Protein AF-0000000079330286 (afdb_homodimer)

Nearest PDB structures (foldseek):
  6grj-assembly1_D  TM=3.614E-01  e=3.218E-01  Aeromonas hydrophila
  5nnv-assembly2_B  TM=3.142E-01  e=6.995E-01  Bacillus subtilis subsp. subtilis str. 168
  8to0-assembly1_GU  TM=5.029E-01  e=5.117E+00  Mus musculus
  5sxb-assembly1_B  TM=3.122E-01  e=6.213E+00  Homo sapiens
  6grj-assembly1_D  TM=3.639E-01  e=5.760E-01  Aeromonas hydrophila

Sequence (1298 aa):
MKSHIESIILLNEENDKKYVDFKEGVNIITGESKTGKSALVEIIDYCLCSSRCTIPKGKITDFATIFSIIIVINSHRYIIARKSNFTERKRMYFSHIDDGVTHESITKDFLVEEKFCDYKNVQKQIEKVLGLNVTNFNEDGDDTKEKASLRHMTSYMFQHQNLMASKFALFYRFDDYQKKKDVIQQFPIFAGMVGQEYYSTLMLLNGYKKDLKKLVANQVSNEKIKEDTRNNLLNKFKDYYALIGKVLDKNMTLKQLIQLATDLPTINDDTYSSNQMVIRHGQLNEEVEELNDQKVILESRISKLELAGQNSKGYSSSLEILQQKSELSINNVNNYICPLCNGECTDINKISKKVQEATSWISNEMSLIGLSTNNFFEEKRKLIEQKEKIIKEIRKLWIQIKTIEREYLSNNVRFGLENKLTYSKIQIQIFIETINKGLFSSIDTEITDIQEKITNCSKTLGEFNLEILKESAKRNIDKNMNNLKGKLDFEEEFKKYKLAFNLDEFELALFGKYQGEKVTLSEMGSGANWVSCHIALFLSLLRYFASQGNKSPMPLIMFFDQPSQVYFPQDALVDNKKTKFESEKDKQAVTQMYKVMFDEIEEIYKDTGIKPQLIVVDHVNSTTMQGELEKANFIKYTRRIWRDDKALIMKSHIESIILLNEENDKKYVDFKEGVNIITGESKTGKSALVEIIDYCLCSSRCTIPKGKITDFATIFSIIIVINSHRYIIARKSNFTERKRMYFSHIDDGVTHESITKDFLVEEKFCDYKNVQKQIEKVLGLNVTNFNEDGDDTKEKASLRHMTSYMFQHQNLMASKFALFYRFDDYQKKKDVIQQFPIFAGMVGQEYYSTLMLLNGYKKDLKKLVANQVSNEKIKEDTRNNLLNKFKDYYALIGKVLDKNMTLKQLIQLATDLPTINDDTYSSNQMVIRHGQLNEEVEELNDQKVILESRISKLELAGQNSKGYSSSLEILQQKSELSINNVNNYICPLCNGECTDINKISKKVQEATSWISNEMSLIGLSTNNFFEEKRKLIEQKEKIIKEIRKLWIQIKTIEREYLSNNVRFGLENKLTYSKIQIQIFIETINKGLFSSIDTEITDIQEKITNCSKTLGEFNLEILKESAKRNIDKNMNNLKGKLDFEEEFKKYKLAFNLDEFELALFGKYQGEKVTLSEMGSGANWVSCHIALFLSLLRYFASQGNKSPMPLIMFFDQPSQVYFPQDALVDNKKTKFESEKDKQAVTQMYKVMFDEIEEIYKDTGIKPQLIVVDHVNSTTMQGELEKANFIKYTRRIWRDDKALI

Solvent-accessible surface area (backbone atoms only — not comparable to full-atom values): 67722 Å² total; per-residue (Å²): 58,54,29,38,57,42,31,41,39,33,31,23,92,86,60,51,72,43,71,50,69,50,55,72,25,62,30,30,38,26,31,53,86,81,28,52,64,72,37,50,63,29,48,53,45,39,56,60,56,43,92,60,80,42,47,26,67,51,73,57,55,70,54,27,43,32,43,31,37,34,37,34,50,72,91,39,39,32,39,32,34,27,37,58,46,83,91,40,52,53,34,25,34,73,46,81,49,60,90,85,63,43,84,85,69,61,47,63,80,72,59,54,74,86,63,44,36,53,35,69,59,46,45,51,51,51,25,52,74,45,59,54,57,41,67,72,44,46,77,55,82,90,52,81,41,71,37,74,44,66,70,50,53,47,30,75,25,42,33,46,57,46,43,31,45,24,47,86,46,87,49,51,68,47,57,39,61,66,54,38,54,46,40,48,69,39,41,46,45,44,53,34,71,47,58,34,63,55,44,42,42,48,35,51,34,50,49,39,49,51,51,45,48,50,53,44,44,52,50,46,50,32,48,57,43,35,49,54,46,29,51,52,49,47,52,51,47,40,52,44,27,12,63,56,44,37,79,61,80,77,96,66,50,54,68,52,49,58,56,42,66,77,64,63,86,71,82,62,91,85,50,70,39,76,59,40,46,54,51,51,54,50,51,55,50,49,54,45,50,53,50,48,51,52,46,50,51,47,51,49,52,46,51,50,48,51,48,51,44,51,50,47,49,52,48,45,51,52,47,48,52,49,41,54,56,36,55,68,63,58,55,88,65,80,71,47,52,35,86,84,74,69,38,73,36,60,65,56,37,48,48,49,49,48,43,49,51,44,38,51,46,46,53,49,48,44,50,51,48,50,50,53,45,33,51,43,45,51,51,43,51,53,49,52,54,52,45,51,52,49,52,50,52,44,51,54,52,47,52,51,50,49,49,45,42,63,71,68,62,45,69,68,78,79,55,51,70,65,48,49,50,48,49,45,50,52,52,52,50,51,51,47,46,50,47,44,66,70,62,56,65,67,56,56,57,49,49,52,52,44,49,50,53,38,51,51,39,51,50,60,53,55,71,64,42,57,69,57,52,49,51,51,50,42,51,53,34,26,52,47,22,43,59,43,47,75,60,37,62,54,55,76,82,54,67,77,32,44,50,43,61,39,73,86,74,72,44,55,32,32,34,46,91,52,92,86,43,67,42,42,50,45,20,50,63,34,54,51,42,28,29,41,50,47,52,25,50,50,52,21,49,49,44,50,42,50,66,41,29,76,53,7,40,49,71,35,43,37,38,42,28,37,73,57,57,74,48,73,46,47,42,50,72,60,85,46,75,64,55,37,50,55,17,48,53,33,27,48,45,49,33,35,47,50,44,50,54,55,49,49,46,52,48,39,22,72,75,58,72,49,53,41,18,36,40,36,30,33,66,67,56,54,81,51,33,77,46,70,66,55,23,51,47,45,54,70,30,42,66,45,72,23,51,94,90,35,42,71,116,57,54,28,36,57,43,31,42,39,35,31,23,92,88,58,50,71,43,71,52,69,51,55,72,26,62,30,30,38,25,29,52,87,83,28,52,63,73,37,51,62,29,48,53,44,38,55,59,54,43,94,60,79,44,47,25,68,50,75,56,54,68,52,27,43,31,43,32,37,34,36,35,49,72,90,39,40,31,38,32,33,27,37,58,46,83,91,41,52,53,33,23,33,71,45,80,48,61,88,85,63,45,85,84,68,61,46,62,79,69,58,54,73,85,62,43,36,51,36,70,60,47,46,52,52,52,26,52,73,44,60,54,58,42,68,71,41,49,76,55,81,90,52,80,40,70,37,74,45,68,69,52,52,47,30,76,24,41,33,46,58,46,42,31,44,23,47,86,45,87,50,50,66,46,56,39,61,69,54,36,54,46,40,48,70,39,41,46,45,44,54,32,71,48,58,37,63,57,44,42,43,48,34,50,35,50,49,40,49,51,50,46,48,50,52,44,44,52,49,47,50,33,48,57,42,34,50,54,48,30,50,53,50,47,52,50,46,42,52,46,25,12,63,57,45,38,80,64,78,80,96,68,50,56,68,53,50,57,56,43,68,78,65,62,86,72,82,62,91,87,48,73,37,78,60,38,45,53,50,51,54,50,52,54,51,51,52,44,50,52,48,48,50,52,45,51,51,47,50,49,53,44,52,50,48,52,49,49,44,51,48,48,49,52,48,44,50,52,45,49,52,48,41,52,56,36,55,67,62,58,54,86,65,81,70,49,51,35,86,85,74,69,39,73,36,60,64,56,38,49,49,49,48,49,42,50,50,45,37,52,46,47,52,49,48,45,50,51,47,50,48,53,46,32,50,44,42,53,51,44,50,54,50,51,54,52,42,50,51,48,51,53,52,44,49,55,52,49,52,53,51,49,48,46,43,63,72,70,63,45,70,68,78,81,54,50,72,65,47,49,50,50,49,45,50,51,51,51,50,52,51,48,46,48,46,43,67,69,61,55,64,66,55,55,57,50,48,52,52,44,49,49,51,38,51,51,38,50,52,59,54,56,71,64,43,58,68,58,53,48,52,51,51,41,51,53,35,26,52,47,23,43,59,44,47,74,59,38,62,55,55,75,82,55,67,75,32,42,52,43,62,40,71,84,73,73,44,54,35,32,36,45,91,53,91,84,44,67,42,42,49,45,20,50,62,35,52,51,42,29,28,41,50,46,53,25,48,51,53,21,50,50,43,50,42,51,64,40,28,77,53,8,38,47,71,33,43,36,37,41,30,38,75,57,57,73,50,73,45,47,40,49,71,60,84,46,74,67,54,39,50,55,16,46,52,32,28,48,45,50,34,35,47,51,45,51,55,54,50,49,44,52,48,39,22,72,75,56,71,50,55,41,19,37,40,36,30,33,66,65,56,53,82,50,33,78,47,70,67,52,24,51,48,44,54,68,29,42,68,44,71,23,51,94,91,36,43,69,115

Foldseek 3Di:
DFKDWAKKWFADPVFDIFMFGADFFEFEEAEDPPQCLLLVLQLVLLLLLDPDRPRDPDPRLVGGQKIKIWMDDPNWIKMKMAGSDPVGRQWIAIDTDDPPDDSVNDTPVNGDPVRTDGSVVVQVVVCVSLPQDADAQEPPVVQSQHRDGSNLLVQLFEQHPCQLLDLPDQTPPVVPVSSLQNSLVCVCQQLLLDHNVLRVLVNVLVVLVVVLVVLVCLQVVLVVVQVVLQVVLVLLVQLLQLQLVHGDDDDDHSVVSLVCLVPPDDRDPPRRDNVSLVVVLVVLVVVLVVLVVVLVVLVVVLVVLVVVLVVLVVVLVVLVVLLVVLVVVLPVPQFDQPPVPSHGPVVVNVVNVVSVVVSVVSVVVSVVSVVVSVVSVVVSVVSVVVSVVSVVVSVVSVVSSVCSCVLPVDPPVPQDSVNSSVVSSVVSVVSSVVSCVSHDDVSVVVSVVSVVSSVVSVVVSVVSVSVVVVVVLQVQLQVQLLVLLCLADADPVQNQWGWGADSNNRFIWTHHPDPPDIGGSNNRPASRNSSSNSLSRSLSVLLSSLQSPSSRSRASHHEAEASLVRQDLDDCPPVPPVSNVSSLVSLANVQSSLVSSNVSQVVSCVVRVHRGYYYYYHNDALVSHPDPVSSVVRVVSYRYYQYDPRRSD/DFKDWAKKWFAAPVFDIFMFGADFFEFEAAEDPPQCLLLVLQLVLLLLLDPDRPRDPDPRLVGGQKIKIWMADPNWIKMKMAGSDPVGRQWIAIDTDDPPDDSVNDTPVNGDPVRTDGSVVVQVVVCVSLPADADAQEPPVVQSQHRDGSNLLVQLFEQHPCQLLDLPDQTPPVVDVSSLQNSLVCVCQQLLLDHNVLRVLVNVLVVLVVVLVVLVCLQVVLVVVQVVLVVVLVLLVQLLQLQLVHGDDDDDHSVVSLVCLVPPDDRDPPDRDNVSLVVVLVVLVVVLVVLVVVLVVLVVVLVVLVVVLVVLVVVLVVLVVLLVVLVVVLPVPQFDQPPVPSHGPVVVNVVNVVSVVVSVVSVVVSVVSVVVSVVSVVVSVVSVVVSVVSVVVSVVSVVSSVCSCVLPVDPPVPQDSNNSSVVSSVVSVVSSVVSCVSHDDVSVVVSVVSVVSSVVSVVVSVVSVSVVVVVVLQVQLQVQLLVQLCLADADPVQNQWGWGADSNNRFIWTHHPDPPPIGGSNNRPASRNSSSNSLSRSLSVLLSSLQSPSSRSRASHHEAEASLVRQDLDDCPPVPPVSNVSSLVSLANVQSSQVSSNVSQVVSCVVRVHRGYYYYYHNDALVSHPDPVSSVVRVVSYRYYQYDPRRSD

Organism: NCBI:txid704125

Secondary structure (DSSP, 8-state):
--EEEEEEEEE-TT--EEEEE--SEEEEEEE-TTSSTTHHHHHHHHHTT-SS--SPTTHHHHH-SEEEEEEEETTEEEEEEEE-SGGGTTEEEEEEE-TT--TTT--GGGS-GGG-EEHHHHHHHHHHHHT---------TTS----S-HHHHHHHHEE-HHHHT-SS--STTTTSHHHHHHHHHHHHHHTTS--HHHHHHHHHHHHHHHHHHHHHHHHHHHHHHHHHHHHHHHHHHHHHHHHTT----S---HHHHHHHHHTPPP--TT---THHHHHHHHHHHHHHHHHHHHHHHHHHHHHHHHHHHHHHHHHHHHHHHHHHHHHHH--S-SS-B-TTT--B-HHHHHHHHHHHHHHHHHHHHHHHHHHHHHHHHHHHHHHHHHHHHHHHHHHHHHHHHHHHIIIIIS--TTS-HHHHHHHHHHHHHHHHHHHIIIIIHHHHHHHHHHHHHHHHHHHHHHTT-HHHHHHHHHHHHHHHHHHHHTTS---HHHHTSEEEEETTTTEEEEE-SSTT-EEEGGG---HHHHHHHHHHHHHHHHHHHHHTGGG-----EEEEE-GGGG-----S-S--HHHHHHHHHHHHHHHHHHHHHHHHHHHHHHHHS---EEEEEES--GGG--SHHHHHHHHHHEEEEE-TT----/--EEEEEEEEE-TT--EEEEE--SEEEEEEE-TTSSTTHHHHHHHHHTT-SS--SPTTHHHHH-SEEEEEEEETTEEEEEEEE-SGGGTTEEEEEEE-TT--TTT--GGGS-GGG-EEHHHHHHHHHHHHT---------TTS----S-HHHHHHHHEE-HHHHT-SS--STTTTSHHHHHHHHHHHHHHTTS--HHHHHHHHHHHHHHHHHHHHHHHHHHHHHHHHHHHHHHHHHHHHHHHHTT----S---HHHHHHHHHTPPP--TT---THHHHHHHHHHHHHHHHHHHHHHHHHHHHHHHHHHHHHHHHHHHHHHHHHHHHHHH--S-SS-B-TTT--B-HHHHHHHHHHHHHHHHHHHHHHHHHHHHHHHHHHHHHHHHHHHHHHHHHHHHHHHHHHHIIIIIS--TTS-HHHHHHHHHHHHHHHHHHHIIIIIHHHHHHHHHHHHHHHHHHHHHHTT-HHHHHHHHHHHHHHHHHHHHTTS---HHHHTSEEEEETTTTEEEEE-SSTT-EEEGGG---HHHHHHHHHHHHHHHHHHHHHTGGG-----EEEEE-GGGG-----S-S--HHHHHHHHHHHHHHHHHHHHHHHHHHHHHHHHS---EEEEEES--GGG--SHHHHHHHHHHEEEEE-TT----

InterPro domains:
  IPR022205 Protein of unknown function DUF3732 [PF12532] (456-649)
  IPR027417 P-loop containing nucleoside triphosphate hydrolase [G3DSA:3.40.50.300] (12-344)

pLDDT: mean 79.56, std 15.42, range [38.06, 98.69]

Structure (mmCIF, N/CA/C/O backbone):
data_AF-0000000079330286-model_v1
#
loop_
_entity.id
_entity.type
_entity.pdbx_description
1 polymer ATPase
#
loop_
_atom_site.group_PDB
_atom_site.id
_atom_site.type_symbol
_atom_site.label_atom_id
_atom_site.label_alt_id
_atom_site.label_comp_id
_atom_site.label_asym_id
_atom_site.label_entity_id
_atom_site.label_seq_id
_atom_site.pdbx_PDB_ins_code
_atom_site.Cartn_x
_atom_site.Cartn_y
_atom_site.Cartn_z
_atom_site.occupancy
_atom_site.B_iso_or_equiv
_atom_site.auth_seq_id
_atom_site.auth_comp_id
_atom_site.auth_asym_id
_atom_site.auth_atom_id
_atom_site.pdbx_PDB_model_num
ATOM 1 N N . MET A 1 1 ? 29.844 8.648 4.711 1 79.56 1 MET A N 1
ATOM 2 C CA . MET A 1 1 ? 30.031 9.391 3.467 1 79.56 1 MET A CA 1
ATOM 3 C C . MET A 1 1 ? 29.578 10.836 3.617 1 79.56 1 MET A C 1
ATOM 5 O O . MET A 1 1 ? 28.469 11.094 4.082 1 79.56 1 MET A O 1
ATOM 9 N N . LYS A 1 2 ? 30.406 11.758 3.281 1 87.75 2 LYS A N 1
ATOM 10 C CA . LYS A 1 2 ? 30.078 13.18 3.379 1 87.75 2 LYS A CA 1
ATOM 11 C C . LYS A 1 2 ? 29.359 13.664 2.129 1 87.75 2 LYS A C 1
ATOM 13 O O . LYS A 1 2 ? 29.859 13.523 1.015 1 87.75 2 LYS A O 1
ATOM 18 N N . SER A 1 3 ? 28.156 14.109 2.346 1 94.56 3 SER A N 1
ATOM 19 C CA . SER A 1 3 ? 27.375 14.594 1.206 1 94.56 3 SER A CA 1
ATOM 20 C C . SER A 1 3 ? 26.469 15.742 1.609 1 94.56 3 SER A C 1
ATOM 22 O O . SER A 1 3 ? 25.969 15.781 2.736 1 94.56 3 SER A O 1
ATOM 24 N N . HIS A 1 4 ? 26.312 16.719 0.782 1 96.88 4 HIS A N 1
ATOM 25 C CA . HIS A 1 4 ? 25.359 17.797 0.986 1 96.88 4 HIS A CA 1
ATOM 26 C C . HIS A 1 4 ? 24.984 18.469 -0.333 1 96.88 4 HIS A C 1
ATOM 28 O O . HIS A 1 4 ? 25.766 18.422 -1.292 1 96.88 4 HIS A O 1
ATOM 34 N N . ILE A 1 5 ? 23.891 18.984 -0.419 1 98 5 ILE A N 1
ATOM 35 C CA . ILE A 1 5 ? 23.438 19.781 -1.563 1 98 5 ILE A CA 1
ATOM 36 C C . ILE A 1 5 ? 23.906 21.219 -1.414 1 98 5 ILE A C 1
ATOM 38 O O . ILE A 1 5 ? 23.656 21.859 -0.391 1 98 5 ILE A O 1
ATOM 42 N N . GLU A 1 6 ? 24.531 21.672 -2.424 1 97.31 6 GLU A N 1
ATOM 43 C CA . GLU A 1 6 ? 25.078 23.016 -2.391 1 97.31 6 GLU A CA 1
ATOM 44 C C . GLU A 1 6 ? 24.047 24.047 -2.879 1 97.31 6 GLU A C 1
ATOM 46 O O . GLU A 1 6 ? 23.984 25.156 -2.355 1 97.31 6 GLU A O 1
ATOM 51 N N . SER A 1 7 ? 23.391 23.625 -3.936 1 97.62 7 SER A N 1
ATOM 52 C CA . SER A 1 7 ? 22.438 24.594 -4.469 1 97.62 7 SER A CA 1
ATOM 53 C C . SER A 1 7 ? 21.406 23.906 -5.363 1 97.62 7 SER A C 1
ATOM 55 O O . SER A 1 7 ? 21.672 22.828 -5.91 1 97.62 7 SER A O 1
ATOM 57 N N . ILE A 1 8 ? 20.25 24.5 -5.395 1 97.81 8 ILE A N 1
ATOM 58 C CA . ILE A 1 8 ? 19.203 24.188 -6.367 1 97.81 8 ILE A CA 1
ATOM 59 C C . ILE A 1 8 ? 19.141 25.297 -7.414 1 97.81 8 ILE A C 1
ATOM 61 O O . ILE A 1 8 ? 19.109 26.484 -7.074 1 97.81 8 ILE A O 1
ATOM 65 N N . ILE A 1 9 ? 19.172 24.938 -8.688 1 97.06 9 ILE A N 1
ATOM 66 C CA . ILE A 1 9 ? 19.203 25.922 -9.758 1 97.06 9 ILE A CA 1
ATOM 67 C C . ILE A 1 9 ? 18.078 25.656 -10.75 1 97.06 9 ILE A C 1
ATOM 69 O O . ILE A 1 9 ? 17.953 24.547 -11.266 1 97.06 9 ILE A O 1
ATOM 73 N N . LEU A 1 10 ? 17.281 26.641 -11 1 96.5 10 LEU A N 1
ATOM 74 C CA . LEU A 1 10 ? 16.234 26.609 -12.016 1 96.5 10 LEU A CA 1
ATOM 75 C C . LEU A 1 10 ? 16.625 27.469 -13.219 1 96.5 10 LEU A C 1
ATOM 77 O O . LEU A 1 10 ? 16.953 28.656 -13.062 1 96.5 10 LEU A O 1
ATOM 81 N N . LEU A 1 11 ? 16.594 26.859 -14.367 1 94.75 11 LEU A N 1
ATOM 82 C CA . LEU A 1 11 ? 16.984 27.562 -15.586 1 94.75 11 LEU A CA 1
ATOM 83 C C . LEU A 1 11 ? 15.836 27.594 -16.594 1 94.75 11 LEU A C 1
ATOM 85 O O . LEU A 1 11 ? 15.062 26.641 -16.688 1 94.75 11 LEU A O 1
ATOM 89 N N . ASN A 1 12 ? 15.719 28.656 -17.266 1 92.12 12 ASN A N 1
ATOM 90 C CA . ASN A 1 12 ? 14.742 28.719 -18.344 1 92.12 12 ASN A CA 1
ATOM 91 C C . ASN A 1 12 ? 15.422 28.812 -19.719 1 92.12 12 ASN A C 1
ATOM 93 O O . ASN A 1 12 ? 16.641 28.75 -19.812 1 92.12 12 ASN A O 1
ATOM 97 N N . GLU A 1 13 ? 14.633 29 -20.766 1 86.94 13 GLU A N 1
ATOM 98 C CA . GLU A 1 13 ? 15.156 29.016 -22.125 1 86.94 13 GLU A CA 1
ATOM 99 C C . GLU A 1 13 ? 15.898 30.312 -22.422 1 86.94 13 GLU A C 1
ATOM 101 O O . GLU A 1 13 ? 16.828 30.328 -23.219 1 86.94 13 GLU A O 1
ATOM 106 N N . GLU A 1 14 ? 15.547 31.453 -21.719 1 88.56 14 GLU A N 1
ATOM 107 C CA . GLU A 1 14 ? 16.156 32.781 -21.938 1 88.56 14 GLU A CA 1
ATOM 108 C C . GLU A 1 14 ? 17.375 32.969 -21.047 1 88.56 14 GLU A C 1
ATOM 110 O O . GLU A 1 14 ? 17.906 34.062 -20.953 1 88.56 14 GLU A O 1
ATOM 115 N N . ASN A 1 15 ? 17.781 31.969 -20.312 1 84.5 15 ASN A N 1
ATOM 116 C CA . ASN A 1 15 ? 18.953 31.953 -19.438 1 84.5 15 ASN A CA 1
ATOM 117 C C . ASN A 1 15 ? 18.703 32.75 -18.156 1 84.5 15 ASN A C 1
ATOM 119 O O . ASN A 1 15 ? 19.656 33.188 -17.5 1 84.5 15 ASN A O 1
ATOM 123 N N . ASP A 1 16 ? 17.391 33 -17.938 1 91.12 16 ASP A N 1
ATOM 124 C CA . ASP A 1 16 ? 17.094 33.5 -16.609 1 91.12 16 ASP A CA 1
ATOM 125 C C . ASP A 1 16 ? 17.234 32.406 -15.562 1 91.12 16 ASP A C 1
ATOM 127 O O . ASP A 1 16 ? 16.938 31.234 -15.852 1 91.12 16 ASP A O 1
ATOM 131 N N . LYS A 1 17 ? 17.766 32.781 -14.438 1 93.56 17 LYS A N 1
ATOM 132 C CA . LYS A 1 17 ? 18.031 31.734 -13.453 1 93.56 17 LYS A CA 1
ATOM 133 C C . LYS A 1 17 ? 17.5 32.125 -12.07 1 93.56 17 LYS A C 1
ATOM 135 O O . LYS A 1 17 ? 17.531 33.312 -11.703 1 93.56 17 LYS A O 1
ATOM 140 N N . LYS A 1 18 ? 16.875 31.25 -11.375 1 94.81 18 LYS A N 1
ATOM 141 C CA . LYS A 1 18 ? 16.578 31.312 -9.945 1 94.81 18 LYS A CA 1
ATOM 142 C C . LYS A 1 18 ? 17.312 30.219 -9.172 1 94.81 18 LYS A C 1
ATOM 144 O O . LYS A 1 18 ? 17.531 29.125 -9.688 1 94.81 18 LYS A O 1
ATOM 149 N N . TYR A 1 19 ? 17.797 30.516 -8.031 1 95.44 19 TYR A N 1
ATOM 150 C CA . TYR A 1 19 ? 18.547 29.5 -7.312 1 95.44 19 TYR A CA 1
ATOM 151 C C . TYR A 1 19 ? 18.391 29.672 -5.805 1 95.44 19 TYR A C 1
ATOM 153 O O . TYR A 1 19 ? 17.969 30.719 -5.332 1 95.44 19 TYR A O 1
ATOM 161 N N . VAL A 1 20 ? 18.547 28.641 -5.047 1 97.06 20 VAL A N 1
ATOM 162 C CA . VAL A 1 20 ? 18.641 28.594 -3.59 1 97.06 20 VAL A CA 1
ATOM 163 C C . VAL A 1 20 ? 19.938 27.891 -3.176 1 97.06 20 VAL A C 1
ATOM 165 O O . VAL A 1 20 ? 20.188 26.75 -3.582 1 97.06 20 VAL A O 1
ATOM 168 N N . ASP A 1 21 ? 20.797 28.578 -2.465 1 96.75 21 ASP A N 1
ATOM 169 C CA . ASP A 1 21 ? 22.062 27.984 -2.023 1 96.75 21 ASP A CA 1
ATOM 170 C C . ASP A 1 21 ? 21.953 27.484 -0.583 1 96.75 21 ASP A C 1
ATOM 172 O O . ASP A 1 21 ? 21.234 28.062 0.23 1 96.75 21 ASP A O 1
ATOM 176 N N . PHE A 1 22 ? 22.609 26.406 -0.278 1 97.69 22 PHE A N 1
ATOM 177 C CA . PHE A 1 22 ? 22.641 25.766 1.033 1 97.69 22 PHE A CA 1
ATOM 178 C C . PHE A 1 22 ? 24.062 25.609 1.534 1 97.69 22 PHE A C 1
ATOM 180 O O . PHE A 1 22 ? 25.016 25.875 0.805 1 97.69 22 PHE A O 1
ATOM 187 N N . LYS A 1 23 ? 24.188 25.25 2.768 1 95.81 23 LYS A N 1
ATOM 188 C CA . LYS A 1 23 ? 25.469 24.938 3.414 1 95.81 23 LYS A CA 1
ATOM 189 C C . LYS A 1 23 ? 25.391 23.609 4.172 1 95.81 23 LYS A C 1
ATOM 191 O O . LYS A 1 23 ? 24.328 23 4.242 1 95.81 23 LYS A O 1
ATOM 196 N N . GLU A 1 24 ? 26.516 23.156 4.598 1 96 24 GLU A N 1
ATOM 197 C CA . GLU A 1 24 ? 26.516 22.031 5.516 1 96 24 GLU A CA 1
ATOM 198 C C . GLU A 1 24 ? 25.797 22.359 6.812 1 96 24 GLU A C 1
ATOM 200 O O . GLU A 1 24 ? 25.734 23.531 7.211 1 96 24 GLU A O 1
ATOM 205 N N . GLY A 1 25 ? 25.234 21.406 7.363 1 97.62 25 GLY A N 1
ATOM 206 C CA . GLY A 1 25 ? 24.516 21.641 8.602 1 97.62 25 GLY A CA 1
ATOM 207 C C . GLY A 1 25 ? 23.062 22.031 8.383 1 97.62 25 GLY A C 1
ATOM 208 O O . GLY A 1 25 ? 22.422 21.562 7.445 1 97.62 25 GLY A O 1
ATOM 209 N N . VAL A 1 26 ? 22.578 22.859 9.273 1 98.31 26 VAL A N 1
ATOM 210 C CA . VAL A 1 26 ? 21.156 23.188 9.25 1 98.31 26 VAL A CA 1
ATOM 211 C C . VAL A 1 26 ? 20.891 24.344 8.289 1 98.31 26 VAL A C 1
ATOM 213 O O . VAL A 1 26 ? 21.656 25.312 8.266 1 98.31 26 VAL A O 1
ATOM 216 N N . ASN A 1 27 ? 19.953 24.281 7.406 1 98.62 27 ASN A N 1
ATOM 217 C CA . ASN A 1 27 ? 19.469 25.297 6.484 1 98.62 27 ASN A CA 1
ATOM 218 C C . ASN A 1 27 ? 17.969 25.516 6.609 1 98.62 27 ASN A C 1
ATOM 220 O O . ASN A 1 27 ? 17.188 24.547 6.504 1 98.62 27 ASN A O 1
ATOM 224 N N . ILE A 1 28 ? 17.547 26.734 6.828 1 98 28 ILE A N 1
ATOM 225 C CA . ILE A 1 28 ? 16.141 27.016 7.039 1 98 28 ILE A CA 1
ATOM 226 C C . ILE A 1 28 ? 15.625 27.938 5.941 1 98 28 ILE A C 1
ATOM 228 O O . ILE A 1 28 ? 16.281 28.938 5.613 1 98 28 ILE A O 1
ATOM 232 N N . ILE A 1 29 ? 14.602 27.578 5.293 1 96.75 29 ILE A N 1
ATOM 233 C CA . ILE A 1 29 ? 13.836 28.453 4.402 1 96.75 29 ILE A CA 1
ATOM 234 C C . ILE A 1 29 ? 12.469 28.75 5.016 1 96.75 29 ILE A C 1
ATOM 236 O O . ILE A 1 29 ? 11.672 27.828 5.23 1 96.75 29 ILE A O 1
ATOM 240 N N . THR A 1 30 ? 12.227 29.953 5.355 1 92.62 30 THR A N 1
ATOM 241 C CA . THR A 1 30 ? 10.961 30.328 5.984 1 92.62 30 THR A CA 1
ATOM 242 C C . THR A 1 30 ? 10.148 31.234 5.059 1 92.62 30 THR A C 1
ATOM 244 O O . THR A 1 30 ? 10.719 31.984 4.262 1 92.62 30 THR A O 1
ATOM 247 N N . GLY A 1 31 ? 8.844 31.062 5.051 1 86.38 31 GLY A N 1
ATOM 248 C CA . GLY A 1 31 ? 8.016 31.875 4.176 1 86.38 31 GLY A CA 1
ATOM 249 C C . GLY A 1 31 ? 6.535 31.594 4.316 1 86.38 31 GLY A C 1
ATOM 250 O O . GLY A 1 31 ? 6.141 30.688 5.07 1 86.38 31 GLY A O 1
ATOM 251 N N . GLU A 1 32 ? 5.809 32.375 3.551 1 79.81 32 GLU A N 1
ATOM 252 C CA . GLU A 1 32 ? 4.355 32.25 3.549 1 79.81 32 GLU A CA 1
ATOM 253 C C . GLU A 1 32 ? 3.896 31.078 2.701 1 79.81 32 GLU A C 1
ATOM 255 O O . GLU A 1 32 ? 4.711 30.438 2.039 1 79.81 32 GLU A O 1
ATOM 260 N N . SER A 1 33 ? 2.604 30.781 2.814 1 75.25 33 SER A N 1
ATOM 261 C CA . SER A 1 33 ? 2.037 29.703 2.016 1 75.25 33 SER A CA 1
ATOM 262 C C . SER A 1 33 ? 2.082 30.031 0.527 1 75.25 33 SER A C 1
ATOM 264 O O . SER A 1 33 ? 1.939 31.203 0.14 1 75.25 33 SER A O 1
ATOM 266 N N . LYS A 1 34 ? 2.266 29.125 -0.333 1 77.25 34 LYS A N 1
ATOM 267 C CA . LYS A 1 34 ? 2.229 29.234 -1.788 1 77.25 34 LYS A CA 1
ATOM 268 C C . LYS A 1 34 ? 3.43 30.031 -2.307 1 77.25 34 LYS A C 1
ATOM 270 O O . LYS A 1 34 ? 3.305 30.812 -3.248 1 77.25 34 LYS A O 1
ATOM 275 N N . THR A 1 35 ? 4.562 29.938 -1.606 1 81 35 THR A N 1
ATOM 276 C CA . THR A 1 35 ? 5.746 30.672 -2.027 1 81 35 THR A CA 1
ATOM 277 C C . THR A 1 35 ? 6.77 29.75 -2.674 1 81 35 THR A C 1
ATOM 279 O O . THR A 1 35 ? 7.844 30.188 -3.088 1 81 35 THR A O 1
ATOM 282 N N . GLY A 1 36 ? 6.527 28.453 -2.664 1 86.69 36 GLY A N 1
ATOM 283 C CA . GLY A 1 36 ? 7.383 27.5 -3.344 1 86.69 36 GLY A CA 1
ATOM 284 C C . GLY A 1 36 ? 8.281 26.719 -2.398 1 86.69 36 GLY A C 1
ATOM 285 O O . GLY A 1 36 ? 9.203 26.031 -2.838 1 86.69 36 GLY A O 1
ATOM 286 N N . LYS A 1 37 ? 8.078 26.859 -1.1 1 89.69 37 LYS A N 1
ATOM 287 C CA . LYS A 1 37 ? 8.898 26.188 -0.101 1 89.69 37 LYS A CA 1
ATOM 288 C C . LYS A 1 37 ? 8.852 24.672 -0.281 1 89.69 37 LYS A C 1
ATOM 290 O O . LYS A 1 37 ? 9.898 24.016 -0.375 1 89.69 37 LYS A O 1
ATOM 295 N N . SER A 1 38 ? 7.684 24.125 -0.414 1 88.12 38 SER A N 1
ATOM 296 C CA . SER A 1 38 ? 7.512 22.672 -0.495 1 88.12 38 SER A CA 1
ATOM 297 C C . SER A 1 38 ? 7.949 22.141 -1.856 1 88.12 38 SER A C 1
ATOM 299 O O . SER A 1 38 ? 8.148 20.938 -2.021 1 88.12 38 SER A O 1
ATOM 301 N N . ALA A 1 39 ? 8.102 23.031 -2.848 1 92.25 39 ALA A N 1
ATOM 302 C CA . ALA A 1 39 ? 8.539 22.609 -4.176 1 92.25 39 ALA A CA 1
ATOM 303 C C . ALA A 1 39 ? 10.016 22.203 -4.168 1 92.25 39 ALA A C 1
ATOM 305 O O . ALA A 1 39 ? 10.469 21.469 -5.051 1 92.25 39 ALA A O 1
ATOM 306 N N . LEU A 1 40 ? 10.75 22.688 -3.213 1 95.62 40 LEU A N 1
ATOM 307 C CA . LEU A 1 40 ? 12.188 22.438 -3.166 1 95.62 40 LEU A CA 1
ATOM 308 C C . LEU A 1 40 ? 12.469 20.938 -3.02 1 95.62 40 LEU A C 1
ATOM 310 O O . LEU A 1 40 ? 13.328 20.406 -3.715 1 95.62 40 LEU A O 1
ATOM 314 N N . VAL A 1 41 ? 11.727 20.312 -2.076 1 95.25 41 VAL A N 1
ATOM 315 C CA . VAL A 1 41 ? 11.953 18.891 -1.876 1 95.25 41 VAL A CA 1
ATOM 316 C C . VAL A 1 41 ? 11.547 18.109 -3.133 1 95.25 41 VAL A C 1
ATOM 318 O O . VAL A 1 41 ? 12.172 17.109 -3.48 1 95.25 41 VAL A O 1
ATOM 321 N N . GLU A 1 42 ? 10.555 18.625 -3.867 1 94.19 42 GLU A N 1
ATOM 322 C CA . GLU A 1 42 ? 10.117 17.984 -5.102 1 94.19 42 GLU A CA 1
ATOM 323 C C . GLU A 1 42 ? 11.18 18.094 -6.195 1 94.19 42 GLU A C 1
ATOM 325 O O . GLU A 1 42 ? 11.375 17.172 -6.98 1 94.19 42 GLU A O 1
ATOM 330 N N . ILE A 1 43 ? 11.773 19.188 -6.238 1 96.38 43 ILE A N 1
ATOM 331 C CA . ILE A 1 43 ? 12.828 19.422 -7.227 1 96.38 43 ILE A CA 1
ATOM 332 C C . ILE A 1 43 ? 14.008 18.5 -6.945 1 96.38 43 ILE A C 1
ATOM 334 O O . ILE A 1 43 ? 14.547 17.875 -7.859 1 96.38 43 ILE A O 1
ATOM 338 N N . ILE A 1 44 ? 14.391 18.406 -5.691 1 97.75 44 ILE A N 1
ATOM 339 C CA . ILE A 1 44 ? 15.492 17.516 -5.316 1 97.75 44 ILE A CA 1
ATOM 340 C C . ILE A 1 44 ? 15.141 16.078 -5.691 1 97.75 44 ILE A C 1
ATOM 342 O O . ILE A 1 44 ? 15.953 15.375 -6.293 1 97.75 44 ILE A O 1
ATOM 346 N N . ASP A 1 45 ? 13.938 15.672 -5.309 1 96.06 45 ASP A N 1
ATOM 347 C CA . ASP A 1 45 ? 13.484 14.32 -5.609 1 96.06 45 ASP A CA 1
ATOM 348 C C . ASP A 1 45 ? 13.508 14.047 -7.113 1 96.06 45 ASP A C 1
ATOM 350 O O . ASP A 1 45 ? 13.914 12.969 -7.547 1 96.06 45 ASP A O 1
ATOM 354 N N . TYR A 1 46 ? 13.07 15.023 -7.863 1 95.75 46 TYR A N 1
ATOM 355 C CA . TYR A 1 46 ? 13.047 14.922 -9.32 1 95.75 46 TYR A CA 1
ATOM 356 C C . TYR A 1 46 ? 14.453 14.758 -9.875 1 95.75 46 TYR A C 1
ATOM 358 O O . TYR A 1 46 ? 14.688 13.93 -10.758 1 95.75 46 TYR A O 1
ATOM 366 N N . CYS A 1 47 ? 15.344 15.484 -9.375 1 97 47 CYS A N 1
ATOM 367 C CA . CYS A 1 47 ? 16.734 15.438 -9.828 1 97 47 CYS A CA 1
ATOM 368 C C . CYS A 1 47 ? 17.406 14.156 -9.367 1 97 47 CYS A C 1
ATOM 370 O O . CYS A 1 47 ? 18.422 13.75 -9.938 1 97 47 CYS A O 1
ATOM 372 N N . LEU A 1 48 ? 16.891 13.57 -8.352 1 96.81 48 LEU A N 1
ATOM 373 C CA . LEU A 1 48 ? 17.438 12.297 -7.891 1 96.81 48 LEU A CA 1
ATOM 374 C C . LEU A 1 48 ? 16.719 11.133 -8.562 1 96.81 48 LEU A C 1
ATOM 376 O O . LEU A 1 48 ? 16.438 10.117 -7.922 1 96.81 48 LEU A O 1
ATOM 380 N N . CYS A 1 49 ? 16.25 11.367 -9.711 1 95.62 49 CYS A N 1
ATOM 381 C CA . CYS A 1 49 ? 15.844 10.352 -10.68 1 95.62 49 CYS A CA 1
ATOM 382 C C . CYS A 1 49 ? 14.484 9.773 -10.312 1 95.62 49 CYS A C 1
ATOM 384 O O . CYS A 1 49 ? 14.25 8.57 -10.477 1 95.62 49 CYS A O 1
ATOM 386 N N . SER A 1 50 ? 13.672 10.539 -9.758 1 93.25 50 SER A N 1
ATOM 387 C CA . SER A 1 50 ? 12.305 10.086 -9.555 1 93.25 50 SER A CA 1
ATOM 388 C C . SER A 1 50 ? 11.625 9.766 -10.883 1 93.25 50 SER A C 1
ATOM 390 O O . SER A 1 50 ? 11.812 10.484 -11.867 1 93.25 50 SER A O 1
ATOM 392 N N . SER A 1 51 ? 10.914 8.688 -10.953 1 87.88 51 SER A N 1
ATOM 393 C CA . SER A 1 51 ? 10.25 8.297 -12.188 1 87.88 51 SER A CA 1
ATOM 394 C C . SER A 1 51 ? 9.086 9.234 -12.508 1 87.88 51 SER A C 1
ATOM 396 O O . SER A 1 51 ? 8.695 9.367 -13.672 1 87.88 51 SER A O 1
ATOM 398 N N . ARG A 1 52 ? 8.562 9.859 -11.477 1 82.81 52 ARG A N 1
ATOM 399 C CA . ARG A 1 52 ? 7.445 10.781 -11.656 1 82.81 52 ARG A CA 1
ATOM 400 C C . ARG A 1 52 ? 7.844 12.203 -11.281 1 82.81 52 ARG A C 1
ATOM 402 O O . ARG A 1 52 ? 8.617 12.406 -10.344 1 82.81 52 ARG A O 1
ATOM 409 N N . CYS A 1 53 ? 7.391 13.102 -12.055 1 86.81 53 CYS A N 1
ATOM 410 C CA . CYS A 1 53 ? 7.602 14.508 -11.719 1 86.81 53 CYS A CA 1
ATOM 411 C C . CYS A 1 53 ? 6.484 15.023 -10.82 1 86.81 53 CYS A C 1
ATOM 413 O O . CYS A 1 53 ? 5.328 15.094 -11.242 1 86.81 53 CYS A O 1
ATOM 415 N N . THR A 1 54 ? 6.82 15.391 -9.625 1 86.75 54 THR A N 1
ATOM 416 C CA . THR A 1 54 ? 5.82 15.883 -8.68 1 86.75 54 THR A CA 1
ATOM 417 C C . THR A 1 54 ? 6.004 17.375 -8.422 1 86.75 54 THR A C 1
ATOM 419 O O . THR A 1 54 ? 5.473 17.906 -7.449 1 86.75 54 THR A O 1
ATOM 422 N N . ILE A 1 55 ? 6.824 18 -9.227 1 91.12 55 ILE A N 1
ATOM 423 C CA . ILE A 1 55 ? 6.992 19.453 -9.117 1 91.12 55 ILE A CA 1
ATOM 424 C C . ILE A 1 55 ? 5.676 20.156 -9.453 1 91.12 55 ILE A C 1
ATOM 426 O O . ILE A 1 55 ? 5.055 19.859 -10.477 1 91.12 55 ILE A O 1
ATOM 430 N N . PRO A 1 56 ? 5.293 20.984 -8.547 1 86.56 56 PRO A N 1
ATOM 431 C CA . PRO A 1 56 ? 3.998 21.641 -8.758 1 86.56 56 PRO A CA 1
ATOM 432 C C . PRO A 1 56 ? 3.912 22.359 -10.094 1 86.56 56 PRO A C 1
ATOM 434 O O . PRO A 1 56 ? 4.793 23.156 -10.422 1 86.56 56 PRO A O 1
ATOM 437 N N . LYS A 1 57 ? 2.875 22.062 -10.828 1 84 57 LYS A N 1
ATOM 438 C CA . LYS A 1 57 ? 2.641 22.75 -12.094 1 84 57 LYS A CA 1
ATOM 439 C C . LYS A 1 57 ? 2.174 24.188 -11.875 1 84 57 LYS A C 1
ATOM 441 O O . LYS A 1 57 ? 1.404 24.453 -10.953 1 84 57 LYS A O 1
ATOM 446 N N . GLY A 1 58 ? 2.654 25.078 -12.766 1 82.5 58 GLY A N 1
ATOM 447 C CA . GLY A 1 58 ? 2.299 26.484 -12.641 1 82.5 58 GLY A CA 1
ATOM 448 C C . GLY A 1 58 ? 3.479 27.422 -12.836 1 82.5 58 GLY A C 1
ATOM 449 O O . GLY A 1 58 ? 4.215 27.297 -13.812 1 82.5 58 GLY A O 1
ATOM 450 N N . LYS A 1 59 ? 3.666 28.25 -11.773 1 84.38 59 LYS A N 1
ATOM 451 C CA . LYS A 1 59 ? 4.68 29.297 -11.875 1 84.38 59 LYS A CA 1
ATOM 452 C C . LYS A 1 59 ? 6.074 28.688 -12.031 1 84.38 59 LYS A C 1
ATOM 454 O O . LYS A 1 59 ? 6.883 29.188 -12.828 1 84.38 59 LYS A O 1
ATOM 459 N N . ILE A 1 60 ? 6.297 27.625 -11.344 1 89.06 60 ILE A N 1
ATOM 460 C CA . ILE A 1 60 ? 7.629 27.031 -11.328 1 89.06 60 ILE A CA 1
ATOM 461 C C . ILE A 1 60 ? 7.914 26.344 -12.664 1 89.06 60 ILE A C 1
ATOM 463 O O . ILE A 1 60 ? 8.969 26.562 -13.266 1 89.06 60 ILE A O 1
ATOM 467 N N . THR A 1 61 ? 6.977 25.562 -13.133 1 87.38 61 THR A N 1
ATOM 468 C CA . THR A 1 61 ? 7.188 24.828 -14.375 1 87.38 61 THR A CA 1
ATOM 469 C C . THR A 1 61 ? 7.102 25.766 -15.578 1 87.38 61 THR A C 1
ATOM 471 O O . THR A 1 61 ? 7.656 25.469 -16.641 1 87.38 61 THR A O 1
ATOM 474 N N . ASP A 1 62 ? 6.387 26.859 -15.391 1 87.19 62 ASP A N 1
ATOM 475 C CA . ASP A 1 62 ? 6.324 27.844 -16.453 1 87.19 62 ASP A CA 1
ATOM 476 C C . ASP A 1 62 ? 7.656 28.578 -16.609 1 87.19 62 ASP A C 1
ATOM 478 O O . ASP A 1 62 ? 8.023 28.984 -17.719 1 87.19 62 ASP A O 1
ATOM 482 N N . PHE A 1 63 ? 8.258 28.703 -15.562 1 91.44 63 PHE A N 1
ATOM 483 C CA . PHE A 1 63 ? 9.523 29.422 -15.562 1 91.44 63 PHE A CA 1
ATOM 484 C C . PHE A 1 63 ? 10.664 28.5 -15.984 1 91.44 63 PHE A C 1
ATOM 486 O O . PHE A 1 63 ? 11.43 28.828 -16.906 1 91.44 63 PHE A O 1
ATOM 493 N N . ALA A 1 64 ? 10.789 27.391 -15.344 1 93.25 64 ALA A N 1
ATOM 494 C CA . ALA A 1 64 ? 11.992 26.562 -15.453 1 93.25 64 ALA A CA 1
ATOM 495 C C . ALA A 1 64 ? 11.82 25.484 -16.516 1 93.25 64 ALA A C 1
ATOM 497 O O . ALA A 1 64 ? 10.82 24.75 -16.516 1 93.25 64 ALA A O 1
ATOM 498 N N . THR A 1 65 ? 12.766 25.375 -17.359 1 92.19 65 THR A N 1
ATOM 499 C CA . THR A 1 65 ? 12.805 24.297 -18.344 1 92.19 65 THR A CA 1
ATOM 500 C C . THR A 1 65 ? 13.781 23.203 -17.922 1 92.19 65 THR A C 1
ATOM 502 O O . THR A 1 65 ? 13.688 22.062 -18.391 1 92.19 65 THR A O 1
ATOM 505 N N . ILE A 1 66 ? 14.703 23.641 -17.094 1 94.81 66 ILE A N 1
ATOM 506 C CA . ILE A 1 66 ? 15.688 22.703 -16.562 1 94.81 66 ILE A CA 1
ATOM 507 C C . ILE A 1 66 ? 15.805 22.875 -15.047 1 94.81 66 ILE A C 1
ATOM 509 O O . ILE A 1 66 ? 15.938 23.984 -14.555 1 94.81 66 ILE A O 1
ATOM 513 N N . PHE A 1 67 ? 15.703 21.797 -14.367 1 96.44 67 PHE A N 1
ATOM 514 C CA . PHE A 1 67 ? 15.961 21.766 -12.938 1 96.44 67 PHE A CA 1
ATOM 515 C C . PHE A 1 67 ? 17.312 21.141 -12.641 1 96.44 67 PHE A C 1
ATOM 517 O O . PHE A 1 67 ? 17.688 20.125 -13.234 1 96.44 67 PHE A O 1
ATOM 524 N N . SER A 1 68 ? 18.094 21.734 -11.797 1 96.44 68 SER A N 1
ATOM 525 C CA . SER A 1 68 ? 19.422 21.188 -11.523 1 96.44 68 SER A CA 1
ATOM 526 C C . SER A 1 68 ? 19.797 21.359 -10.055 1 96.44 68 SER A C 1
ATOM 528 O O . SER A 1 68 ? 19.25 22.219 -9.359 1 96.44 68 SER A O 1
ATOM 530 N N . ILE A 1 69 ? 20.641 20.5 -9.578 1 97.81 69 ILE A N 1
ATOM 531 C CA . ILE A 1 69 ? 21.203 20.609 -8.234 1 97.81 69 ILE A CA 1
ATOM 532 C C . ILE A 1 69 ? 22.703 20.375 -8.281 1 97.81 69 ILE A C 1
ATOM 534 O O . ILE A 1 69 ? 23.203 19.594 -9.094 1 97.81 69 ILE A O 1
ATOM 538 N N . ILE A 1 70 ? 23.406 21.094 -7.523 1 97.62 70 ILE A N 1
ATOM 539 C CA . ILE A 1 70 ? 24.828 20.812 -7.277 1 97.62 70 ILE A CA 1
ATOM 540 C C . ILE A 1 70 ? 24.984 20.062 -5.961 1 97.62 70 ILE A C 1
ATOM 542 O O . ILE A 1 70 ? 24.547 20.531 -4.906 1 97.62 70 ILE A O 1
ATOM 546 N N . ILE A 1 71 ? 25.547 18.922 -6.047 1 96.88 71 ILE A N 1
ATOM 547 C CA . ILE A 1 71 ? 25.703 18.062 -4.875 1 96.88 71 ILE A CA 1
ATOM 548 C C . ILE A 1 71 ? 27.172 17.766 -4.648 1 96.88 71 ILE A C 1
ATOM 550 O O . ILE A 1 71 ? 27.938 17.594 -5.602 1 96.88 71 ILE A O 1
ATOM 554 N N . VAL A 1 72 ? 27.516 17.781 -3.455 1 95.31 72 VAL A N 1
ATOM 555 C CA . VAL A 1 72 ? 28.875 17.406 -3.062 1 95.31 72 VAL A CA 1
ATOM 556 C C . VAL A 1 72 ? 28.875 16.016 -2.432 1 95.31 72 VAL A C 1
ATOM 558 O O . VAL A 1 72 ? 28.109 15.75 -1.505 1 95.31 72 VAL A O 1
ATOM 561 N N . ILE A 1 73 ? 29.703 15.117 -2.979 1 91.12 73 ILE A N 1
ATOM 562 C CA . ILE A 1 73 ? 29.859 13.766 -2.465 1 91.12 73 ILE A CA 1
ATOM 563 C C . ILE A 1 73 ? 31.328 13.469 -2.197 1 91.12 73 ILE A C 1
ATOM 565 O O . ILE A 1 73 ? 32.125 13.438 -3.127 1 91.12 73 ILE A O 1
ATOM 569 N N . ASN A 1 74 ? 31.688 13.203 -1.016 1 84.31 74 ASN A N 1
ATOM 570 C CA . ASN A 1 74 ? 33.062 12.914 -0.602 1 84.31 74 ASN A CA 1
ATOM 571 C C . ASN A 1 74 ? 34.031 13.922 -1.181 1 84.31 74 ASN A C 1
ATOM 573 O O . ASN A 1 74 ? 35.031 13.539 -1.813 1 84.31 74 ASN A O 1
ATOM 577 N N . SER A 1 75 ? 33.781 15.156 -1.192 1 82.56 75 SER A N 1
ATOM 578 C CA . SER A 1 75 ? 34.625 16.281 -1.54 1 82.56 75 SER A CA 1
ATOM 579 C C . SER A 1 75 ? 34.625 16.547 -3.043 1 82.56 75 SER A C 1
ATOM 581 O O . SER A 1 75 ? 35.375 17.391 -3.537 1 82.56 75 SER A O 1
ATOM 583 N N . HIS A 1 76 ? 33.875 15.719 -3.729 1 86.88 76 HIS A N 1
ATOM 584 C CA . HIS A 1 76 ? 33.688 15.961 -5.156 1 86.88 76 HIS A CA 1
ATOM 585 C C . HIS A 1 76 ? 32.375 16.641 -5.434 1 86.88 76 HIS A C 1
ATOM 587 O O . HIS A 1 76 ? 31.359 16.344 -4.781 1 86.88 76 HIS A O 1
ATOM 593 N N . ARG A 1 77 ? 32.438 17.516 -6.398 1 92.88 77 ARG A N 1
ATOM 594 C CA . ARG A 1 77 ? 31.234 18.281 -6.73 1 92.88 77 ARG A CA 1
ATOM 595 C C . ARG A 1 77 ? 30.609 17.781 -8.031 1 92.88 77 ARG A C 1
ATOM 597 O O . ARG A 1 77 ? 31.328 17.531 -9.008 1 92.88 77 ARG A O 1
ATOM 604 N N . TYR A 1 78 ? 29.375 17.578 -7.996 1 94.62 78 TYR A N 1
ATOM 605 C CA . TYR A 1 78 ? 28.656 17.094 -9.172 1 94.62 78 TYR A CA 1
ATOM 606 C C . TYR A 1 78 ? 27.438 17.969 -9.461 1 94.62 78 TYR A C 1
ATOM 608 O O . TYR A 1 78 ? 26.844 18.531 -8.547 1 94.62 78 TYR A O 1
ATOM 616 N N . ILE A 1 79 ? 27.125 18.078 -10.711 1 95.75 79 ILE A N 1
ATOM 617 C CA . ILE A 1 79 ? 25.875 18.734 -11.117 1 95.75 79 ILE A CA 1
ATOM 618 C C . ILE A 1 79 ? 24.922 17.719 -11.711 1 95.75 79 ILE A C 1
ATOM 620 O O . ILE A 1 79 ? 25.328 16.828 -12.453 1 95.75 79 ILE A O 1
ATOM 624 N N . ILE A 1 80 ? 23.766 17.719 -11.258 1 97.31 80 ILE A N 1
ATOM 625 C CA . ILE A 1 80 ? 22.688 16.891 -11.797 1 97.31 80 ILE A CA 1
ATOM 626 C C . ILE A 1 80 ? 21.609 17.797 -12.398 1 97.31 80 ILE A C 1
ATOM 628 O O . ILE A 1 80 ? 21.109 18.703 -11.734 1 97.31 80 ILE A O 1
ATOM 632 N N . ALA A 1 81 ? 21.25 17.609 -13.609 1 96.25 81 ALA A N 1
ATOM 633 C CA . ALA A 1 81 ? 20.234 18.422 -14.273 1 96.25 81 ALA A CA 1
ATOM 634 C C . ALA A 1 81 ? 19.219 17.547 -15 1 96.25 81 ALA A C 1
ATOM 636 O O . ALA A 1 81 ? 19.562 16.453 -15.477 1 96.25 81 ALA A O 1
ATOM 637 N N . ARG A 1 82 ? 18.047 17.953 -14.969 1 95.75 82 ARG A N 1
ATOM 638 C CA . ARG A 1 82 ? 16.969 17.219 -15.617 1 95.75 82 ARG A CA 1
ATOM 639 C C . ARG A 1 82 ? 15.992 18.156 -16.312 1 95.75 82 ARG A C 1
ATOM 641 O O . ARG A 1 82 ? 15.648 19.219 -15.781 1 95.75 82 ARG A O 1
ATOM 648 N N . LYS A 1 83 ? 15.555 17.797 -17.438 1 92.31 83 LYS A N 1
ATOM 649 C CA . LYS A 1 83 ? 14.648 18.625 -18.219 1 92.31 83 LYS A CA 1
ATOM 650 C C . LYS A 1 83 ? 13.219 18.516 -17.703 1 92.31 83 LYS A C 1
ATOM 652 O O . LYS A 1 83 ? 12.844 17.5 -17.109 1 92.31 83 LYS A O 1
ATOM 657 N N . SER A 1 84 ? 12.438 19.594 -17.844 1 86.06 84 SER A N 1
ATOM 658 C CA . SER A 1 84 ? 11.086 19.656 -17.297 1 86.06 84 SER A CA 1
ATOM 659 C C . SER A 1 84 ? 10.047 19.281 -18.344 1 86.06 84 SER A C 1
ATOM 661 O O . SER A 1 84 ? 8.922 18.906 -18 1 86.06 84 SER A O 1
ATOM 663 N N . ASN A 1 85 ? 10.414 19.422 -19.625 1 77.12 85 ASN A N 1
ATOM 664 C CA . ASN A 1 85 ? 9.445 19.219 -20.703 1 77.12 85 ASN A CA 1
ATOM 665 C C . ASN A 1 85 ? 8.945 17.766 -20.734 1 77.12 85 ASN A C 1
ATOM 667 O O . ASN A 1 85 ? 9.727 16.844 -20.531 1 77.12 85 ASN A O 1
ATOM 671 N N . PHE A 1 86 ? 7.77 17.688 -20.984 1 73.19 86 PHE A N 1
ATOM 672 C CA . PHE A 1 86 ? 7.074 16.406 -20.922 1 73.19 86 PHE A CA 1
ATOM 673 C C . PHE A 1 86 ? 7.742 15.398 -21.844 1 73.19 86 PHE A C 1
ATOM 675 O O . PHE A 1 86 ? 7.836 14.219 -21.516 1 73.19 86 PHE A O 1
ATOM 682 N N . THR A 1 87 ? 8.266 15.82 -22.953 1 73.44 87 THR A N 1
ATOM 683 C CA . THR A 1 87 ? 8.836 14.914 -23.938 1 73.44 87 THR A CA 1
ATOM 684 C C . THR A 1 87 ? 10.273 14.547 -23.562 1 73.44 87 THR A C 1
ATOM 686 O O . THR A 1 87 ? 10.797 13.531 -24.016 1 73.44 87 THR A O 1
ATOM 689 N N . GLU A 1 88 ? 10.797 15.367 -22.734 1 80.31 88 GLU A N 1
ATOM 690 C CA . GLU A 1 88 ? 12.211 15.156 -22.453 1 80.31 88 GLU A CA 1
ATOM 691 C C . GLU A 1 88 ? 12.453 14.914 -20.969 1 80.31 88 GLU A C 1
ATOM 693 O O . GLU A 1 88 ? 13.57 15.094 -20.469 1 80.31 88 GLU A O 1
ATOM 698 N N . ARG A 1 89 ? 11.477 14.516 -20.281 1 85 89 ARG A N 1
ATOM 699 C CA . ARG A 1 89 ? 11.57 14.336 -18.844 1 85 89 ARG A CA 1
ATOM 700 C C . ARG A 1 89 ? 12.508 13.18 -18.5 1 85 89 ARG A C 1
ATOM 702 O O . ARG A 1 89 ? 13 13.094 -17.359 1 85 89 ARG A O 1
ATOM 709 N N . LYS A 1 90 ? 12.812 12.375 -19.5 1 89.06 90 LYS A N 1
ATOM 710 C CA . LYS A 1 90 ? 13.648 11.211 -19.219 1 89.06 90 LYS A CA 1
ATOM 711 C C . LYS A 1 90 ? 15.125 11.531 -19.422 1 89.06 90 LYS A C 1
ATOM 713 O O . LYS A 1 90 ? 15.992 10.719 -19.109 1 89.06 90 LYS A O 1
ATOM 718 N N . ARG A 1 91 ? 15.398 12.719 -19.891 1 90.56 91 ARG A N 1
ATOM 719 C CA . ARG A 1 91 ? 16.781 13.102 -20.172 1 90.56 91 ARG A CA 1
ATOM 720 C C . ARG A 1 91 ? 17.391 13.852 -19 1 90.56 91 ARG A C 1
ATOM 722 O O . ARG A 1 91 ? 16.859 14.859 -18.547 1 90.56 91 ARG A O 1
ATOM 729 N N . MET A 1 92 ? 18.5 13.352 -18.516 1 94.94 92 MET A N 1
ATOM 730 C CA . MET A 1 92 ? 19.188 13.914 -17.359 1 94.94 92 MET A CA 1
ATOM 731 C C . MET A 1 92 ? 20.672 14.109 -17.656 1 94.94 92 MET A C 1
ATOM 733 O O . MET A 1 92 ? 21.219 13.477 -18.547 1 94.94 92 MET A O 1
ATOM 737 N N . TYR A 1 93 ? 21.203 15.047 -16.984 1 92.69 93 TYR A N 1
ATOM 738 C CA . TYR A 1 93 ? 22.594 15.422 -17.094 1 92.69 93 TYR A CA 1
ATOM 739 C C . TYR A 1 93 ? 23.328 15.242 -15.758 1 92.69 93 TYR A C 1
ATOM 741 O O . TYR A 1 93 ? 22.812 15.633 -14.711 1 92.69 93 TYR A O 1
ATOM 749 N N . PHE A 1 94 ? 24.438 14.445 -15.789 1 93.62 94 PHE A N 1
ATOM 750 C CA . PHE A 1 94 ? 25.266 14.234 -14.609 1 93.62 94 PHE A CA 1
ATOM 751 C C . PHE A 1 94 ? 26.75 14.406 -14.945 1 93.62 94 PHE A C 1
ATOM 753 O O . PHE A 1 94 ? 27.25 13.742 -15.852 1 93.62 94 PHE A O 1
ATOM 760 N N . SER A 1 95 ? 27.391 15.367 -14.188 1 89.69 95 SER A N 1
ATOM 761 C CA . SER A 1 95 ? 28.797 15.602 -14.484 1 89.69 95 SER A CA 1
ATOM 762 C C . SER A 1 95 ? 29.547 16.141 -13.266 1 89.69 95 SER A C 1
ATOM 764 O O . SER A 1 95 ? 28.953 16.812 -12.422 1 89.69 95 SER A O 1
ATOM 766 N N . HIS A 1 96 ? 30.781 15.734 -13.219 1 90.56 96 HIS A N 1
ATOM 767 C CA . HIS A 1 96 ? 31.688 16.328 -12.242 1 90.56 96 HIS A CA 1
ATOM 768 C C . HIS A 1 96 ? 32 17.781 -12.594 1 90.56 96 HIS A C 1
ATOM 770 O O . HIS A 1 96 ? 32.156 18.125 -13.766 1 90.56 96 HIS A O 1
ATOM 776 N N . ILE A 1 97 ? 31.953 18.594 -11.562 1 90.56 97 ILE A N 1
ATOM 777 C CA . ILE A 1 97 ? 32.219 20 -11.836 1 90.56 97 ILE A CA 1
ATOM 778 C C . ILE A 1 97 ? 33.406 20.469 -10.992 1 90.56 97 ILE A C 1
ATOM 780 O O . ILE A 1 97 ? 33.625 19.969 -9.891 1 90.56 97 ILE A O 1
ATOM 784 N N . ASP A 1 98 ? 34.031 21.547 -11.523 1 84.06 98 ASP A N 1
ATOM 785 C CA . ASP A 1 98 ? 35.219 22.094 -10.852 1 84.06 98 ASP A CA 1
ATOM 786 C C . ASP A 1 98 ? 34.812 23.031 -9.719 1 84.06 98 ASP A C 1
ATOM 788 O O . ASP A 1 98 ? 33.656 23.469 -9.641 1 84.06 98 ASP A O 1
ATOM 792 N N . ASP A 1 99 ? 35.75 23.312 -8.891 1 86 99 ASP A N 1
ATOM 793 C CA . ASP A 1 99 ? 35.5 24.125 -7.703 1 86 99 ASP A CA 1
ATOM 794 C C . ASP A 1 99 ? 35.125 25.562 -8.078 1 86 99 ASP A C 1
ATOM 796 O O . ASP A 1 99 ? 34.406 26.234 -7.32 1 86 99 ASP A O 1
ATOM 800 N N . GLY A 1 100 ? 35.438 26 -9.195 1 84.69 100 GLY A N 1
ATOM 801 C CA . GLY A 1 100 ? 35.156 27.359 -9.602 1 84.69 100 GLY A CA 1
ATOM 802 C C . GLY A 1 100 ? 33.719 27.531 -10.102 1 84.69 100 GLY A C 1
ATOM 803 O O . GLY A 1 100 ? 33.219 28.656 -10.188 1 84.69 100 GLY A O 1
ATOM 804 N N . VAL A 1 101 ?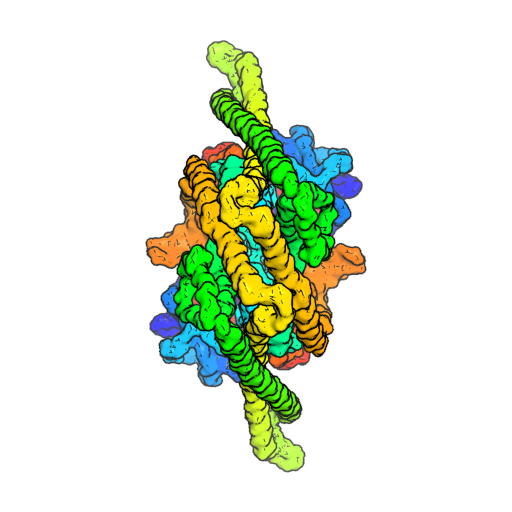 33.062 26.469 -10.281 1 89.44 101 VAL A N 1
ATOM 805 C CA . VAL A 1 101 ? 31.703 26.531 -10.812 1 89.44 101 VAL A CA 1
ATOM 806 C C . VAL A 1 101 ? 30.703 26.672 -9.664 1 89.44 101 VAL A C 1
ATOM 808 O O . VAL A 1 101 ? 30.688 25.875 -8.734 1 89.44 101 VAL A O 1
ATOM 811 N N . THR A 1 102 ? 29.953 27.719 -9.672 1 90.88 102 THR A N 1
ATOM 812 C CA . THR A 1 102 ? 28.938 27.953 -8.656 1 90.88 102 THR A CA 1
ATOM 813 C C . THR A 1 102 ? 27.562 28.141 -9.297 1 90.88 102 THR A C 1
ATOM 815 O O . THR A 1 102 ? 27.438 28.109 -10.523 1 90.88 102 THR A O 1
ATOM 818 N N . HIS A 1 103 ? 26.562 28.234 -8.461 1 91.38 103 HIS A N 1
ATOM 819 C CA . HIS A 1 103 ? 25.203 28.422 -8.938 1 91.38 103 HIS A CA 1
ATOM 820 C C . HIS A 1 103 ? 25.078 29.688 -9.797 1 91.38 103 HIS A C 1
ATOM 822 O O . HIS A 1 103 ? 24.219 29.766 -10.68 1 91.38 103 HIS A O 1
ATOM 828 N N . GLU A 1 104 ? 26 30.594 -9.609 1 89.81 104 GLU A N 1
ATOM 829 C CA . GLU A 1 104 ? 25.969 31.844 -10.359 1 89.81 104 GLU A CA 1
ATOM 830 C C . GLU A 1 104 ? 26.531 31.656 -11.766 1 89.81 104 GLU A C 1
ATOM 832 O O . GLU A 1 104 ? 26.078 32.312 -12.719 1 89.81 104 GLU A O 1
ATOM 837 N N . SER A 1 105 ? 27.438 30.766 -11.906 1 89.5 105 SER A N 1
ATOM 838 C CA . SER A 1 105 ? 28.141 30.609 -13.172 1 89.5 105 SER A CA 1
ATOM 839 C C . SER A 1 105 ? 27.406 29.641 -14.102 1 89.5 105 SER A C 1
ATOM 841 O O . SER A 1 105 ? 27.625 29.656 -15.312 1 89.5 105 SER A O 1
ATOM 843 N N . ILE A 1 106 ? 26.562 28.875 -13.562 1 91.25 106 ILE A N 1
ATOM 844 C CA . ILE A 1 106 ? 25.906 27.844 -14.359 1 91.25 106 ILE A CA 1
ATOM 845 C C . ILE A 1 106 ? 24.828 28.484 -15.234 1 91.25 106 ILE A C 1
ATOM 847 O O . ILE A 1 106 ? 23.984 29.25 -14.75 1 91.25 106 ILE A O 1
ATOM 851 N N . THR A 1 107 ? 24.953 28.281 -16.5 1 89.5 107 THR A N 1
ATOM 852 C CA . THR A 1 107 ? 23.969 28.719 -17.484 1 89.5 107 THR A CA 1
ATOM 853 C C . THR A 1 107 ? 23.484 27.547 -18.328 1 89.5 107 THR A C 1
ATOM 855 O O . THR A 1 107 ? 23.984 26.422 -18.188 1 89.5 107 THR A O 1
ATOM 858 N N . LYS A 1 108 ? 22.484 27.844 -19.141 1 88.62 108 LYS A N 1
ATOM 859 C CA . LYS A 1 108 ? 21.969 26.797 -20.016 1 88.62 108 LYS A CA 1
ATOM 860 C C . LYS A 1 108 ? 23.062 26.25 -20.922 1 88.62 108 LYS A C 1
ATOM 862 O O . LYS A 1 108 ? 23.094 25.047 -21.219 1 88.62 108 LYS A O 1
ATOM 867 N N . ASP A 1 109 ? 24.031 27.109 -21.234 1 85.38 109 ASP A N 1
ATOM 868 C CA . ASP A 1 109 ? 25.094 26.734 -22.156 1 85.38 109 ASP A CA 1
ATOM 869 C C . ASP A 1 109 ? 26.109 25.812 -21.484 1 85.38 109 ASP A C 1
ATOM 871 O O . ASP A 1 109 ? 26.844 25.094 -22.172 1 85.38 109 ASP A O 1
ATOM 875 N N . PHE A 1 110 ? 26.109 25.891 -20.188 1 88.38 110 PHE A N 1
ATOM 876 C CA . PHE A 1 110 ? 26.984 25.016 -19.438 1 88.38 110 PHE A CA 1
ATOM 877 C C . PHE A 1 110 ? 26.562 23.562 -19.609 1 88.38 110 PHE A C 1
ATOM 879 O O . PHE A 1 110 ? 27.391 22.656 -19.594 1 88.38 110 PHE A O 1
ATOM 886 N N . LEU A 1 111 ? 25.25 23.359 -19.781 1 89.94 111 LEU A N 1
ATOM 887 C CA . LEU A 1 111 ? 24.688 22.031 -19.906 1 89.94 111 LEU A CA 1
ATOM 888 C C . LEU A 1 111 ? 24.609 21.625 -21.375 1 89.94 111 LEU A C 1
ATOM 890 O O . LEU A 1 111 ? 23.609 21.875 -22.047 1 89.94 111 LEU A O 1
ATOM 894 N N . VAL A 1 112 ? 25.562 20.938 -21.812 1 79.81 112 VAL A N 1
ATOM 895 C CA . VAL A 1 112 ? 25.672 20.516 -23.219 1 79.81 112 VAL A CA 1
ATOM 896 C C . VAL A 1 112 ? 24.578 19.5 -23.547 1 79.81 112 VAL A C 1
ATOM 898 O O . VAL A 1 112 ? 24.469 18.469 -22.875 1 79.81 112 VAL A O 1
ATOM 901 N N . GLU A 1 113 ? 23.859 19.719 -24.562 1 81.06 113 GLU A N 1
ATOM 902 C CA . GLU A 1 113 ? 22.703 18.906 -24.938 1 81.06 113 GLU A CA 1
ATOM 903 C C . GLU A 1 113 ? 23.094 17.469 -25.219 1 81.06 113 GLU A C 1
ATOM 905 O O . GLU A 1 113 ? 22.359 16.531 -24.891 1 81.06 113 GLU A O 1
ATOM 910 N N . GLU A 1 114 ? 24.25 17.25 -25.703 1 75.56 114 GLU A N 1
ATOM 911 C CA . GLU A 1 114 ? 24.688 15.93 -26.141 1 75.56 114 GLU A CA 1
ATOM 912 C C . GLU A 1 114 ? 24.984 15.031 -24.938 1 75.56 114 GLU A C 1
ATOM 914 O O . GLU A 1 114 ? 24.969 13.805 -25.062 1 75.56 114 GLU A O 1
ATOM 919 N N . LYS A 1 115 ? 25.141 15.664 -23.859 1 83.94 115 LYS A N 1
ATOM 920 C CA . LYS A 1 115 ? 25.516 14.891 -22.688 1 83.94 115 LYS A CA 1
ATOM 921 C C . LYS A 1 115 ? 24.297 14.438 -21.906 1 83.94 115 LYS A C 1
ATOM 923 O O . LYS A 1 115 ? 24.406 13.664 -20.953 1 83.94 115 LYS A O 1
ATOM 928 N N . PHE A 1 116 ? 23.141 14.898 -22.312 1 90 116 PHE A N 1
ATOM 929 C CA . PHE A 1 116 ? 21.938 14.414 -21.672 1 90 116 PHE A CA 1
ATOM 930 C C . PHE A 1 116 ? 21.656 12.961 -22.047 1 90 116 PHE A C 1
ATOM 932 O O . PHE A 1 116 ? 21.75 12.594 -23.219 1 90 116 PHE A O 1
ATOM 939 N N . CYS A 1 117 ? 21.5 12.188 -21.047 1 89.88 117 CYS A N 1
ATOM 940 C CA . CYS A 1 117 ? 21.234 10.766 -21.281 1 89.88 117 CYS A CA 1
ATOM 941 C C . CYS A 1 117 ? 20 10.312 -20.516 1 89.88 117 CYS A C 1
ATOM 943 O O . CYS A 1 117 ? 19.359 11.109 -19.828 1 89.88 117 CYS A O 1
ATOM 945 N N . ASP A 1 118 ? 19.703 9.094 -20.703 1 90.19 118 ASP A N 1
ATOM 946 C CA . ASP A 1 118 ? 18.531 8.531 -20.031 1 90.19 118 ASP A CA 1
ATOM 947 C C . ASP A 1 118 ? 18.688 8.539 -18.516 1 90.19 118 ASP A C 1
ATOM 949 O O . ASP A 1 118 ? 19.781 8.258 -18 1 90.19 118 ASP A O 1
ATOM 953 N N . TYR A 1 119 ? 17.656 8.836 -17.797 1 92.06 119 TYR A N 1
ATOM 954 C CA . TYR A 1 119 ? 17.734 9.047 -16.359 1 92.06 119 TYR A CA 1
ATOM 955 C C . TYR A 1 119 ? 18.156 7.762 -15.648 1 92.06 119 TYR A C 1
ATOM 957 O O . TYR A 1 119 ? 18.797 7.812 -14.586 1 92.06 119 TYR A O 1
ATOM 965 N N . LYS A 1 120 ? 17.875 6.531 -16.234 1 87.81 120 LYS A N 1
ATOM 966 C CA . LYS A 1 120 ? 18.312 5.281 -15.609 1 87.81 120 LYS A CA 1
ATOM 967 C C . LYS A 1 120 ? 19.828 5.156 -15.625 1 87.81 120 LYS A C 1
ATOM 969 O O . LYS A 1 120 ? 20.422 4.629 -14.688 1 87.81 120 LYS A O 1
ATOM 974 N N . ASN A 1 121 ? 20.391 5.609 -16.656 1 86 121 ASN A N 1
ATOM 975 C CA . ASN A 1 121 ? 21.844 5.625 -16.734 1 86 121 ASN A CA 1
ATOM 976 C C . ASN A 1 121 ? 22.453 6.598 -15.719 1 86 121 ASN A C 1
ATOM 978 O O . ASN A 1 121 ? 23.453 6.281 -15.07 1 86 121 ASN A O 1
ATOM 982 N N . VAL A 1 122 ? 21.828 7.695 -15.648 1 90.69 122 VAL A N 1
ATOM 983 C CA . VAL A 1 122 ? 22.297 8.695 -14.695 1 90.69 122 VAL A CA 1
ATOM 984 C C . VAL A 1 122 ? 22.141 8.156 -13.273 1 90.69 122 VAL A C 1
ATOM 986 O O . VAL A 1 122 ? 23.016 8.367 -12.43 1 90.69 122 VAL A O 1
ATOM 989 N N . GLN A 1 123 ? 21.047 7.527 -13.023 1 92.5 123 GLN A N 1
ATOM 990 C CA . GLN A 1 123 ? 20.812 6.922 -11.719 1 92.5 123 GLN A CA 1
ATOM 991 C C . GLN A 1 123 ? 21.953 5.969 -11.352 1 92.5 123 GLN A C 1
ATOM 993 O O . GLN A 1 123 ? 22.438 5.988 -10.219 1 92.5 123 GLN A O 1
ATOM 998 N N . LYS A 1 124 ? 22.375 5.148 -12.312 1 83.81 124 LYS A N 1
ATOM 999 C CA . LYS A 1 124 ? 23.469 4.211 -12.078 1 83.81 124 LYS A CA 1
ATOM 1000 C C . LYS A 1 124 ? 24.766 4.945 -11.773 1 83.81 124 LYS A C 1
ATOM 1002 O O . LYS A 1 124 ? 25.547 4.52 -10.922 1 83.81 124 LYS A O 1
ATOM 1007 N N . GLN A 1 125 ? 24.938 6.027 -12.453 1 85.44 125 GLN A N 1
ATOM 1008 C CA . GLN A 1 125 ? 26.156 6.816 -12.242 1 85.44 125 GLN A CA 1
ATOM 1009 C C . GLN A 1 125 ? 26.172 7.422 -10.844 1 85.44 125 GLN A C 1
ATOM 1011 O O . GLN A 1 125 ? 27.203 7.387 -10.164 1 85.44 125 GLN A O 1
ATOM 1016 N N . ILE A 1 126 ? 25.062 7.914 -10.445 1 92.19 126 ILE A N 1
ATOM 1017 C CA . ILE A 1 126 ? 24.969 8.508 -9.117 1 92.19 126 ILE A CA 1
ATOM 1018 C C . ILE A 1 126 ? 25.188 7.43 -8.055 1 92.19 126 ILE A C 1
ATOM 1020 O O . ILE A 1 126 ? 25.906 7.648 -7.074 1 92.19 126 ILE A O 1
ATOM 1024 N N . GLU A 1 127 ? 24.562 6.309 -8.266 1 89.06 127 GLU A N 1
ATOM 1025 C CA . GLU A 1 127 ? 24.703 5.199 -7.332 1 89.06 127 GLU A CA 1
ATOM 1026 C C . GLU A 1 127 ? 26.156 4.746 -7.215 1 89.06 127 GLU A C 1
ATOM 1028 O O . GLU A 1 127 ? 26.609 4.422 -6.121 1 89.06 127 GLU A O 1
ATOM 1033 N N . LYS A 1 128 ? 26.797 4.781 -8.312 1 81.19 128 LYS A N 1
ATOM 1034 C CA . LYS A 1 128 ? 28.203 4.418 -8.312 1 81.19 128 LYS A CA 1
ATOM 1035 C C . LYS A 1 128 ? 29.016 5.406 -7.484 1 81.19 128 LYS A C 1
ATOM 1037 O O . LYS A 1 128 ? 29.875 4.996 -6.688 1 81.19 128 LYS A O 1
ATOM 1042 N N . VAL A 1 129 ? 28.703 6.613 -7.66 1 83.88 129 VAL A N 1
ATOM 1043 C CA . VAL A 1 129 ? 29.453 7.652 -6.953 1 83.88 129 VAL A CA 1
ATOM 1044 C C . VAL A 1 129 ? 29.141 7.582 -5.461 1 83.88 129 VAL A C 1
ATOM 1046 O O . VAL A 1 129 ? 30 7.875 -4.629 1 83.88 129 VAL A O 1
ATOM 1049 N N . LEU A 1 130 ? 27.938 7.121 -5.117 1 89.12 130 LEU A N 1
ATOM 1050 C CA . LEU A 1 130 ? 27.531 7.008 -3.719 1 89.12 130 LEU A CA 1
ATOM 1051 C C . LEU A 1 130 ? 28.125 5.75 -3.084 1 89.12 130 LEU A C 1
ATOM 1053 O O . LEU A 1 130 ? 28.141 5.621 -1.857 1 89.12 130 LEU A O 1
ATOM 1057 N N . GLY A 1 131 ? 28.5 4.867 -3.953 1 80 131 GLY A N 1
ATOM 1058 C CA . GLY A 1 131 ? 29.062 3.627 -3.447 1 80 131 GLY A CA 1
ATOM 1059 C C . GLY A 1 131 ? 28.031 2.51 -3.328 1 80 131 GLY A C 1
ATOM 1060 O O . GLY A 1 131 ? 28.25 1.547 -2.586 1 80 131 GLY A O 1
ATOM 1061 N N . LEU A 1 132 ? 26.859 2.662 -3.982 1 81.06 132 LEU A N 1
ATOM 1062 C CA . LEU A 1 132 ? 25.844 1.613 -3.986 1 81.06 132 LEU A CA 1
ATOM 1063 C C . LEU A 1 132 ? 26.109 0.616 -5.113 1 81.06 132 LEU A C 1
ATOM 1065 O O . LEU A 1 132 ? 25.891 0.928 -6.285 1 81.06 132 LEU A O 1
ATOM 1069 N N . ASN A 1 133 ? 26.766 -0.436 -4.875 1 66 133 ASN A N 1
ATOM 1070 C CA . ASN A 1 133 ? 27.172 -1.344 -5.945 1 66 133 ASN A CA 1
ATOM 1071 C C . ASN A 1 133 ? 26.5 -2.709 -5.801 1 66 133 ASN A C 1
ATOM 1073 O O . ASN A 1 133 ? 27.172 -3.742 -5.875 1 66 133 ASN A O 1
ATOM 1077 N N . VAL A 1 134 ? 25.391 -2.738 -5.25 1 62.88 134 VAL A N 1
ATOM 1078 C CA . VAL A 1 134 ? 24.766 -4.047 -5.074 1 62.88 134 VAL A CA 1
ATOM 1079 C C . VAL A 1 134 ? 23.766 -4.297 -6.195 1 62.88 134 VAL A C 1
ATOM 1081 O O . VAL A 1 134 ? 22.953 -3.42 -6.523 1 62.88 134 VAL A O 1
ATOM 1084 N N . THR A 1 135 ? 24.078 -5.27 -7.035 1 58.06 135 THR A N 1
ATOM 1085 C CA . THR A 1 135 ? 23.203 -5.598 -8.148 1 58.06 135 THR A CA 1
ATOM 1086 C C . THR A 1 135 ? 21.938 -6.285 -7.648 1 58.06 135 THR A C 1
ATOM 1088 O O . THR A 1 135 ? 21.781 -6.527 -6.449 1 58.06 135 THR A O 1
ATOM 1091 N N . ASN A 1 136 ? 21.094 -7.074 -8.516 1 53.16 136 ASN A N 1
ATOM 1092 C CA . ASN A 1 136 ? 19.703 -7.52 -8.469 1 53.16 136 ASN A CA 1
ATOM 1093 C C . ASN A 1 136 ? 19.469 -8.523 -7.34 1 53.16 136 ASN A C 1
ATOM 1095 O O . ASN A 1 136 ? 20.281 -9.43 -7.137 1 53.16 136 ASN A O 1
ATOM 1099 N N . PHE A 1 137 ? 18.922 -8.047 -6.316 1 46.41 137 PHE A N 1
ATOM 1100 C CA . PHE A 1 137 ? 18.547 -8.992 -5.277 1 46.41 137 PHE A CA 1
ATOM 1101 C C . PHE A 1 137 ? 17.797 -10.18 -5.875 1 46.41 137 PHE A C 1
ATOM 1103 O O . PHE A 1 137 ? 18.094 -11.328 -5.57 1 46.41 137 PHE A O 1
ATOM 1110 N N . ASN A 1 138 ? 16.328 -10.227 -5.898 1 45.38 138 ASN A N 1
ATOM 1111 C CA . ASN A 1 138 ? 15.508 -11.422 -6.082 1 45.38 138 ASN A CA 1
ATOM 1112 C C . ASN A 1 138 ? 15.156 -11.641 -7.551 1 45.38 138 ASN A C 1
ATOM 1114 O O . ASN A 1 138 ? 14.656 -10.727 -8.211 1 45.38 138 ASN A O 1
ATOM 1118 N N . GLU A 1 139 ? 15.844 -12.461 -8.172 1 38.72 139 GLU A N 1
ATOM 1119 C CA . GLU A 1 139 ? 15.453 -12.961 -9.484 1 38.72 139 GLU A CA 1
ATOM 1120 C C . GLU A 1 139 ? 14.023 -13.484 -9.477 1 38.72 139 GLU A C 1
ATOM 1122 O O . GLU A 1 139 ? 13.578 -14.109 -10.438 1 38.72 139 GLU A O 1
ATOM 1127 N N . ASP A 1 140 ? 13.359 -13.812 -8.359 1 39.66 140 ASP A N 1
ATOM 1128 C CA . ASP A 1 140 ? 12.188 -14.656 -8.609 1 39.66 140 ASP A CA 1
ATOM 1129 C C . ASP A 1 140 ? 11.219 -13.969 -9.562 1 39.66 140 ASP A C 1
ATOM 1131 O O . ASP A 1 140 ? 11.062 -12.742 -9.531 1 39.66 140 ASP A O 1
ATOM 1135 N N . GLY A 1 141 ? 10.906 -14.555 -10.688 1 38.41 141 GLY A N 1
ATOM 1136 C CA . GLY A 1 141 ? 9.977 -14.258 -11.758 1 38.41 141 GLY A CA 1
ATOM 1137 C C . GLY A 1 141 ? 8.867 -13.312 -11.336 1 38.41 141 GLY A C 1
ATOM 1138 O O . GLY A 1 141 ? 8.438 -12.461 -12.117 1 38.41 141 GLY A O 1
ATOM 1139 N N . ASP A 1 142 ? 7.938 -13.766 -10.438 1 42 142 ASP A N 1
ATOM 1140 C CA . ASP A 1 142 ? 6.746 -12.961 -10.18 1 42 142 ASP A CA 1
ATOM 1141 C C . ASP A 1 142 ? 7.113 -11.609 -9.578 1 42 142 ASP A C 1
ATOM 1143 O O . ASP A 1 142 ? 6.316 -10.672 -9.609 1 42 142 ASP A O 1
ATOM 1147 N N . ASP A 1 143 ? 8.133 -11.508 -8.602 1 44.25 143 ASP A N 1
ATOM 1148 C CA . ASP A 1 143 ? 8.43 -10.273 -7.883 1 44.25 143 ASP A CA 1
ATOM 1149 C C . ASP A 1 143 ? 9.602 -9.531 -8.523 1 44.25 143 ASP A C 1
ATOM 1151 O O . ASP A 1 143 ? 10.734 -10.016 -8.492 1 44.25 143 ASP A O 1
ATOM 1155 N N . THR A 1 144 ? 9.469 -8.977 -9.586 1 44.66 144 THR A N 1
ATOM 1156 C CA . THR A 1 144 ? 10.453 -8.047 -10.141 1 44.66 144 THR A CA 1
ATOM 1157 C C . THR A 1 144 ? 11.203 -7.328 -9.023 1 44.66 144 THR A C 1
ATOM 1159 O O . THR A 1 144 ? 10.703 -6.348 -8.461 1 44.66 144 THR A O 1
ATOM 1162 N N . LYS A 1 145 ? 11.844 -8.031 -8.141 1 49.94 145 LYS A N 1
ATOM 1163 C CA . LYS A 1 145 ? 12.594 -7.457 -7.023 1 49.94 145 LYS A CA 1
ATOM 1164 C C . LYS A 1 145 ? 13.648 -6.465 -7.516 1 49.94 145 LYS A C 1
ATOM 1166 O O . LYS A 1 145 ? 14.453 -6.789 -8.391 1 49.94 145 LYS A O 1
ATOM 1171 N N . GLU A 1 146 ? 13.383 -5.266 -7.23 1 58.62 146 GLU A N 1
ATOM 1172 C CA . GLU A 1 146 ? 14.242 -4.172 -7.672 1 58.62 146 GLU A CA 1
ATOM 1173 C C . GLU A 1 146 ? 15.508 -4.094 -6.828 1 58.62 146 GLU A C 1
ATOM 1175 O O . GLU A 1 146 ? 15.484 -4.379 -5.629 1 58.62 146 GLU A O 1
ATOM 1180 N N . LYS A 1 147 ? 16.703 -4.168 -7.371 1 70.75 147 LYS A N 1
ATOM 1181 C CA . LYS A 1 147 ? 18.016 -3.812 -6.84 1 70.75 147 LYS A CA 1
ATOM 1182 C C . LYS A 1 147 ? 17.938 -2.596 -5.926 1 70.75 147 LYS A C 1
ATOM 1184 O O . LYS A 1 147 ? 17.031 -1.768 -6.066 1 70.75 147 LYS A O 1
ATOM 1189 N N . ALA A 1 148 ? 18.75 -2.793 -4.816 1 82.62 148 ALA A N 1
ATOM 1190 C CA . ALA A 1 148 ? 18.906 -1.568 -4.035 1 82.62 148 ALA A CA 1
ATOM 1191 C C . ALA A 1 148 ? 19.234 -0.382 -4.938 1 82.62 148 ALA A C 1
ATOM 1193 O O . ALA A 1 148 ? 20.062 -0.494 -5.84 1 82.62 148 ALA A O 1
ATOM 1194 N N . SER A 1 149 ? 18.547 0.6 -4.758 1 88.19 149 SER A N 1
ATOM 1195 C CA . SER A 1 149 ? 18.719 1.726 -5.672 1 88.19 149 SER A CA 1
ATOM 1196 C C . SER A 1 149 ? 18.641 3.057 -4.93 1 88.19 149 SER A C 1
ATOM 1198 O O . SER A 1 149 ? 18.25 3.1 -3.76 1 88.19 149 SER A O 1
ATOM 1200 N N . LEU A 1 150 ? 19.078 4.07 -5.617 1 93.25 150 LEU A N 1
ATOM 1201 C CA . LEU A 1 150 ? 19 5.445 -5.137 1 93.25 150 LEU A CA 1
ATOM 1202 C C . LEU A 1 150 ? 17.578 5.797 -4.715 1 93.25 150 LEU A C 1
ATOM 1204 O O . LEU A 1 150 ? 17.375 6.516 -3.734 1 93.25 150 LEU A O 1
ATOM 1208 N N . ARG A 1 151 ? 16.672 5.246 -5.352 1 93.44 151 ARG A N 1
ATOM 1209 C CA . ARG A 1 151 ? 15.266 5.582 -5.113 1 93.44 151 ARG A CA 1
ATOM 1210 C C . ARG A 1 151 ? 14.789 5.031 -3.773 1 93.44 151 ARG A C 1
ATOM 1212 O O . ARG A 1 151 ? 13.883 5.594 -3.152 1 93.44 151 ARG A O 1
ATOM 1219 N N . HIS A 1 152 ? 15.398 3.977 -3.309 1 93.69 152 HIS A N 1
ATOM 1220 C CA . HIS A 1 152 ? 15.078 3.43 -1.994 1 93.69 152 HIS A CA 1
ATOM 1221 C C . HIS A 1 152 ? 15.688 4.277 -0.882 1 93.69 152 HIS A C 1
ATOM 1223 O O . HIS A 1 152 ? 15.133 4.359 0.217 1 93.69 152 HIS A O 1
ATOM 1229 N N . MET A 1 153 ? 16.75 4.918 -1.173 1 95.62 153 MET A N 1
ATOM 1230 C CA . MET A 1 153 ? 17.438 5.762 -0.196 1 95.62 153 MET A CA 1
ATOM 1231 C C . MET A 1 153 ? 16.609 7.004 0.125 1 95.62 153 MET A C 1
ATOM 1233 O O . MET A 1 153 ? 16.656 7.512 1.246 1 95.62 153 MET A O 1
ATOM 1237 N N . THR A 1 154 ? 15.844 7.48 -0.832 1 96.31 154 THR A N 1
ATOM 1238 C CA . THR A 1 154 ? 15.078 8.719 -0.676 1 96.31 154 THR A CA 1
ATOM 1239 C C . THR A 1 154 ? 14.062 8.586 0.452 1 96.31 154 THR A C 1
ATOM 1241 O O . THR A 1 154 ? 13.672 9.586 1.062 1 96.31 154 THR A O 1
ATOM 1244 N N . SER A 1 155 ? 13.648 7.391 0.797 1 95.88 155 SER A N 1
ATOM 1245 C CA . SER A 1 155 ? 12.688 7.176 1.87 1 95.88 155 SER A CA 1
ATOM 1246 C C . SER A 1 155 ? 13.266 7.586 3.223 1 95.88 155 SER A C 1
ATOM 1248 O O . SER A 1 155 ? 12.516 7.934 4.141 1 95.88 155 SER A O 1
ATOM 1250 N N . TYR A 1 156 ? 14.586 7.562 3.309 1 97.25 156 TYR A N 1
ATOM 1251 C CA . TYR A 1 156 ? 15.25 7.945 4.547 1 97.25 156 TYR A CA 1
ATOM 1252 C C . TYR A 1 156 ? 15.531 9.445 4.574 1 97.25 156 TYR A C 1
ATOM 1254 O O . TYR A 1 156 ? 15.844 10 5.629 1 97.25 156 TYR A O 1
ATOM 1262 N N . MET A 1 157 ? 15.352 10.102 3.414 1 97.69 157 MET A N 1
ATOM 1263 C CA . MET A 1 157 ? 15.883 11.453 3.264 1 97.69 157 MET A CA 1
ATOM 1264 C C . MET A 1 157 ? 14.773 12.492 3.367 1 97.69 157 MET A C 1
ATOM 1266 O O . MET A 1 157 ? 15.031 13.641 3.732 1 97.69 157 MET A O 1
ATOM 1270 N N . PHE A 1 158 ? 13.586 12.094 3.047 1 96.69 158 PHE A N 1
ATOM 1271 C CA . PHE A 1 158 ? 12.555 13.109 2.861 1 96.69 158 PHE A CA 1
ATOM 1272 C C . PHE A 1 158 ? 11.398 12.891 3.83 1 96.69 158 PHE A C 1
ATOM 1274 O O . PHE A 1 158 ? 10.836 11.797 3.898 1 96.69 158 PHE A O 1
ATOM 1281 N N . GLN A 1 159 ? 11.07 13.883 4.555 1 95.56 159 GLN A N 1
ATOM 1282 C CA . GLN A 1 159 ? 9.844 13.992 5.332 1 95.56 159 GLN A CA 1
ATOM 1283 C C . GLN A 1 159 ? 8.961 15.125 4.809 1 95.56 159 GLN A C 1
ATOM 1285 O O . GLN A 1 159 ? 9.078 16.266 5.262 1 95.56 159 GLN A O 1
ATOM 1290 N N . HIS A 1 160 ? 8.109 14.766 3.93 1 90.06 160 HIS A N 1
ATOM 1291 C CA . HIS A 1 160 ? 7.207 15.734 3.309 1 90.06 160 HIS A CA 1
ATOM 1292 C C . HIS A 1 160 ? 6.172 16.25 4.309 1 90.06 160 HIS A C 1
ATOM 1294 O O . HIS A 1 160 ? 6.004 15.664 5.383 1 90.06 160 HIS A O 1
ATOM 1300 N N . GLN A 1 161 ? 5.504 17.203 3.906 1 82.19 161 GLN A N 1
ATOM 1301 C CA . GLN A 1 161 ? 4.566 17.906 4.777 1 82.19 161 GLN A CA 1
ATOM 1302 C C . GLN A 1 161 ? 3.52 16.953 5.336 1 82.19 161 GLN A C 1
ATOM 1304 O O . GLN A 1 161 ? 3.225 16.969 6.535 1 82.19 161 GLN A O 1
ATOM 1309 N N . ASN A 1 162 ? 3.012 16.125 4.539 1 79.88 162 ASN A N 1
ATOM 1310 C CA . ASN A 1 162 ? 1.951 15.211 4.961 1 79.88 162 ASN A CA 1
ATOM 1311 C C . ASN A 1 162 ? 2.504 14.039 5.77 1 79.88 162 ASN A C 1
ATOM 1313 O O . ASN A 1 162 ? 1.76 13.367 6.48 1 79.88 162 ASN A O 1
ATOM 1317 N N . LEU A 1 163 ? 3.744 13.82 5.617 1 86.88 163 LEU A N 1
ATOM 1318 C CA . LEU A 1 163 ? 4.379 12.695 6.301 1 86.88 163 LEU A CA 1
ATOM 1319 C C . LEU A 1 163 ? 4.832 13.102 7.699 1 86.88 163 LEU A C 1
ATOM 1321 O O . LEU A 1 163 ? 4.758 12.297 8.633 1 86.88 163 LEU A O 1
ATOM 1325 N N . MET A 1 164 ? 5.195 14.312 7.891 1 87.12 164 MET A N 1
ATOM 1326 C CA . MET A 1 164 ? 5.789 14.844 9.117 1 87.12 164 MET A CA 1
ATOM 1327 C C . MET A 1 164 ? 4.863 14.609 10.305 1 87.12 164 MET A C 1
ATOM 1329 O O . MET A 1 164 ? 5.332 14.43 11.438 1 87.12 164 MET A O 1
ATOM 1333 N N . ALA A 1 165 ? 3.598 14.594 10.133 1 81.5 165 ALA A N 1
ATOM 1334 C CA . ALA A 1 165 ? 2.672 14.445 11.25 1 81.5 165 ALA A CA 1
ATOM 1335 C C . ALA A 1 165 ? 1.737 13.258 11.039 1 81.5 165 ALA A C 1
ATOM 1337 O O . ALA A 1 165 ? 0.649 13.203 11.617 1 81.5 165 ALA A O 1
ATOM 1338 N N . SER A 1 166 ? 2.281 12.359 10.32 1 85.75 166 SER A N 1
ATOM 1339 C CA . SER A 1 166 ? 1.423 11.211 10.039 1 85.75 166 SER A CA 1
ATOM 1340 C C . SER A 1 166 ? 1.478 10.188 11.172 1 85.75 166 SER A C 1
ATOM 1342 O O . SER A 1 166 ? 2.551 9.906 11.703 1 85.75 166 SER A O 1
ATOM 1344 N N . LYS A 1 167 ? 0.36 9.656 11.516 1 86.25 167 LYS A N 1
ATOM 1345 C CA . LYS A 1 167 ? 0.339 8.602 12.531 1 86.25 167 LYS A CA 1
ATOM 1346 C C . LYS A 1 167 ? 0.305 7.223 11.883 1 86.25 167 LYS A C 1
ATOM 1348 O O . LYS A 1 167 ? 0.382 6.203 12.578 1 86.25 167 LYS A O 1
ATOM 1353 N N . PHE A 1 168 ? 0.229 7.215 10.555 1 79.75 168 PHE A N 1
ATOM 1354 C CA . PHE A 1 168 ? 0.063 5.926 9.898 1 79.75 168 PHE A CA 1
ATOM 1355 C C . PHE A 1 168 ? 1.3 5.578 9.078 1 79.75 168 PHE A C 1
ATOM 1357 O O . PHE A 1 168 ? 1.541 4.406 8.781 1 79.75 168 PHE A O 1
ATOM 1364 N N . ALA A 1 169 ? 2.049 6.605 8.711 1 85.75 169 ALA A N 1
ATOM 1365 C CA . ALA A 1 169 ? 3.201 6.371 7.844 1 85.75 169 ALA A CA 1
ATOM 1366 C C . ALA A 1 169 ? 4.441 7.086 8.375 1 85.75 169 ALA A C 1
ATOM 1368 O O . ALA A 1 169 ? 4.363 8.242 8.797 1 85.75 169 ALA A O 1
ATOM 1369 N N . LEU A 1 170 ? 5.52 6.363 8.273 1 91.5 170 LEU A N 1
ATOM 1370 C CA . LEU A 1 170 ? 6.766 6.941 8.758 1 91.5 170 LEU A CA 1
ATOM 1371 C C . LEU A 1 170 ? 7.676 7.328 7.598 1 91.5 170 LEU A C 1
ATOM 1373 O O . LEU A 1 170 ? 8.352 8.359 7.645 1 91.5 170 LEU A O 1
ATOM 1377 N N . PHE A 1 171 ? 7.664 6.484 6.559 1 94.5 171 PHE A N 1
ATOM 1378 C CA . PHE A 1 171 ? 8.656 6.656 5.508 1 94.5 171 PHE A CA 1
ATOM 1379 C C . PHE A 1 171 ? 7.996 7.105 4.207 1 94.5 171 PHE A C 1
ATOM 1381 O O . PHE A 1 171 ? 6.859 6.723 3.92 1 94.5 171 PHE A O 1
ATOM 1388 N N . TYR A 1 172 ? 8.758 7.816 3.441 1 90.19 172 TYR A N 1
ATOM 1389 C CA . TYR A 1 172 ? 8.312 8.375 2.168 1 90.19 172 TYR A CA 1
ATOM 1390 C C . TYR A 1 172 ? 7.977 7.262 1.179 1 90.19 172 TYR A C 1
ATOM 1392 O O . TYR A 1 172 ? 8.789 6.371 0.932 1 90.19 172 TYR A O 1
ATOM 1400 N N . ARG A 1 173 ? 6.668 7.254 0.605 1 85.12 173 ARG A N 1
ATOM 1401 C CA . ARG A 1 173 ? 6.137 6.418 -0.465 1 85.12 173 ARG A CA 1
ATOM 1402 C C . ARG A 1 173 ? 6.043 4.961 -0.025 1 85.12 173 ARG A C 1
ATOM 1404 O O . ARG A 1 173 ? 6.297 4.051 -0.818 1 85.12 173 ARG A O 1
ATOM 1411 N N . PHE A 1 174 ? 5.836 4.703 1.188 1 84.81 174 PHE A N 1
ATOM 1412 C CA . PHE A 1 174 ? 5.621 3.346 1.677 1 84.81 174 PHE A CA 1
ATOM 1413 C C . PHE A 1 174 ? 4.211 2.869 1.344 1 84.81 174 PHE A C 1
ATOM 1415 O O . PHE A 1 174 ? 3.855 1.726 1.635 1 84.81 174 PHE A O 1
ATOM 1422 N N . ASP A 1 175 ? 3.453 3.76 0.706 1 76.62 175 ASP A N 1
ATOM 1423 C CA . ASP A 1 175 ? 2.164 3.332 0.17 1 76.62 175 ASP A CA 1
ATOM 1424 C C . ASP A 1 175 ? 2.344 2.299 -0.939 1 76.62 175 ASP A C 1
ATOM 1426 O O . ASP A 1 175 ? 1.442 1.503 -1.205 1 76.62 175 ASP A O 1
ATOM 1430 N N . ASP A 1 176 ? 3.52 2.477 -1.537 1 78.94 176 ASP A N 1
ATOM 1431 C CA . ASP A 1 176 ? 3.898 1.445 -2.498 1 78.94 176 ASP A CA 1
ATOM 1432 C C . ASP A 1 176 ? 4.434 0.203 -1.789 1 78.94 176 ASP A C 1
ATOM 1434 O O . ASP A 1 176 ? 5.512 0.241 -1.19 1 78.94 176 ASP A O 1
ATOM 1438 N N . TYR A 1 177 ? 3.715 -0.879 -1.948 1 78.56 177 TYR A N 1
ATOM 1439 C CA . TYR A 1 177 ? 4.016 -2.098 -1.207 1 78.56 177 TYR A CA 1
ATOM 1440 C C . TYR A 1 177 ? 5.414 -2.607 -1.542 1 78.56 177 TYR A C 1
ATOM 1442 O O . TYR A 1 177 ? 6.172 -2.99 -0.648 1 78.56 177 TYR A O 1
ATOM 1450 N N . GLN A 1 178 ? 5.727 -2.639 -2.756 1 82.56 178 GLN A N 1
ATOM 1451 C CA . GLN A 1 178 ? 7.02 -3.166 -3.178 1 82.56 178 GLN A CA 1
ATOM 1452 C C . GLN A 1 178 ? 8.164 -2.295 -2.662 1 82.56 178 GLN A C 1
ATOM 1454 O O . GLN A 1 178 ? 9.188 -2.812 -2.207 1 82.56 178 GLN A O 1
ATOM 1459 N N . LYS A 1 179 ? 7.988 -1.017 -2.709 1 87.5 179 LYS A N 1
ATOM 1460 C CA . LYS A 1 179 ? 9.031 -0.123 -2.217 1 87.5 179 LYS A CA 1
ATOM 1461 C C . LYS A 1 179 ? 9.25 -0.311 -0.718 1 87.5 179 LYS A C 1
ATOM 1463 O O . LYS A 1 179 ? 10.398 -0.347 -0.254 1 87.5 179 LYS A O 1
ATOM 1468 N N . LYS A 1 180 ? 8.148 -0.384 -0.01 1 89.31 180 LYS A N 1
ATOM 1469 C CA . LYS A 1 180 ? 8.25 -0.616 1.429 1 89.31 180 LYS A CA 1
ATOM 1470 C C . LYS A 1 180 ? 9.047 -1.883 1.727 1 89.31 180 LYS A C 1
ATOM 1472 O O . LYS A 1 180 ? 9.992 -1.857 2.521 1 89.31 180 LYS A O 1
ATOM 1477 N N . LYS A 1 181 ? 8.711 -2.945 1.1 1 87.5 181 LYS A N 1
ATOM 1478 C CA . LYS A 1 181 ? 9.391 -4.219 1.31 1 87.5 181 LYS A CA 1
ATOM 1479 C C . LYS A 1 181 ? 10.875 -4.113 0.965 1 87.5 181 LYS A C 1
ATOM 1481 O O . LYS A 1 181 ? 11.727 -4.566 1.729 1 87.5 181 LYS A O 1
ATOM 1486 N N . ASP A 1 182 ? 11.156 -3.504 -0.109 1 88.94 182 ASP A N 1
ATOM 1487 C CA . ASP A 1 182 ? 12.539 -3.381 -0.572 1 88.94 182 ASP A CA 1
ATOM 1488 C C . ASP A 1 182 ? 13.367 -2.531 0.391 1 88.94 182 ASP A C 1
ATOM 1490 O O . ASP A 1 182 ? 14.484 -2.898 0.742 1 88.94 182 ASP A O 1
ATOM 1494 N N . VAL A 1 183 ? 12.836 -1.397 0.783 1 93.5 183 VAL A N 1
ATOM 1495 C CA . VAL A 1 183 ? 13.562 -0.479 1.652 1 93.5 183 VAL A CA 1
ATOM 1496 C C . VAL A 1 183 ? 13.891 -1.17 2.973 1 93.5 183 VAL A C 1
ATOM 1498 O O . VAL A 1 183 ? 15 -1.025 3.494 1 93.5 183 VAL A O 1
ATOM 1501 N N . ILE A 1 184 ? 12.945 -1.913 3.484 1 92.94 184 ILE A N 1
ATOM 1502 C CA . ILE A 1 184 ? 13.156 -2.619 4.746 1 92.94 184 ILE A CA 1
ATOM 1503 C C . ILE A 1 184 ? 14.234 -3.682 4.566 1 92.94 184 ILE A C 1
ATOM 1505 O O . ILE A 1 184 ? 15.172 -3.768 5.371 1 92.94 184 ILE A O 1
ATOM 1509 N N . GLN A 1 185 ? 14.203 -4.383 3.49 1 87.81 185 GLN A N 1
ATOM 1510 C CA . GLN A 1 185 ? 15.148 -5.465 3.234 1 87.81 185 GLN A CA 1
ATOM 1511 C C . GLN A 1 185 ? 16.547 -4.922 2.945 1 87.81 185 GLN A C 1
ATOM 1513 O O . GLN A 1 185 ? 17.547 -5.578 3.234 1 87.81 185 GLN A O 1
ATOM 1518 N N . GLN A 1 186 ? 16.578 -3.807 2.422 1 90.81 186 GLN A N 1
ATOM 1519 C CA . GLN A 1 186 ? 17.859 -3.25 1.964 1 90.81 186 GLN A CA 1
ATOM 1520 C C . GLN A 1 186 ? 18.5 -2.404 3.053 1 90.81 186 GLN A C 1
ATOM 1522 O O . GLN A 1 186 ? 19.625 -1.899 2.871 1 90.81 186 GLN A O 1
ATOM 1527 N N . PHE A 1 187 ? 17.922 -2.275 4.164 1 94.44 187 PHE A N 1
ATOM 1528 C CA . PHE A 1 187 ? 18.484 -1.492 5.258 1 94.44 187 PHE A CA 1
ATOM 1529 C C . PHE A 1 187 ? 19.922 -1.905 5.539 1 94.44 187 PHE A C 1
ATOM 1531 O O . PHE A 1 187 ? 20.797 -1.053 5.715 1 94.44 187 PHE A O 1
ATOM 1538 N N . PRO A 1 188 ? 20.234 -3.189 5.555 1 92.62 188 PRO A N 1
ATOM 1539 C CA . PRO A 1 188 ? 21.609 -3.582 5.859 1 92.62 188 PRO A CA 1
ATOM 1540 C C . PRO A 1 188 ? 22.609 -3.059 4.836 1 92.62 188 PRO A C 1
ATOM 1542 O O . PRO A 1 188 ? 23.766 -2.795 5.176 1 92.62 188 PRO A O 1
ATOM 1545 N N . ILE A 1 189 ? 22.188 -2.895 3.656 1 89.69 189 ILE A N 1
ATOM 1546 C CA . ILE A 1 189 ? 23.047 -2.346 2.613 1 89.69 189 ILE A CA 1
ATOM 1547 C C . ILE A 1 189 ? 23.281 -0.858 2.865 1 89.69 189 ILE A C 1
ATOM 1549 O O . ILE A 1 189 ? 24.422 -0.387 2.838 1 89.69 189 ILE A O 1
ATOM 1553 N N . PHE A 1 190 ? 22.234 -0.176 3.166 1 93.75 190 PHE A N 1
ATOM 1554 C CA . PHE A 1 190 ? 22.328 1.264 3.383 1 93.75 190 PHE A CA 1
ATOM 1555 C C . PHE A 1 190 ? 23.094 1.574 4.656 1 93.75 190 PHE A C 1
ATOM 1557 O O . PHE A 1 190 ? 23.75 2.613 4.754 1 93.75 190 PHE A O 1
ATOM 1564 N N . ALA A 1 191 ? 22.953 0.618 5.547 1 94.44 191 ALA A N 1
ATOM 1565 C CA . ALA A 1 191 ? 23.656 0.774 6.816 1 94.44 191 ALA A CA 1
ATOM 1566 C C . ALA A 1 191 ? 25.125 0.374 6.68 1 94.44 191 ALA A C 1
ATOM 1568 O O . ALA A 1 191 ? 25.922 0.569 7.609 1 94.44 191 ALA A O 1
ATOM 1569 N N . GLY A 1 192 ? 25.469 -0.206 5.574 1 89.38 192 GLY A N 1
ATOM 1570 C CA . GLY A 1 192 ? 26.844 -0.617 5.352 1 89.38 192 GLY A CA 1
ATOM 1571 C C . GLY A 1 192 ? 27.203 -1.915 6.051 1 89.38 192 GLY A C 1
ATOM 1572 O O . GLY A 1 192 ? 28.375 -2.186 6.305 1 89.38 192 GLY A O 1
ATOM 1573 N N . MET A 1 193 ? 26.219 -2.713 6.406 1 88.94 193 MET A N 1
ATOM 1574 C CA . MET A 1 193 ? 26.453 -3.963 7.125 1 88.94 193 MET A CA 1
ATOM 1575 C C . MET A 1 193 ? 26.906 -5.062 6.176 1 88.94 193 MET A C 1
ATOM 1577 O O . MET A 1 193 ? 27.734 -5.898 6.543 1 88.94 193 MET A O 1
ATOM 1581 N N . VAL A 1 194 ? 26.266 -5.055 5.035 1 84.56 194 VAL A N 1
ATOM 1582 C CA . VAL A 1 194 ? 26.562 -6.113 4.078 1 84.56 194 VAL A CA 1
ATOM 1583 C C . VAL A 1 194 ? 26.75 -5.516 2.688 1 84.56 194 VAL A C 1
ATOM 1585 O O . VAL A 1 194 ? 26.328 -4.387 2.428 1 84.56 194 VAL A O 1
ATOM 1588 N N . GLY A 1 195 ? 27.438 -6.285 1.843 1 76.31 195 GLY A N 1
ATOM 1589 C CA . GLY A 1 195 ? 27.688 -5.852 0.478 1 76.31 195 GLY A CA 1
ATOM 1590 C C . GLY A 1 195 ? 27.188 -6.832 -0.563 1 76.31 195 GLY A C 1
ATOM 1591 O O . GLY A 1 195 ? 26.219 -7.562 -0.318 1 76.31 195 GLY A O 1
ATOM 1592 N N . GLN A 1 196 ? 27.734 -6.797 -1.635 1 70.56 196 GLN A N 1
ATOM 1593 C CA . GLN A 1 196 ? 27.312 -7.594 -2.779 1 70.56 196 GLN A CA 1
ATOM 1594 C C . GLN A 1 196 ? 27.484 -9.086 -2.506 1 70.56 196 GLN A C 1
ATOM 1596 O O . GLN A 1 196 ? 26.672 -9.898 -2.947 1 70.56 196 GLN A O 1
ATOM 1601 N N . GLU A 1 197 ? 28.5 -9.422 -1.793 1 74.12 197 GLU A N 1
ATOM 1602 C CA . GLU A 1 197 ? 28.766 -10.828 -1.511 1 74.12 197 GLU A CA 1
ATOM 1603 C C . GLU A 1 197 ? 27.609 -11.469 -0.764 1 74.12 197 GLU A C 1
ATOM 1605 O O . GLU A 1 197 ? 27.188 -12.578 -1.096 1 74.12 197 GLU A O 1
ATOM 1610 N N . TYR A 1 198 ? 27.219 -10.758 0.152 1 80.19 198 TYR A N 1
ATOM 1611 C CA . TYR A 1 198 ? 26.094 -11.266 0.941 1 80.19 198 TYR A CA 1
ATOM 1612 C C . TYR A 1 198 ? 24.875 -11.5 0.065 1 80.19 198 TYR A C 1
ATOM 1614 O O . TYR A 1 198 ? 24.25 -12.57 0.132 1 80.19 198 TYR A O 1
ATOM 1622 N N . TYR A 1 199 ? 24.594 -10.664 -0.843 1 75.12 199 TYR A N 1
ATOM 1623 C CA . TYR A 1 199 ? 23.344 -10.75 -1.607 1 75.12 199 TYR A CA 1
ATOM 1624 C C . TYR A 1 199 ? 23.469 -11.758 -2.74 1 75.12 199 TYR A C 1
ATOM 1626 O O . TYR A 1 199 ? 22.5 -12.422 -3.098 1 75.12 199 TYR A O 1
ATOM 1634 N N . SER A 1 200 ? 24.672 -11.828 -3.238 1 73.94 200 SER A N 1
ATOM 1635 C CA . SER A 1 200 ? 24.875 -12.875 -4.234 1 73.94 200 SER A CA 1
ATOM 1636 C C . SER A 1 200 ? 24.656 -14.258 -3.633 1 73.94 200 SER A C 1
ATOM 1638 O O . SER A 1 200 ? 24.047 -15.125 -4.262 1 73.94 200 SER A O 1
ATOM 1640 N N . THR A 1 201 ? 25.156 -14.391 -2.48 1 80.94 201 THR A N 1
ATOM 1641 C CA . THR A 1 201 ? 24.984 -15.664 -1.786 1 80.94 201 THR A CA 1
ATOM 1642 C C . THR A 1 201 ? 23.516 -15.883 -1.419 1 80.94 201 THR A C 1
ATOM 1644 O O . THR A 1 201 ? 23.016 -17 -1.493 1 80.94 201 THR A O 1
ATOM 1647 N N . LEU A 1 202 ? 22.891 -14.812 -1.048 1 80.56 202 LEU A N 1
ATOM 1648 C CA . LEU A 1 202 ? 21.484 -14.891 -0.697 1 80.56 202 LEU A CA 1
ATOM 1649 C C . LEU A 1 202 ? 20.641 -15.273 -1.911 1 80.56 202 LEU A C 1
ATOM 1651 O O . LEU A 1 202 ? 19.688 -16.031 -1.793 1 80.56 202 LEU A O 1
ATOM 1655 N N . MET A 1 203 ? 21 -14.773 -2.977 1 76 203 MET A N 1
ATOM 1656 C CA . MET A 1 203 ? 20.297 -15.102 -4.207 1 76 203 MET A CA 1
ATOM 1657 C C . MET A 1 203 ? 20.469 -16.578 -4.555 1 76 203 MET A C 1
ATOM 1659 O O . MET A 1 203 ? 19.516 -17.234 -4.988 1 76 203 MET A O 1
ATOM 1663 N N . LEU A 1 204 ? 21.672 -17.016 -4.418 1 78.75 204 LEU A N 1
ATOM 1664 C CA . LEU A 1 204 ? 21.922 -18.422 -4.66 1 78.75 204 LEU A CA 1
ATOM 1665 C C . LEU A 1 204 ? 21.109 -19.297 -3.721 1 78.75 204 LEU A C 1
ATOM 1667 O O . LEU A 1 204 ? 20.516 -20.297 -4.152 1 78.75 204 LEU A O 1
ATOM 1671 N N . LEU A 1 205 ? 21.109 -18.859 -2.527 1 83.69 205 LEU A N 1
ATOM 1672 C CA . LEU A 1 205 ? 20.344 -19.594 -1.524 1 83.69 205 LEU A CA 1
ATOM 1673 C C . LEU A 1 205 ? 18.875 -19.641 -1.886 1 83.69 205 LEU A C 1
ATOM 1675 O O . LEU A 1 205 ? 18.234 -20.703 -1.809 1 83.69 205 LEU A O 1
ATOM 1679 N N . ASN A 1 206 ? 18.328 -18.531 -2.326 1 80.44 206 ASN A N 1
ATOM 1680 C CA . ASN A 1 206 ? 16.922 -18.484 -2.703 1 80.44 206 ASN A CA 1
ATOM 1681 C C . ASN A 1 206 ? 16.641 -19.328 -3.938 1 80.44 206 ASN A C 1
ATOM 1683 O O . ASN A 1 206 ? 15.586 -19.953 -4.043 1 80.44 206 ASN A O 1
ATOM 1687 N N . GLY A 1 207 ? 17.625 -19.297 -4.797 1 77.25 207 GLY A N 1
ATOM 1688 C CA . GLY A 1 207 ? 17.5 -20.172 -5.945 1 77.25 207 GLY A CA 1
ATOM 1689 C C . GLY A 1 207 ? 17.438 -21.641 -5.57 1 77.25 207 GLY A C 1
ATOM 1690 O O . GLY A 1 207 ? 16.578 -22.375 -6.062 1 77.25 207 GLY A O 1
ATOM 1691 N N . TYR A 1 208 ? 18.281 -22 -4.648 1 84.44 208 TYR A N 1
ATOM 1692 C CA . TYR A 1 208 ? 18.328 -23.391 -4.199 1 84.44 208 TYR A CA 1
ATOM 1693 C C . TYR A 1 208 ? 17.062 -23.766 -3.441 1 84.44 208 TYR A C 1
ATOM 1695 O O . TYR A 1 208 ? 16.547 -24.875 -3.578 1 84.44 208 TYR A O 1
ATOM 1703 N N . LYS A 1 209 ? 16.562 -22.828 -2.703 1 85.12 209 LYS A N 1
ATOM 1704 C CA . LYS A 1 209 ? 15.336 -23.078 -1.948 1 85.12 209 LYS A CA 1
ATOM 1705 C C . LYS A 1 209 ? 14.148 -23.266 -2.881 1 85.12 209 LYS A C 1
ATOM 1707 O O . LYS A 1 209 ? 13.281 -24.109 -2.633 1 85.12 209 LYS A O 1
ATOM 1712 N N . LYS A 1 210 ? 14.156 -22.438 -3.838 1 81.44 210 LYS A N 1
ATOM 1713 C CA . LYS A 1 210 ? 13.102 -22.578 -4.836 1 81.44 210 LYS A CA 1
ATOM 1714 C C . LYS A 1 210 ? 13.172 -23.938 -5.516 1 81.44 210 LYS A C 1
ATOM 1716 O O . LYS A 1 210 ? 12.141 -24.594 -5.715 1 81.44 210 LYS A O 1
ATOM 1721 N N . ASP A 1 211 ? 14.391 -24.328 -5.836 1 79.44 211 ASP A N 1
ATOM 1722 C CA . ASP A 1 211 ? 14.594 -25.625 -6.465 1 79.44 211 ASP A CA 1
ATOM 1723 C C . ASP A 1 211 ? 14.172 -26.766 -5.531 1 79.44 211 ASP A C 1
ATOM 1725 O O . ASP A 1 211 ? 13.562 -27.734 -5.969 1 79.44 211 ASP A O 1
ATOM 1729 N N . LEU A 1 212 ? 14.453 -26.547 -4.336 1 81.75 212 LEU A N 1
ATOM 1730 C CA . LEU A 1 212 ? 14.094 -27.562 -3.348 1 81.75 212 LEU A CA 1
ATOM 1731 C C . LEU A 1 212 ? 12.578 -27.672 -3.203 1 81.75 212 LEU A C 1
ATOM 1733 O O . LEU A 1 212 ? 12.039 -28.766 -3.115 1 81.75 212 LEU A O 1
ATOM 1737 N N . LYS A 1 213 ? 11.977 -26.5 -3.154 1 80.94 213 LYS A N 1
ATOM 1738 C CA . LYS A 1 213 ? 10.516 -26.484 -3.049 1 80.94 213 LYS A CA 1
ATOM 1739 C C . LYS A 1 213 ? 9.875 -27.188 -4.246 1 80.94 213 LYS A C 1
ATOM 1741 O O . LYS A 1 213 ? 8.914 -27.938 -4.086 1 80.94 213 LYS A O 1
ATOM 1746 N N . LYS A 1 214 ? 10.422 -26.938 -5.352 1 73.38 214 LYS A N 1
ATOM 1747 C CA . LYS A 1 214 ? 9.922 -27.578 -6.562 1 73.38 214 LYS A CA 1
ATOM 1748 C C . LYS A 1 214 ? 10.109 -29.094 -6.492 1 73.38 214 LYS A C 1
ATOM 1750 O O . LYS A 1 214 ? 9.211 -29.859 -6.844 1 73.38 214 LYS A O 1
ATOM 1755 N N . LEU A 1 215 ? 11.25 -29.453 -6.016 1 72.88 215 LEU A N 1
ATOM 1756 C CA . LEU A 1 215 ? 11.578 -30.875 -5.93 1 72.88 215 LEU A CA 1
ATOM 1757 C C . LEU A 1 215 ? 10.688 -31.578 -4.902 1 72.88 215 LEU A C 1
ATOM 1759 O O . LEU A 1 215 ? 10.211 -32.688 -5.145 1 72.88 215 LEU A O 1
ATOM 1763 N N . VAL A 1 216 ? 10.43 -30.766 -3.85 1 72.38 216 VAL A N 1
ATOM 1764 C CA . VAL A 1 216 ? 9.602 -31.312 -2.785 1 72.38 216 VAL A CA 1
ATOM 1765 C C . VAL A 1 216 ? 8.141 -31.375 -3.238 1 72.38 216 VAL A C 1
ATOM 1767 O O . VAL A 1 216 ? 7.43 -32.344 -2.951 1 72.38 216 VAL A O 1
ATOM 1770 N N . ALA A 1 217 ? 7.746 -30.234 -3.824 1 65.56 217 ALA A N 1
ATOM 1771 C CA . ALA A 1 217 ? 6.391 -30.234 -4.375 1 65.56 217 ALA A CA 1
ATOM 1772 C C . ALA A 1 217 ? 6.195 -31.406 -5.344 1 65.56 217 ALA A C 1
ATOM 1774 O O . ALA A 1 217 ? 5.145 -32.062 -5.344 1 65.56 217 ALA A O 1
ATOM 1775 N N . ASN A 1 218 ? 7.215 -31.562 -6.098 1 59.91 218 ASN A N 1
ATOM 1776 C CA . ASN A 1 218 ? 7.164 -32.688 -7.02 1 59.91 218 ASN A CA 1
ATOM 1777 C C . ASN A 1 218 ? 7.121 -34.031 -6.277 1 59.91 218 ASN A C 1
ATOM 1779 O O . ASN A 1 218 ? 6.449 -34.969 -6.711 1 59.91 218 ASN A O 1
ATOM 1783 N N . GLN A 1 219 ? 7.746 -33.906 -5.105 1 59.5 219 GLN A N 1
ATOM 1784 C CA . GLN A 1 219 ? 7.75 -35.094 -4.266 1 59.5 219 GLN A CA 1
ATOM 1785 C C . GLN A 1 219 ? 6.383 -35.312 -3.633 1 59.5 219 GLN A C 1
ATOM 1787 O O . GLN A 1 219 ? 5.906 -36.469 -3.576 1 59.5 219 GLN A O 1
ATOM 1792 N N . VAL A 1 220 ? 5.805 -34.156 -3.1 1 55 220 VAL A N 1
ATOM 1793 C CA . VAL A 1 220 ? 4.496 -34.219 -2.459 1 55 220 VAL A CA 1
ATOM 1794 C C . VAL A 1 220 ? 3.42 -34.5 -3.51 1 55 220 VAL A C 1
ATOM 1796 O O . VAL A 1 220 ? 2.514 -35.281 -3.287 1 55 220 VAL A O 1
ATOM 1799 N N . SER A 1 221 ? 3.42 -33.469 -4.516 1 52.34 221 SER A N 1
ATOM 1800 C CA . SER A 1 221 ? 2.477 -33.75 -5.598 1 52.34 221 SER A CA 1
ATOM 1801 C C . SER A 1 221 ? 2.512 -35.219 -6.004 1 52.34 221 SER A C 1
ATOM 1803 O O . SER A 1 221 ? 1.479 -35.812 -6.355 1 52.34 221 SER A O 1
ATOM 1805 N N . ASN A 1 222 ? 3.713 -35.688 -5.777 1 52.91 222 ASN A N 1
ATOM 1806 C CA . ASN A 1 222 ? 3.875 -37.094 -6.059 1 52.91 222 ASN A CA 1
ATOM 1807 C C . ASN A 1 222 ? 3.025 -37.969 -5.125 1 52.91 222 ASN A C 1
ATOM 1809 O O . ASN A 1 222 ? 2.514 -39 -5.531 1 52.91 222 ASN A O 1
ATOM 1813 N N . GLU A 1 223 ? 2.758 -37.281 -4.035 1 54.09 223 GLU A N 1
ATOM 1814 C CA . GLU A 1 223 ? 1.881 -38.031 -3.133 1 54.09 223 GLU A CA 1
ATOM 1815 C C . GLU A 1 223 ? 0.434 -38 -3.619 1 54.09 223 GLU A C 1
ATOM 1817 O O . GLU A 1 223 ? -0.269 -39 -3.564 1 54.09 223 GLU A O 1
ATOM 1822 N N . LYS A 1 224 ? -0.087 -36.812 -3.906 1 53.09 224 LYS A N 1
ATOM 1823 C CA . LYS A 1 224 ? -1.416 -36.75 -4.508 1 53.09 224 LYS A CA 1
ATOM 1824 C C . LYS A 1 224 ? -1.451 -37.531 -5.832 1 53.09 224 LYS A C 1
ATOM 1826 O O . LYS A 1 224 ? -2.422 -38.219 -6.129 1 53.09 224 LYS A O 1
ATOM 1831 N N . ILE A 1 225 ? -0.413 -37.281 -6.582 1 54.25 225 ILE A N 1
ATOM 1832 C CA . ILE A 1 225 ? -0.234 -38.062 -7.805 1 54.25 225 ILE A CA 1
ATOM 1833 C C . ILE A 1 225 ? -0.159 -39.531 -7.461 1 54.25 225 ILE A C 1
ATOM 1835 O O . ILE A 1 225 ? -0.679 -40.375 -8.203 1 54.25 225 ILE A O 1
ATOM 1839 N N . LYS A 1 226 ? 0.278 -39.562 -6.172 1 59.34 226 LYS A N 1
ATOM 1840 C CA . LYS A 1 226 ? 0.369 -40.938 -5.734 1 59.34 226 LYS A CA 1
ATOM 1841 C C . LYS A 1 226 ? -1.014 -41.594 -5.648 1 59.34 226 LYS A C 1
ATOM 1843 O O . LYS A 1 226 ? -1.201 -42.719 -6.07 1 59.34 226 LYS A O 1
ATOM 1848 N N . GLU A 1 227 ? -1.851 -40.625 -5.117 1 62 227 GLU A N 1
ATOM 1849 C CA . GLU A 1 227 ? -3.189 -41.188 -5.004 1 62 227 GLU A CA 1
ATOM 1850 C C . GLU A 1 227 ? -3.83 -41.375 -6.379 1 62 227 GLU A C 1
ATOM 1852 O O . GLU A 1 227 ? -4.473 -42.406 -6.641 1 62 227 GLU A O 1
ATOM 1857 N N . ASP A 1 228 ? -3.68 -40.375 -7.137 1 61.41 228 ASP A N 1
ATOM 1858 C CA . ASP A 1 228 ? -4.219 -40.469 -8.492 1 61.41 228 ASP A CA 1
ATOM 1859 C C . ASP A 1 228 ? -3.527 -41.594 -9.266 1 61.41 228 ASP A C 1
ATOM 1861 O O . ASP A 1 228 ? -4.176 -42.344 -10.008 1 61.41 228 ASP A O 1
ATOM 1865 N N . THR A 1 229 ? -2.279 -41.656 -9.047 1 65.31 229 THR A N 1
ATOM 1866 C CA . THR A 1 229 ? -1.51 -42.719 -9.695 1 65.31 229 THR A CA 1
ATOM 1867 C C . THR A 1 229 ? -1.904 -44.094 -9.148 1 65.31 229 THR A C 1
ATOM 1869 O O . THR A 1 229 ? -2.01 -45.062 -9.906 1 65.31 229 THR A O 1
ATOM 1872 N N . ARG A 1 230 ? -2.145 -44.031 -7.898 1 73.25 230 ARG A N 1
ATOM 1873 C CA . ARG A 1 230 ? -2.598 -45.281 -7.277 1 73.25 230 ARG A CA 1
ATOM 1874 C C . ARG A 1 230 ? -3.938 -45.719 -7.855 1 73.25 230 ARG A C 1
ATOM 1876 O O . ARG A 1 230 ? -4.117 -46.875 -8.188 1 73.25 230 ARG A O 1
ATOM 1883 N N . ASN A 1 231 ? -4.781 -44.656 -7.906 1 74.06 231 ASN A N 1
ATOM 1884 C CA . ASN A 1 231 ? -6.105 -45 -8.422 1 74.06 231 ASN A CA 1
ATOM 1885 C C . ASN A 1 231 ? -6.039 -45.469 -9.875 1 74.06 231 ASN A C 1
ATOM 1887 O O . ASN A 1 231 ? -6.727 -46.406 -10.258 1 74.06 231 ASN A O 1
ATOM 1891 N N . ASN A 1 232 ? -5.266 -44.812 -10.633 1 73.25 232 ASN A N 1
ATOM 1892 C CA . ASN A 1 232 ? -5.102 -45.219 -12.023 1 73.25 232 ASN A CA 1
ATOM 1893 C C . ASN A 1 232 ? -4.496 -46.594 -12.141 1 73.25 232 ASN A C 1
ATOM 1895 O O . ASN A 1 232 ? -4.945 -47.406 -12.945 1 73.25 232 ASN A O 1
ATOM 1899 N N . LEU A 1 233 ? -3.486 -46.781 -11.312 1 76.31 233 LEU A N 1
ATOM 1900 C CA . LEU A 1 233 ? -2.832 -48.094 -11.328 1 76.31 233 LEU A CA 1
ATOM 1901 C C . LEU A 1 233 ? -3.779 -49.188 -10.836 1 76.31 233 LEU A C 1
ATOM 1903 O O . LEU A 1 233 ? -3.795 -50.281 -11.383 1 76.31 233 LEU A O 1
ATOM 1907 N N . LEU A 1 234 ? -4.543 -48.781 -9.867 1 80.75 234 LEU A N 1
ATOM 1908 C CA . LEU A 1 234 ? -5.508 -49.75 -9.336 1 80.75 234 LEU A CA 1
ATOM 1909 C C . LEU A 1 234 ? -6.523 -50.125 -10.398 1 80.75 234 LEU A C 1
ATOM 1911 O O . LEU A 1 234 ? -6.875 -51.312 -10.523 1 80.75 234 LEU A O 1
ATOM 1915 N N . ASN A 1 235 ? -6.992 -49.219 -11.125 1 78.69 235 ASN A N 1
ATOM 1916 C CA . ASN A 1 235 ? -7.961 -49.5 -12.18 1 78.69 235 ASN A CA 1
ATOM 1917 C C . ASN A 1 235 ? -7.363 -50.406 -13.258 1 78.69 235 ASN A C 1
ATOM 1919 O O . ASN A 1 235 ? -8.039 -51.312 -13.766 1 78.69 235 ASN A O 1
ATOM 1923 N N . LYS A 1 236 ? -6.113 -50.156 -13.562 1 79.5 236 LYS A N 1
ATOM 1924 C CA . LYS A 1 236 ? -5.445 -51 -14.547 1 79.5 236 LYS A CA 1
ATOM 1925 C C . LYS A 1 236 ? -5.297 -52.438 -14.031 1 79.5 236 LYS A C 1
ATOM 1927 O O . LYS A 1 236 ? -5.438 -53.406 -14.805 1 79.5 236 LYS A O 1
ATOM 1932 N N . PHE A 1 237 ? -5.102 -52.594 -12.781 1 80.81 237 PHE A N 1
ATOM 1933 C CA . PHE A 1 237 ? -4.992 -53.906 -12.188 1 80.81 237 PHE A CA 1
ATOM 1934 C C . PHE A 1 237 ? -6.344 -54.625 -12.172 1 80.81 237 PHE A C 1
ATOM 1936 O O . PHE A 1 237 ? -6.43 -55.812 -12.438 1 80.81 237 PHE A O 1
ATOM 1943 N N . LYS A 1 238 ? -7.328 -53.875 -11.867 1 79.75 238 LYS A N 1
ATOM 1944 C CA . LYS A 1 238 ? -8.672 -54.438 -11.883 1 79.75 238 LYS A CA 1
ATOM 1945 C C . LYS A 1 238 ? -9.031 -54.969 -13.266 1 79.75 238 LYS A C 1
ATOM 1947 O O . LYS A 1 238 ? -9.625 -56.031 -13.391 1 79.75 238 LYS A O 1
ATOM 1952 N N . ASP A 1 239 ? -8.664 -54.25 -14.211 1 78.69 239 ASP A N 1
ATOM 1953 C CA . ASP A 1 239 ? -8.914 -54.688 -15.578 1 78.69 239 ASP A CA 1
ATOM 1954 C C . ASP A 1 239 ? -8.133 -55.969 -15.898 1 78.69 239 ASP A C 1
ATOM 1956 O O . ASP A 1 239 ? -8.672 -56.875 -16.516 1 78.69 239 ASP A O 1
ATOM 1960 N N . TYR A 1 240 ? -6.848 -55.969 -15.492 1 79 240 TYR A N 1
ATOM 1961 C CA . TYR A 1 240 ? -6.008 -57.156 -15.727 1 79 240 TYR A CA 1
ATOM 1962 C C . TYR A 1 240 ? -6.586 -58.375 -15.047 1 79 240 TYR A C 1
ATOM 1964 O O . TYR A 1 240 ? -6.68 -59.438 -15.664 1 79 240 TYR A O 1
ATOM 1972 N N . TYR A 1 241 ? -7.031 -58.25 -13.852 1 77.88 241 TYR A N 1
ATOM 1973 C CA . TYR A 1 241 ? -7.578 -59.375 -13.094 1 77.88 241 TYR A CA 1
ATOM 1974 C C . TYR A 1 241 ? -8.914 -59.844 -13.672 1 77.88 241 TYR A C 1
ATOM 1976 O O . TYR A 1 241 ? -9.227 -61.031 -13.68 1 77.88 241 TYR A O 1
ATOM 1984 N N . ALA A 1 242 ? -9.625 -58.906 -14.133 1 76.44 242 ALA A N 1
ATOM 1985 C CA . ALA A 1 242 ? -10.883 -59.281 -14.789 1 76.44 242 ALA A CA 1
ATOM 1986 C C . ALA A 1 242 ? -10.633 -60.125 -16.031 1 76.44 242 ALA A C 1
ATOM 1988 O O . ALA A 1 242 ? -11.414 -61 -16.344 1 76.44 242 ALA A O 1
ATOM 1989 N N . LEU A 1 243 ? -9.523 -59.75 -16.641 1 75.62 243 LEU A N 1
ATOM 1990 C CA . LEU A 1 243 ? -9.18 -60.5 -17.844 1 75.62 243 LEU A CA 1
ATOM 1991 C C . LEU A 1 243 ? -8.82 -61.938 -17.516 1 75.62 243 LEU A C 1
ATOM 1993 O O . LEU A 1 243 ? -9.086 -62.844 -18.312 1 75.62 243 LEU A O 1
ATOM 1997 N N . ILE A 1 244 ? -8.188 -62.156 -16.359 1 75.31 244 ILE A N 1
ATOM 1998 C CA . ILE A 1 244 ? -7.777 -63.5 -15.977 1 75.31 244 ILE A CA 1
ATOM 1999 C C . ILE A 1 244 ? -8.883 -64.188 -15.164 1 75.31 244 ILE A C 1
ATOM 2001 O O . ILE A 1 244 ? -8.703 -65.312 -14.648 1 75.31 244 ILE A O 1
ATOM 2005 N N . GLY A 1 245 ? -10.078 -63.594 -15.133 1 71.69 245 GLY A N 1
ATOM 2006 C CA . GLY A 1 245 ? -11.25 -64.188 -14.484 1 71.69 245 GLY A CA 1
ATOM 2007 C C . GLY A 1 245 ? -11.219 -64 -12.977 1 71.69 245 GLY A C 1
ATOM 2008 O O . GLY A 1 245 ? -11.852 -64.812 -12.266 1 71.69 245 GLY A O 1
ATOM 2009 N N . LYS A 1 246 ? -10.352 -63.219 -12.539 1 76.31 246 LYS A N 1
ATOM 2010 C CA . LYS A 1 246 ? -10.242 -63.031 -11.094 1 76.31 246 LYS A CA 1
ATOM 2011 C C . LYS A 1 246 ? -10.664 -61.625 -10.703 1 76.31 246 LYS A C 1
ATOM 2013 O O . LYS A 1 246 ? -10.797 -60.75 -11.562 1 76.31 246 LYS A O 1
ATOM 2018 N N . VAL A 1 247 ? -11.148 -61.562 -9.617 1 74.31 247 VAL A N 1
ATOM 2019 C CA . VAL A 1 247 ? -11.523 -60.25 -9.086 1 74.31 247 VAL A CA 1
ATOM 2020 C C . VAL A 1 247 ? -10.461 -59.781 -8.109 1 74.31 247 VAL A C 1
ATOM 2022 O O . VAL A 1 247 ? -9.953 -60.531 -7.297 1 74.31 247 VAL A O 1
ATOM 2025 N N . LEU A 1 248 ? -9.82 -58.688 -8.484 1 71.25 248 LEU A N 1
ATOM 2026 C CA . LEU A 1 248 ? -8.828 -58.094 -7.598 1 71.25 248 LEU A CA 1
ATOM 2027 C C . LEU A 1 248 ? -9.508 -57.344 -6.457 1 71.25 248 LEU A C 1
ATOM 2029 O O . LEU A 1 248 ? -10.383 -56.5 -6.688 1 71.25 248 LEU A O 1
ATOM 2033 N N . ASP A 1 249 ? -9.469 -58.062 -5.316 1 61.59 249 ASP A N 1
ATOM 2034 C CA . ASP A 1 249 ? -10.102 -57.5 -4.117 1 61.59 249 ASP A CA 1
ATOM 2035 C C . ASP A 1 249 ? -9.711 -56.062 -3.895 1 61.59 249 ASP A C 1
ATOM 2037 O O . ASP A 1 249 ? -9.008 -55.469 -4.715 1 61.59 249 ASP A O 1
ATOM 2041 N N . LYS A 1 250 ? -8.914 -55.562 -2.592 1 61.22 250 LYS A N 1
ATOM 2042 C CA . LYS A 1 250 ? -8.93 -54.594 -1.498 1 61.22 250 LYS A CA 1
ATOM 2043 C C . LYS A 1 250 ? -8.102 -53.344 -1.845 1 61.22 250 LYS A C 1
ATOM 2045 O O . LYS A 1 250 ? -7.316 -53.375 -2.791 1 61.22 250 LYS A O 1
ATOM 2050 N N . ASN A 1 251 ? -8.352 -52.281 -1.165 1 66.5 251 ASN A N 1
ATOM 2051 C CA . ASN A 1 251 ? -7.641 -51.031 -1.027 1 66.5 251 ASN A CA 1
ATOM 2052 C C . ASN A 1 251 ? -6.141 -51.219 -0.836 1 66.5 251 ASN A C 1
ATOM 2054 O O . ASN A 1 251 ? -5.68 -51.438 0.286 1 66.5 251 ASN A O 1
ATOM 2058 N N . MET A 1 252 ? -5.465 -51.469 -2.104 1 75.12 252 MET A N 1
ATOM 2059 C CA . MET A 1 252 ? -4.023 -51.688 -2.021 1 75.12 252 MET A CA 1
ATOM 2060 C C . MET A 1 252 ? -3.271 -50.344 -2.129 1 75.12 252 MET A C 1
ATOM 2062 O O . MET A 1 252 ? -3.727 -49.438 -2.805 1 75.12 252 MET A O 1
ATOM 2066 N N . THR A 1 253 ? -2.396 -50.281 -1.279 1 75.62 253 THR A N 1
ATOM 2067 C CA . THR A 1 253 ? -1.528 -49.125 -1.317 1 75.62 253 THR A CA 1
ATOM 2068 C C . THR A 1 253 ? -0.665 -49.125 -2.576 1 75.62 253 THR A C 1
ATOM 2070 O O . THR A 1 253 ? -0.562 -50.125 -3.258 1 75.62 253 THR A O 1
ATOM 2073 N N . LEU A 1 254 ? -0.215 -48.062 -2.975 1 76.19 254 LEU A N 1
ATOM 2074 C CA . LEU A 1 254 ? 0.631 -47.938 -4.152 1 76.19 254 LEU A CA 1
ATOM 2075 C C . LEU A 1 254 ? 1.816 -48.875 -4.094 1 76.19 254 LEU A C 1
ATOM 2077 O O . LEU A 1 254 ? 2.18 -49.5 -5.102 1 76.19 254 LEU A O 1
ATOM 2081 N N . LYS A 1 255 ? 2.291 -49.031 -2.932 1 72.69 255 LYS A N 1
ATOM 2082 C CA . LYS A 1 255 ? 3.439 -49.938 -2.76 1 72.69 255 LYS A CA 1
ATOM 2083 C C . LYS A 1 255 ? 3.062 -51.375 -3.037 1 72.69 255 LYS A C 1
ATOM 2085 O O . LYS A 1 255 ? 3.824 -52.125 -3.666 1 72.69 255 LYS A O 1
ATOM 2090 N N . GLN A 1 256 ? 1.916 -51.75 -2.633 1 77.56 256 GLN A N 1
ATOM 2091 C CA . GLN A 1 256 ? 1.435 -53.094 -2.838 1 77.56 256 GLN A CA 1
ATOM 2092 C C . GLN A 1 256 ? 1.182 -53.375 -4.316 1 77.56 256 GLN A C 1
ATOM 2094 O O . GLN A 1 256 ? 1.458 -54.469 -4.805 1 77.56 256 GLN A O 1
ATOM 2099 N N . LEU A 1 257 ? 0.688 -52.375 -4.918 1 79.81 257 LEU A N 1
ATOM 2100 C CA . LEU A 1 257 ? 0.395 -52.531 -6.336 1 79.81 257 LEU A CA 1
ATOM 2101 C C . LEU A 1 257 ? 1.679 -52.719 -7.141 1 79.81 257 LEU A C 1
ATOM 2103 O O . LEU A 1 257 ? 1.727 -53.531 -8.07 1 79.81 257 LEU A O 1
ATOM 2107 N N . ILE A 1 258 ? 2.627 -51.969 -6.746 1 75.94 258 ILE A N 1
ATOM 2108 C CA . ILE A 1 258 ? 3.906 -52.062 -7.441 1 75.94 258 ILE A CA 1
ATOM 2109 C C . ILE A 1 258 ? 4.504 -53.469 -7.234 1 75.94 258 ILE A C 1
ATOM 2111 O O . ILE A 1 258 ? 5.051 -54.062 -8.172 1 75.94 258 ILE A O 1
ATOM 2115 N N . GLN A 1 259 ? 4.316 -54 -6.051 1 75.31 259 GLN A N 1
ATOM 2116 C CA . GLN A 1 259 ? 4.801 -55.344 -5.754 1 75.31 259 GLN A CA 1
ATOM 2117 C C . GLN A 1 259 ? 4.023 -56.406 -6.543 1 75.31 259 GLN A C 1
ATOM 2119 O O . GLN A 1 259 ? 4.598 -57.375 -7.016 1 75.31 259 GLN A O 1
ATOM 2124 N N . LEU A 1 260 ? 2.771 -56.125 -6.641 1 77.94 260 LEU A N 1
ATOM 2125 C CA . LEU A 1 260 ? 1.912 -57.062 -7.363 1 77.94 260 LEU A CA 1
ATOM 2126 C C . LEU A 1 260 ? 2.277 -57.094 -8.844 1 77.94 260 LEU A C 1
ATOM 2128 O O . LEU A 1 260 ? 2.086 -58.125 -9.508 1 77.94 260 LEU A O 1
ATOM 2132 N N . ALA A 1 261 ? 2.77 -56.031 -9.383 1 76.94 261 ALA A N 1
ATOM 2133 C CA . ALA A 1 261 ? 3.104 -55.906 -10.797 1 76.94 261 ALA A CA 1
ATOM 2134 C C . ALA A 1 261 ? 4.258 -56.844 -11.172 1 76.94 261 ALA A C 1
ATOM 2136 O O . ALA A 1 261 ? 4.375 -57.25 -12.32 1 76.94 261 ALA A O 1
ATOM 2137 N N . THR A 1 262 ? 5.109 -57.156 -10.141 1 68.06 262 THR A N 1
ATOM 2138 C CA . THR A 1 262 ? 6.27 -58 -10.406 1 68.06 262 THR A CA 1
ATOM 2139 C C . THR A 1 262 ? 5.852 -59.469 -10.539 1 68.06 262 THR A C 1
ATOM 2141 O O . THR A 1 262 ? 6.543 -60.25 -11.188 1 68.06 262 THR A O 1
ATOM 2144 N N . ASP A 1 263 ? 4.703 -59.844 -9.883 1 69.56 263 ASP A N 1
ATOM 2145 C CA . ASP A 1 263 ? 4.258 -61.219 -9.922 1 69.56 263 ASP A CA 1
ATOM 2146 C C . ASP A 1 263 ? 2.797 -61.312 -10.352 1 69.56 263 ASP A C 1
ATOM 2148 O O . ASP A 1 263 ? 1.922 -61.625 -9.531 1 69.56 263 ASP A O 1
ATOM 2152 N N . LEU A 1 264 ? 2.551 -60.906 -11.68 1 76.94 264 LEU A N 1
ATOM 2153 C CA . LEU A 1 264 ? 1.169 -60.938 -12.148 1 76.94 264 LEU A CA 1
ATOM 2154 C C . LEU A 1 264 ? 0.742 -62.375 -12.477 1 76.94 264 LEU A C 1
ATOM 2156 O O . LEU A 1 264 ? 1.506 -63.125 -13.07 1 76.94 264 LEU A O 1
ATOM 2160 N N . PRO A 1 265 ? -0.353 -62.812 -11.906 1 65.25 265 PRO A N 1
ATOM 2161 C CA . PRO A 1 265 ? -0.809 -64.188 -12.195 1 65.25 265 PRO A CA 1
ATOM 2162 C C . PRO A 1 265 ? -1.043 -64.438 -13.688 1 65.25 265 PRO A C 1
ATOM 2164 O O . PRO A 1 265 ? -1.453 -63.5 -14.406 1 65.25 265 PRO A O 1
ATOM 2167 N N . THR A 1 266 ? -0.461 -65.438 -14.312 1 62.91 266 THR A N 1
ATOM 2168 C CA . THR A 1 266 ? -0.642 -65.812 -15.719 1 62.91 266 THR A CA 1
ATOM 2169 C C . THR A 1 266 ? -1.862 -66.688 -15.891 1 62.91 266 THR A C 1
ATOM 2171 O O . THR A 1 266 ? -2.396 -67.188 -14.906 1 62.91 266 THR A O 1
ATOM 2174 N N . ILE A 1 267 ? -2.451 -66.812 -17.156 1 58.75 267 ILE A N 1
ATOM 2175 C CA . ILE A 1 267 ? -3.621 -67.625 -17.516 1 58.75 267 ILE A CA 1
ATOM 2176 C C . ILE A 1 267 ? -3.416 -69.062 -17.078 1 58.75 267 ILE A C 1
ATOM 2178 O O . ILE A 1 267 ? -2.393 -69.688 -17.406 1 58.75 267 ILE A O 1
ATOM 2182 N N . ASN A 1 268 ? -3.973 -69.562 -16.047 1 49.66 268 ASN A N 1
ATOM 2183 C CA . ASN A 1 268 ? -4.129 -71 -16.031 1 49.66 268 ASN A CA 1
ATOM 2184 C C . ASN A 1 268 ? -5.125 -71.438 -17.094 1 49.66 268 ASN A C 1
ATOM 2186 O O . ASN A 1 268 ? -6.066 -70.75 -17.422 1 49.66 268 ASN A O 1
ATOM 2190 N N . ASP A 1 269 ? -4.785 -72.375 -18.031 1 44.97 269 ASP A N 1
ATOM 2191 C CA . ASP A 1 269 ? -5.523 -72.938 -19.156 1 44.97 269 ASP A CA 1
ATOM 2192 C C . ASP A 1 269 ? -7.031 -72.812 -18.953 1 44.97 269 ASP A C 1
ATOM 2194 O O . ASP A 1 269 ? -7.77 -72.562 -19.906 1 44.97 269 ASP A O 1
ATOM 2198 N N . ASP A 1 270 ? -7.695 -73.25 -17.875 1 41.72 270 ASP A N 1
ATOM 2199 C CA . ASP A 1 270 ? -9.102 -73.625 -17.812 1 41.72 270 ASP A CA 1
ATOM 2200 C C . ASP A 1 270 ? -9.992 -72.438 -17.562 1 41.72 270 ASP A C 1
ATOM 2202 O O . ASP A 1 270 ? -11.219 -72.5 -17.625 1 41.72 270 ASP A O 1
ATOM 2206 N N . THR A 1 271 ? -9.555 -71.25 -17.062 1 44.56 271 THR A N 1
ATOM 2207 C CA . THR A 1 271 ? -10.562 -70.375 -16.469 1 44.56 271 THR A CA 1
ATOM 2208 C C . THR A 1 271 ? -10.742 -69.125 -17.297 1 44.56 271 THR A C 1
ATOM 2210 O O . THR A 1 271 ? -10.312 -68.062 -16.875 1 44.56 271 THR A O 1
ATOM 2213 N N . TYR A 1 272 ? -10.555 -69.062 -18.5 1 47.69 272 TYR A N 1
ATOM 2214 C CA . TYR A 1 272 ? -10.852 -67.875 -19.234 1 47.69 272 TYR A CA 1
ATOM 2215 C C . TYR A 1 272 ? -12.305 -67.438 -19.031 1 47.69 272 TYR A C 1
ATOM 2217 O O . TYR A 1 272 ? -13.219 -68.125 -19.469 1 47.69 272 TYR A O 1
ATOM 2225 N N . SER A 1 273 ? -12.852 -66.938 -17.969 1 47.59 273 SER A N 1
ATOM 2226 C CA . SER A 1 273 ? -14.258 -66.562 -18.047 1 47.59 273 SER A CA 1
ATOM 2227 C C . SER A 1 273 ? -14.398 -65.062 -18.375 1 47.59 273 SER A C 1
ATOM 2229 O O . SER A 1 273 ? -13.914 -64.25 -17.625 1 47.59 273 SER A O 1
ATOM 2231 N N . SER A 1 274 ? -14.516 -64.625 -19.703 1 54.78 274 SER A N 1
ATOM 2232 C CA . SER A 1 274 ? -15 -63.344 -20.25 1 54.78 274 SER A CA 1
ATOM 2233 C C . SER A 1 274 ? -16.016 -62.719 -19.312 1 54.78 274 SER A C 1
ATOM 2235 O O . SER A 1 274 ? -16.266 -61.5 -19.406 1 54.78 274 SER A O 1
ATOM 2237 N N . ASN A 1 275 ? -16.469 -63.469 -18.297 1 61.5 275 ASN A N 1
ATOM 2238 C CA . ASN A 1 275 ? -17.594 -63.031 -17.5 1 61.5 275 ASN A CA 1
ATOM 2239 C C . ASN A 1 275 ? -17.203 -61.938 -16.516 1 61.5 275 ASN A C 1
ATOM 2241 O O . ASN A 1 275 ? -17.984 -61 -16.297 1 61.5 275 ASN A O 1
ATOM 2245 N N . GLN A 1 276 ? -15.93 -61.875 -16.094 1 71.69 276 GLN A N 1
ATOM 2246 C CA . GLN A 1 276 ? -15.562 -60.906 -15.078 1 71.69 276 GLN A CA 1
ATOM 2247 C C . GLN A 1 276 ? -15.383 -59.5 -15.695 1 71.69 276 GLN A C 1
ATOM 2249 O O . GLN A 1 276 ? -15.656 -58.5 -15.039 1 71.69 276 GLN A O 1
ATOM 2254 N N . MET A 1 277 ? -15.031 -59.375 -16.891 1 75.62 277 MET A N 1
ATOM 2255 C CA . MET A 1 277 ? -14.906 -58.094 -17.562 1 75.62 277 MET A CA 1
ATOM 2256 C C . MET A 1 277 ? -16.281 -57.469 -17.781 1 75.62 277 MET A C 1
ATOM 2258 O O . MET A 1 277 ? -16.438 -56.25 -17.672 1 75.62 277 MET A O 1
ATOM 2262 N N . VAL A 1 278 ? -17.172 -58.344 -18.016 1 70.62 278 VAL A N 1
ATOM 2263 C CA . VAL A 1 278 ? -18.531 -57.844 -18.219 1 70.62 278 VAL A CA 1
ATOM 2264 C C . VAL A 1 278 ? -19.109 -57.344 -16.891 1 70.62 278 VAL A C 1
ATOM 2266 O O . VAL A 1 278 ? -19.781 -56.312 -16.859 1 70.62 278 VAL A O 1
ATOM 2269 N N . ILE A 1 279 ? -18.75 -57.969 -15.812 1 75.31 279 ILE A N 1
ATOM 2270 C CA . ILE A 1 279 ? -19.203 -57.531 -14.492 1 75.31 279 ILE A CA 1
ATOM 2271 C C . ILE A 1 279 ? -18.578 -56.188 -14.156 1 75.31 279 ILE A C 1
ATOM 2273 O O . ILE A 1 279 ? -19.25 -55.281 -13.656 1 75.31 279 ILE A O 1
ATOM 2277 N N . ARG A 1 280 ? -17.375 -56.031 -14.469 1 80.62 280 ARG A N 1
ATOM 2278 C CA . ARG A 1 280 ? -16.688 -54.781 -14.219 1 80.62 280 ARG A CA 1
ATOM 2279 C C . ARG A 1 280 ? -17.297 -53.656 -15.031 1 80.62 280 ARG A C 1
ATOM 2281 O O . ARG A 1 280 ? -17.531 -52.562 -14.508 1 80.62 280 ARG A O 1
ATOM 2288 N N . HIS A 1 281 ? -17.562 -53.875 -16.234 1 77.75 281 HIS A N 1
ATOM 2289 C CA . HIS A 1 281 ? -18.25 -52.906 -17.094 1 77.75 281 HIS A CA 1
ATOM 2290 C C . HIS A 1 281 ? -19.609 -52.5 -16.516 1 77.75 281 HIS A C 1
ATOM 2292 O O . HIS A 1 281 ? -19.969 -51.344 -16.531 1 77.75 281 HIS A O 1
ATOM 2298 N N . GLY A 1 282 ? -20.281 -53.469 -15.969 1 78.12 282 GLY A N 1
ATOM 2299 C CA . GLY A 1 282 ? -21.578 -53.219 -15.344 1 78.12 282 GLY A CA 1
ATOM 2300 C C . GLY A 1 282 ? -21.484 -52.375 -14.086 1 78.12 282 GLY A C 1
ATOM 2301 O O . GLY A 1 282 ? -22.297 -51.5 -13.867 1 78.12 282 GLY A O 1
ATOM 2302 N N . GLN A 1 283 ? -20.453 -52.594 -13.305 1 82.69 283 GLN A N 1
ATOM 2303 C CA . GLN A 1 283 ? -20.25 -51.844 -12.078 1 82.69 283 GLN A CA 1
ATOM 2304 C C . GLN A 1 283 ? -19.953 -50.375 -12.383 1 82.69 283 GLN A C 1
ATOM 2306 O O . GLN A 1 283 ? -20.438 -49.5 -11.695 1 82.69 283 GLN A O 1
ATOM 2311 N N . LEU A 1 284 ? -19.188 -50.094 -13.367 1 85.69 284 LEU A N 1
ATOM 2312 C CA . LEU A 1 284 ? -18.859 -48.719 -13.75 1 85.69 284 LEU A CA 1
ATOM 2313 C C . LEU A 1 284 ? -20.094 -47.969 -14.25 1 85.69 284 LEU A C 1
ATOM 2315 O O . LEU A 1 284 ? -20.297 -46.812 -13.945 1 85.69 284 LEU A O 1
ATOM 2319 N N . ASN A 1 285 ? -20.969 -48.719 -14.891 1 82.56 285 ASN A N 1
ATOM 2320 C CA . ASN A 1 285 ? -22.203 -48.125 -15.375 1 82.56 285 ASN A CA 1
ATOM 2321 C C . ASN A 1 285 ? -23.156 -47.781 -14.227 1 82.56 285 ASN A C 1
ATOM 2323 O O . ASN A 1 285 ? -23.875 -46.781 -14.266 1 82.56 285 ASN A O 1
ATOM 2327 N N . GLU A 1 286 ? -23.078 -48.594 -13.258 1 83.81 286 GLU A N 1
ATOM 2328 C CA . GLU A 1 286 ? -23.891 -48.344 -12.07 1 83.81 286 GLU A CA 1
ATOM 2329 C C . GLU A 1 286 ? -23.406 -47.094 -11.336 1 83.81 286 GLU A C 1
ATOM 2331 O O . GLU A 1 286 ? -24.219 -46.312 -10.836 1 83.81 286 GLU A O 1
ATOM 2336 N N . GLU A 1 287 ? -22.156 -46.969 -11.289 1 85.94 287 GLU A N 1
ATOM 2337 C CA . GLU A 1 287 ? -21.594 -45.781 -10.656 1 85.94 287 GLU A CA 1
ATOM 2338 C C . GLU A 1 287 ? -21.969 -44.5 -11.422 1 85.94 287 GLU A C 1
ATOM 2340 O O . GLU A 1 287 ? -22.25 -43.469 -10.812 1 85.94 287 GLU A O 1
ATOM 2345 N N . VAL A 1 288 ? -22.016 -44.5 -12.695 1 86 288 VAL A N 1
ATOM 2346 C CA . VAL A 1 288 ? -22.391 -43.375 -13.539 1 86 288 VAL A CA 1
ATOM 2347 C C . VAL A 1 288 ? -23.859 -43.031 -13.297 1 86 288 VAL A C 1
ATOM 2349 O O . VAL A 1 288 ? -24.234 -41.844 -13.242 1 86 288 VAL A O 1
ATOM 2352 N N . GLU A 1 289 ? -24.656 -44.031 -13.086 1 83.12 289 GLU A N 1
ATOM 2353 C CA . GLU A 1 289 ? -26.078 -43.844 -12.844 1 83.12 289 GLU A CA 1
ATOM 2354 C C . GLU A 1 289 ? -26.312 -43.156 -11.5 1 83.12 289 GLU A C 1
ATOM 2356 O O . GLU A 1 289 ? -27.172 -42.281 -11.383 1 83.12 289 GLU A O 1
ATOM 2361 N N . GLU A 1 290 ? -25.547 -43.562 -10.57 1 85.5 290 GLU A N 1
ATOM 2362 C CA . GLU A 1 290 ? -25.656 -42.938 -9.266 1 85.5 290 GLU A CA 1
ATOM 2363 C C . GLU A 1 290 ? -25.266 -41.469 -9.32 1 85.5 290 GLU A C 1
ATOM 2365 O O . GLU A 1 290 ? -25.938 -40.625 -8.727 1 85.5 290 GLU A O 1
ATOM 2370 N N . LEU A 1 291 ? -24.266 -41.188 -10.039 1 87.25 291 LEU A N 1
ATOM 2371 C CA . LEU A 1 291 ? -23.812 -39.781 -10.172 1 87.25 291 LEU A CA 1
ATOM 2372 C C . LEU A 1 291 ? -24.797 -38.969 -10.992 1 87.25 291 LEU A C 1
ATOM 2374 O O . LEU A 1 291 ? -25.016 -37.781 -10.719 1 87.25 291 LEU A O 1
ATOM 2378 N N . ASN A 1 292 ? -25.469 -39.594 -11.891 1 84.06 292 ASN A N 1
ATOM 2379 C CA . ASN A 1 292 ? -26.5 -38.906 -12.68 1 84.06 292 ASN A CA 1
ATOM 2380 C C . ASN A 1 292 ? -27.719 -38.562 -11.836 1 84.06 292 ASN A C 1
ATOM 2382 O O . ASN A 1 292 ? -28.344 -37.531 -12.023 1 84.06 292 ASN A O 1
ATOM 2386 N N . ASP A 1 293 ? -27.953 -39.438 -10.93 1 82.19 293 ASP A N 1
ATOM 2387 C CA . ASP A 1 293 ? -29.062 -39.156 -10.008 1 82.19 293 ASP A CA 1
ATOM 2388 C C . ASP A 1 293 ? -28.75 -37.969 -9.133 1 82.19 293 ASP A C 1
ATOM 2390 O O . ASP A 1 293 ? -29.625 -37.125 -8.914 1 82.19 293 ASP A O 1
ATOM 2394 N N . GLN A 1 294 ? -27.594 -37.969 -8.688 1 84.75 294 GLN A N 1
ATOM 2395 C CA . GLN A 1 294 ? -27.188 -36.812 -7.887 1 84.75 294 GLN A CA 1
ATOM 2396 C C . GLN A 1 294 ? -27.234 -35.531 -8.703 1 84.75 294 GLN A C 1
ATOM 2398 O O . GLN A 1 294 ? -27.625 -34.469 -8.195 1 84.75 294 GLN A O 1
ATOM 2403 N N . LYS A 1 295 ? -26.828 -35.594 -9.969 1 84.56 295 LYS A N 1
ATOM 2404 C CA . LYS A 1 295 ? -26.859 -34.438 -10.867 1 84.56 295 LYS A CA 1
ATOM 2405 C C . LYS A 1 295 ? -28.281 -33.938 -11.07 1 84.56 295 LYS A C 1
ATOM 2407 O O . LYS A 1 295 ? -28.516 -32.719 -11.047 1 84.56 295 LYS A O 1
ATOM 2412 N N . VAL A 1 296 ? -29.203 -34.812 -11.125 1 80.62 296 VAL A N 1
ATOM 2413 C CA . VAL A 1 296 ? -30.609 -34.469 -11.352 1 80.62 296 VAL A CA 1
ATOM 2414 C C . VAL A 1 296 ? -31.188 -33.812 -10.102 1 80.62 296 VAL A C 1
ATOM 2416 O O . VAL A 1 296 ? -31.938 -32.844 -10.203 1 80.62 296 VAL A O 1
ATOM 2419 N N . ILE A 1 297 ? -30.766 -34.281 -8.953 1 80.25 297 ILE A N 1
ATOM 2420 C CA . ILE A 1 297 ? -31.203 -33.688 -7.703 1 80.25 297 ILE A CA 1
ATOM 2421 C C . ILE A 1 297 ? -30.688 -32.25 -7.594 1 80.25 297 ILE A C 1
ATOM 2423 O O . ILE A 1 297 ? -31.422 -31.344 -7.219 1 80.25 297 ILE A O 1
ATOM 2427 N N . LEU A 1 298 ? -29.484 -32.062 -7.945 1 81.94 298 LEU A N 1
ATOM 2428 C CA . LEU A 1 298 ? -28.891 -30.75 -7.883 1 81.94 298 LEU A CA 1
ATOM 2429 C C . LEU A 1 298 ? -29.531 -29.797 -8.891 1 81.94 298 LEU A C 1
ATOM 2431 O O . LEU A 1 298 ? -29.766 -28.625 -8.594 1 81.94 298 LEU A O 1
ATOM 2435 N N . GLU A 1 299 ? -29.906 -30.297 -10.031 1 82.38 299 GLU A N 1
ATOM 2436 C CA . GLU A 1 299 ? -30.562 -29.5 -11.055 1 82.38 299 GLU A CA 1
ATOM 2437 C C . GLU A 1 299 ? -31.969 -29.094 -10.617 1 82.38 299 GLU A C 1
ATOM 2439 O O . GLU A 1 299 ? -32.406 -27.969 -10.891 1 82.38 299 GLU A O 1
ATOM 2444 N N . SER A 1 300 ? -32.562 -29.969 -9.891 1 76.75 300 SER A N 1
ATOM 2445 C CA . SER A 1 300 ? -33.875 -29.656 -9.352 1 76.75 300 SER A CA 1
ATOM 2446 C C . SER A 1 300 ? -33.812 -28.578 -8.273 1 76.75 300 SER A C 1
ATOM 2448 O O . SER A 1 300 ? -34.625 -27.672 -8.242 1 76.75 300 SER A O 1
ATOM 2450 N N . ARG A 1 301 ? -32.875 -28.703 -7.445 1 76.81 301 ARG A N 1
ATOM 2451 C CA . ARG A 1 301 ? -32.656 -27.719 -6.391 1 76.81 301 ARG A CA 1
ATOM 2452 C C . ARG A 1 301 ? -32.344 -26.344 -6.977 1 76.81 301 ARG A C 1
ATOM 2454 O O . ARG A 1 301 ? -32.812 -25.328 -6.488 1 76.81 301 ARG A O 1
ATOM 2461 N N . ILE A 1 302 ? -31.547 -26.312 -8.008 1 79.88 302 ILE A N 1
ATOM 2462 C CA . ILE A 1 302 ? -31.172 -25.062 -8.672 1 79.88 302 ILE A CA 1
ATOM 2463 C C . ILE A 1 302 ? -32.406 -24.422 -9.312 1 79.88 302 ILE A C 1
ATOM 2465 O O . ILE A 1 302 ? -32.594 -23.203 -9.188 1 79.88 302 ILE A O 1
ATOM 2469 N N . SER A 1 303 ? -33.219 -25.25 -9.891 1 75.12 303 SER A N 1
ATOM 2470 C CA . SER A 1 303 ? -34.438 -24.75 -10.539 1 75.12 303 SER A CA 1
ATOM 2471 C C . SER A 1 303 ? -35.406 -24.188 -9.516 1 75.12 303 SER A C 1
ATOM 2473 O O . SER A 1 303 ? -36.031 -23.141 -9.75 1 75.12 303 SER A O 1
ATOM 2475 N N . LYS A 1 304 ? -35.469 -24.812 -8.375 1 69.94 304 LYS A N 1
ATOM 2476 C CA . LYS A 1 304 ? -36.344 -24.344 -7.316 1 69.94 304 LYS A CA 1
ATOM 2477 C C . LYS A 1 304 ? -35.844 -23 -6.754 1 69.94 304 LYS A C 1
ATOM 2479 O O . LYS A 1 304 ? -36.656 -22.109 -6.48 1 69.94 304 LYS A O 1
ATOM 2484 N N . LEU A 1 305 ? -34.625 -22.938 -6.59 1 72.88 305 LEU A N 1
ATOM 2485 C CA . LEU A 1 305 ? -34.031 -21.703 -6.086 1 72.88 305 LEU A CA 1
ATOM 2486 C C . LEU A 1 305 ? -34.219 -20.562 -7.082 1 72.88 305 LEU A C 1
ATOM 2488 O O . LEU A 1 305 ? -34.469 -19.422 -6.691 1 72.88 305 LEU A O 1
ATOM 2492 N N . GLU A 1 306 ? -34.125 -20.922 -8.359 1 74.5 306 GLU A N 1
ATOM 2493 C CA . GLU A 1 306 ? -34.312 -19.922 -9.406 1 74.5 306 GLU A CA 1
ATOM 2494 C C . GLU A 1 306 ? -35.75 -19.422 -9.43 1 74.5 306 GLU A C 1
ATOM 2496 O O . GLU A 1 306 ? -36 -18.234 -9.594 1 74.5 306 GLU A O 1
ATOM 2501 N N . LEU A 1 307 ? -36.625 -20.297 -9.156 1 66.44 307 LEU A N 1
ATOM 2502 C CA . LEU A 1 307 ? -38.031 -19.938 -9.102 1 66.44 307 LEU A CA 1
ATOM 2503 C C . LEU A 1 307 ? -38.344 -19.109 -7.863 1 66.44 307 LEU A C 1
ATOM 2505 O O . LEU A 1 307 ? -39.094 -18.125 -7.934 1 66.44 307 LEU A O 1
ATOM 2509 N N . ALA A 1 308 ? -37.719 -19.531 -6.762 1 66.19 308 ALA A N 1
ATOM 2510 C CA . ALA A 1 308 ? -37.875 -18.766 -5.531 1 66.19 308 ALA A CA 1
ATOM 2511 C C . ALA A 1 308 ? -37.312 -17.344 -5.68 1 66.19 308 ALA A C 1
ATOM 2513 O O . ALA A 1 308 ? -37.906 -16.391 -5.195 1 66.19 308 ALA A O 1
ATOM 2514 N N . GLY A 1 309 ? -36.219 -17.312 -6.332 1 63.72 309 GLY A N 1
ATOM 2515 C CA . GLY A 1 309 ? -35.594 -16.016 -6.582 1 63.72 309 GLY A CA 1
ATOM 2516 C C . GLY A 1 309 ? -36.438 -15.117 -7.473 1 63.72 309 GLY A C 1
ATOM 2517 O O . GLY A 1 309 ? -36.594 -13.93 -7.199 1 63.72 309 GLY A O 1
ATOM 2518 N N . GLN A 1 310 ? -37.062 -15.688 -8.461 1 65.56 310 GLN A N 1
ATOM 2519 C CA . GLN A 1 310 ? -37.938 -14.945 -9.375 1 65.56 310 GLN A CA 1
ATOM 2520 C C . GLN A 1 310 ? -39.219 -14.492 -8.672 1 65.56 310 GLN A C 1
ATOM 2522 O O . GLN A 1 310 ? -39.656 -13.359 -8.867 1 65.56 310 GLN A O 1
ATOM 2527 N N . ASN A 1 311 ? -39.688 -15.406 -7.844 1 59.5 311 ASN A N 1
ATOM 2528 C CA . ASN A 1 311 ? -40.875 -15.07 -7.066 1 59.5 311 ASN A CA 1
ATOM 2529 C C . ASN A 1 311 ? -40.594 -13.938 -6.078 1 59.5 311 ASN A C 1
ATOM 2531 O O . ASN A 1 311 ? -41.406 -13.047 -5.902 1 59.5 311 ASN A O 1
ATOM 2535 N N . SER A 1 312 ? -39.438 -14.062 -5.516 1 62.75 312 SER A N 1
ATOM 2536 C CA . SER A 1 312 ? -39.062 -13.023 -4.566 1 62.75 312 SER A CA 1
ATOM 2537 C C . SER A 1 312 ? -38.844 -11.688 -5.27 1 62.75 312 SER A C 1
ATOM 2539 O O . SER A 1 312 ? -39.25 -10.641 -4.738 1 62.75 312 SER A O 1
ATOM 2541 N N . LYS A 1 313 ? -38.312 -11.734 -6.422 1 62.12 313 LYS A N 1
ATOM 2542 C CA . LYS A 1 313 ? -38.125 -10.508 -7.203 1 62.12 313 LYS A CA 1
ATOM 2543 C C . LYS A 1 313 ? -39.5 -9.93 -7.613 1 62.12 313 LYS A C 1
ATOM 2545 O O . LYS A 1 313 ? -39.688 -8.711 -7.57 1 62.12 313 LYS A O 1
ATOM 2550 N N . GLY A 1 314 ? -40.375 -10.836 -8.008 1 56.12 314 GLY A N 1
ATOM 2551 C CA . GLY A 1 314 ? -41.719 -10.406 -8.336 1 56.12 314 GLY A CA 1
ATOM 2552 C C . GLY A 1 314 ? -42.438 -9.789 -7.152 1 56.12 314 GLY A C 1
ATOM 2553 O O . GLY A 1 314 ? -43.094 -8.742 -7.285 1 56.12 314 GLY A O 1
ATOM 2554 N N . TYR A 1 315 ? -42.219 -10.453 -6.039 1 57.19 315 TYR A N 1
ATOM 2555 C CA . TYR A 1 315 ? -42.844 -9.945 -4.812 1 57.19 315 TYR A CA 1
ATOM 2556 C C . TYR A 1 315 ? -42.219 -8.609 -4.414 1 57.19 315 TYR A C 1
ATOM 2558 O O . TYR A 1 315 ? -42.938 -7.68 -4.039 1 57.19 315 TYR A O 1
ATOM 2566 N N . SER A 1 316 ? -40.938 -8.539 -4.492 1 60.44 316 SER A N 1
ATOM 2567 C CA . SER A 1 316 ? -40.25 -7.301 -4.156 1 60.44 316 SER A CA 1
ATOM 2568 C C . SER A 1 316 ? -40.688 -6.164 -5.078 1 60.44 316 SER A C 1
ATOM 2570 O O . SER A 1 316 ? -40.875 -5.027 -4.629 1 60.44 316 SER A O 1
ATOM 2572 N N . SER A 1 317 ? -40.844 -6.477 -6.324 1 61.28 317 SER A N 1
ATOM 2573 C CA . SER A 1 317 ? -41.312 -5.477 -7.277 1 61.28 317 SER A CA 1
ATOM 2574 C C . SER A 1 317 ? -42.719 -5.016 -6.953 1 61.28 317 SER A C 1
ATOM 2576 O O . SER A 1 317 ? -43.031 -3.828 -7.051 1 61.28 317 SER A O 1
ATOM 2578 N N . SER A 1 318 ? -43.531 -5.941 -6.547 1 57.94 318 SER A N 1
ATOM 2579 C CA . SER A 1 318 ? -44.875 -5.598 -6.156 1 57.94 318 SER A CA 1
ATOM 2580 C C . SER A 1 318 ? -44.906 -4.727 -4.906 1 57.94 318 SER A C 1
ATOM 2582 O O . SER A 1 318 ? -45.688 -3.791 -4.805 1 57.94 318 SER A O 1
ATOM 2584 N N . LEU A 1 319 ? -43.969 -5.051 -4.047 1 57.75 319 LEU A N 1
ATOM 2585 C CA . LEU A 1 319 ? -43.844 -4.266 -2.822 1 57.75 319 LEU A CA 1
ATOM 2586 C C . LEU A 1 319 ? -43.312 -2.871 -3.113 1 57.75 319 LEU A C 1
ATOM 2588 O O . LEU A 1 319 ? -43.719 -1.892 -2.492 1 57.75 319 LEU A O 1
ATOM 2592 N N . GLU A 1 320 ? -42.375 -2.854 -4.031 1 59.97 320 GLU A N 1
ATOM 2593 C CA . GLU A 1 320 ? -41.844 -1.555 -4.441 1 59.97 320 GLU A CA 1
ATOM 2594 C C . GLU A 1 320 ? -42.969 -0.671 -5.02 1 59.97 320 GLU A C 1
ATOM 2596 O O . GLU A 1 320 ? -43 0.53 -4.746 1 59.97 320 GLU A O 1
ATOM 2601 N N . ILE A 1 321 ? -43.812 -1.259 -5.793 1 57.88 321 ILE A N 1
ATOM 2602 C CA . ILE A 1 321 ? -44.938 -0.542 -6.355 1 57.88 321 ILE A CA 1
ATOM 2603 C C . ILE A 1 321 ? -45.844 -0.077 -5.23 1 57.88 321 ILE A C 1
ATOM 2605 O O . ILE A 1 321 ? -46.312 1.064 -5.234 1 57.88 321 ILE A O 1
ATOM 2609 N N . LEU A 1 322 ? -46.062 -0.886 -4.242 1 56.69 322 LEU A N 1
ATOM 2610 C CA . LEU A 1 322 ? -46.906 -0.534 -3.111 1 56.69 322 LEU A CA 1
ATOM 2611 C C . LEU A 1 322 ? -46.25 0.56 -2.266 1 56.69 322 LEU A C 1
ATOM 2613 O O . LEU A 1 322 ? -46.938 1.453 -1.769 1 56.69 322 LEU A O 1
ATOM 2617 N N . GLN A 1 323 ? -44.969 0.403 -2.096 1 59.88 323 GLN A N 1
ATOM 2618 C CA . GLN A 1 323 ? -44.25 1.419 -1.351 1 59.88 323 GLN A CA 1
ATOM 2619 C C . GLN A 1 323 ? -44.312 2.775 -2.045 1 59.88 323 GLN A C 1
ATOM 2621 O O . GLN A 1 323 ? -44.5 3.805 -1.39 1 59.88 323 GLN A O 1
ATOM 2626 N N . GLN A 1 324 ? -44.156 2.76 -3.328 1 58.09 324 GLN A N 1
ATOM 2627 C CA . GLN A 1 324 ? -44.281 3.99 -4.102 1 58.09 324 GLN A CA 1
ATOM 2628 C C . GLN A 1 324 ? -45.688 4.582 -3.947 1 58.09 324 GLN A C 1
ATOM 2630 O O . GLN A 1 324 ? -45.844 5.797 -3.801 1 58.09 324 GLN A O 1
ATOM 2635 N N . LYS A 1 325 ? -46.688 3.777 -3.969 1 55.19 325 LYS A N 1
ATOM 2636 C CA . LYS A 1 325 ? -48.062 4.215 -3.795 1 55.19 325 LYS A CA 1
ATOM 2637 C C . LYS A 1 325 ? -48.281 4.758 -2.387 1 55.19 325 LYS A C 1
ATOM 2639 O O . LYS A 1 325 ? -49 5.754 -2.209 1 55.19 325 LYS A O 1
ATOM 2644 N N . SER A 1 326 ? -47.594 4.082 -1.444 1 54.97 326 SER A N 1
ATOM 2645 C CA . SER A 1 326 ? -47.75 4.52 -0.061 1 54.97 326 SER A CA 1
ATOM 2646 C C . SER A 1 326 ? -47 5.828 0.188 1 54.97 326 SER A C 1
ATOM 2648 O O . SER A 1 326 ? -47.469 6.672 0.961 1 54.97 326 SER A O 1
ATOM 2650 N N . GLU A 1 327 ? -45.844 5.891 -0.367 1 56.41 327 GLU A N 1
ATOM 2651 C CA . GLU A 1 327 ? -45.062 7.117 -0.235 1 56.41 327 GLU A CA 1
ATOM 2652 C C . GLU A 1 327 ? -45.812 8.312 -0.829 1 56.41 327 GLU A C 1
ATOM 2654 O O . GLU A 1 327 ? -45.688 9.43 -0.32 1 56.41 327 GLU A O 1
ATOM 2659 N N . LEU A 1 328 ? -46.5 8.141 -1.858 1 51.72 328 LEU A N 1
ATOM 2660 C CA . LEU A 1 328 ? -47.344 9.188 -2.428 1 51.72 328 LEU A CA 1
ATOM 2661 C C . LEU A 1 328 ? -48.469 9.578 -1.457 1 51.72 328 LEU A C 1
ATOM 2663 O O . LEU A 1 328 ? -48.906 10.719 -1.45 1 51.72 328 LEU A O 1
ATOM 2667 N N . SER A 1 329 ? -48.844 8.664 -0.708 1 50.12 329 SER A N 1
ATOM 2668 C CA . SER A 1 329 ? -49.938 8.93 0.23 1 50.12 329 SER A CA 1
ATOM 2669 C C . SER A 1 329 ? -49.406 9.562 1.518 1 50.12 329 SER A C 1
ATOM 2671 O O . SER A 1 329 ? -50.188 10.031 2.348 1 50.12 329 SER A O 1
ATOM 2673 N N . ILE A 1 330 ? -48.188 9.289 1.812 1 47.47 330 ILE A N 1
ATOM 2674 C CA . ILE A 1 330 ? -47.594 9.828 3.037 1 47.47 330 ILE A CA 1
ATOM 2675 C C . ILE A 1 330 ? -47.406 11.336 2.895 1 47.47 330 ILE A C 1
ATOM 2677 O O . ILE A 1 330 ? -46.375 11.789 2.373 1 47.47 330 ILE A O 1
ATOM 2681 N N . ASN A 1 331 ? -48.156 12.055 2.229 1 44 331 ASN A N 1
ATOM 2682 C CA . ASN A 1 331 ? -48.125 13.492 2.479 1 44 331 ASN A CA 1
ATOM 2683 C C . ASN A 1 331 ? -48.219 13.805 3.969 1 44 331 ASN A C 1
ATOM 2685 O O . ASN A 1 331 ? -49.031 13.188 4.684 1 44 331 ASN A O 1
ATOM 2689 N N . ASN A 1 332 ? -47.156 14.336 4.602 1 43.09 332 ASN A N 1
ATOM 2690 C CA . ASN A 1 332 ? -46.969 14.797 5.969 1 43.09 332 ASN A CA 1
ATOM 2691 C C . ASN A 1 332 ? -48.219 15.461 6.516 1 43.09 332 ASN A C 1
ATOM 2693 O O . ASN A 1 332 ? -48.156 16.5 7.188 1 43.09 332 ASN A O 1
ATOM 2697 N N . VAL A 1 333 ? -49.375 15.469 5.891 1 45.47 333 VAL A N 1
ATOM 2698 C CA . VAL A 1 333 ? -50.469 16.141 6.582 1 45.47 333 VAL A CA 1
ATOM 2699 C C . VAL A 1 333 ? -50.906 15.328 7.793 1 45.47 333 VAL A C 1
ATOM 2701 O O . VAL A 1 333 ? -51.375 14.188 7.652 1 45.47 333 VAL A O 1
ATOM 2704 N N . ASN A 1 334 ? -50.344 15.461 8.883 1 48.03 334 ASN A N 1
ATOM 2705 C CA . ASN A 1 334 ? -50.562 14.828 10.18 1 48.03 334 ASN A CA 1
ATOM 2706 C C . ASN A 1 334 ? -52.031 14.805 10.562 1 48.03 334 ASN A C 1
ATOM 2708 O O . ASN A 1 334 ? -52.469 13.977 11.367 1 48.03 334 ASN A O 1
ATOM 2712 N N . ASN A 1 335 ? -52.75 15.867 10.297 1 52.94 335 ASN A N 1
ATOM 2713 C CA . ASN A 1 335 ? -54.156 16.031 10.641 1 52.94 335 ASN A CA 1
ATOM 2714 C C . ASN A 1 335 ? -55 16.359 9.414 1 52.94 335 ASN A C 1
ATOM 2716 O O . ASN A 1 335 ? -54.906 17.453 8.852 1 52.94 335 ASN A O 1
ATOM 2720 N N . TYR A 1 336 ? -55.562 15.359 8.766 1 54.28 336 TYR A N 1
ATOM 2721 C CA . TYR A 1 336 ? -56.5 15.656 7.68 1 54.28 336 TYR A CA 1
ATOM 2722 C C . TYR A 1 336 ? -57.812 16.234 8.211 1 54.28 336 TYR A C 1
ATOM 2724 O O . TYR A 1 336 ? -58.406 15.695 9.148 1 54.28 336 TYR A O 1
ATOM 2732 N N . ILE A 1 337 ? -58 17.453 8.102 1 57.47 337 ILE A N 1
ATOM 2733 C CA . ILE A 1 337 ? -59.25 18.125 8.43 1 57.47 337 ILE A CA 1
ATOM 2734 C C . ILE A 1 337 ? -60.188 18.109 7.227 1 57.47 337 ILE A C 1
ATOM 2736 O O . ILE A 1 337 ? -59.75 18.328 6.094 1 57.47 337 ILE A O 1
ATOM 2740 N N . CYS A 1 338 ? -61.438 17.438 7.336 1 53.75 338 CYS A N 1
ATOM 2741 C CA . CYS A 1 338 ? -62.438 17.453 6.293 1 53.75 338 CYS A CA 1
ATOM 2742 C C . CYS A 1 338 ? -62.625 18.844 5.711 1 53.75 338 CYS A C 1
ATOM 2744 O O . CYS A 1 338 ? -62.875 19.797 6.445 1 53.75 338 CYS A O 1
ATOM 2746 N N . PRO A 1 339 ? -62.156 19.078 4.645 1 59.75 339 PRO A N 1
ATOM 2747 C CA . PRO A 1 339 ? -62.312 20.422 4.078 1 59.75 339 PRO A CA 1
ATOM 2748 C C . PRO A 1 339 ? -63.781 20.891 4.102 1 59.75 339 PRO A C 1
ATOM 2750 O O . PRO A 1 339 ? -64.062 22.094 3.957 1 59.75 339 PRO A O 1
ATOM 2753 N N . LEU A 1 340 ? -64.812 19.906 4.105 1 57.66 340 LEU A N 1
ATOM 2754 C CA . LEU A 1 340 ? -66.188 20.297 4.098 1 57.66 340 LEU A CA 1
ATOM 2755 C C . LEU A 1 340 ? -66.688 20.641 5.508 1 57.66 340 LEU A C 1
ATOM 2757 O O . LEU A 1 340 ? -67.375 21.609 5.707 1 57.66 340 LEU A O 1
ATOM 2761 N N . CYS A 1 341 ? -66.438 19.703 6.426 1 60.34 341 CYS A N 1
ATOM 2762 C CA . CYS A 1 341 ? -67.062 19.922 7.746 1 60.34 341 CYS A CA 1
ATOM 2763 C C . CYS A 1 341 ? -65.938 20.281 8.766 1 60.34 341 CYS A C 1
ATOM 2765 O O . CYS A 1 341 ? -66.25 20.578 9.922 1 60.34 341 CYS A O 1
ATOM 2767 N N . ASN A 1 342 ? -64.812 20.766 8.391 1 59.97 342 ASN A N 1
ATOM 2768 C CA . ASN A 1 342 ? -63.688 21.234 9.211 1 59.97 342 ASN A CA 1
ATOM 2769 C C . ASN A 1 342 ? -63.406 20.281 10.375 1 59.97 342 ASN A C 1
ATOM 2771 O O . ASN A 1 342 ? -62.781 20.672 11.359 1 59.97 342 ASN A O 1
ATOM 2775 N N . GLY A 1 343 ? -64.125 19.172 10.367 1 58.44 343 GLY A N 1
ATOM 2776 C CA . GLY A 1 343 ? -63.906 18.234 11.461 1 58.44 343 GLY A CA 1
ATOM 2777 C C . GLY A 1 343 ? -62.688 17.344 11.258 1 58.44 343 GLY A C 1
ATOM 2778 O O . GLY A 1 343 ? -62.156 17.234 10.141 1 58.44 343 GLY A O 1
ATOM 2779 N N . GLU A 1 344 ? -62.031 17 12.258 1 58.94 344 GLU A N 1
ATOM 2780 C CA . GLU A 1 344 ? -60.875 16.094 12.242 1 58.94 344 GLU A CA 1
ATOM 2781 C C . GLU A 1 344 ? -61.25 14.734 11.672 1 58.94 344 GLU A C 1
ATOM 2783 O O . GLU A 1 344 ? -62.25 14.141 12.078 1 58.94 344 GLU A O 1
ATOM 2788 N N . CYS A 1 345 ? -61 14.508 10.438 1 59 345 CYS A N 1
ATOM 2789 C CA . CYS A 1 345 ? -61.281 13.211 9.836 1 59 345 CYS A CA 1
ATOM 2790 C C . CYS A 1 345 ? -60.438 12.109 10.477 1 59 345 CYS A C 1
ATOM 2792 O O . CYS A 1 345 ? -59.375 11.789 9.992 1 59 345 CYS A O 1
ATOM 2794 N N . THR A 1 346 ? -60.812 11.68 11.586 1 61.53 346 THR A N 1
ATOM 2795 C CA . THR A 1 346 ? -60.125 10.688 12.414 1 61.53 346 THR A CA 1
ATOM 2796 C C . THR A 1 346 ? -59.844 9.414 11.625 1 61.53 346 THR A C 1
ATOM 2798 O O . THR A 1 346 ? -58.812 8.781 11.797 1 61.53 346 THR A O 1
ATOM 2801 N N . ASP A 1 347 ? -60.812 9.102 10.758 1 58.5 347 ASP A N 1
ATOM 2802 C CA . ASP A 1 347 ? -60.688 7.848 10.031 1 58.5 347 ASP A CA 1
ATOM 2803 C C . ASP A 1 347 ? -59.531 7.926 9.031 1 58.5 347 ASP A C 1
ATOM 2805 O O . ASP A 1 347 ? -58.75 6.98 8.906 1 58.5 347 ASP A O 1
ATOM 2809 N N . ILE A 1 348 ? -59.438 8.992 8.43 1 60.88 348 ILE A N 1
ATOM 2810 C CA . ILE A 1 348 ? -58.375 9.164 7.43 1 60.88 348 ILE A CA 1
ATOM 2811 C C . ILE A 1 348 ? -57.031 9.25 8.117 1 60.88 348 ILE A C 1
ATOM 2813 O O . ILE A 1 348 ? -56.031 8.734 7.602 1 60.88 348 ILE A O 1
ATOM 2817 N N . ASN A 1 349 ? -57.125 9.836 9.234 1 61.69 349 ASN A N 1
ATOM 2818 C CA . ASN A 1 349 ? -55.875 9.898 9.992 1 61.69 349 ASN A CA 1
ATOM 2819 C C . ASN A 1 349 ? -55.406 8.516 10.43 1 61.69 349 ASN A C 1
ATOM 2821 O O . ASN A 1 349 ? -54.219 8.219 10.414 1 61.69 349 ASN A O 1
ATOM 2825 N N . LYS A 1 350 ? -56.406 7.75 10.773 1 64.19 350 LYS A N 1
ATOM 2826 C CA . LYS A 1 350 ? -56.094 6.367 11.141 1 64.19 350 LYS A CA 1
ATOM 2827 C C . LYS A 1 350 ? -55.562 5.594 9.938 1 64.19 350 LYS A C 1
ATOM 2829 O O . LYS A 1 350 ? -54.625 4.82 10.062 1 64.19 350 LYS A O 1
ATOM 2834 N N . ILE A 1 351 ? -56.219 5.805 8.82 1 59.16 351 ILE A N 1
ATOM 2835 C CA . ILE A 1 351 ? -55.781 5.125 7.605 1 59.16 351 ILE A CA 1
ATOM 2836 C C . ILE A 1 351 ? -54.375 5.578 7.23 1 59.16 351 ILE A C 1
ATOM 2838 O O . ILE A 1 351 ? -53.531 4.766 6.836 1 59.16 351 ILE A O 1
ATOM 2842 N N . SER A 1 352 ? -54.188 6.852 7.379 1 60.31 352 SER A N 1
ATOM 2843 C CA . SER A 1 352 ? -52.875 7.387 7.082 1 60.31 352 SER A CA 1
ATOM 2844 C C . SER A 1 352 ? -51.812 6.773 7.988 1 60.31 352 SER A C 1
ATOM 2846 O O . SER A 1 352 ? -50.719 6.445 7.535 1 60.31 352 SER A O 1
ATOM 2848 N N . LYS A 1 353 ? -52.25 6.699 9.219 1 63.22 353 LYS A N 1
ATOM 2849 C CA . LYS A 1 353 ? -51.312 6.059 10.156 1 63.22 353 LYS A CA 1
ATOM 2850 C C . LYS A 1 353 ? -51.094 4.594 9.797 1 63.22 353 LYS A C 1
ATOM 2852 O O . LYS A 1 353 ? -49.969 4.086 9.883 1 63.22 353 LYS A O 1
ATOM 2857 N N . LYS A 1 354 ? -52.156 3.955 9.383 1 62.5 354 LYS A N 1
ATOM 2858 C CA . LYS A 1 354 ? -52.031 2.555 8.984 1 62.5 354 LYS A CA 1
ATOM 2859 C C . LYS A 1 354 ? -51.188 2.404 7.73 1 62.5 354 LYS A C 1
ATOM 2861 O O . LYS A 1 354 ? -50.406 1.454 7.613 1 62.5 354 LYS A O 1
ATOM 2866 N N . VAL A 1 355 ? -51.25 3.342 6.867 1 59.69 355 VAL A N 1
ATOM 2867 C CA . VAL A 1 355 ? -50.469 3.33 5.645 1 59.69 355 VAL A CA 1
ATOM 2868 C C . VAL A 1 355 ? -49 3.578 5.98 1 59.69 355 VAL A C 1
ATOM 2870 O O . VAL A 1 355 ? -48.125 2.945 5.406 1 59.69 355 VAL A O 1
ATOM 2873 N N . GLN A 1 356 ? -48.875 4.449 6.906 1 59.53 356 GLN A N 1
ATOM 2874 C CA . GLN A 1 356 ? -47.5 4.707 7.332 1 59.53 356 GLN A CA 1
ATOM 2875 C C . GLN A 1 356 ? -46.875 3.477 7.988 1 59.53 356 GLN A C 1
ATOM 2877 O O . GLN A 1 356 ? -45.719 3.15 7.742 1 59.53 356 GLN A O 1
ATOM 2882 N N . GLU A 1 357 ? -47.719 2.904 8.766 1 61.84 357 GLU A N 1
ATOM 2883 C CA . GLU A 1 357 ? -47.281 1.662 9.398 1 61.84 357 GLU A CA 1
ATOM 2884 C C . GLU A 1 357 ? -47.031 0.572 8.359 1 61.84 357 GLU A C 1
ATOM 2886 O O . GLU A 1 357 ? -46.062 -0.175 8.445 1 61.84 357 GLU A O 1
ATOM 2891 N N . ALA A 1 358 ? -47.938 0.56 7.449 1 60.38 358 ALA A N 1
ATOM 2892 C CA . ALA A 1 358 ? -47.781 -0.427 6.379 1 60.38 358 ALA A CA 1
ATOM 2893 C C . ALA A 1 358 ? -46.562 -0.146 5.516 1 60.38 358 ALA A C 1
ATOM 2895 O O . ALA A 1 358 ? -45.875 -1.071 5.105 1 60.38 358 ALA A O 1
ATOM 2896 N N . THR A 1 359 ? -46.344 1.087 5.332 1 57.66 359 THR A N 1
ATOM 2897 C CA . THR A 1 359 ? -45.156 1.476 4.559 1 57.66 359 THR A CA 1
ATOM 2898 C C . THR A 1 359 ? -43.875 1.084 5.293 1 57.66 359 THR A C 1
ATOM 2900 O O . THR A 1 359 ? -42.938 0.605 4.676 1 57.66 359 THR A O 1
ATOM 2903 N N . SER A 1 360 ? -43.969 1.362 6.5 1 59.25 360 SER A N 1
ATOM 2904 C CA . SER A 1 360 ? -42.844 0.941 7.309 1 59.25 360 SER A CA 1
ATOM 2905 C C . SER A 1 360 ? -42.656 -0.575 7.289 1 59.25 360 SER A C 1
ATOM 2907 O O . SER A 1 360 ? -41.562 -1.083 7.207 1 59.25 360 SER A O 1
ATOM 2909 N N . TRP A 1 361 ? -43.781 -1.261 7.336 1 59.28 361 TRP A N 1
ATOM 2910 C CA . TRP A 1 361 ? -43.781 -2.717 7.254 1 59.28 361 TRP A CA 1
ATOM 2911 C C . TRP A 1 361 ? -43.25 -3.18 5.898 1 59.28 361 TRP A C 1
ATOM 2913 O O . TRP A 1 361 ? -42.438 -4.109 5.824 1 59.28 361 TRP A O 1
ATOM 2923 N N . ILE A 1 362 ? -43.688 -2.52 4.895 1 57.31 362 ILE A N 1
ATOM 2924 C CA . ILE A 1 362 ? -43.25 -2.852 3.545 1 57.31 362 ILE A CA 1
ATOM 2925 C C . ILE A 1 362 ? -41.75 -2.646 3.428 1 57.31 362 ILE A C 1
ATOM 2927 O O . ILE A 1 362 ? -41.031 -3.488 2.865 1 57.31 362 ILE A O 1
ATOM 2931 N N . SER A 1 363 ? -41.375 -1.607 3.967 1 57.34 363 SER A N 1
ATOM 2932 C CA . SER A 1 363 ? -39.938 -1.317 3.92 1 57.34 363 SER A CA 1
ATOM 2933 C C . SER A 1 363 ? -39.125 -2.381 4.66 1 57.34 363 SER A C 1
ATOM 2935 O O . SER A 1 363 ? -38.094 -2.811 4.184 1 57.34 363 SER A O 1
ATOM 2937 N N . ASN A 1 364 ? -39.656 -2.795 5.734 1 57.09 364 ASN A N 1
ATOM 2938 C CA . ASN A 1 364 ? -39 -3.854 6.504 1 57.09 364 ASN A CA 1
ATOM 2939 C C . ASN A 1 364 ? -39.031 -5.188 5.762 1 57.09 364 ASN A C 1
ATOM 2941 O O . ASN A 1 364 ? -38.062 -5.926 5.75 1 57.09 364 ASN A O 1
ATOM 2945 N N . GLU A 1 365 ? -40.219 -5.402 5.215 1 56.44 365 GLU A N 1
ATOM 2946 C CA . GLU A 1 365 ? -40.375 -6.645 4.469 1 56.44 365 GLU A CA 1
ATOM 2947 C C . GLU A 1 365 ? -39.469 -6.684 3.244 1 56.44 365 GLU A C 1
ATOM 2949 O O . GLU A 1 365 ? -38.906 -7.723 2.926 1 56.44 365 GLU A O 1
ATOM 2954 N N . MET A 1 366 ? -39.375 -5.57 2.711 1 56.25 366 MET A N 1
ATOM 2955 C CA . MET A 1 366 ? -38.531 -5.465 1.534 1 56.25 366 MET A CA 1
ATOM 2956 C C . MET A 1 366 ? -37.062 -5.699 1.904 1 56.25 366 MET A C 1
ATOM 2958 O O . MET A 1 366 ? -36.312 -6.34 1.154 1 56.25 366 MET A O 1
ATOM 2962 N N . SER A 1 367 ? -36.812 -5.18 2.996 1 58.31 367 SER A N 1
ATOM 2963 C CA . SER A 1 367 ? -35.438 -5.367 3.475 1 58.31 367 SER A CA 1
ATOM 2964 C C . SER A 1 367 ? -35.156 -6.836 3.783 1 58.31 367 SER A C 1
ATOM 2966 O O . SER A 1 367 ? -34.094 -7.344 3.473 1 58.31 367 SER A O 1
ATOM 2968 N N . LEU A 1 368 ? -36.094 -7.516 4.383 1 54.69 368 LEU A N 1
ATOM 2969 C CA . LEU A 1 368 ? -35.969 -8.93 4.723 1 54.69 368 LEU A CA 1
ATOM 2970 C C . LEU A 1 368 ? -35.906 -9.789 3.461 1 54.69 368 LEU A C 1
ATOM 2972 O O . LEU A 1 368 ? -35.125 -10.734 3.377 1 54.69 368 LEU A O 1
ATOM 2976 N N . ILE A 1 369 ? -36.781 -9.398 2.531 1 56.34 369 ILE A N 1
ATOM 2977 C CA . ILE A 1 369 ? -36.812 -10.117 1.265 1 56.34 369 ILE A CA 1
ATOM 2978 C C . ILE A 1 369 ? -35.469 -9.922 0.524 1 56.34 369 ILE A C 1
ATOM 2980 O O . ILE A 1 369 ? -34.969 -10.859 -0.076 1 56.34 369 ILE A O 1
ATOM 2984 N N . GLY A 1 370 ? -35.094 -8.719 0.634 1 57.88 370 GLY A N 1
ATOM 2985 C CA . GLY A 1 370 ? -33.812 -8.438 0.005 1 57.88 370 GLY A CA 1
ATOM 2986 C C . GLY A 1 370 ? -32.688 -9.289 0.555 1 57.88 370 GLY A C 1
ATOM 2987 O O . GLY A 1 370 ? -31.875 -9.82 -0.207 1 57.88 370 GLY A O 1
ATOM 2988 N N . LEU A 1 371 ? -32.75 -9.453 1.812 1 56.94 371 LEU A N 1
ATOM 2989 C CA . LEU A 1 371 ? -31.734 -10.281 2.482 1 56.94 371 LEU A CA 1
ATOM 2990 C C . LEU A 1 371 ? -31.859 -11.734 2.059 1 56.94 371 LEU A C 1
ATOM 2992 O O . LEU A 1 371 ? -30.844 -12.398 1.808 1 56.94 371 LEU A O 1
ATOM 2996 N N . SER A 1 372 ? -33.031 -12.195 1.974 1 57.62 372 SER A N 1
ATOM 2997 C CA . SER A 1 372 ? -33.281 -13.594 1.619 1 57.62 372 SER A CA 1
ATOM 2998 C C . SER A 1 372 ? -32.906 -13.875 0.173 1 57.62 372 SER A C 1
ATOM 3000 O O . SER A 1 372 ? -32.312 -14.922 -0.128 1 57.62 372 SER A O 1
ATOM 3002 N N . THR A 1 373 ? -33.188 -12.898 -0.614 1 61.38 373 THR A N 1
ATOM 3003 C CA . THR A 1 373 ? -32.906 -13.086 -2.033 1 61.38 373 THR A CA 1
ATOM 3004 C C . THR A 1 373 ? -31.391 -13.117 -2.283 1 61.38 373 THR A C 1
ATOM 3006 O O . THR A 1 373 ? -30.922 -13.883 -3.125 1 61.38 373 THR A O 1
ATOM 3009 N N . ASN A 1 374 ? -30.688 -12.344 -1.59 1 62.38 374 ASN A N 1
ATOM 3010 C CA . ASN A 1 374 ? -29.234 -12.328 -1.728 1 62.38 374 ASN A CA 1
ATOM 3011 C C . ASN A 1 374 ? -28.625 -13.672 -1.34 1 62.38 374 ASN A C 1
ATOM 3013 O O . ASN A 1 374 ? -27.703 -14.148 -1.996 1 62.38 374 ASN A O 1
ATOM 3017 N N . ASN A 1 375 ? -29.25 -14.297 -0.438 1 63.66 375 ASN A N 1
ATOM 3018 C CA . ASN A 1 375 ? -28.766 -15.609 -0 1 63.66 375 ASN A CA 1
ATOM 3019 C C . ASN A 1 375 ? -29.047 -16.688 -1.047 1 63.66 375 ASN A C 1
ATOM 3021 O O . ASN A 1 375 ? -28.266 -17.625 -1.193 1 63.66 375 ASN A O 1
ATOM 3025 N N . PHE A 1 376 ? -30.109 -16.344 -1.908 1 67.88 376 PHE A N 1
ATOM 3026 C CA . PHE A 1 376 ? -30.469 -17.328 -2.928 1 67.88 376 PHE A CA 1
ATOM 3027 C C . PHE A 1 376 ? -29.406 -17.391 -4.016 1 67.88 376 PHE A C 1
ATOM 3029 O O . PHE A 1 376 ? -29.047 -18.469 -4.488 1 67.88 376 PHE A O 1
ATOM 3036 N N . PHE A 1 377 ? -28.891 -16.328 -4.312 1 67.56 377 PHE A N 1
ATOM 3037 C CA . PHE A 1 377 ? -27.922 -16.297 -5.406 1 67.56 377 PHE A CA 1
ATOM 3038 C C . PHE A 1 377 ? -26.625 -16.969 -4.988 1 67.56 377 PHE A C 1
ATOM 3040 O O . PHE A 1 377 ? -26.016 -17.703 -5.777 1 67.56 377 PHE A O 1
ATOM 3047 N N . GLU A 1 378 ? -26.266 -16.797 -3.801 1 71.69 378 GLU A N 1
ATOM 3048 C CA . GLU A 1 378 ? -25.047 -17.453 -3.314 1 71.69 378 GLU A CA 1
ATOM 3049 C C . GLU A 1 378 ? -25.25 -18.969 -3.201 1 71.69 378 GLU A C 1
ATOM 3051 O O . GLU A 1 378 ? -24.344 -19.734 -3.533 1 71.69 378 GLU A O 1
ATOM 3056 N N . GLU A 1 379 ? -26.391 -19.281 -2.73 1 70.81 379 GLU A N 1
ATOM 3057 C CA . GLU A 1 379 ? -26.672 -20.703 -2.639 1 70.81 379 GLU A CA 1
ATOM 3058 C C . GLU A 1 379 ? -26.703 -21.344 -4.02 1 70.81 379 GLU A C 1
ATOM 3060 O O . GLU A 1 379 ? -26.234 -22.469 -4.195 1 70.81 379 GLU A O 1
ATOM 3065 N N . LYS A 1 380 ? -27.281 -20.641 -4.949 1 75.88 380 LYS A N 1
ATOM 3066 C CA . LYS A 1 380 ? -27.328 -21.141 -6.324 1 75.88 380 LYS A CA 1
ATOM 3067 C C . LYS A 1 380 ? -25.922 -21.328 -6.883 1 75.88 380 LYS A C 1
ATOM 3069 O O . LYS A 1 380 ? -25.625 -22.359 -7.512 1 75.88 380 LYS A O 1
ATOM 3074 N N . ARG A 1 381 ? -25.062 -20.484 -6.633 1 75.75 381 ARG A N 1
ATOM 3075 C CA . ARG A 1 381 ? -23.688 -20.578 -7.098 1 75.75 381 ARG A CA 1
ATOM 3076 C C . ARG A 1 381 ? -23 -21.828 -6.527 1 75.75 381 ARG A C 1
ATOM 3078 O O . ARG A 1 381 ? -22.344 -22.562 -7.254 1 75.75 381 ARG A O 1
ATOM 3085 N N . LYS A 1 382 ? -23.25 -22.047 -5.266 1 75.69 382 LYS A N 1
ATOM 3086 C CA . LYS A 1 382 ? -22.641 -23.203 -4.625 1 75.69 382 LYS A CA 1
ATOM 3087 C C . LYS A 1 382 ? -23.156 -24.5 -5.238 1 75.69 382 LYS A C 1
ATOM 3089 O O . LYS A 1 382 ? -22.375 -25.453 -5.449 1 75.69 382 LYS A O 1
ATOM 3094 N N . LEU A 1 383 ? -24.438 -24.5 -5.527 1 77.31 383 LEU A N 1
ATOM 3095 C CA . LEU A 1 383 ? -25.047 -25.688 -6.113 1 77.31 383 LEU A CA 1
ATOM 3096 C C . LEU A 1 383 ? -24.516 -25.922 -7.531 1 77.31 383 LEU A C 1
ATOM 3098 O O . LEU A 1 383 ? -24.297 -27.062 -7.934 1 77.31 383 LEU A O 1
ATOM 3102 N N . ILE A 1 384 ? -24.25 -24.875 -8.242 1 79 384 ILE A N 1
ATOM 3103 C CA . ILE A 1 384 ? -23.734 -24.984 -9.602 1 79 384 ILE A CA 1
ATOM 3104 C C . ILE A 1 384 ? -22.312 -25.531 -9.562 1 79 384 ILE A C 1
ATOM 3106 O O . ILE A 1 384 ? -21.953 -26.391 -10.367 1 79 384 ILE A O 1
ATOM 3110 N N . GLU A 1 385 ? -21.578 -25.156 -8.609 1 80.12 385 GLU A N 1
ATOM 3111 C CA . GLU A 1 385 ? -20.219 -25.656 -8.469 1 80.12 385 GLU A CA 1
ATOM 3112 C C . GLU A 1 385 ? -20.203 -27.141 -8.125 1 80.12 385 GLU A C 1
ATOM 3114 O O . GLU A 1 385 ? -19.375 -27.891 -8.641 1 80.12 385 GLU A O 1
ATOM 3119 N N . GLN A 1 386 ? -21.141 -27.5 -7.305 1 80.44 386 GLN A N 1
ATOM 3120 C CA . GLN A 1 386 ? -21.266 -28.922 -6.961 1 80.44 386 GLN A CA 1
ATOM 3121 C C . GLN A 1 386 ? -21.656 -29.75 -8.18 1 80.44 386 GLN A C 1
ATOM 3123 O O . GLN A 1 386 ? -21.125 -30.844 -8.383 1 80.44 386 GLN A O 1
ATOM 3128 N N . LYS A 1 387 ? -22.578 -29.188 -8.914 1 82.88 387 LYS A N 1
ATOM 3129 C CA . LYS A 1 387 ? -23.016 -29.859 -10.125 1 82.88 387 LYS A CA 1
ATOM 3130 C C . LYS A 1 387 ? -21.859 -30.062 -11.102 1 82.88 387 LYS A C 1
ATOM 3132 O O . LYS A 1 387 ? -21.719 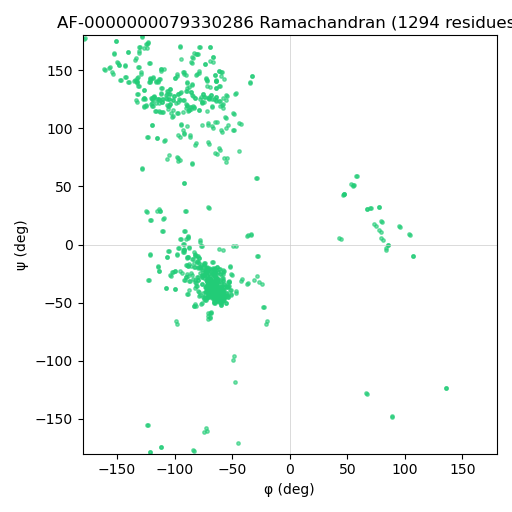-31.125 -11.703 1 82.88 387 LYS A O 1
ATOM 3137 N N . GLU A 1 388 ? -21 -29.141 -11.188 1 80.44 388 GLU A N 1
ATOM 3138 C CA . GLU A 1 388 ? -19.859 -29.219 -12.102 1 80.44 388 GLU A CA 1
ATOM 3139 C C . GLU A 1 388 ? -18.859 -30.281 -11.648 1 80.44 388 GLU A C 1
ATOM 3141 O O . GLU A 1 388 ? -18.25 -30.953 -12.484 1 80.44 388 GLU A O 1
ATOM 3146 N N . LYS A 1 389 ? -18.75 -30.438 -10.43 1 81.5 389 LYS A N 1
ATOM 3147 C CA . LYS A 1 389 ? -17.859 -31.469 -9.906 1 81.5 389 LYS A CA 1
ATOM 3148 C C . LYS A 1 389 ? -18.375 -32.844 -10.258 1 81.5 389 LYS A C 1
ATOM 3150 O O . LYS A 1 389 ? -17.594 -33.75 -10.641 1 81.5 389 LYS A O 1
ATOM 3155 N N . ILE A 1 390 ? -19.672 -33.031 -10.133 1 83.19 390 ILE A N 1
ATOM 3156 C CA . ILE A 1 390 ? -20.297 -34.312 -10.438 1 83.19 390 ILE A CA 1
ATOM 3157 C C . ILE A 1 390 ? -20.141 -34.625 -11.93 1 83.19 390 ILE A C 1
ATOM 3159 O O . ILE A 1 390 ? -19.875 -35.75 -12.32 1 83.19 390 ILE A O 1
ATOM 3163 N N . ILE A 1 391 ? -20.203 -33.594 -12.727 1 78.94 391 ILE A N 1
ATOM 3164 C CA . ILE A 1 391 ? -20.094 -33.781 -14.172 1 78.94 391 ILE A CA 1
ATOM 3165 C C . ILE A 1 391 ? -18.672 -34.188 -14.531 1 78.94 391 ILE A C 1
ATOM 3167 O O . ILE A 1 391 ? -18.484 -35.062 -15.383 1 78.94 391 ILE A O 1
ATOM 3171 N N . LYS A 1 392 ? -17.734 -33.688 -13.82 1 80.12 392 LYS A N 1
ATOM 3172 C CA . LYS A 1 392 ? -16.344 -34.094 -14.055 1 80.12 392 LYS A CA 1
ATOM 3173 C C . LYS A 1 392 ? -16.109 -35.562 -13.68 1 80.12 392 LYS A C 1
ATOM 3175 O O . LYS A 1 392 ? -15.414 -36.281 -14.391 1 80.12 392 LYS A O 1
ATOM 3180 N N . GLU A 1 393 ? -16.75 -35.938 -12.648 1 80 393 GLU A N 1
ATOM 3181 C CA . GLU A 1 393 ? -16.609 -37.312 -12.211 1 80 393 GLU A CA 1
ATOM 3182 C C . GLU A 1 393 ? -17.266 -38.281 -13.211 1 80 393 GLU A C 1
ATOM 3184 O O . GLU A 1 393 ? -16.734 -39.344 -13.477 1 80 393 GLU A O 1
ATOM 3189 N N . ILE A 1 394 ? -18.375 -37.875 -13.727 1 79.12 394 ILE A N 1
ATOM 3190 C CA . ILE A 1 394 ? -19.078 -38.688 -14.711 1 79.12 394 ILE A CA 1
ATOM 3191 C C . ILE A 1 394 ? -18.234 -38.844 -15.969 1 79.12 394 ILE A C 1
ATOM 3193 O O . ILE A 1 394 ? -18.125 -39.938 -16.531 1 79.12 394 ILE A O 1
ATOM 3197 N N . ARG A 1 395 ? -17.531 -37.844 -16.312 1 77 395 ARG A N 1
ATOM 3198 C CA . ARG A 1 395 ? -16.672 -37.875 -17.5 1 77 395 ARG A CA 1
ATOM 3199 C C . ARG A 1 395 ? -15.5 -38.844 -17.312 1 77 395 ARG A C 1
ATOM 3201 O O . ARG A 1 395 ? -15.156 -39.594 -18.234 1 77 395 ARG A O 1
ATOM 3208 N N . LYS A 1 396 ? -14.984 -38.781 -16.188 1 78.62 396 LYS A N 1
ATOM 3209 C CA . LYS A 1 396 ? -13.875 -39.688 -15.875 1 78.62 396 LYS A CA 1
ATOM 3210 C C . LYS A 1 396 ? -14.312 -41.156 -15.984 1 78.62 396 LYS A C 1
ATOM 3212 O O . LYS A 1 396 ? -13.594 -41.969 -16.547 1 78.62 396 LYS A O 1
ATOM 3217 N N . LEU A 1 397 ? -15.492 -41.438 -15.445 1 79.12 397 LEU A N 1
ATOM 3218 C CA . LEU A 1 397 ? -16 -42.812 -15.461 1 79.12 397 LEU A CA 1
ATOM 3219 C C . LEU A 1 397 ? -16.344 -43.25 -16.875 1 79.12 397 LEU A C 1
ATOM 3221 O O . LEU A 1 397 ? -16.109 -44.406 -17.25 1 79.12 397 LEU A O 1
ATOM 3225 N N . TRP A 1 398 ? -16.75 -42.281 -17.625 1 75.62 398 TRP A N 1
ATOM 3226 C CA . TRP A 1 398 ? -17.109 -42.625 -19.016 1 75.62 398 TRP A CA 1
ATOM 3227 C C . TRP A 1 398 ? -15.859 -42.969 -19.828 1 75.62 398 TRP A C 1
ATOM 3229 O O . TRP A 1 398 ? -15.891 -43.844 -20.688 1 75.62 398 TRP A O 1
ATOM 3239 N N . ILE A 1 399 ? -14.781 -42.281 -19.562 1 74.62 399 ILE A N 1
ATOM 3240 C CA . ILE A 1 399 ? -13.523 -42.562 -20.234 1 74.62 399 ILE A CA 1
ATOM 3241 C C . ILE A 1 399 ? -13.078 -44 -19.875 1 74.62 399 ILE A C 1
ATOM 3243 O O . ILE A 1 399 ? -12.641 -44.75 -20.75 1 74.62 399 ILE A O 1
ATOM 3247 N N . GLN A 1 400 ? -13.266 -44.406 -18.688 1 76.81 400 GLN A N 1
ATOM 3248 C CA . GLN A 1 400 ? -12.906 -45.75 -18.25 1 76.81 400 GLN A CA 1
ATOM 3249 C C . GLN A 1 400 ? -13.781 -46.781 -18.922 1 76.81 400 GLN A C 1
ATOM 3251 O O . GLN A 1 400 ? -13.273 -47.812 -19.391 1 76.81 400 GLN A O 1
ATOM 3256 N N . ILE A 1 401 ? -15.07 -46.5 -19.016 1 75.31 401 ILE A N 1
ATOM 3257 C CA . ILE A 1 401 ? -16.016 -47.406 -19.625 1 75.31 401 ILE A CA 1
ATOM 3258 C C . ILE A 1 401 ? -15.703 -47.594 -21.094 1 75.31 401 ILE A C 1
ATOM 3260 O O . ILE A 1 401 ? -15.664 -48.719 -21.594 1 75.31 401 ILE A O 1
ATOM 3264 N N . LYS A 1 402 ? -15.328 -46.531 -21.688 1 73.06 402 LYS A N 1
ATOM 3265 C CA . LYS A 1 402 ? -15.023 -46.594 -23.125 1 73.06 402 LYS A CA 1
ATOM 3266 C C . LYS A 1 402 ? -13.719 -47.344 -23.375 1 73.06 402 LYS A C 1
ATOM 3268 O O . LYS A 1 402 ? -13.602 -48.094 -24.359 1 73.06 402 LYS A O 1
ATOM 3273 N N . THR A 1 403 ? -12.805 -47.125 -22.516 1 73.06 403 THR A N 1
ATOM 3274 C CA . THR A 1 403 ? -11.539 -47.844 -22.625 1 73.06 403 THR A CA 1
ATOM 3275 C C . THR A 1 403 ? -11.758 -49.344 -22.5 1 73.06 403 THR A C 1
ATOM 3277 O O . THR A 1 403 ? -11.195 -50.125 -23.266 1 73.06 403 THR A O 1
ATOM 3280 N N . ILE A 1 404 ? -12.633 -49.812 -21.594 1 73.56 404 ILE A N 1
ATOM 3281 C CA . ILE A 1 404 ? -12.922 -51.219 -21.375 1 73.56 404 ILE A CA 1
ATOM 3282 C C . ILE A 1 404 ? -13.641 -51.812 -22.594 1 73.56 404 ILE A C 1
ATOM 3284 O O . ILE A 1 404 ? -13.32 -52.906 -23.047 1 73.56 404 ILE A O 1
ATOM 3288 N N . GLU A 1 405 ? -14.461 -51.062 -23.141 1 68.81 405 GLU A N 1
ATOM 3289 C CA . GLU A 1 405 ? -15.234 -51.5 -24.297 1 68.81 405 GLU A CA 1
ATOM 3290 C C . GLU A 1 405 ? -14.336 -51.625 -25.531 1 68.81 405 GLU A C 1
ATOM 3292 O O . GLU A 1 405 ? -14.438 -52.625 -26.266 1 68.81 405 GLU A O 1
ATOM 3297 N N . ARG A 1 406 ? -13.438 -50.75 -25.672 1 67.75 406 ARG A N 1
ATOM 3298 C CA . ARG A 1 406 ? -12.586 -50.719 -26.859 1 67.75 406 ARG A CA 1
ATOM 3299 C C . ARG A 1 406 ? -11.484 -51.781 -26.75 1 67.75 406 ARG A C 1
ATOM 3301 O O . ARG A 1 406 ? -11.18 -52.469 -27.734 1 67.75 406 ARG A O 1
ATOM 3308 N N . GLU A 1 407 ? -10.914 -51.844 -25.594 1 66.81 407 GLU A N 1
ATOM 3309 C CA . GLU A 1 407 ? -9.711 -52.656 -25.469 1 66.81 407 GLU A CA 1
ATOM 3310 C C . GLU A 1 407 ? -10.062 -54.094 -25.094 1 66.81 407 GLU A C 1
ATOM 3312 O O . GLU A 1 407 ? -9.375 -55.031 -25.531 1 66.81 407 GLU A O 1
ATOM 3317 N N . TYR A 1 408 ? -11.203 -54.312 -24.391 1 67.12 408 TYR A N 1
ATOM 3318 C CA . TYR A 1 408 ? -11.359 -55.656 -23.812 1 67.12 408 TYR A CA 1
ATOM 3319 C C . TYR A 1 408 ? -12.625 -56.312 -24.312 1 67.12 408 TYR A C 1
ATOM 3321 O O . TYR A 1 408 ? -12.703 -57.562 -24.375 1 67.12 408 TYR A O 1
ATOM 3329 N N . LEU A 1 409 ? -13.641 -55.531 -24.609 1 63.78 409 LEU A N 1
ATOM 3330 C CA . LEU A 1 409 ? -14.906 -56.156 -24.984 1 63.78 409 LEU A CA 1
ATOM 3331 C C . LEU A 1 409 ? -15.078 -56.156 -26.5 1 63.78 409 LEU A C 1
ATOM 3333 O O . LEU A 1 409 ? -15.875 -56.938 -27.031 1 63.78 409 LEU A O 1
ATOM 3337 N N . SER A 1 410 ? -14.414 -55.281 -27.156 1 59.06 410 SER A N 1
ATOM 3338 C CA . SER A 1 410 ? -14.562 -55.281 -28.609 1 59.06 410 SER A CA 1
ATOM 3339 C C . SER A 1 410 ? -13.969 -56.531 -29.234 1 59.06 410 SER A C 1
ATOM 3341 O O . SER A 1 410 ? -13 -57.094 -28.719 1 59.06 410 SER A O 1
ATOM 3343 N N . ASN A 1 411 ? -14.703 -57.406 -29.922 1 50.12 411 ASN A N 1
ATOM 3344 C CA . ASN A 1 411 ? -14.375 -58.594 -30.672 1 50.12 411 ASN A CA 1
ATOM 3345 C C . ASN A 1 411 ? -13.195 -58.375 -31.609 1 50.12 411 ASN A C 1
ATOM 3347 O O . ASN A 1 411 ? -12.969 -59.156 -32.531 1 50.12 411 ASN A O 1
ATOM 3351 N N . ASN A 1 412 ? -12.68 -57.344 -31.688 1 45.59 412 ASN A N 1
ATOM 3352 C CA . ASN A 1 412 ?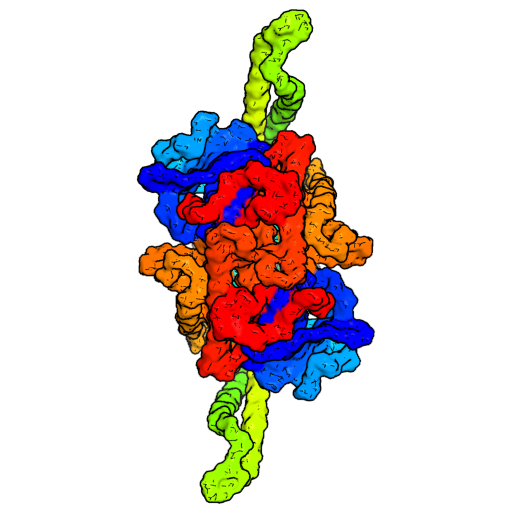 -11.672 -57.438 -32.75 1 45.59 412 ASN A CA 1
ATOM 3353 C C . ASN A 1 412 ? -10.797 -58.656 -32.562 1 45.59 412 ASN A C 1
ATOM 3355 O O . ASN A 1 412 ? -10.258 -58.906 -31.484 1 45.59 412 ASN A O 1
ATOM 3359 N N . VAL A 1 413 ? -11.094 -59.719 -33.281 1 42.78 413 VAL A N 1
ATOM 3360 C CA . VAL A 1 413 ? -10.57 -61.031 -33.531 1 42.78 413 VAL A CA 1
ATOM 3361 C C . VAL A 1 413 ? -9.07 -61.062 -33.25 1 42.78 413 VAL A C 1
ATOM 3363 O O . VAL A 1 413 ? -8.461 -62.156 -33.219 1 42.78 413 VAL A O 1
ATOM 3366 N N . ARG A 1 414 ? -8.398 -59.938 -33.531 1 44.78 414 ARG A N 1
ATOM 3367 C CA . ARG A 1 414 ? -6.953 -60.062 -33.719 1 44.78 414 ARG A CA 1
ATOM 3368 C C . ARG A 1 414 ? -6.238 -60.344 -32.406 1 44.78 414 ARG A C 1
ATOM 3370 O O . ARG A 1 414 ? -5.113 -60.844 -32.406 1 44.78 414 ARG A O 1
ATOM 3377 N N . PHE A 1 415 ? -6.719 -59.875 -31.219 1 51.56 415 PHE A N 1
ATOM 3378 C CA . PHE A 1 415 ? -5.789 -60.156 -30.125 1 51.56 415 PHE A CA 1
ATOM 3379 C C . PHE A 1 415 ? -6.332 -61.25 -29.219 1 51.56 415 PHE A C 1
ATOM 3381 O O . PHE A 1 415 ? -7.449 -61.125 -28.703 1 51.56 415 PHE A O 1
ATOM 3388 N N . GLY A 1 416 ? -6 -62.469 -29.547 1 58.91 416 GLY A N 1
ATOM 3389 C CA . GLY A 1 416 ? -6.203 -63.594 -28.625 1 58.91 416 GLY A CA 1
ATOM 3390 C C . GLY A 1 416 ? -6.051 -63.188 -27.172 1 58.91 416 GLY A C 1
ATOM 3391 O O . GLY A 1 416 ? -5.527 -62.125 -26.875 1 58.91 416 GLY A O 1
ATOM 3392 N N . LEU A 1 417 ? -6.777 -63.719 -26.234 1 64.12 417 LEU A N 1
ATOM 3393 C CA . LEU A 1 417 ? -6.73 -63.469 -24.797 1 64.12 417 LEU A CA 1
ATOM 3394 C C . LEU A 1 417 ? -5.301 -63.25 -24.328 1 64.12 417 LEU A C 1
ATOM 3396 O O . LEU A 1 417 ? -5.051 -62.406 -23.484 1 64.12 417 LEU A O 1
ATOM 3400 N N . GLU A 1 418 ? -4.496 -63.969 -25.016 1 64.19 418 GLU A N 1
ATOM 3401 C CA . GLU A 1 418 ? -3.096 -63.844 -24.609 1 64.19 418 GLU A CA 1
ATOM 3402 C C . GLU A 1 418 ? -2.533 -62.469 -24.953 1 64.19 418 GLU A C 1
ATOM 3404 O O . GLU A 1 418 ? -1.77 -61.906 -24.172 1 64.19 418 GLU A O 1
ATOM 3409 N N . ASN A 1 419 ? -3.025 -62.062 -26.047 1 63.16 419 ASN A N 1
ATOM 3410 C CA . ASN A 1 419 ? -2.523 -60.75 -26.453 1 63.16 419 ASN A CA 1
ATOM 3411 C C . ASN A 1 419 ? -3.1 -59.625 -25.594 1 63.16 419 ASN A C 1
ATOM 3413 O O . ASN A 1 419 ? -2.4 -58.656 -25.281 1 63.16 419 ASN A O 1
ATOM 3417 N N . LYS A 1 420 ? -4.336 -59.844 -25.25 1 70.44 420 LYS A N 1
ATOM 3418 C CA . LYS A 1 420 ? -4.98 -58.875 -24.391 1 70.44 420 LYS A CA 1
ATOM 3419 C C . LYS A 1 420 ? -4.324 -58.812 -23.016 1 70.44 420 LYS A C 1
ATOM 3421 O O . LYS A 1 420 ? -4.129 -57.75 -22.438 1 70.44 420 LYS A O 1
ATOM 3426 N N . LEU A 1 421 ? -3.98 -59.938 -22.516 1 70.62 421 LEU A N 1
ATOM 3427 C CA . LEU A 1 421 ? -3.316 -60.031 -21.219 1 70.62 421 LEU A CA 1
ATOM 3428 C C . LEU A 1 421 ? -1.93 -59.406 -21.266 1 70.62 421 LEU A C 1
ATOM 3430 O O . LEU A 1 421 ? -1.534 -58.688 -20.344 1 70.62 421 LEU A O 1
ATOM 3434 N N . THR A 1 422 ? -1.29 -59.719 -22.359 1 66.75 422 THR A N 1
ATOM 3435 C CA . THR A 1 422 ? 0.044 -59.156 -22.516 1 66.75 422 THR A CA 1
ATOM 3436 C C . THR A 1 422 ? -0.022 -57.625 -22.609 1 66.75 422 THR A C 1
ATOM 3438 O O . THR A 1 422 ? 0.816 -56.938 -22.031 1 66.75 422 THR A O 1
ATOM 3441 N N . TYR A 1 423 ? -0.981 -57.25 -23.297 1 68.62 423 TYR A N 1
ATOM 3442 C CA . TYR A 1 423 ? -1.165 -55.812 -23.422 1 68.62 423 TYR A CA 1
ATOM 3443 C C . TYR A 1 423 ? -1.414 -55.156 -22.062 1 68.62 423 TYR A C 1
ATOM 3445 O O . TYR A 1 423 ? -0.812 -54.125 -21.734 1 68.62 423 TYR A O 1
ATOM 3453 N N . SER A 1 424 ? -2.293 -55.688 -21.312 1 75.06 424 SER A N 1
ATOM 3454 C CA . SER A 1 424 ? -2.619 -55.188 -19.984 1 75.06 424 SER A CA 1
ATOM 3455 C C . SER A 1 424 ? -1.41 -55.219 -19.062 1 75.06 424 SER A C 1
ATOM 3457 O O . SER A 1 424 ? -1.184 -54.312 -18.281 1 75.06 424 SER A O 1
ATOM 3459 N N . LYS A 1 425 ? -0.639 -56.25 -19.188 1 74.44 425 LYS A N 1
ATOM 3460 C CA . LYS A 1 425 ? 0.569 -56.375 -18.391 1 74.44 425 LYS A CA 1
ATOM 3461 C C . LYS A 1 425 ? 1.583 -55.312 -18.719 1 74.44 425 LYS A C 1
ATOM 3463 O O . LYS A 1 425 ? 2.186 -54.719 -17.828 1 74.44 425 LYS A O 1
ATOM 3468 N N . ILE A 1 426 ? 1.776 -55.094 -19.969 1 68.31 426 ILE A N 1
ATOM 3469 C CA . ILE A 1 426 ? 2.732 -54.062 -20.422 1 68.31 426 ILE A CA 1
ATOM 3470 C C . ILE A 1 426 ? 2.277 -52.688 -19.953 1 68.31 426 ILE A C 1
ATOM 3472 O O . ILE A 1 426 ? 3.098 -51.844 -19.562 1 68.31 426 ILE A O 1
ATOM 3476 N N . GLN A 1 427 ? 0.963 -52.406 -19.984 1 70.25 427 GLN A N 1
ATOM 3477 C CA . GLN A 1 427 ? 0.426 -51.156 -19.516 1 70.25 427 GLN A CA 1
ATOM 3478 C C . GLN A 1 427 ? 0.758 -50.906 -18.047 1 70.25 427 GLN A C 1
ATOM 3480 O O . GLN A 1 427 ? 1.158 -49.812 -17.656 1 70.25 427 GLN A O 1
ATOM 3485 N N . ILE A 1 428 ? 0.567 -51.844 -17.234 1 75.25 428 ILE A N 1
ATOM 3486 C CA . ILE A 1 428 ? 0.841 -51.781 -15.812 1 75.25 428 ILE A CA 1
ATOM 3487 C C . ILE A 1 428 ? 2.332 -51.531 -15.578 1 75.25 428 ILE A C 1
ATOM 3489 O O . ILE A 1 428 ? 2.711 -50.688 -14.75 1 75.25 428 ILE A O 1
ATOM 3493 N N . GLN A 1 429 ? 3.146 -52.219 -16.391 1 69.62 429 GLN A N 1
ATOM 3494 C CA . GLN A 1 429 ? 4.59 -52.094 -16.25 1 69.62 429 GLN A CA 1
ATOM 3495 C C . GLN A 1 429 ? 5.055 -50.688 -16.609 1 69.62 429 GLN A C 1
ATOM 3497 O O . GLN A 1 429 ? 5.902 -50.094 -15.93 1 69.62 429 GLN A O 1
ATOM 3502 N N . ILE A 1 430 ? 4.48 -50.188 -17.688 1 65.06 430 ILE A N 1
ATOM 3503 C CA . ILE A 1 430 ? 4.844 -48.844 -18.125 1 65.06 430 ILE A CA 1
ATOM 3504 C C . ILE A 1 430 ? 4.43 -47.844 -17.062 1 65.06 430 ILE A C 1
ATOM 3506 O O . ILE A 1 430 ? 5.172 -46.906 -16.766 1 65.06 430 ILE A O 1
ATOM 3510 N N . PHE A 1 431 ? 3.258 -48 -16.547 1 68 431 PHE A N 1
ATOM 3511 C CA . PHE A 1 431 ? 2.752 -47.094 -15.516 1 68 431 PHE A CA 1
ATOM 3512 C C . PHE A 1 431 ? 3.637 -47.125 -14.273 1 68 431 PHE A C 1
ATOM 3514 O O . PHE A 1 431 ? 3.938 -46.094 -13.688 1 68 431 PHE A O 1
ATOM 3521 N N . ILE A 1 432 ? 4.082 -48.25 -13.914 1 68.88 432 ILE A N 1
ATOM 3522 C CA . ILE A 1 432 ? 4.941 -48.406 -12.75 1 68.88 432 ILE A CA 1
ATOM 3523 C C . ILE A 1 432 ? 6.305 -47.781 -13.008 1 68.88 432 ILE A C 1
ATOM 3525 O O . ILE A 1 432 ? 6.879 -47.156 -12.125 1 68.88 432 ILE A O 1
ATOM 3529 N N . GLU A 1 433 ? 6.75 -47.969 -14.188 1 62.53 433 GLU A N 1
ATOM 3530 C CA . GLU A 1 433 ? 8.031 -47.375 -14.555 1 62.53 433 GLU A CA 1
ATOM 3531 C C . GLU A 1 433 ? 7.957 -45.844 -14.508 1 62.53 433 GLU A C 1
ATOM 3533 O O . GLU A 1 433 ? 8.906 -45.188 -14.078 1 62.53 433 GLU A O 1
ATOM 3538 N N . THR A 1 434 ? 6.836 -45.438 -15.008 1 59.91 434 THR A N 1
ATOM 3539 C CA . THR A 1 434 ? 6.629 -44 -14.969 1 59.91 434 THR A CA 1
ATOM 3540 C C . THR A 1 434 ? 6.605 -43.5 -13.523 1 59.91 434 THR A C 1
ATOM 3542 O O . THR A 1 434 ? 7.141 -42.438 -13.227 1 59.91 434 THR A O 1
ATOM 3545 N N . ILE A 1 435 ? 5.879 -44.219 -12.703 1 60.12 435 ILE A N 1
ATOM 3546 C CA . ILE A 1 435 ? 5.801 -43.875 -11.281 1 60.12 435 ILE A CA 1
ATOM 3547 C C . ILE A 1 435 ? 7.199 -43.938 -10.664 1 60.12 435 ILE A C 1
ATOM 3549 O O . ILE A 1 435 ? 7.574 -43.031 -9.906 1 60.12 435 ILE A O 1
ATOM 3553 N N . ASN A 1 436 ? 7.867 -44.969 -11.023 1 54.84 436 ASN A N 1
ATOM 3554 C CA . ASN A 1 436 ? 9.203 -45.156 -10.461 1 54.84 436 ASN A CA 1
ATOM 3555 C C . ASN A 1 436 ? 10.172 -44.094 -10.961 1 54.84 436 ASN A C 1
ATOM 3557 O O . ASN A 1 436 ? 11.055 -43.656 -10.227 1 54.84 436 ASN A O 1
ATOM 3561 N N . LYS A 1 437 ? 10.133 -43.875 -12.25 1 51.66 437 LYS A N 1
ATOM 3562 C CA . LYS A 1 437 ? 10.984 -42.844 -12.82 1 51.66 437 LYS A CA 1
ATOM 3563 C C . LYS A 1 437 ? 10.68 -41.469 -12.211 1 51.66 437 LYS A C 1
ATOM 3565 O O . LYS A 1 437 ? 11.578 -40.656 -12.023 1 51.66 437 LYS A O 1
ATOM 3570 N N . GLY A 1 438 ? 9.406 -41.125 -12.141 1 48.56 438 GLY A N 1
ATOM 3571 C CA . GLY A 1 438 ? 9 -39.844 -11.562 1 48.56 438 GLY A CA 1
ATOM 3572 C C . GLY A 1 438 ? 9.234 -39.781 -10.07 1 48.56 438 GLY A C 1
ATOM 3573 O O . GLY A 1 438 ? 9.688 -38.75 -9.562 1 48.56 438 GLY A O 1
ATOM 3574 N N . LEU A 1 439 ? 8.57 -40.625 -9.352 1 45.22 439 LEU A N 1
ATOM 3575 C CA . LEU A 1 439 ? 8.391 -40.562 -7.91 1 45.22 439 LEU A CA 1
ATOM 3576 C C . LEU A 1 439 ? 9.703 -40.812 -7.184 1 45.22 439 LEU A C 1
ATOM 3578 O O . LEU A 1 439 ? 10.008 -40.188 -6.176 1 45.22 439 LEU A O 1
ATOM 3582 N N . PHE A 1 440 ? 10.5 -42.031 -7.32 1 40.94 440 PHE A N 1
ATOM 3583 C CA . PHE A 1 440 ? 11.375 -42.531 -6.273 1 40.94 440 PHE A CA 1
ATOM 3584 C C . PHE A 1 440 ? 12.82 -42.125 -6.543 1 40.94 440 PHE A C 1
ATOM 3586 O O . PHE A 1 440 ? 13.586 -41.875 -5.609 1 40.94 440 PHE A O 1
ATOM 3593 N N . SER A 1 441 ? 13.469 -42.562 -7.543 1 47.62 441 SER A N 1
ATOM 3594 C CA . SER A 1 441 ? 14.898 -42.781 -7.359 1 47.62 441 SER A CA 1
ATOM 3595 C C . SER A 1 441 ? 15.648 -41.469 -7.234 1 47.62 441 SER A C 1
ATOM 3597 O O . SER A 1 441 ? 16.484 -41.312 -6.34 1 47.62 441 SER A O 1
ATOM 3599 N N . SER A 1 442 ? 15.688 -40.594 -8.297 1 56.31 442 SER A N 1
ATOM 3600 C CA . SER A 1 442 ? 16.734 -39.594 -8.438 1 56.31 442 SER A CA 1
ATOM 3601 C C . SER A 1 442 ? 16.375 -38.312 -7.719 1 56.31 442 SER A C 1
ATOM 3603 O O . SER A 1 442 ? 17.234 -37.469 -7.48 1 56.31 442 SER A O 1
ATOM 3605 N N . ILE A 1 443 ? 15.273 -38.281 -7.199 1 62.31 443 ILE A N 1
ATOM 3606 C CA . ILE A 1 443 ? 14.82 -37.031 -6.625 1 62.31 443 ILE A CA 1
ATOM 3607 C C . ILE A 1 443 ? 15.398 -36.875 -5.223 1 62.31 443 ILE A C 1
ATOM 3609 O O . ILE A 1 443 ? 15.758 -35.75 -4.82 1 62.31 443 ILE A O 1
ATOM 3613 N N . ASP A 1 444 ? 15.586 -38.031 -4.613 1 62.91 444 ASP A N 1
ATOM 3614 C CA . ASP A 1 444 ? 16.109 -37.969 -3.252 1 62.91 444 ASP A CA 1
ATOM 3615 C C . ASP A 1 444 ? 17.562 -37.5 -3.244 1 62.91 444 ASP A C 1
ATOM 3617 O O . ASP A 1 444 ? 17.953 -36.688 -2.395 1 62.91 444 ASP A O 1
ATOM 3621 N N . THR A 1 445 ? 18.297 -38.094 -4.262 1 69.88 445 THR A N 1
ATOM 3622 C CA . THR A 1 445 ? 19.688 -37.656 -4.332 1 69.88 445 THR A CA 1
ATOM 3623 C C . THR A 1 445 ? 19.781 -36.188 -4.703 1 69.88 445 THR A C 1
ATOM 3625 O O . THR A 1 445 ? 20.625 -35.469 -4.184 1 69.88 445 THR A O 1
ATOM 3628 N N . GLU A 1 446 ? 18.891 -35.844 -5.559 1 74.19 446 GLU A N 1
ATOM 3629 C CA . GLU A 1 446 ? 18.875 -34.438 -5.945 1 74.19 446 GLU A CA 1
ATOM 3630 C C . GLU A 1 446 ? 18.5 -33.531 -4.766 1 74.19 446 GLU A C 1
ATOM 3632 O O . GLU A 1 446 ? 19.047 -32.438 -4.594 1 74.19 446 GLU A O 1
ATOM 3637 N N . ILE A 1 447 ? 17.688 -34 -3.941 1 78.38 447 ILE A N 1
ATOM 3638 C CA . ILE A 1 447 ? 17.219 -33.25 -2.781 1 78.38 447 ILE A CA 1
ATOM 3639 C C . ILE A 1 447 ? 18.359 -33.094 -1.775 1 78.38 447 ILE A C 1
ATOM 3641 O O . ILE A 1 447 ? 18.578 -32.031 -1.22 1 78.38 447 ILE A O 1
ATOM 3645 N N . THR A 1 448 ? 19.125 -34.219 -1.682 1 79.62 448 THR A N 1
ATOM 3646 C CA . THR A 1 448 ? 20.234 -34.188 -0.741 1 79.62 448 THR A CA 1
ATOM 3647 C C . THR A 1 448 ? 21.312 -33.219 -1.23 1 79.62 448 THR A C 1
ATOM 3649 O O . THR A 1 448 ? 21.922 -32.5 -0.434 1 79.62 448 THR A O 1
ATOM 3652 N N . ASP A 1 449 ? 21.547 -33.281 -2.551 1 81.75 449 ASP A N 1
ATOM 3653 C CA . ASP A 1 449 ? 22.547 -32.375 -3.127 1 81.75 449 ASP A CA 1
ATOM 3654 C C . ASP A 1 449 ? 22.141 -30.906 -2.926 1 81.75 449 ASP A C 1
ATOM 3656 O O . ASP A 1 449 ? 22.969 -30.094 -2.531 1 81.75 449 ASP A O 1
ATOM 3660 N N . ILE A 1 450 ? 20.938 -30.562 -3.166 1 87.38 450 ILE A N 1
ATOM 3661 C CA . ILE A 1 450 ? 20.469 -29.188 -3.051 1 87.38 450 ILE A CA 1
ATOM 3662 C C . ILE A 1 450 ? 20.469 -28.766 -1.584 1 87.38 450 ILE A C 1
ATOM 3664 O O . ILE A 1 450 ? 20.766 -27.609 -1.265 1 87.38 450 ILE A O 1
ATOM 3668 N N . GLN A 1 451 ? 20.188 -29.703 -0.688 1 87.19 451 GLN A N 1
ATOM 3669 C CA . GLN A 1 451 ? 20.188 -29.391 0.74 1 87.19 451 GLN A CA 1
ATOM 3670 C C . GLN A 1 451 ? 21.594 -29.062 1.235 1 87.19 451 GLN A C 1
ATOM 3672 O O . GLN A 1 451 ? 21.766 -28.203 2.1 1 87.19 451 GLN A O 1
ATOM 3677 N N . GLU A 1 452 ? 22.531 -29.781 0.632 1 86.88 452 GLU A N 1
ATOM 3678 C CA . GLU A 1 452 ? 23.922 -29.5 0.98 1 86.88 452 GLU A CA 1
ATOM 3679 C C . GLU A 1 452 ? 24.328 -28.109 0.502 1 86.88 452 GLU A C 1
ATOM 3681 O O . GLU A 1 452 ? 25.031 -27.375 1.212 1 86.88 452 GLU A O 1
ATOM 3686 N N . LYS A 1 453 ? 23.969 -27.828 -0.654 1 88.31 453 LYS A N 1
ATOM 3687 C CA . LYS A 1 453 ? 24.266 -26.5 -1.183 1 88.31 453 LYS A CA 1
ATOM 3688 C C . LYS A 1 453 ? 23.609 -25.422 -0.344 1 88.31 453 LYS A C 1
ATOM 3690 O O . LYS A 1 453 ? 24.203 -24.359 -0.101 1 88.31 453 LYS A O 1
ATOM 3695 N N . ILE A 1 454 ? 22.391 -25.625 0.088 1 89.62 454 ILE A N 1
ATOM 3696 C CA . ILE A 1 454 ? 21.656 -24.688 0.929 1 89.62 454 ILE A CA 1
ATOM 3697 C C . ILE A 1 454 ? 22.391 -24.5 2.256 1 89.62 454 ILE A C 1
ATOM 3699 O O . ILE A 1 454 ? 22.547 -23.375 2.734 1 89.62 454 ILE A O 1
ATOM 3703 N N . THR A 1 455 ? 22.859 -25.609 2.791 1 89.31 455 THR A N 1
ATOM 3704 C CA . THR A 1 455 ? 23.578 -25.547 4.059 1 89.31 455 THR A CA 1
ATOM 3705 C C . THR A 1 455 ? 24.875 -24.75 3.906 1 89.31 455 THR A C 1
ATOM 3707 O O . THR A 1 455 ? 25.25 -23.984 4.793 1 89.31 455 THR A O 1
ATOM 3710 N N . ASN A 1 456 ? 25.516 -24.953 2.787 1 88 456 ASN A N 1
ATOM 3711 C CA . ASN A 1 456 ? 26.766 -24.219 2.535 1 88 456 ASN A CA 1
ATOM 3712 C C . ASN A 1 456 ? 26.516 -22.719 2.389 1 88 456 ASN A C 1
ATOM 3714 O O . ASN A 1 456 ? 27.266 -21.906 2.926 1 88 456 ASN A O 1
ATOM 3718 N N . CYS A 1 457 ? 25.547 -22.406 1.629 1 89.25 457 CYS A N 1
ATOM 3719 C CA . CYS A 1 457 ? 25.203 -20.984 1.472 1 89.25 457 CYS A CA 1
ATOM 3720 C C . CYS A 1 457 ? 24.797 -20.375 2.807 1 89.25 457 CYS A C 1
ATOM 3722 O O . CYS A 1 457 ? 25.188 -19.234 3.113 1 89.25 457 CYS A O 1
ATOM 3724 N N . SER A 1 458 ? 24.031 -21.125 3.646 1 88.62 458 SER A N 1
ATOM 3725 C CA . SER A 1 458 ? 23.578 -20.641 4.945 1 88.62 458 SER A CA 1
ATOM 3726 C C . SER A 1 458 ? 24.75 -20.422 5.895 1 88.62 458 SER A C 1
ATOM 3728 O O . SER A 1 458 ? 24.75 -19.469 6.688 1 88.62 458 SER A O 1
ATOM 3730 N N . LYS A 1 459 ? 25.688 -21.266 5.742 1 87.94 459 LYS A N 1
ATOM 3731 C CA . LYS A 1 459 ? 26.891 -21.109 6.551 1 87.94 459 LYS A CA 1
ATOM 3732 C C . LYS A 1 459 ? 27.672 -19.859 6.152 1 87.94 459 LYS A C 1
ATOM 3734 O O . LYS A 1 459 ? 28.141 -19.109 7.012 1 87.94 459 LYS A O 1
ATOM 3739 N N . THR A 1 460 ? 27.797 -19.688 4.922 1 87.06 460 THR A N 1
ATOM 3740 C CA . THR A 1 460 ? 28.484 -18.5 4.43 1 87.06 460 THR A CA 1
ATOM 3741 C C . THR A 1 460 ? 27.766 -17.234 4.867 1 87.06 460 THR A C 1
ATOM 3743 O O . THR A 1 460 ? 28.391 -16.266 5.266 1 87.06 460 THR A O 1
ATOM 3746 N N . LEU A 1 461 ? 26.531 -17.234 4.832 1 88.25 461 LEU A N 1
ATOM 3747 C CA . LEU A 1 461 ? 25.734 -16.078 5.219 1 88.25 461 LEU A CA 1
ATOM 3748 C C . LEU A 1 461 ? 25.828 -15.836 6.723 1 88.25 461 LEU A C 1
ATOM 3750 O O . LEU A 1 461 ? 25.797 -14.688 7.172 1 88.25 461 LEU A O 1
ATOM 3754 N N . GLY A 1 462 ? 25.875 -16.906 7.457 1 86.44 462 GLY A N 1
ATOM 3755 C CA . GLY A 1 462 ? 25.984 -16.797 8.906 1 86.44 462 GLY A CA 1
ATOM 3756 C C . GLY A 1 462 ? 27.25 -16.078 9.344 1 86.44 462 GLY A C 1
ATOM 3757 O O . GLY A 1 462 ? 27.266 -15.438 10.398 1 86.44 462 GLY A O 1
ATOM 3758 N N . GLU A 1 463 ? 28.234 -16.141 8.508 1 85.81 463 GLU A N 1
ATOM 3759 C CA . GLU A 1 463 ? 29.531 -15.531 8.82 1 85.81 463 GLU A CA 1
ATOM 3760 C C . GLU A 1 463 ? 29.438 -14.008 8.797 1 85.81 463 GLU A C 1
ATOM 3762 O O . GLU A 1 463 ? 30.266 -13.32 9.398 1 85.81 463 GLU A O 1
ATOM 3767 N N . PHE A 1 464 ? 28.484 -13.484 8.164 1 87.44 464 PHE A N 1
ATOM 3768 C CA . PHE A 1 464 ? 28.328 -12.039 8.094 1 87.44 464 PHE A CA 1
ATOM 3769 C C . PHE A 1 464 ? 27.719 -11.492 9.383 1 87.44 464 PHE A C 1
ATOM 3771 O O . PHE A 1 464 ? 27.781 -10.289 9.641 1 87.44 464 PHE A O 1
ATOM 3778 N N . ASN A 1 465 ? 27.188 -12.32 10.289 1 87.75 465 ASN A N 1
ATOM 3779 C CA . ASN A 1 465 ? 26.594 -11.938 11.57 1 87.75 465 ASN A CA 1
ATOM 3780 C C . ASN A 1 465 ? 25.625 -10.773 11.414 1 87.75 465 ASN A C 1
ATOM 3782 O O . ASN A 1 465 ? 25.703 -9.789 12.141 1 87.75 465 ASN A O 1
ATOM 3786 N N . LEU A 1 466 ? 24.859 -10.852 10.43 1 90.19 466 LEU A N 1
ATOM 3787 C CA . LEU A 1 466 ? 23.938 -9.773 10.109 1 90.19 466 LEU A CA 1
ATOM 3788 C C . LEU A 1 466 ? 23 -9.508 11.281 1 90.19 466 LEU A C 1
ATOM 3790 O O . LEU A 1 466 ? 22.688 -8.352 11.586 1 90.19 466 LEU A O 1
ATOM 3794 N N . GLU A 1 467 ? 22.578 -10.508 12.031 1 89.94 467 GLU A N 1
ATOM 3795 C CA . GLU A 1 467 ? 21.625 -10.344 13.125 1 89.94 467 GLU A CA 1
ATOM 3796 C C . GLU A 1 467 ? 22.234 -9.555 14.273 1 89.94 467 GLU A C 1
ATOM 3798 O O . GLU A 1 467 ? 21.578 -8.719 14.891 1 89.94 467 GLU A O 1
ATOM 3803 N N . ILE A 1 468 ? 23.438 -9.797 14.43 1 91.75 468 ILE A N 1
ATOM 3804 C CA . ILE A 1 468 ? 24.141 -9.086 15.508 1 91.75 468 ILE A CA 1
ATOM 3805 C C . ILE A 1 468 ? 24.297 -7.617 15.133 1 91.75 468 ILE A C 1
ATOM 3807 O O . ILE A 1 468 ? 24.094 -6.734 15.969 1 91.75 468 ILE A O 1
ATOM 3811 N N . LEU A 1 469 ? 24.672 -7.426 13.938 1 93.19 469 LEU A N 1
ATOM 3812 C CA . LEU A 1 469 ? 24.844 -6.059 13.461 1 93.19 469 LEU A CA 1
ATOM 3813 C C . LEU A 1 469 ? 23.516 -5.297 13.5 1 93.19 469 LEU A C 1
ATOM 3815 O O . LEU A 1 469 ? 23.484 -4.125 13.883 1 93.19 469 LEU A O 1
ATOM 3819 N N . LYS A 1 470 ? 22.484 -5.914 13.18 1 94.31 470 LYS A N 1
ATOM 3820 C CA . LYS A 1 470 ? 21.172 -5.301 13.211 1 94.31 470 LYS A CA 1
ATOM 3821 C C . LYS A 1 470 ? 20.75 -4.957 14.641 1 94.31 470 LYS A C 1
ATOM 3823 O O . LYS A 1 470 ? 20.141 -3.908 14.883 1 94.31 470 LYS A O 1
ATOM 3828 N N . GLU A 1 471 ? 21.031 -5.82 15.508 1 93.75 471 GLU A N 1
ATOM 3829 C CA . GLU A 1 471 ? 20.688 -5.574 16.906 1 93.75 471 GLU A CA 1
ATOM 3830 C C . GLU A 1 471 ? 21.469 -4.395 17.469 1 93.75 471 GLU A C 1
ATOM 3832 O O . GLU A 1 471 ? 20.938 -3.602 18.25 1 93.75 471 GLU A O 1
ATOM 3837 N N . SER A 1 472 ? 22.672 -4.379 17.078 1 95.38 472 SER A N 1
ATOM 3838 C CA . SER A 1 472 ? 23.5 -3.246 17.484 1 95.38 472 SER A CA 1
ATOM 3839 C C . SER A 1 472 ? 22.953 -1.938 16.906 1 95.38 472 SER A C 1
ATOM 3841 O O . SER A 1 472 ? 22.891 -0.93 17.625 1 95.38 472 SER A O 1
ATOM 3843 N N . ALA A 1 473 ? 22.656 -1.952 15.695 1 97 473 ALA A N 1
ATOM 3844 C CA . ALA A 1 473 ? 22.078 -0.773 15.062 1 97 473 ALA A CA 1
ATOM 3845 C C . ALA A 1 473 ? 20.781 -0.353 15.773 1 97 473 ALA A C 1
ATOM 3847 O O . ALA A 1 473 ? 20.578 0.831 16.047 1 97 473 ALA A O 1
ATOM 3848 N N . LYS A 1 474 ? 19.953 -1.306 16.047 1 97 474 LYS A N 1
ATOM 3849 C CA . LYS A 1 474 ? 18.703 -1.054 16.75 1 97 474 LYS A CA 1
ATOM 3850 C C . LYS A 1 474 ? 18.938 -0.39 18.094 1 97 474 LYS A C 1
ATOM 3852 O O . LYS A 1 474 ? 18.281 0.586 18.438 1 97 474 LYS A O 1
ATOM 3857 N N . ARG A 1 475 ? 19.859 -0.869 18.797 1 96.25 475 ARG A N 1
ATOM 3858 C CA . ARG A 1 475 ? 20.188 -0.321 20.109 1 96.25 475 ARG A CA 1
ATOM 3859 C C . ARG A 1 475 ? 20.672 1.122 20 1 96.25 475 ARG A C 1
ATOM 3861 O O . ARG A 1 475 ? 20.266 1.979 20.797 1 96.25 475 ARG A O 1
ATOM 3868 N N . ASN A 1 476 ? 21.516 1.322 19.047 1 97.19 476 ASN A N 1
ATOM 3869 C CA . ASN A 1 476 ? 22.031 2.666 18.844 1 97.19 476 ASN A CA 1
ATOM 3870 C C . ASN A 1 476 ? 20.938 3.648 18.453 1 97.19 476 ASN A C 1
ATOM 3872 O O . ASN A 1 476 ? 20.875 4.758 18.984 1 97.19 476 ASN A O 1
ATOM 3876 N N . ILE A 1 477 ? 20.125 3.289 17.562 1 98.06 477 ILE A N 1
ATOM 3877 C CA . ILE A 1 477 ? 19.031 4.137 17.109 1 98.06 477 ILE A CA 1
ATOM 3878 C C . ILE A 1 477 ? 18.062 4.402 18.25 1 98.06 477 ILE A C 1
ATOM 3880 O O . ILE A 1 477 ? 17.688 5.551 18.5 1 98.06 477 ILE A O 1
ATOM 3884 N N . ASP A 1 478 ? 17.719 3.359 19 1 97.5 478 ASP A N 1
ATOM 3885 C CA . ASP A 1 478 ? 16.781 3.486 20.109 1 97.5 478 ASP A CA 1
ATOM 3886 C C . ASP A 1 478 ? 17.344 4.398 21.188 1 97.5 478 ASP A C 1
ATOM 3888 O O . ASP A 1 478 ? 16.609 5.223 21.75 1 97.5 478 ASP A O 1
ATOM 3892 N N . LYS A 1 479 ? 18.562 4.199 21.438 1 97.44 479 LYS A N 1
ATOM 3893 C CA . LYS A 1 479 ? 19.188 5.012 22.469 1 97.44 479 LYS A CA 1
ATOM 3894 C C . LYS A 1 479 ? 19.109 6.496 22.125 1 97.44 479 LYS A C 1
ATOM 3896 O O . LYS A 1 479 ? 18.688 7.309 22.953 1 97.44 479 LYS A O 1
ATOM 3901 N N . ASN A 1 480 ? 19.531 6.824 20.984 1 97.88 480 ASN A N 1
ATOM 3902 C CA . ASN A 1 480 ? 19.484 8.227 20.578 1 97.88 480 ASN A CA 1
ATOM 3903 C C . ASN A 1 480 ? 18.062 8.75 20.5 1 97.88 480 ASN A C 1
ATOM 3905 O O . ASN A 1 480 ? 17.797 9.906 20.844 1 97.88 480 ASN A O 1
ATOM 3909 N N . MET A 1 481 ? 17.156 7.98 19.969 1 97.56 481 MET A N 1
ATOM 3910 C CA . MET A 1 481 ? 15.75 8.367 19.891 1 97.56 481 MET A CA 1
ATOM 3911 C C . MET A 1 481 ? 15.219 8.758 21.266 1 97.56 481 MET A C 1
ATOM 3913 O O . MET A 1 481 ? 14.516 9.766 21.406 1 97.56 481 MET A O 1
ATOM 3917 N N . ASN A 1 482 ? 15.531 7.98 22.234 1 96.75 482 ASN A N 1
ATOM 3918 C CA . ASN A 1 482 ? 15.031 8.25 23.578 1 96.75 482 ASN A CA 1
ATOM 3919 C C . ASN A 1 482 ? 15.727 9.461 24.188 1 96.75 482 ASN A C 1
ATOM 3921 O O . ASN A 1 482 ? 15.117 10.195 24.969 1 96.75 482 ASN A O 1
ATOM 3925 N N . ASN A 1 483 ? 16.969 9.695 23.844 1 96.5 483 ASN A N 1
ATOM 3926 C CA . ASN A 1 483 ? 17.625 10.93 24.25 1 96.5 483 ASN A CA 1
ATOM 3927 C C . ASN A 1 483 ? 16.906 12.156 23.688 1 96.5 483 ASN A C 1
ATOM 3929 O O . ASN A 1 483 ? 16.672 13.133 24.406 1 96.5 483 ASN A O 1
ATOM 3933 N N . LEU A 1 484 ? 16.594 12.086 22.438 1 97.19 484 LEU A N 1
ATOM 3934 C CA . LEU A 1 484 ? 15.906 13.188 21.781 1 97.19 484 LEU A CA 1
ATOM 3935 C C . LEU A 1 484 ? 14.484 13.336 22.312 1 97.19 484 LEU A C 1
ATOM 3937 O O . LEU A 1 484 ? 13.992 14.453 22.484 1 97.19 484 LEU A O 1
ATOM 3941 N N . LYS A 1 485 ? 13.812 12.242 22.5 1 95.06 485 LYS A N 1
ATOM 3942 C CA . LYS A 1 485 ? 12.445 12.234 23.016 1 95.06 485 LYS A CA 1
ATOM 3943 C C . LYS A 1 485 ? 12.336 13.047 24.297 1 95.06 485 LYS A C 1
ATOM 3945 O O . LYS A 1 485 ? 11.352 13.766 24.5 1 95.06 485 LYS A O 1
ATOM 3950 N N . GLY A 1 486 ? 13.312 12.969 25.141 1 93.44 486 GLY A N 1
ATOM 3951 C CA . GLY A 1 486 ? 13.312 13.703 26.391 1 93.44 486 GLY A CA 1
ATOM 3952 C C . GLY A 1 486 ? 13.305 15.211 26.203 1 93.44 486 GLY A C 1
ATOM 3953 O O . GLY A 1 486 ? 12.875 15.953 27.078 1 93.44 486 GLY A O 1
ATOM 3954 N N . LYS A 1 487 ? 13.68 15.664 25.031 1 93.94 487 LYS A N 1
ATOM 3955 C CA . LYS A 1 487 ? 13.805 17.094 24.766 1 93.94 487 LYS A CA 1
ATOM 3956 C C . LYS A 1 487 ? 12.664 17.594 23.891 1 93.94 487 LYS A C 1
ATOM 3958 O O . LYS A 1 487 ? 12.531 18.797 23.656 1 93.94 487 LYS A O 1
ATOM 3963 N N . LEU A 1 488 ? 11.898 16.75 23.328 1 93.94 488 LEU A N 1
ATOM 3964 C CA . LEU A 1 488 ? 10.82 17.094 22.406 1 93.94 488 LEU A CA 1
ATOM 3965 C C . LEU A 1 488 ? 9.484 17.188 23.141 1 93.94 488 LEU A C 1
ATOM 3967 O O . LEU A 1 488 ? 9.398 16.828 24.328 1 93.94 488 LEU A O 1
ATOM 3971 N N . ASP A 1 489 ? 8.492 17.688 22.469 1 86.94 489 ASP A N 1
ATOM 3972 C CA . ASP A 1 489 ? 7.191 17.984 23.062 1 86.94 489 ASP A CA 1
ATOM 3973 C C . ASP A 1 489 ? 6.312 16.734 23.078 1 86.94 489 ASP A C 1
ATOM 3975 O O . ASP A 1 489 ? 5.273 16.688 22.422 1 86.94 489 ASP A O 1
ATOM 3979 N N . PHE A 1 490 ? 6.676 15.758 23.922 1 86.44 490 PHE A N 1
ATOM 3980 C CA . PHE A 1 490 ? 5.844 14.578 24.141 1 86.44 490 PHE A CA 1
ATOM 3981 C C . PHE A 1 490 ? 4.898 14.805 25.312 1 86.44 490 PHE A C 1
ATOM 3983 O O . PHE A 1 490 ? 5.242 15.5 26.266 1 86.44 490 PHE A O 1
ATOM 3990 N N . GLU A 1 491 ? 3.771 14.242 25.203 1 83.44 491 GLU A N 1
ATOM 3991 C CA . GLU A 1 491 ? 2.857 14.273 26.328 1 83.44 491 GLU A CA 1
ATOM 3992 C C . GLU A 1 491 ? 3.479 13.602 27.562 1 83.44 491 GLU A C 1
ATOM 3994 O O . GLU A 1 491 ? 4.23 12.641 27.422 1 83.44 491 GLU A O 1
ATOM 3999 N N . GLU A 1 492 ? 3.105 14.086 28.688 1 81.88 492 GLU A N 1
ATOM 4000 C CA . GLU A 1 492 ? 3.713 13.648 29.938 1 81.88 492 GLU A CA 1
ATOM 4001 C C . GLU A 1 492 ? 3.52 12.148 30.156 1 81.88 492 GLU A C 1
ATOM 4003 O O . GLU A 1 492 ? 4.402 11.469 30.688 1 81.88 492 GLU A O 1
ATOM 4008 N N . GLU A 1 493 ? 2.445 11.641 29.703 1 81.06 493 GLU A N 1
ATOM 4009 C CA . GLU A 1 493 ? 2.141 10.227 29.906 1 81.06 493 GLU A CA 1
ATOM 4010 C C . GLU A 1 493 ? 3.105 9.336 29.125 1 81.06 493 GLU A C 1
ATOM 4012 O O . GLU A 1 493 ? 3.359 8.195 29.5 1 81.06 493 GLU A O 1
ATOM 4017 N N . PHE A 1 494 ? 3.66 9.883 28.062 1 85.19 494 PHE A N 1
ATOM 4018 C CA . PHE A 1 494 ? 4.484 9.062 27.188 1 85.19 494 PHE A CA 1
ATOM 4019 C C . PHE A 1 494 ? 5.965 9.242 27.516 1 85.19 494 PHE A C 1
ATOM 4021 O O . PHE A 1 494 ? 6.809 8.492 27.016 1 85.19 494 PHE A O 1
ATOM 4028 N N . LYS A 1 495 ? 6.293 10.172 28.344 1 83.38 495 LYS A N 1
ATOM 4029 C CA . LYS A 1 495 ? 7.691 10.43 28.672 1 83.38 495 LYS A CA 1
ATOM 4030 C C . LYS A 1 495 ? 8.289 9.258 29.453 1 83.38 495 LYS A C 1
ATOM 4032 O O . LYS A 1 495 ? 9.492 9 29.359 1 83.38 495 LYS A O 1
ATOM 4037 N N . LYS A 1 496 ? 7.359 8.516 30.094 1 83.88 496 LYS A N 1
ATOM 4038 C CA . LYS A 1 496 ? 7.832 7.379 30.891 1 83.88 496 LYS A CA 1
ATOM 4039 C C . LYS A 1 496 ? 8.023 6.141 30.016 1 83.88 496 LYS A C 1
ATOM 4041 O O . LYS A 1 496 ? 8.625 5.156 30.453 1 83.88 496 LYS A O 1
ATOM 4046 N N . TYR A 1 497 ? 7.543 6.168 28.844 1 89.94 497 TYR A N 1
ATOM 4047 C CA . TYR A 1 497 ? 7.668 5.047 27.906 1 89.94 497 TYR A CA 1
ATOM 4048 C C . TYR A 1 497 ? 8.984 5.105 27.156 1 89.94 497 TYR A C 1
ATOM 4050 O O . TYR A 1 497 ? 9.617 6.164 27.062 1 89.94 497 TYR A O 1
ATOM 4058 N N . LYS A 1 498 ? 9.422 3.973 26.688 1 93.31 498 LYS A N 1
ATOM 4059 C CA . LYS A 1 498 ? 10.609 3.912 25.844 1 93.31 498 LYS A CA 1
ATOM 4060 C C . LYS A 1 498 ? 10.227 3.795 24.359 1 93.31 498 LYS A C 1
ATOM 4062 O O . LYS A 1 498 ? 9.391 2.969 24 1 93.31 498 LYS A O 1
ATOM 4067 N N . LEU A 1 499 ? 10.797 4.68 23.641 1 95 499 LEU A N 1
ATOM 4068 C CA . LEU A 1 499 ? 10.57 4.652 22.203 1 95 499 LEU A CA 1
ATOM 4069 C C . LEU A 1 499 ? 11.484 3.635 21.531 1 95 499 LEU A C 1
ATOM 4071 O O . LEU A 1 499 ? 12.688 3.615 21.781 1 95 499 LEU A O 1
ATOM 4075 N N . ALA A 1 500 ? 10.906 2.699 20.75 1 95.56 500 ALA A N 1
ATOM 4076 C CA . ALA A 1 500 ? 11.688 1.678 20.062 1 95.56 500 ALA A CA 1
ATOM 4077 C C . ALA A 1 500 ? 11.258 1.554 18.609 1 95.56 500 ALA A C 1
ATOM 4079 O O . ALA A 1 500 ? 10.07 1.625 18.297 1 95.56 500 ALA A O 1
ATOM 4080 N N . PHE A 1 501 ? 12.258 1.359 17.75 1 96.38 501 PHE A N 1
ATOM 4081 C CA . PHE A 1 501 ? 12.047 1.206 16.312 1 96.38 501 PHE A CA 1
ATOM 4082 C C . PHE A 1 501 ? 12.344 -0.221 15.875 1 96.38 501 PHE A C 1
ATOM 4084 O O . PHE A 1 501 ? 13.445 -0.729 16.094 1 96.38 501 PHE A O 1
ATOM 4091 N N . ASN A 1 502 ? 11.375 -0.846 15.281 1 94.75 502 ASN A N 1
ATOM 4092 C CA . ASN A 1 502 ? 11.547 -2.201 14.773 1 94.75 502 ASN A CA 1
ATOM 4093 C C . ASN A 1 502 ? 12.172 -2.201 13.383 1 94.75 502 ASN A C 1
ATOM 4095 O O . ASN A 1 502 ? 11.547 -1.773 12.414 1 94.75 502 ASN A O 1
ATOM 4099 N N . LEU A 1 503 ? 13.312 -2.785 13.203 1 94.81 503 LEU A N 1
ATOM 4100 C CA . LEU A 1 503 ? 14.062 -2.742 11.945 1 94.81 503 LEU A CA 1
ATOM 4101 C C . LEU A 1 503 ? 13.508 -3.756 10.953 1 94.81 503 LEU A C 1
ATOM 4103 O O . LEU A 1 503 ? 13.805 -3.684 9.758 1 94.81 503 LEU A O 1
ATOM 4107 N N . ASP A 1 504 ? 12.727 -4.656 11.398 1 91.44 504 ASP A N 1
ATOM 4108 C CA . ASP A 1 504 ? 12.203 -5.688 10.508 1 91.44 504 ASP A CA 1
ATOM 4109 C C . ASP A 1 504 ? 10.906 -5.242 9.844 1 91.44 504 ASP A C 1
ATOM 4111 O O . ASP A 1 504 ? 10.578 -5.68 8.742 1 91.44 504 ASP A O 1
ATOM 4115 N N . GLU A 1 505 ? 10.258 -4.367 10.562 1 91.31 505 GLU A N 1
ATOM 4116 C CA . GLU A 1 505 ? 8.961 -3.945 10.039 1 91.31 505 GLU A CA 1
ATOM 4117 C C . GLU A 1 505 ? 8.922 -2.436 9.82 1 91.31 505 GLU A C 1
ATOM 4119 O O . GLU A 1 505 ? 8.023 -1.925 9.148 1 91.31 505 GLU A O 1
ATOM 4124 N N . PHE A 1 506 ? 9.906 -1.774 10.25 1 94.88 506 PHE A N 1
ATOM 4125 C CA . PHE A 1 506 ? 9.984 -0.32 10.18 1 94.88 506 PHE A CA 1
ATOM 4126 C C . PHE A 1 506 ? 8.773 0.322 10.844 1 94.88 506 PHE A C 1
ATOM 4128 O O . PHE A 1 506 ? 8.141 1.21 10.266 1 94.88 506 PHE A O 1
ATOM 4135 N N . GLU A 1 507 ? 8.531 -0.127 12.055 1 92.25 507 GLU A N 1
ATOM 4136 C CA . GLU A 1 507 ? 7.465 0.409 12.891 1 92.25 507 GLU A CA 1
ATOM 4137 C C . GLU A 1 507 ? 8.023 1.024 14.172 1 92.25 507 GLU A C 1
ATOM 4139 O O . GLU A 1 507 ? 9.039 0.572 14.695 1 92.25 507 GLU A O 1
ATOM 4144 N N . LEU A 1 508 ? 7.391 2.031 14.523 1 94.69 508 LEU A N 1
ATOM 4145 C CA . LEU A 1 508 ? 7.773 2.75 15.734 1 94.69 508 LEU A CA 1
ATOM 4146 C C . LEU A 1 508 ? 6.711 2.594 16.812 1 94.69 508 LEU A C 1
ATOM 4148 O O . LEU A 1 508 ? 5.512 2.648 16.531 1 94.69 508 LEU A O 1
ATOM 4152 N N . ALA A 1 509 ? 7.148 2.312 18.078 1 93.06 509 ALA A N 1
ATOM 4153 C CA . ALA A 1 509 ? 6.195 2.145 19.172 1 93.06 509 ALA A CA 1
ATOM 4154 C C . ALA A 1 509 ? 6.809 2.574 20.516 1 93.06 509 ALA A C 1
ATOM 4156 O O . ALA A 1 509 ? 8.031 2.701 20.625 1 93.06 509 ALA A O 1
ATOM 4157 N N . LEU A 1 510 ? 5.957 2.898 21.391 1 92.81 510 LEU A N 1
ATOM 4158 C CA . LEU A 1 510 ? 6.332 3.172 22.766 1 92.81 510 LEU A CA 1
ATOM 4159 C C . LEU A 1 510 ? 6.113 1.946 23.641 1 92.81 510 LEU A C 1
ATOM 4161 O O . LEU A 1 510 ? 5.066 1.296 23.562 1 92.81 510 LEU A O 1
ATOM 4165 N N . PHE A 1 511 ? 7.156 1.615 24.391 1 91.19 511 PHE A N 1
ATOM 4166 C CA . PHE A 1 511 ? 7.062 0.459 25.281 1 91.19 511 PHE A CA 1
ATOM 4167 C C . PHE A 1 511 ? 7.125 0.888 26.734 1 91.19 511 PHE A C 1
ATOM 4169 O O . PHE A 1 511 ? 7.992 1.674 27.125 1 91.19 511 PHE A O 1
ATOM 4176 N N . GLY A 1 512 ? 6.074 0.45 27.484 1 84 512 GLY A N 1
ATOM 4177 C CA . GLY A 1 512 ? 6.027 0.76 28.891 1 84 512 GLY A CA 1
ATOM 4178 C C . GLY A 1 512 ? 6.828 -0.21 29.75 1 84 512 GLY A C 1
ATOM 4179 O O . GLY A 1 512 ? 7.566 -1.043 29.219 1 84 512 GLY A O 1
ATOM 4180 N N . LYS A 1 513 ? 6.707 0.081 31.062 1 73.38 513 LYS A N 1
ATOM 4181 C CA . LYS A 1 513 ? 7.457 -0.712 32.031 1 73.38 513 LYS A CA 1
ATOM 4182 C C . LYS A 1 513 ? 6.93 -2.143 32.094 1 73.38 513 LYS A C 1
ATOM 4184 O O . LYS A 1 513 ? 7.699 -3.088 32.281 1 73.38 513 LYS A O 1
ATOM 4189 N N . TYR A 1 514 ? 5.594 -2.201 31.969 1 67.06 514 TYR A N 1
ATOM 4190 C CA . TYR A 1 514 ? 5.016 -3.531 32.094 1 67.06 514 TYR A CA 1
ATOM 4191 C C . TYR A 1 514 ? 4.883 -4.219 30.75 1 67.06 514 TYR A C 1
ATOM 4193 O O . TYR A 1 514 ? 4.738 -3.553 29.719 1 67.06 514 TYR A O 1
ATOM 4201 N N . GLN A 1 515 ? 5.016 -5.551 30.875 1 64.94 515 GLN A N 1
ATOM 4202 C CA . GLN A 1 515 ? 4.984 -6.402 29.688 1 64.94 515 GLN A CA 1
ATOM 4203 C C . GLN A 1 515 ? 3.645 -6.285 28.969 1 64.94 515 GLN A C 1
ATOM 4205 O O . GLN A 1 515 ? 2.586 -6.34 29.594 1 64.94 515 GLN A O 1
ATOM 4210 N N . GLY A 1 516 ? 3.6 -5.938 27.75 1 65.56 516 GLY A N 1
ATOM 4211 C CA . GLY A 1 516 ? 2.395 -5.875 26.938 1 65.56 516 GLY A CA 1
ATOM 4212 C C . GLY A 1 516 ? 1.94 -4.453 26.656 1 65.56 516 GLY A C 1
ATOM 4213 O O . GLY A 1 516 ? 1.062 -4.234 25.812 1 65.56 516 GLY A O 1
ATOM 4214 N N . GLU A 1 517 ? 2.631 -3.516 27.406 1 79.19 517 GLU A N 1
ATOM 4215 C CA . GLU A 1 517 ? 2.223 -2.135 27.172 1 79.19 517 GLU A CA 1
ATOM 4216 C C . GLU A 1 517 ? 2.883 -1.569 25.922 1 79.19 517 GLU A C 1
ATOM 4218 O O . GLU A 1 517 ? 4.008 -1.068 25.984 1 79.19 517 GLU A O 1
ATOM 4223 N N . LYS A 1 518 ? 2.35 -1.732 24.906 1 86.62 518 LYS A N 1
ATOM 4224 C CA . LYS A 1 518 ? 2.83 -1.241 23.625 1 86.62 518 LYS A CA 1
ATOM 4225 C C . LYS A 1 518 ? 1.858 -0.23 23.016 1 86.62 518 LYS A C 1
ATOM 4227 O O . LYS A 1 518 ? 0.649 -0.467 22.984 1 86.62 518 LYS A O 1
ATOM 4232 N N . VAL A 1 519 ? 2.416 0.991 22.766 1 87.94 519 VAL A N 1
ATOM 4233 C CA . VAL A 1 519 ? 1.619 2.025 22.125 1 87.94 519 VAL A CA 1
ATOM 4234 C C . VAL A 1 519 ? 2.184 2.316 20.734 1 87.94 519 VAL A C 1
ATOM 4236 O O . VAL A 1 519 ? 3.295 2.838 20.594 1 87.94 519 VAL A O 1
ATOM 4239 N N . THR A 1 520 ? 1.433 2.023 19.797 1 88.88 520 THR A N 1
ATOM 4240 C CA . THR A 1 520 ? 1.873 2.264 18.438 1 88.88 520 THR A CA 1
ATOM 4241 C C . THR A 1 520 ? 1.683 3.729 18.047 1 88.88 520 THR A C 1
ATOM 4243 O O . THR A 1 520 ? 1.002 4.477 18.75 1 88.88 520 THR A O 1
ATOM 4246 N N . LEU A 1 521 ? 2.324 4.137 17 1 88.69 521 LEU A N 1
ATOM 4247 C CA . LEU A 1 521 ? 2.258 5.516 16.531 1 88.69 521 LEU A CA 1
ATOM 4248 C C . LEU A 1 521 ? 0.812 5.949 16.312 1 88.69 521 LEU A C 1
ATOM 4250 O O . LEU A 1 521 ? 0.444 7.082 16.625 1 88.69 521 LEU A O 1
ATOM 4254 N N . SER A 1 522 ? -0.005 5.086 15.852 1 83.75 522 SER A N 1
ATOM 4255 C CA . SER A 1 522 ? -1.401 5.395 15.555 1 83.75 522 SER A CA 1
ATOM 4256 C C . SER A 1 522 ? -2.207 5.578 16.844 1 83.75 522 SER A C 1
ATOM 4258 O O . SER A 1 522 ? -3.275 6.191 16.828 1 83.75 522 SER A O 1
ATOM 4260 N N . GLU A 1 523 ? -1.669 5.062 17.844 1 85.31 523 GLU A N 1
ATOM 4261 C CA . GLU A 1 523 ? -2.375 5.113 19.125 1 85.31 523 GLU A CA 1
ATOM 4262 C C . GLU A 1 523 ? -1.918 6.309 19.953 1 85.31 523 GLU A C 1
ATOM 4264 O O . GLU A 1 523 ? -2.42 6.531 21.062 1 85.31 523 GLU A O 1
ATOM 4269 N N . MET A 1 524 ? -1.076 7.023 19.203 1 83.31 524 MET A N 1
ATOM 4270 C CA . MET A 1 524 ? -0.652 8.242 19.875 1 83.31 524 MET A CA 1
ATOM 4271 C C . MET A 1 524 ? -1.607 9.398 19.578 1 83.31 524 MET A C 1
ATOM 4273 O O . MET A 1 524 ? -2.189 9.453 18.5 1 83.31 524 MET A O 1
ATOM 4277 N N . GLY A 1 525 ? -2.293 10.055 20.375 1 74.12 525 GLY A N 1
ATOM 4278 C CA . GLY A 1 525 ? -3.475 10.883 20.234 1 74.12 525 GLY A CA 1
ATOM 4279 C C . GLY A 1 525 ? -3.16 12.297 19.781 1 74.12 525 GLY A C 1
ATOM 4280 O O . GLY A 1 525 ? -4.051 13.023 19.344 1 74.12 525 GLY A O 1
ATOM 4281 N N . SER A 1 526 ? -1.89 12.836 19.828 1 78.44 526 SER A N 1
ATOM 4282 C CA . SER A 1 526 ? -1.67 14.234 19.5 1 78.44 526 SER A CA 1
ATOM 4283 C C . SER A 1 526 ? -0.698 14.391 18.344 1 78.44 526 SER A C 1
ATOM 4285 O O . SER A 1 526 ? 0.213 13.578 18.172 1 78.44 526 SER A O 1
ATOM 4287 N N . GLY A 1 527 ? -1.028 15.406 17.422 1 81.25 527 GLY A N 1
ATOM 4288 C CA . GLY A 1 527 ? -0.108 15.734 16.344 1 81.25 527 GLY A CA 1
ATOM 4289 C C . GLY A 1 527 ? 1.299 16.031 16.828 1 81.25 527 GLY A C 1
ATOM 4290 O O . GLY A 1 527 ? 2.275 15.656 16.188 1 81.25 527 GLY A O 1
ATOM 4291 N N . ALA A 1 528 ? 1.353 16.578 18.031 1 84.06 528 ALA A N 1
ATOM 4292 C CA . ALA A 1 528 ? 2.648 16.922 18.625 1 84.06 528 ALA A CA 1
ATOM 4293 C C . ALA A 1 528 ? 3.479 15.664 18.875 1 84.06 528 ALA A C 1
ATOM 4295 O O . ALA A 1 528 ? 4.688 15.656 18.641 1 84.06 528 ALA A O 1
ATOM 4296 N N . ASN A 1 529 ? 2.824 14.602 19.312 1 88.88 529 ASN A N 1
ATOM 4297 C CA . ASN A 1 529 ? 3.518 13.336 19.516 1 88.88 529 ASN A CA 1
ATOM 4298 C C . ASN A 1 529 ? 4.031 12.758 18.203 1 88.88 529 ASN A C 1
ATOM 4300 O O . ASN A 1 529 ? 5.148 12.25 18.141 1 88.88 529 ASN A O 1
ATOM 4304 N N . TRP A 1 530 ? 3.23 12.883 17.234 1 90.25 530 TRP A N 1
ATOM 4305 C CA . TRP A 1 530 ? 3.592 12.305 15.938 1 90.25 530 TRP A CA 1
ATOM 4306 C C . TRP A 1 530 ? 4.809 13.016 15.344 1 90.25 530 TRP A C 1
ATOM 4308 O O . TRP A 1 530 ? 5.762 12.359 14.914 1 90.25 530 TRP A O 1
ATOM 4318 N N . VAL A 1 531 ? 4.754 14.305 15.32 1 91.94 531 VAL A N 1
ATOM 4319 C CA . VAL A 1 531 ? 5.867 15.062 14.766 1 91.94 531 VAL A CA 1
ATOM 4320 C C . VAL A 1 531 ? 7.141 14.781 15.562 1 91.94 531 VAL A C 1
ATOM 4322 O O . VAL A 1 531 ? 8.219 14.625 14.984 1 91.94 531 VAL A O 1
ATOM 4325 N N . SER A 1 532 ? 7.016 14.703 16.844 1 93.69 532 SER A N 1
ATOM 4326 C CA . SER A 1 532 ? 8.164 14.414 17.703 1 93.69 532 SER A CA 1
ATOM 4327 C C . SER A 1 532 ? 8.75 13.039 17.391 1 93.69 532 SER A C 1
ATOM 4329 O O . SER A 1 532 ? 9.969 12.875 17.359 1 93.69 532 SER A O 1
ATOM 4331 N N . CYS A 1 533 ? 7.871 12.086 17.172 1 95.06 533 CYS A N 1
ATOM 4332 C CA . CYS A 1 533 ? 8.32 10.75 16.812 1 95.06 533 CYS A CA 1
ATOM 4333 C C . CYS A 1 533 ? 9.094 10.766 15.5 1 95.06 533 CYS A C 1
ATOM 4335 O O . CYS A 1 533 ? 10.148 10.141 15.391 1 95.06 533 CYS A O 1
ATOM 4337 N N . HIS A 1 534 ? 8.578 11.469 14.523 1 96.06 534 HIS A N 1
ATOM 4338 C CA . HIS A 1 534 ? 9.234 11.562 13.219 1 96.06 534 HIS A CA 1
ATOM 4339 C C . HIS A 1 534 ? 10.609 12.211 13.344 1 96.06 534 HIS A C 1
ATOM 4341 O O . HIS A 1 534 ? 11.602 11.688 12.828 1 96.06 534 HIS A O 1
ATOM 4347 N N . ILE A 1 535 ? 10.688 13.305 14.062 1 97.44 535 ILE A N 1
ATOM 4348 C CA . ILE A 1 535 ? 11.945 14.031 14.227 1 97.44 535 ILE A CA 1
ATOM 4349 C C . ILE A 1 535 ? 12.953 13.156 14.969 1 97.44 535 ILE A C 1
ATOM 4351 O O . ILE A 1 535 ? 14.109 13.031 14.547 1 97.44 535 ILE A O 1
ATOM 4355 N N . ALA A 1 536 ? 12.484 12.516 16.016 1 97.5 536 ALA A N 1
ATOM 4356 C CA . ALA A 1 536 ? 13.375 11.664 16.797 1 97.5 536 ALA A CA 1
ATOM 4357 C C . ALA A 1 536 ? 13.914 10.508 15.969 1 97.5 536 ALA A C 1
ATOM 4359 O O . ALA A 1 536 ? 15.117 10.227 15.984 1 97.5 536 ALA A O 1
ATOM 4360 N N . LEU A 1 537 ? 13.055 9.875 15.273 1 97.88 537 LEU A N 1
ATOM 4361 C CA . LEU A 1 537 ? 13.445 8.711 14.492 1 97.88 537 LEU A CA 1
ATOM 4362 C C . LEU A 1 537 ? 14.406 9.109 13.375 1 97.88 537 LEU A C 1
ATOM 4364 O O . LEU A 1 537 ? 15.492 8.531 13.242 1 97.88 537 LEU A O 1
ATOM 4368 N N . PHE A 1 538 ? 14.109 10.086 12.594 1 98.44 538 PHE A N 1
ATOM 4369 C CA . PHE A 1 538 ? 14.867 10.375 11.375 1 98.44 538 PHE A CA 1
ATOM 4370 C C . PHE A 1 538 ? 16.188 11.047 11.711 1 98.44 538 PHE A C 1
ATOM 4372 O O . PHE A 1 538 ? 17.188 10.844 11.016 1 98.44 538 PHE A O 1
ATOM 4379 N N . LEU A 1 539 ? 16.203 11.852 12.758 1 98.5 539 LEU A N 1
ATOM 4380 C CA . LEU A 1 539 ? 17.484 12.367 13.195 1 98.5 539 LEU A CA 1
ATOM 4381 C C . LEU A 1 539 ? 18.375 11.25 13.75 1 98.5 539 LEU A C 1
ATOM 4383 O O . LEU A 1 539 ? 19.594 11.273 13.586 1 98.5 539 LEU A O 1
ATOM 4387 N N . SER A 1 540 ? 17.734 10.297 14.43 1 98.56 540 SER A N 1
ATOM 4388 C CA . SER A 1 540 ? 18.5 9.164 14.945 1 98.56 540 SER A CA 1
ATOM 4389 C C . SER A 1 540 ? 19.031 8.297 13.812 1 98.56 540 SER A C 1
ATOM 4391 O O . SER A 1 540 ? 20.156 7.773 13.891 1 98.56 540 SER A O 1
ATOM 4393 N N . LEU A 1 541 ? 18.234 8.094 12.797 1 98.31 541 LEU A N 1
ATOM 4394 C CA . LEU A 1 541 ? 18.703 7.375 11.617 1 98.31 541 LEU A CA 1
ATOM 4395 C C . LEU A 1 541 ? 19.859 8.117 10.953 1 98.31 541 LEU A C 1
ATOM 4397 O O . LEU A 1 541 ? 20.844 7.504 10.555 1 98.31 541 LEU A O 1
ATOM 4401 N N . LEU A 1 542 ? 19.688 9.398 10.828 1 98.12 542 LEU A N 1
ATOM 4402 C CA . LEU A 1 542 ? 20.75 10.234 10.258 1 98.12 542 LEU A CA 1
ATOM 4403 C C . LEU A 1 542 ? 22.031 10.086 11.055 1 98.12 542 LEU A C 1
ATOM 4405 O O . LEU A 1 542 ? 23.109 9.938 10.469 1 98.12 542 LEU A O 1
ATOM 4409 N N . ARG A 1 543 ? 21.922 10.133 12.352 1 98.06 543 ARG A N 1
ATOM 4410 C CA . ARG A 1 543 ? 23.078 9.93 13.227 1 98.06 543 ARG A CA 1
ATOM 4411 C C . ARG A 1 543 ? 23.703 8.562 13 1 98.06 543 ARG A C 1
ATOM 4413 O O . ARG A 1 543 ? 24.922 8.438 12.914 1 98.06 543 ARG A O 1
ATOM 4420 N N . TYR A 1 544 ? 22.922 7.594 12.961 1 98 544 TYR A N 1
ATOM 4421 C CA . TYR A 1 544 ? 23.406 6.234 12.781 1 98 544 TYR A CA 1
ATOM 4422 C C . TYR A 1 544 ? 24.172 6.102 11.469 1 98 544 TYR A C 1
ATOM 4424 O O . TYR A 1 544 ? 25.281 5.559 11.438 1 98 544 TYR A O 1
ATOM 4432 N N . PHE A 1 545 ? 23.594 6.543 10.398 1 97.56 545 PHE A N 1
ATOM 4433 C CA . PHE A 1 545 ? 24.25 6.453 9.102 1 97.56 545 PHE A CA 1
ATOM 4434 C C . PHE A 1 545 ? 25.562 7.238 9.102 1 97.56 545 PHE A C 1
ATOM 4436 O O . PHE A 1 545 ? 26.547 6.809 8.5 1 97.56 545 PHE A O 1
ATOM 4443 N N . ALA A 1 546 ? 25.516 8.391 9.727 1 97.06 546 ALA A N 1
ATOM 4444 C CA . ALA A 1 546 ? 26.734 9.188 9.828 1 97.06 546 ALA A CA 1
ATOM 4445 C C . ALA A 1 546 ? 27.828 8.43 10.578 1 97.06 546 ALA A C 1
ATOM 4447 O O . ALA A 1 546 ? 29 8.492 10.203 1 97.06 546 ALA A O 1
ATOM 4448 N N . SER A 1 547 ? 27.438 7.738 11.57 1 96 547 SER A N 1
ATOM 4449 C CA . SER A 1 547 ? 28.391 7.008 12.406 1 96 547 SER A CA 1
ATOM 4450 C C . SER A 1 547 ? 29.016 5.852 11.633 1 96 547 SER A C 1
ATOM 4452 O O . SER A 1 547 ? 30.094 5.355 12.016 1 96 547 SER A O 1
ATOM 4454 N N . GLN A 1 548 ? 28.391 5.426 10.609 1 93.25 548 GLN A N 1
ATOM 4455 C CA . GLN A 1 548 ? 28.922 4.324 9.812 1 93.25 548 GLN A CA 1
ATOM 4456 C C . GLN A 1 548 ? 30.016 4.801 8.875 1 93.25 548 GLN A C 1
ATOM 4458 O O . GLN A 1 548 ? 30.719 3.99 8.266 1 93.25 548 GLN A O 1
ATOM 4463 N N . GLY A 1 549 ? 30.094 6.039 8.695 1 88.56 549 GLY A N 1
ATOM 4464 C CA . GLY A 1 549 ? 31.156 6.602 7.898 1 88.56 549 GLY A CA 1
ATOM 4465 C C . GLY A 1 549 ? 31.078 6.223 6.434 1 88.56 549 GLY A C 1
ATOM 4466 O O . GLY A 1 549 ? 30.031 6.355 5.809 1 88.56 549 GLY A O 1
ATOM 4467 N N . ASN A 1 550 ? 32.188 5.719 5.934 1 81.81 550 ASN A N 1
ATOM 4468 C CA . ASN A 1 550 ? 32.25 5.43 4.508 1 81.81 550 ASN A CA 1
ATOM 4469 C C . ASN A 1 550 ? 31.641 4.074 4.172 1 81.81 550 ASN A C 1
ATOM 4471 O O . ASN A 1 550 ? 31.438 3.75 3.002 1 81.81 550 ASN A O 1
ATOM 4475 N N . LYS A 1 551 ? 31.312 3.373 5.18 1 84.56 551 LYS A N 1
ATOM 4476 C CA . LYS A 1 551 ? 30.688 2.068 4.945 1 84.56 551 LYS A CA 1
ATOM 4477 C C . LYS A 1 551 ? 29.266 2.217 4.434 1 84.56 551 LYS A C 1
ATOM 4479 O O . LYS A 1 551 ? 28.766 1.348 3.713 1 84.56 551 LYS A O 1
ATOM 4484 N N . SER A 1 552 ? 28.641 3.277 4.848 1 91.75 552 SER A N 1
ATOM 4485 C CA . SER A 1 552 ? 27.266 3.51 4.441 1 91.75 552 SER A CA 1
ATOM 4486 C C . SER A 1 552 ? 27.203 4.352 3.172 1 91.75 552 SER A C 1
ATOM 4488 O O . SER A 1 552 ? 27.797 5.426 3.102 1 91.75 552 SER A O 1
ATOM 4490 N N . PRO A 1 553 ? 26.547 3.846 2.199 1 91.88 553 PRO A N 1
ATOM 4491 C CA . PRO A 1 553 ? 26.375 4.641 0.981 1 91.88 553 PRO A CA 1
ATOM 4492 C C . PRO A 1 553 ? 25.297 5.707 1.122 1 91.88 553 PRO A C 1
ATOM 4494 O O . PRO A 1 553 ? 25.016 6.445 0.172 1 91.88 553 PRO A O 1
ATOM 4497 N N . MET A 1 554 ? 24.656 5.887 2.25 1 95.06 554 MET A N 1
ATOM 4498 C CA . MET A 1 554 ? 23.516 6.773 2.467 1 95.06 554 MET A CA 1
ATOM 4499 C C . MET A 1 554 ? 23.953 8.234 2.408 1 95.06 554 MET A C 1
ATOM 4501 O O . MET A 1 554 ? 24.875 8.641 3.117 1 95.06 554 MET A O 1
ATOM 4505 N N . PRO A 1 555 ? 23.25 8.984 1.525 1 95.81 555 PRO A N 1
ATOM 4506 C CA . PRO A 1 555 ? 23.5 10.43 1.63 1 95.81 555 PRO A CA 1
ATOM 4507 C C . PRO A 1 555 ? 23.047 11 2.971 1 95.81 555 PRO A C 1
ATOM 4509 O O . PRO A 1 555 ? 21.969 10.68 3.457 1 95.81 555 PRO A O 1
ATOM 4512 N N . LEU A 1 556 ? 23.875 11.805 3.543 1 97.38 556 LEU A N 1
ATOM 4513 C CA . LEU A 1 556 ? 23.562 12.367 4.852 1 97.38 556 LEU A CA 1
ATOM 4514 C C . LEU A 1 556 ? 22.844 13.703 4.711 1 97.38 556 LEU A C 1
ATOM 4516 O O . LEU A 1 556 ? 23.297 14.719 5.238 1 97.38 556 LEU A O 1
ATOM 4520 N N . ILE A 1 557 ? 21.781 13.703 3.943 1 98 557 ILE A N 1
ATOM 4521 C CA . ILE A 1 557 ? 20.906 14.836 3.676 1 98 557 ILE A CA 1
ATOM 4522 C C . ILE A 1 557 ? 19.5 14.523 4.188 1 98 557 ILE A C 1
ATOM 4524 O O . ILE A 1 557 ? 18.953 13.445 3.914 1 98 557 ILE A O 1
ATOM 4528 N N . MET A 1 558 ? 18.984 15.406 4.965 1 98.19 558 MET A N 1
ATOM 4529 C CA . MET A 1 558 ? 17.641 15.258 5.508 1 98.19 558 MET A CA 1
ATOM 4530 C C . MET A 1 558 ? 16.797 16.5 5.219 1 98.19 558 MET A C 1
ATOM 4532 O O . MET A 1 558 ? 17.266 17.625 5.328 1 98.19 558 MET A O 1
ATOM 4536 N N . PHE A 1 559 ? 15.586 16.266 4.746 1 98.38 559 PHE A N 1
ATOM 4537 C CA . PHE A 1 559 ? 14.672 17.359 4.43 1 98.38 559 PHE A CA 1
ATOM 4538 C C . PHE A 1 559 ? 13.414 17.266 5.277 1 98.38 559 PHE A C 1
ATOM 4540 O O . PHE A 1 559 ? 12.695 16.266 5.23 1 98.38 559 PHE A O 1
ATOM 4547 N N . PHE A 1 560 ? 13.086 18.25 6.121 1 97.44 560 PHE A N 1
ATOM 4548 C CA . PHE A 1 560 ? 11.844 18.375 6.879 1 97.44 560 PHE A CA 1
ATOM 4549 C C . PHE A 1 560 ? 10.953 19.453 6.293 1 97.44 560 PHE A C 1
ATOM 4551 O O . PHE A 1 560 ? 11.344 20.625 6.23 1 97.44 560 PHE A O 1
ATOM 4558 N N . ASP A 1 561 ? 9.781 19.047 5.871 1 92.69 561 ASP A N 1
ATOM 4559 C CA . ASP A 1 561 ? 8.828 20 5.309 1 92.69 561 ASP A CA 1
ATOM 4560 C C . ASP A 1 561 ? 7.746 20.359 6.324 1 92.69 561 ASP A C 1
ATOM 4562 O O . ASP A 1 561 ? 6.879 19.531 6.625 1 92.69 561 ASP A O 1
ATOM 4566 N N . GLN A 1 562 ? 7.734 21.516 6.812 1 88.38 562 GLN A N 1
ATOM 4567 C CA . GLN A 1 562 ? 6.742 22.125 7.688 1 88.38 562 GLN A CA 1
ATOM 4568 C C . GLN A 1 562 ? 6.57 21.312 8.969 1 88.38 562 GLN A C 1
ATOM 4570 O O . GLN A 1 562 ? 5.449 20.953 9.336 1 88.38 562 GLN A O 1
ATOM 4575 N N . PRO A 1 563 ? 7.574 21.141 9.703 1 91.19 563 PRO A N 1
ATOM 4576 C CA . PRO A 1 563 ? 7.473 20.375 10.953 1 91.19 563 PRO A CA 1
ATOM 4577 C C . PRO A 1 563 ? 6.609 21.078 12 1 91.19 563 PRO A C 1
ATOM 4579 O O . PRO A 1 563 ? 6.09 20.422 12.906 1 91.19 563 PRO A O 1
ATOM 4582 N N . SER A 1 564 ? 6.375 22.391 11.922 1 87.44 564 SER A N 1
ATOM 4583 C CA . SER A 1 564 ? 5.629 23.125 12.93 1 87.44 564 SER A CA 1
ATOM 4584 C C . SER A 1 564 ? 4.133 23.125 12.633 1 87.44 564 SER A C 1
ATOM 4586 O O . SER A 1 564 ? 3.355 23.797 13.312 1 87.44 564 SER A O 1
ATOM 4588 N N . GLN A 1 565 ? 3.682 22.391 11.664 1 78.12 565 GLN A N 1
ATOM 4589 C CA . GLN A 1 565 ? 2.324 22.453 11.133 1 78.12 565 GLN A CA 1
ATOM 4590 C C . GLN A 1 565 ? 1.295 22.109 12.203 1 78.12 565 GLN A C 1
ATOM 4592 O O . GLN A 1 565 ? 0.129 22.5 12.102 1 78.12 565 GLN A O 1
ATOM 4597 N N . VAL A 1 566 ? 1.705 21.438 13.211 1 75.81 566 VAL A N 1
ATOM 4598 C CA . VAL A 1 566 ? 0.736 20.984 14.211 1 75.81 566 VAL A CA 1
ATOM 4599 C C . VAL A 1 566 ? 0.564 22.062 15.281 1 75.81 566 VAL A C 1
ATOM 4601 O O . VAL A 1 566 ? -0.377 22 16.078 1 75.81 566 VAL A O 1
ATOM 4604 N N . TYR A 1 567 ? 1.467 23.047 15.219 1 74.38 567 TYR A N 1
ATOM 4605 C CA . TYR A 1 567 ? 1.424 24.109 16.219 1 74.38 567 TYR A CA 1
ATOM 4606 C C . TYR A 1 567 ? 0.856 25.406 15.633 1 74.38 567 TYR A C 1
ATOM 4608 O O . TYR A 1 567 ? 1.134 25.734 14.477 1 74.38 567 TYR A O 1
ATOM 4616 N N . PHE A 1 568 ? -0.283 25.875 16.219 1 62.53 568 PHE A N 1
ATOM 4617 C CA . PHE A 1 568 ? -0.906 27.094 15.719 1 62.53 568 PHE A CA 1
ATOM 4618 C C . PHE A 1 568 ? -0.683 28.266 16.688 1 62.53 568 PHE A C 1
ATOM 4620 O O . PHE A 1 568 ? -1.564 28.594 17.484 1 62.53 568 PHE A O 1
ATOM 4627 N N . PRO A 1 569 ? 0.414 28.797 16.766 1 50.09 569 PRO A N 1
ATOM 4628 C CA . PRO A 1 569 ? 0.632 29.938 17.672 1 50.09 569 PRO A CA 1
ATOM 4629 C C . PRO A 1 569 ? -0.253 31.141 17.344 1 50.09 569 PRO A C 1
ATOM 4631 O O . PRO A 1 569 ? -0.254 31.609 16.203 1 50.09 569 PRO A O 1
ATOM 4634 N N . GLN A 1 570 ? -1.662 31.188 17.812 1 47.41 570 GLN A N 1
ATOM 4635 C CA . GLN A 1 570 ? -2.615 32.25 17.578 1 47.41 570 GLN A CA 1
ATOM 4636 C C . GLN A 1 570 ? -2.115 33.562 18.172 1 47.41 570 GLN A C 1
ATOM 4638 O O . GLN A 1 570 ? -1.419 33.594 19.188 1 47.41 570 GLN A O 1
ATOM 4643 N N . ASP A 1 571 ? -1.897 34.656 17.359 1 44.53 571 ASP A N 1
ATOM 4644 C CA . ASP A 1 571 ? -1.47 35.938 17.859 1 44.53 571 ASP A CA 1
ATOM 4645 C C . ASP A 1 571 ? -2.477 36.5 18.859 1 44.53 571 ASP A C 1
ATOM 4647 O O . ASP A 1 571 ? -3.668 36.188 18.797 1 44.53 571 ASP A O 1
ATOM 4651 N N . ALA A 1 572 ? -2.09 37.219 19.906 1 42.38 572 ALA A N 1
ATOM 4652 C CA . ALA A 1 572 ? -2.492 37.812 21.156 1 42.38 572 ALA A CA 1
ATOM 4653 C C . ALA A 1 572 ? -3.607 38.844 20.953 1 42.38 572 ALA A C 1
ATOM 4655 O O . ALA A 1 572 ? -4.027 39.531 21.891 1 42.38 572 ALA A O 1
ATOM 4656 N N . LEU A 1 573 ? -4.039 39.156 19.703 1 39.59 573 LEU A N 1
ATOM 4657 C CA . LEU A 1 573 ? -4.824 40.375 19.875 1 39.59 573 LEU A CA 1
ATOM 4658 C C . LEU A 1 573 ? -6.016 40.125 20.797 1 39.59 573 LEU A C 1
ATOM 4660 O O . LEU A 1 573 ? -6.82 41.031 21.031 1 39.59 573 LEU A O 1
ATOM 4664 N N . VAL A 1 574 ? -6.688 39.156 20.688 1 42 574 VAL A N 1
ATOM 4665 C CA . VAL A 1 574 ? -7.785 39.25 21.656 1 42 574 VAL A CA 1
ATOM 4666 C C . VAL A 1 574 ? -7.23 39.219 23.078 1 42 574 VAL A C 1
ATOM 4668 O O . VAL A 1 574 ? -6.445 38.344 23.422 1 42 574 VAL A O 1
ATOM 4671 N N . ASP A 1 575 ? -7.238 40.312 23.656 1 43.69 575 ASP A N 1
ATOM 4672 C CA . ASP A 1 575 ? -6.922 40.75 25.031 1 43.69 575 ASP A CA 1
ATOM 4673 C C . ASP A 1 575 ? -7.32 39.656 26.031 1 43.69 575 ASP A C 1
ATOM 4675 O O . ASP A 1 575 ? -7.609 39.969 27.188 1 43.69 575 ASP A O 1
ATOM 4679 N N . ASN A 1 576 ? -7.684 38.469 25.453 1 49.47 576 ASN A N 1
ATOM 4680 C CA . ASN A 1 576 ? -8.016 37.625 26.609 1 49.47 576 ASN A CA 1
ATOM 4681 C C . ASN A 1 576 ? -6.809 36.812 27.078 1 49.47 576 ASN A C 1
ATOM 4683 O O . ASN A 1 576 ? -6.02 36.344 26.266 1 49.47 576 ASN A O 1
ATOM 4687 N N . LYS A 1 577 ? -6.246 37.031 28.281 1 56.69 577 LYS A N 1
ATOM 4688 C CA . LYS A 1 577 ? -5.137 36.406 29 1 56.69 577 LYS A CA 1
ATOM 4689 C C . LYS A 1 577 ? -4.969 34.938 28.609 1 56.69 577 LYS A C 1
ATOM 4691 O O . LYS A 1 577 ? -3.846 34.438 28.453 1 56.69 577 LYS A O 1
ATOM 4696 N N . LYS A 1 578 ? -5.969 34.375 28.219 1 55.16 578 LYS A N 1
ATOM 4697 C CA . LYS A 1 578 ? -5.965 32.938 28.031 1 55.16 578 LYS A CA 1
ATOM 4698 C C . LYS A 1 578 ? -5.488 32.562 26.641 1 55.16 578 LYS A C 1
ATOM 4700 O O . LYS A 1 578 ? -4.727 31.594 26.469 1 55.16 578 LYS A O 1
ATOM 4705 N N . THR A 1 579 ? -5.828 33.25 25.641 1 57.34 579 THR A N 1
ATOM 4706 C CA . THR A 1 579 ? -5.383 33 24.266 1 57.34 579 THR A CA 1
ATOM 4707 C C . THR A 1 579 ? -3.895 33.312 24.125 1 57.34 579 THR A C 1
ATOM 4709 O O . THR A 1 579 ? -3.189 32.625 23.359 1 57.34 579 THR A O 1
ATOM 4712 N N . LYS A 1 580 ? -3.49 34.219 24.812 1 63.25 580 LYS A N 1
ATOM 4713 C CA . LYS A 1 580 ? -2.072 34.562 24.828 1 63.25 580 LYS A CA 1
ATOM 4714 C C . LYS A 1 580 ? -1.232 33.438 25.422 1 63.25 580 LYS A C 1
ATOM 4716 O O . LYS A 1 580 ? -0.141 33.156 24.922 1 63.25 580 LYS A O 1
ATOM 4721 N N . PHE A 1 581 ? -1.751 32.75 26.391 1 64.06 581 PHE A N 1
ATOM 4722 C CA . PHE A 1 581 ? -1.031 31.672 27.047 1 64.06 581 PHE A CA 1
ATOM 4723 C C . PHE A 1 581 ? -0.882 30.484 26.094 1 64.06 581 PHE A C 1
ATOM 4725 O O . PHE A 1 581 ? 0.185 29.875 26.031 1 64.06 581 PHE A O 1
ATOM 4732 N N . GLU A 1 582 ? -1.895 30.141 25.359 1 64.25 582 GLU A N 1
ATOM 4733 C CA . GLU A 1 582 ? -1.859 29.031 24.406 1 64.25 582 GLU A CA 1
ATOM 4734 C C . GLU A 1 582 ? -0.834 29.281 23.312 1 64.25 582 GLU A C 1
ATOM 4736 O O . GLU A 1 582 ? -0.102 28.359 22.922 1 64.25 582 GLU A O 1
ATOM 4741 N N . SER A 1 583 ? -0.874 30.422 22.891 1 71 583 SER A N 1
ATOM 4742 C CA . SER A 1 583 ? 0.068 30.781 21.844 1 71 583 SER A CA 1
ATOM 4743 C C . SER A 1 583 ? 1.509 30.703 22.344 1 71 583 SER A C 1
ATOM 4745 O O . SER A 1 583 ? 2.393 30.25 21.609 1 71 583 SER A O 1
ATOM 4747 N N . GLU A 1 584 ? 1.682 30.984 23.562 1 76.06 584 GLU A N 1
ATOM 4748 C CA . GLU A 1 584 ? 3.027 30.922 24.125 1 76.06 584 GLU A CA 1
ATOM 4749 C C . GLU A 1 584 ? 3.506 29.484 24.281 1 76.06 584 GLU A C 1
ATOM 4751 O O . GLU A 1 584 ? 4.684 29.188 24.047 1 76.06 584 GLU A O 1
ATOM 4756 N N . LYS A 1 585 ? 2.6 28.641 24.609 1 78.81 585 LYS A N 1
ATOM 4757 C CA . LYS A 1 585 ? 2.943 27.219 24.734 1 78.81 585 LYS A CA 1
ATOM 4758 C C . LYS A 1 585 ? 3.346 26.625 23.391 1 78.81 585 LYS A C 1
ATOM 4760 O O . LYS A 1 585 ? 4.301 25.859 23.312 1 78.81 585 LYS A O 1
ATOM 4765 N N . ASP A 1 586 ? 2.652 27 22.406 1 81.12 586 ASP A N 1
ATOM 4766 C CA . ASP A 1 586 ? 2.965 26.516 21.062 1 81.12 586 ASP A CA 1
ATOM 4767 C C . ASP A 1 586 ? 4.309 27.062 20.594 1 81.12 586 ASP A C 1
ATOM 4769 O O . ASP A 1 586 ? 5.09 26.344 19.969 1 81.12 586 ASP A O 1
ATOM 4773 N N . LYS A 1 587 ? 4.551 28.281 20.938 1 85.31 587 LYS A N 1
ATOM 4774 C CA . LYS A 1 587 ? 5.832 28.875 20.562 1 85.31 587 LYS A CA 1
ATOM 4775 C C . LYS A 1 587 ? 6.988 28.172 21.266 1 85.31 587 LYS A C 1
ATOM 4777 O O . LYS A 1 587 ? 8.055 27.969 20.688 1 85.31 587 LYS A O 1
ATOM 4782 N N . GLN A 1 588 ? 6.727 27.844 22.469 1 88.69 588 GLN A N 1
ATOM 4783 C CA . GLN A 1 588 ? 7.75 27.141 23.219 1 88.69 588 GLN A CA 1
ATOM 4784 C C . GLN A 1 588 ? 8.016 25.766 22.625 1 88.69 588 GLN A C 1
ATOM 4786 O O . GLN A 1 588 ? 9.172 25.328 22.531 1 88.69 588 GLN A O 1
ATOM 4791 N N . ALA A 1 589 ? 7.004 25.078 22.266 1 88.88 589 ALA A N 1
ATOM 4792 C CA . ALA A 1 589 ? 7.148 23.75 21.656 1 88.88 589 ALA A CA 1
ATOM 4793 C C . ALA A 1 589 ? 7.934 23.828 20.344 1 88.88 589 ALA A C 1
ATOM 4795 O O . ALA A 1 589 ? 8.797 22.984 20.094 1 88.88 589 ALA A O 1
ATOM 4796 N N . VAL A 1 590 ? 7.621 24.812 19.547 1 91.31 590 VAL A N 1
ATOM 4797 C CA . VAL A 1 590 ? 8.32 25 18.281 1 91.31 590 VAL A CA 1
ATOM 4798 C C . VAL A 1 590 ? 9.789 25.312 18.547 1 91.31 590 VAL A C 1
ATOM 4800 O O . VAL A 1 590 ? 10.68 24.797 17.859 1 91.31 590 VAL A O 1
ATOM 4803 N N . THR A 1 591 ? 10.023 26.156 19.531 1 93.81 591 THR A N 1
ATOM 4804 C CA . THR A 1 591 ? 11.391 26.516 19.891 1 93.81 591 THR A CA 1
ATOM 4805 C C . THR A 1 591 ? 12.18 25.281 20.312 1 93.81 591 THR A C 1
ATOM 4807 O O . THR A 1 591 ? 13.328 25.109 19.922 1 93.81 591 THR A O 1
ATOM 4810 N N . GLN A 1 592 ? 11.57 24.453 21.094 1 93.94 592 GLN A N 1
ATOM 4811 C CA . GLN A 1 592 ? 12.227 23.234 21.531 1 93.94 592 GLN A CA 1
ATOM 4812 C C . GLN A 1 592 ? 12.539 22.312 20.359 1 93.94 592 GLN A C 1
ATOM 4814 O O . GLN A 1 592 ? 13.594 21.672 20.328 1 93.94 592 GLN A O 1
ATOM 4819 N N . MET A 1 593 ? 11.656 22.219 19.484 1 95.19 593 MET A N 1
ATOM 4820 C CA . MET A 1 593 ? 11.836 21.391 18.297 1 95.19 593 MET A CA 1
ATOM 4821 C C . MET A 1 593 ? 13.055 21.844 17.5 1 95.19 593 MET A C 1
ATOM 4823 O O . MET A 1 593 ? 13.898 21.016 17.141 1 95.19 593 MET A O 1
ATOM 4827 N N . TYR A 1 594 ? 13.227 23.109 17.281 1 96.62 594 TYR A N 1
ATOM 4828 C CA . TYR A 1 594 ? 14.359 23.641 16.516 1 96.62 594 TYR A CA 1
ATOM 4829 C C . TYR A 1 594 ? 15.656 23.484 17.312 1 96.62 594 TYR A C 1
ATOM 4831 O O . TYR A 1 594 ? 16.703 23.203 16.734 1 96.62 594 TYR A O 1
ATOM 4839 N N . LYS A 1 595 ? 15.531 23.672 18.594 1 97.06 595 LYS A N 1
ATOM 4840 C CA . LYS A 1 595 ? 16.719 23.469 19.422 1 97.06 595 LYS A CA 1
ATOM 4841 C C . LYS A 1 595 ? 17.25 22.047 19.281 1 97.06 595 LYS A C 1
ATOM 4843 O O . LYS A 1 595 ? 18.453 21.844 19.141 1 97.06 595 LYS A O 1
ATOM 4848 N N . VAL A 1 596 ? 16.359 21.109 19.312 1 97.62 596 VAL A N 1
ATOM 4849 C CA . VAL A 1 596 ? 16.734 19.703 19.172 1 97.62 596 VAL A CA 1
ATOM 4850 C C . VAL A 1 596 ? 17.422 19.5 17.812 1 97.62 596 VAL A C 1
ATOM 4852 O O . VAL A 1 596 ? 18.438 18.797 17.719 1 97.62 596 VAL A O 1
ATOM 4855 N N . MET A 1 597 ? 16.875 20.078 16.766 1 98.25 597 MET A N 1
ATOM 4856 C CA . MET A 1 597 ? 17.453 19.953 15.43 1 98.25 597 MET A CA 1
ATOM 4857 C C . MET A 1 597 ? 18.859 20.547 15.383 1 98.25 597 MET A C 1
ATOM 4859 O O . MET A 1 597 ? 19.797 19.922 14.875 1 98.25 597 MET A O 1
ATOM 4863 N N . PHE A 1 598 ? 19.047 21.75 15.992 1 98.06 598 PHE A N 1
ATOM 4864 C CA . PHE A 1 598 ? 20.328 22.438 16.016 1 98.06 598 PHE A CA 1
ATOM 4865 C C . PHE A 1 598 ? 21.359 21.625 16.781 1 98.06 598 PHE A C 1
ATOM 4867 O O . PHE A 1 598 ? 22.453 21.344 16.281 1 98.06 598 PHE A O 1
ATOM 4874 N N . ASP A 1 599 ? 20.938 21.203 17.922 1 97.81 599 ASP A N 1
ATOM 4875 C CA . ASP A 1 599 ? 21.844 20.5 18.812 1 97.81 599 ASP A CA 1
ATOM 4876 C C . ASP A 1 599 ? 22.25 19.141 18.219 1 97.81 599 ASP A C 1
ATOM 4878 O O . ASP A 1 599 ? 23.422 18.766 18.297 1 97.81 599 ASP A O 1
ATOM 4882 N N . GLU A 1 600 ? 21.312 18.438 17.703 1 98.31 600 GLU A N 1
ATOM 4883 C CA . GLU A 1 600 ? 21.609 17.094 17.188 1 98.31 600 GLU A CA 1
ATOM 4884 C C . GLU A 1 600 ? 22.594 17.141 16.031 1 98.31 600 GLU A C 1
ATOM 4886 O O . GLU A 1 600 ? 23.516 16.328 15.961 1 98.31 600 GLU A O 1
ATOM 4891 N N . ILE A 1 601 ? 22.391 18.062 15.086 1 98.44 601 ILE A N 1
ATOM 4892 C CA . ILE A 1 601 ? 23.281 18.172 13.945 1 98.44 601 ILE A CA 1
ATOM 4893 C C . ILE A 1 601 ? 24.703 18.516 14.422 1 98.44 601 ILE A C 1
ATOM 4895 O O . ILE A 1 601 ? 25.672 17.938 13.938 1 98.44 601 ILE A O 1
ATOM 4899 N N . GLU A 1 602 ? 24.781 19.391 15.383 1 97.62 602 GLU A N 1
ATOM 4900 C CA . GLU A 1 602 ? 26.078 19.766 15.93 1 97.62 602 GLU A CA 1
ATOM 4901 C C . GLU A 1 602 ? 26.719 18.594 16.688 1 97.62 602 GLU A C 1
ATOM 4903 O O . GLU A 1 602 ? 27.922 18.375 16.594 1 97.62 602 GLU A O 1
ATOM 4908 N N . GLU A 1 603 ? 25.922 17.859 17.422 1 97.75 603 GLU A N 1
ATOM 4909 C CA . GLU A 1 603 ? 26.422 16.719 18.172 1 97.75 603 GLU A CA 1
ATOM 4910 C C . GLU A 1 603 ? 26.906 15.617 17.234 1 97.75 603 GLU A C 1
ATOM 4912 O O . GLU A 1 603 ? 27.891 14.938 17.516 1 97.75 603 GLU A O 1
ATOM 4917 N N . ILE A 1 604 ? 26.219 15.367 16.172 1 97.88 604 ILE A N 1
ATOM 4918 C CA . ILE A 1 604 ? 26.656 14.391 15.188 1 97.88 604 ILE A CA 1
ATOM 4919 C C . ILE A 1 604 ? 28.047 14.773 14.656 1 97.88 604 ILE A C 1
ATOM 4921 O O . ILE A 1 604 ? 28.922 13.922 14.523 1 97.88 604 ILE A O 1
ATOM 4925 N N . TYR A 1 605 ? 28.234 16.062 14.367 1 97 605 TYR A N 1
ATOM 4926 C CA . TYR A 1 605 ? 29.516 16.547 13.867 1 97 605 TYR A CA 1
ATOM 4927 C C . TYR A 1 605 ? 30.625 16.297 14.875 1 97 605 TYR A C 1
ATOM 4929 O O . TYR A 1 605 ? 31.719 15.852 14.508 1 97 605 TYR A O 1
ATOM 4937 N N . LYS A 1 606 ? 30.344 16.562 16.078 1 96.81 606 LYS A N 1
ATOM 4938 C CA . LYS A 1 606 ? 31.328 16.375 17.141 1 96.81 606 LYS A CA 1
ATOM 4939 C C . LYS A 1 606 ? 31.719 14.906 17.281 1 96.81 606 LYS A C 1
ATOM 4941 O O . LYS A 1 606 ? 32.906 14.586 17.422 1 96.81 606 LYS A O 1
ATOM 4946 N N . ASP A 1 607 ? 30.75 14.055 17.172 1 95.69 607 ASP A N 1
ATOM 4947 C CA . ASP A 1 607 ? 30.953 12.633 17.438 1 95.69 607 ASP A CA 1
ATOM 4948 C C . ASP A 1 607 ? 31.578 11.938 16.219 1 95.69 607 ASP A C 1
ATOM 4950 O O . ASP A 1 607 ? 32.375 10.992 16.375 1 95.69 607 ASP A O 1
ATOM 4954 N N . THR A 1 608 ? 31.219 12.336 15 1 93.81 608 THR A N 1
ATOM 4955 C CA . THR A 1 608 ? 31.594 11.555 13.828 1 93.81 608 THR A CA 1
ATOM 4956 C C . THR A 1 608 ? 32.562 12.328 12.945 1 93.81 608 THR A C 1
ATOM 4958 O O . THR A 1 608 ? 33.219 11.758 12.07 1 93.81 608 THR A O 1
ATOM 4961 N N . GLY A 1 609 ? 32.625 13.609 13.094 1 92.5 609 GLY A N 1
ATOM 4962 C CA . GLY A 1 609 ? 33.438 14.445 12.242 1 92.5 609 GLY A CA 1
ATOM 4963 C C . GLY A 1 609 ? 32.781 14.836 10.945 1 92.5 609 GLY A C 1
ATOM 4964 O O . GLY A 1 609 ? 33.312 15.602 10.156 1 92.5 609 GLY A O 1
ATOM 4965 N N . ILE A 1 610 ? 31.625 14.336 10.719 1 93.69 610 ILE A N 1
ATOM 4966 C CA . ILE A 1 610 ? 30.844 14.648 9.523 1 93.69 610 ILE A CA 1
ATOM 4967 C C . ILE A 1 610 ? 29.625 15.477 9.906 1 93.69 610 ILE A C 1
ATOM 4969 O O . ILE A 1 610 ? 28.859 15.102 10.805 1 93.69 610 ILE A O 1
ATOM 4973 N N . LYS A 1 611 ? 29.438 16.609 9.312 1 95.88 611 LYS A N 1
ATOM 4974 C CA . LYS A 1 611 ? 28.281 17.453 9.562 1 95.88 611 LYS A CA 1
ATOM 4975 C C . LYS A 1 611 ? 27.172 17.188 8.547 1 95.88 611 LYS A C 1
ATOM 4977 O O . LYS A 1 611 ? 27.266 17.641 7.398 1 95.88 611 LYS A O 1
ATOM 4982 N N . PRO A 1 612 ? 26.141 16.469 8.938 1 97.62 612 PRO A N 1
ATOM 4983 C CA . PRO A 1 612 ? 25.047 16.203 7.992 1 97.62 612 PRO A CA 1
ATOM 4984 C C . PRO A 1 612 ? 24.281 17.469 7.613 1 97.62 612 PRO A C 1
ATOM 4986 O O . PRO A 1 612 ? 24.422 18.5 8.266 1 97.62 612 PRO A O 1
ATOM 4989 N N . GLN A 1 613 ? 23.594 17.375 6.539 1 98.5 613 GLN A N 1
ATOM 4990 C CA . GLN A 1 613 ? 22.797 18.5 6.078 1 98.5 613 GLN A CA 1
ATOM 4991 C C . GLN A 1 613 ? 21.328 18.312 6.422 1 98.5 613 GLN A C 1
ATOM 4993 O O . GLN A 1 613 ? 20.75 17.266 6.137 1 98.5 613 GLN A O 1
ATOM 4998 N N . LEU A 1 614 ? 20.766 19.25 7.117 1 98.69 614 LEU A N 1
ATOM 4999 C CA . LEU A 1 614 ? 19.328 19.297 7.414 1 98.69 614 LEU A CA 1
ATOM 5000 C C . LEU A 1 614 ? 18.688 20.516 6.781 1 98.69 614 LEU A C 1
ATOM 5002 O O . LEU A 1 614 ? 19.062 21.656 7.082 1 98.69 614 LEU A O 1
ATOM 5006 N N . ILE A 1 615 ? 17.797 20.312 5.848 1 98.62 615 ILE A N 1
ATOM 5007 C CA . ILE A 1 615 ? 17.047 21.391 5.219 1 98.62 615 ILE A CA 1
ATOM 5008 C C . ILE A 1 615 ? 15.617 21.422 5.773 1 98.62 615 ILE A C 1
ATOM 5010 O O . ILE A 1 615 ? 14.891 20.438 5.691 1 98.62 615 ILE A O 1
ATOM 5014 N N . VAL A 1 616 ? 15.234 22.562 6.367 1 98 616 VAL A N 1
ATOM 5015 C CA . VAL A 1 616 ? 13.906 22.703 6.949 1 98 616 VAL A CA 1
ATOM 5016 C C . VAL A 1 616 ? 13.164 23.859 6.266 1 98 616 VAL A C 1
ATOM 5018 O O . VAL A 1 616 ? 13.672 24.969 6.188 1 98 616 VAL A O 1
ATOM 5021 N N . VAL A 1 617 ? 12.086 23.562 5.707 1 95.25 617 VAL A N 1
ATOM 5022 C CA . VAL A 1 617 ? 11.211 24.609 5.188 1 95.25 617 VAL A CA 1
ATOM 5023 C C . VAL A 1 617 ? 9.992 24.75 6.09 1 95.25 617 VAL A C 1
ATOM 5025 O O . VAL A 1 617 ? 9.336 23.766 6.426 1 95.25 617 VAL A O 1
ATOM 5028 N N . ASP A 1 618 ? 9.711 25.938 6.492 1 91.44 618 ASP A N 1
ATOM 5029 C CA . ASP A 1 618 ? 8.664 26.125 7.492 1 91.44 618 ASP A CA 1
ATOM 5030 C C . ASP A 1 618 ? 8.023 27.5 7.367 1 91.44 618 ASP A C 1
ATOM 5032 O O . ASP A 1 618 ? 8.578 28.391 6.727 1 91.44 618 ASP A O 1
ATOM 5036 N N . HIS A 1 619 ? 6.957 27.656 7.934 1 83.06 619 HIS A N 1
ATOM 5037 C CA . HIS A 1 619 ? 6.258 28.922 7.918 1 83.06 619 HIS A CA 1
ATOM 5038 C C . HIS A 1 619 ? 6.688 29.797 9.094 1 83.06 619 HIS A C 1
ATOM 5040 O O . HIS A 1 619 ? 6.5 31.016 9.062 1 83.06 619 HIS A O 1
ATOM 5046 N N . VAL A 1 620 ? 7.285 29.266 10.086 1 85 620 VAL A N 1
ATOM 5047 C CA . VAL A 1 620 ? 7.648 30 11.297 1 85 620 VAL A CA 1
ATOM 5048 C C . VAL A 1 620 ? 8.836 30.906 11 1 85 620 VAL A C 1
ATOM 5050 O O . VAL A 1 620 ? 9.586 30.672 10.047 1 85 620 VAL A O 1
ATOM 5053 N N . ASN A 1 621 ? 8.93 31.953 11.805 1 86.38 621 ASN A N 1
ATOM 5054 C CA . ASN A 1 621 ? 10.055 32.875 11.656 1 86.38 621 ASN A CA 1
ATOM 5055 C C . ASN A 1 621 ? 10.859 32.969 12.953 1 86.38 621 ASN A C 1
ATOM 5057 O O . ASN A 1 621 ? 10.57 32.281 13.922 1 86.38 621 ASN A O 1
ATOM 5061 N N . SER A 1 622 ? 11.883 33.812 12.891 1 88 622 SER A N 1
ATOM 5062 C CA . SER A 1 622 ? 12.805 33.938 14.016 1 88 622 SER A CA 1
ATOM 5063 C C . SER A 1 622 ? 12.094 34.5 15.25 1 88 622 SER A C 1
ATOM 5065 O O . SER A 1 622 ? 12.492 34.219 16.375 1 88 622 SER A O 1
ATOM 5067 N N . THR A 1 623 ? 10.953 35.156 15.047 1 83.19 623 THR A N 1
ATOM 5068 C CA . THR A 1 623 ? 10.242 35.812 16.141 1 83.19 623 THR A CA 1
ATOM 5069 C C . THR A 1 623 ? 9.477 34.781 16.969 1 83.19 623 THR A C 1
ATOM 5071 O O . THR A 1 623 ? 9.086 35.031 18.109 1 83.19 623 THR A O 1
ATOM 5074 N N . THR A 1 624 ? 9.273 33.656 16.344 1 84.19 624 THR A N 1
ATOM 5075 C CA . THR A 1 624 ? 8.578 32.562 17.047 1 84.19 624 THR A CA 1
ATOM 5076 C C . THR A 1 624 ? 9.477 31.938 18.109 1 84.19 624 THR A C 1
ATOM 5078 O O . THR A 1 624 ? 8.992 31.328 19.062 1 84.19 624 THR A O 1
ATOM 5081 N N . MET A 1 625 ? 10.82 32.156 17.953 1 89.19 625 MET A N 1
ATOM 5082 C CA . MET A 1 625 ? 11.781 31.562 18.875 1 89.19 625 MET A CA 1
ATOM 5083 C C . MET A 1 625 ? 11.781 32.312 20.203 1 89.19 625 MET A C 1
ATOM 5085 O O . MET A 1 625 ? 11.891 33.531 20.234 1 89.19 625 MET A O 1
ATOM 5089 N N . GLN A 1 626 ? 11.664 31.672 21.297 1 88.44 626 GLN A N 1
ATOM 5090 C CA . GLN A 1 626 ? 11.602 32.281 22.625 1 88.44 626 GLN A CA 1
ATOM 5091 C C . GLN A 1 626 ? 12.984 32.406 23.25 1 88.44 626 GLN A C 1
ATOM 5093 O O . GLN A 1 626 ? 13.242 33.312 24.047 1 88.44 626 GLN A O 1
ATOM 5098 N N . GLY A 1 627 ? 13.938 31.562 23 1 88.5 627 GLY A N 1
ATOM 5099 C CA . GLY A 1 627 ? 15.297 31.641 23.516 1 88.5 627 GLY A CA 1
ATOM 5100 C C . GLY A 1 627 ? 16.234 32.438 22.625 1 88.5 627 GLY A C 1
ATOM 5101 O O . GLY A 1 627 ? 16.156 32.344 21.391 1 88.5 627 GLY A O 1
ATOM 5102 N N . GLU A 1 628 ? 17.094 33.25 23.25 1 91.88 628 GLU A N 1
ATOM 5103 C CA . GLU A 1 628 ? 18 34.094 22.484 1 91.88 628 GLU A CA 1
ATOM 5104 C C . GLU A 1 628 ? 18.953 33.25 21.625 1 91.88 628 GLU A C 1
ATOM 5106 O O . GLU A 1 628 ? 19.234 33.625 20.484 1 91.88 628 GLU A O 1
ATOM 5111 N N . LEU A 1 629 ? 19.391 32.25 22.188 1 94.75 629 LEU A N 1
ATOM 5112 C CA . LEU A 1 629 ? 20.312 31.406 21.438 1 94.75 629 LEU A CA 1
ATOM 5113 C C . LEU A 1 629 ? 19.594 30.75 20.25 1 94.75 629 LEU A C 1
ATOM 5115 O O . LEU A 1 629 ? 20.156 30.672 19.156 1 94.75 629 LEU A O 1
ATOM 5119 N N . GLU A 1 630 ? 18.438 30.297 20.5 1 94 630 GLU A N 1
ATOM 5120 C CA . GLU A 1 630 ? 17.656 29.656 19.438 1 94 630 GLU A CA 1
ATOM 5121 C C . GLU A 1 630 ? 17.297 30.656 18.344 1 94 630 GLU A C 1
ATOM 5123 O O . GLU A 1 630 ? 17.297 30.328 17.156 1 94 630 GLU A O 1
ATOM 5128 N N . LYS A 1 631 ? 16.953 31.828 18.766 1 94.38 631 LYS A N 1
ATOM 5129 C CA . LYS A 1 631 ? 16.672 32.906 17.797 1 94.38 631 LYS A CA 1
ATOM 5130 C C . LYS A 1 631 ? 17.891 33.219 16.938 1 94.38 631 LYS A C 1
ATOM 5132 O O . LYS A 1 631 ? 17.766 33.344 15.719 1 94.38 631 LYS A O 1
ATOM 5137 N N . ALA A 1 632 ? 19 33.312 17.578 1 95.81 632 ALA A N 1
ATOM 5138 C CA . ALA A 1 632 ? 20.25 33.594 16.859 1 95.81 632 ALA A CA 1
ATOM 5139 C C . ALA A 1 632 ? 20.578 32.469 15.875 1 95.81 632 ALA A C 1
ATOM 5141 O O . ALA A 1 632 ? 20.969 32.75 14.742 1 95.81 632 ALA A O 1
ATOM 5142 N N . ASN A 1 633 ? 20.438 31.297 16.344 1 96.19 633 ASN A N 1
ATOM 5143 C CA . ASN A 1 633 ? 20.688 30.156 15.484 1 96.19 633 ASN A CA 1
ATOM 5144 C C . ASN A 1 633 ? 19.719 30.109 14.305 1 96.19 633 ASN A C 1
ATOM 5146 O O . ASN A 1 633 ? 20.125 29.812 13.18 1 96.19 633 ASN A O 1
ATOM 5150 N N . PHE A 1 634 ? 18.484 30.391 14.609 1 96.44 634 PHE A N 1
ATOM 5151 C CA . PHE A 1 634 ? 17.484 30.406 13.555 1 96.44 634 PHE A CA 1
ATOM 5152 C C . PHE A 1 634 ? 17.859 31.391 12.461 1 96.44 634 PHE A C 1
ATOM 5154 O O . PHE A 1 634 ? 17.781 31.078 11.273 1 96.44 634 PHE A O 1
ATOM 5161 N N . ILE A 1 635 ? 18.281 32.531 12.883 1 96.19 635 ILE A N 1
ATOM 5162 C CA . ILE A 1 635 ? 18.672 33.594 11.938 1 96.19 635 ILE A CA 1
ATOM 5163 C C . ILE A 1 635 ? 19.922 33.156 11.188 1 96.19 635 ILE A C 1
ATOM 5165 O O . ILE A 1 635 ? 19.984 33.281 9.961 1 96.19 635 ILE A O 1
ATOM 5169 N N . LYS A 1 636 ? 20.812 32.594 11.922 1 96.38 636 LYS A N 1
ATOM 5170 C CA . LYS A 1 636 ? 22.078 32.188 11.344 1 96.38 636 LYS A CA 1
ATOM 5171 C C . LYS A 1 636 ? 21.859 31.125 10.266 1 96.38 636 LYS A C 1
ATOM 5173 O O . LYS A 1 636 ? 22.547 31.141 9.234 1 96.38 636 LYS A O 1
ATOM 5178 N N . TYR A 1 637 ? 20.969 30.234 10.492 1 97.5 637 TYR A N 1
ATOM 5179 C CA . TYR A 1 637 ? 20.797 29.078 9.609 1 97.5 637 TYR A CA 1
ATOM 5180 C C . TYR A 1 637 ? 19.75 29.375 8.539 1 97.5 637 TYR A C 1
ATOM 5182 O O . TYR A 1 637 ? 19.516 28.547 7.656 1 97.5 637 TYR A O 1
ATOM 5190 N N . THR A 1 638 ? 19.125 30.469 8.578 1 97.25 638 THR A N 1
ATOM 5191 C CA . THR A 1 638 ? 18.141 30.844 7.57 1 97.25 638 THR A CA 1
ATOM 5192 C C . THR A 1 638 ? 18.812 31.234 6.262 1 97.25 638 THR A C 1
ATOM 5194 O O . THR A 1 638 ? 19.719 32.062 6.25 1 97.25 638 THR A O 1
ATOM 5197 N N . ARG A 1 639 ? 18.391 30.609 5.203 1 96.5 639 ARG A N 1
ATOM 5198 C CA . ARG A 1 639 ? 18.969 30.859 3.889 1 96.5 639 ARG A CA 1
ATOM 5199 C C . ARG A 1 639 ? 18.094 31.812 3.074 1 96.5 639 ARG A C 1
ATOM 5201 O O . ARG A 1 639 ? 18.594 32.625 2.295 1 96.5 639 ARG A O 1
ATOM 5208 N N . ARG A 1 640 ? 16.797 31.625 3.23 1 96.06 640 ARG A N 1
ATOM 5209 C CA . ARG A 1 640 ? 15.844 32.469 2.496 1 96.06 640 ARG A CA 1
ATOM 5210 C C . ARG A 1 640 ? 14.625 32.781 3.352 1 96.06 640 ARG A C 1
ATOM 5212 O O . ARG A 1 640 ? 14.172 31.953 4.141 1 96.06 640 ARG A O 1
ATOM 5219 N N . ILE A 1 641 ? 14.133 34 3.18 1 93.56 641 ILE A N 1
ATOM 5220 C CA . ILE A 1 641 ? 12.875 34.438 3.756 1 93.56 641 ILE A CA 1
ATOM 5221 C C . ILE A 1 641 ? 11.906 34.844 2.641 1 93.56 641 ILE A C 1
ATOM 5223 O O . ILE A 1 641 ? 12.109 35.844 1.953 1 93.56 641 ILE A O 1
ATOM 5227 N N . TRP A 1 642 ? 11.039 34.062 2.369 1 91.5 642 TRP A N 1
ATOM 5228 C CA . TRP A 1 642 ? 10.078 34.281 1.295 1 91.5 642 TRP A CA 1
ATOM 5229 C C . TRP A 1 642 ? 8.773 34.844 1.84 1 91.5 642 TRP A C 1
ATOM 5231 O O . TRP A 1 642 ? 7.773 34.125 1.965 1 91.5 642 TRP A O 1
ATOM 5241 N N . ARG A 1 643 ? 8.914 36.094 2.139 1 86.19 643 ARG A N 1
ATOM 5242 C CA . ARG A 1 643 ? 7.797 36.906 2.6 1 86.19 643 ARG A CA 1
ATOM 5243 C C . ARG A 1 643 ? 7.723 38.219 1.824 1 86.19 643 ARG A C 1
ATOM 5245 O O . ARG A 1 643 ? 8.688 38.625 1.169 1 86.19 643 ARG A O 1
ATOM 5252 N N . ASP A 1 644 ? 6.699 38.969 1.865 1 80.69 644 ASP A N 1
ATOM 5253 C CA . ASP A 1 644 ? 6.531 40.25 1.237 1 80.69 644 ASP A CA 1
ATOM 5254 C C . ASP A 1 644 ? 6.852 40.188 -0.254 1 80.69 644 ASP A C 1
ATOM 5256 O O . ASP A 1 644 ? 7.688 40.969 -0.748 1 80.69 644 ASP A O 1
ATOM 5260 N N . ASP A 1 645 ? 6.25 39.25 -0.979 1 79.56 645 ASP A N 1
ATOM 5261 C CA . ASP A 1 645 ? 6.262 39.094 -2.43 1 79.56 645 ASP A CA 1
ATOM 5262 C C . ASP A 1 645 ? 7.559 38.438 -2.898 1 79.56 645 ASP A C 1
ATOM 5264 O O . ASP A 1 645 ? 7.887 38.469 -4.086 1 79.56 645 ASP A O 1
ATOM 5268 N N . LYS A 1 646 ? 8.297 38.062 -1.909 1 87.81 646 LYS A N 1
ATOM 5269 C CA . LYS A 1 646 ? 9.453 37.25 -2.271 1 87.81 646 LYS A CA 1
ATOM 5270 C C . LYS A 1 646 ? 9.094 35.75 -2.26 1 87.81 646 LYS A C 1
ATOM 5272 O O . LYS A 1 646 ? 8.352 35.312 -1.39 1 87.81 646 LYS A O 1
ATOM 5277 N N . ALA A 1 647 ? 9.453 35.062 -3.262 1 90 647 ALA A N 1
ATOM 5278 C CA . ALA A 1 647 ? 9.164 33.656 -3.434 1 90 647 ALA A CA 1
ATOM 5279 C C . ALA A 1 647 ? 10.242 32.969 -4.277 1 90 647 ALA A C 1
ATOM 5281 O O . ALA A 1 647 ? 11.227 33.594 -4.668 1 90 647 ALA A O 1
ATOM 5282 N N . LEU A 1 648 ? 10.156 31.766 -4.422 1 90.69 648 LEU A N 1
ATOM 5283 C CA . LEU A 1 648 ? 11.078 31.047 -5.289 1 90.69 648 LEU A CA 1
ATOM 5284 C C . LEU A 1 648 ? 11.031 31.594 -6.711 1 90.69 648 LEU A C 1
ATOM 5286 O O . LEU A 1 648 ? 12.078 31.859 -7.312 1 90.69 648 LEU A O 1
ATOM 5290 N N . ILE A 1 649 ? 9.758 31.734 -7.152 1 88 649 ILE A N 1
ATOM 5291 C CA . ILE A 1 649 ? 9.555 32.375 -8.453 1 88 649 ILE A CA 1
ATOM 5292 C C . ILE A 1 649 ? 8.656 33.594 -8.289 1 88 649 ILE A C 1
ATOM 5294 O O . ILE A 1 649 ? 7.547 33.5 -7.754 1 88 649 ILE A O 1
ATOM 5298 N N . MET B 1 1 ? -30.078 6.57 2.01 1 79.62 1 MET B N 1
ATOM 5299 C CA . MET B 1 1 ? -30.328 6.113 3.373 1 79.62 1 MET B CA 1
ATOM 5300 C C . MET B 1 1 ? -30.016 7.215 4.383 1 79.62 1 MET B C 1
ATOM 5302 O O . MET B 1 1 ? -28.938 7.805 4.352 1 79.62 1 MET B O 1
ATOM 5306 N N . LYS B 1 2 ? -30.938 7.512 5.223 1 87.5 2 LYS B N 1
ATOM 5307 C CA . LYS B 1 2 ? -30.766 8.547 6.234 1 87.5 2 LYS B CA 1
ATOM 5308 C C . LYS B 1 2 ? -30.031 8 7.465 1 87.5 2 LYS B C 1
ATOM 5310 O O . LYS B 1 2 ? -30.484 7.027 8.07 1 87.5 2 LYS B O 1
ATOM 5315 N N . SER B 1 3 ? -28.891 8.555 7.715 1 94.5 3 SER B N 1
ATOM 5316 C CA . SER B 1 3 ? -28.125 8.102 8.875 1 94.5 3 SER B CA 1
ATOM 5317 C C . SER B 1 3 ? -27.328 9.242 9.5 1 94.5 3 SER B C 1
ATOM 5319 O O . SER B 1 3 ? -26.875 10.148 8.797 1 94.5 3 SER B O 1
ATOM 5321 N N . HIS B 1 4 ? -27.25 9.281 10.789 1 96.81 4 HIS B N 1
ATOM 5322 C CA . HIS B 1 4 ? -26.391 10.227 11.492 1 96.81 4 HIS B CA 1
ATOM 5323 C C . HIS B 1 4 ? -26.031 9.727 12.883 1 96.81 4 HIS B C 1
ATOM 5325 O O . HIS B 1 4 ? -26.766 8.898 13.453 1 96.81 4 HIS B O 1
ATOM 5331 N N . ILE B 1 5 ? -24.984 10.102 13.375 1 97.94 5 ILE B N 1
ATOM 5332 C CA . ILE B 1 5 ? -24.562 9.805 14.742 1 97.94 5 ILE B CA 1
ATOM 5333 C C . ILE B 1 5 ? -25.172 10.828 15.703 1 97.94 5 ILE B C 1
ATOM 5335 O O . ILE B 1 5 ? -25.016 12.039 15.508 1 97.94 5 ILE B O 1
ATOM 5339 N N . GLU B 1 6 ? -25.781 10.32 16.688 1 97.25 6 GLU B N 1
ATOM 5340 C CA . GLU B 1 6 ? -26.453 11.188 17.656 1 97.25 6 GLU B CA 1
ATOM 5341 C C . GLU B 1 6 ? -25.5 11.586 18.781 1 97.25 6 GLU B C 1
ATOM 5343 O O . GLU B 1 6 ? -25.547 12.719 19.266 1 97.25 6 GLU B O 1
ATOM 5348 N N . SER B 1 7 ? -24.766 10.586 19.203 1 97.62 7 SER B N 1
ATOM 5349 C CA . SER B 1 7 ? -23.891 10.906 20.312 1 97.62 7 SER B CA 1
ATOM 5350 C C . SER B 1 7 ? -22.766 9.883 20.438 1 97.62 7 SER B C 1
ATOM 5352 O O . SER B 1 7 ? -22.906 8.742 19.984 1 97.62 7 SER B O 1
ATOM 5354 N N . ILE B 1 8 ? -21.656 10.352 20.938 1 97.81 8 ILE B N 1
ATOM 5355 C CA . ILE B 1 8 ? -20.562 9.516 21.406 1 97.81 8 ILE B CA 1
ATOM 5356 C C . ILE B 1 8 ? -20.547 9.469 22.938 1 97.81 8 ILE B C 1
ATOM 5358 O O . ILE B 1 8 ? -20.641 10.508 23.594 1 97.81 8 ILE B O 1
ATOM 5362 N N . ILE B 1 9 ? -20.484 8.281 23.5 1 97 9 ILE B N 1
ATOM 5363 C CA . ILE B 1 9 ? -20.578 8.133 24.938 1 97 9 ILE B CA 1
ATOM 5364 C C . ILE B 1 9 ? -19.391 7.316 25.453 1 97 9 ILE B C 1
ATOM 5366 O O . ILE B 1 9 ? -19.141 6.207 24.969 1 97 9 ILE B O 1
ATOM 5370 N N . LEU B 1 10 ? -18.672 7.859 26.391 1 96.44 10 LEU B N 1
ATOM 5371 C CA . LEU B 1 10 ? -17.578 7.168 27.078 1 96.44 10 LEU B CA 1
ATOM 5372 C C . LEU B 1 10 ? -18 6.805 28.516 1 96.44 10 LEU B C 1
ATOM 5374 O O . LEU B 1 10 ? -18.438 7.668 29.266 1 96.44 10 LEU B O 1
ATOM 5378 N N . LEU B 1 11 ? -17.859 5.551 28.828 1 94.75 11 LEU B N 1
ATOM 5379 C CA . LEU B 1 11 ? -18.266 5.074 30.141 1 94.75 11 LEU B CA 1
ATOM 5380 C C . LEU B 1 11 ? -17.078 4.449 30.875 1 94.75 11 LEU B C 1
ATOM 5382 O O . LEU B 1 11 ? -16.219 3.822 30.25 1 94.75 11 LEU B O 1
ATOM 5386 N N . ASN B 1 12 ? -17.031 4.645 32.125 1 92.06 12 ASN B N 1
ATOM 5387 C CA . ASN B 1 12 ? -16.016 3.973 32.938 1 92.06 12 ASN B CA 1
ATOM 5388 C C . ASN B 1 12 ? -16.641 2.949 33.875 1 92.06 12 ASN B C 1
ATOM 5390 O O . ASN B 1 12 ? -17.859 2.719 33.844 1 92.06 12 ASN B O 1
ATOM 5394 N N . GLU B 1 13 ? -15.828 2.363 34.75 1 86.88 13 GLU B N 1
ATOM 5395 C CA . GLU B 1 13 ? -16.281 1.308 35.625 1 86.88 13 GLU B CA 1
ATOM 5396 C C . GLU B 1 13 ? -17.141 1.878 36.75 1 86.88 13 GLU B C 1
ATOM 5398 O O . GLU B 1 13 ? -18.031 1.203 37.281 1 86.88 13 GLU B O 1
ATOM 5403 N N . GLU B 1 14 ? -16.922 3.18 37.188 1 88.56 14 GLU B N 1
ATOM 5404 C CA . GLU B 1 14 ? -17.641 3.826 38.281 1 88.56 14 GLU B CA 1
ATOM 5405 C C . GLU B 1 14 ? -18.906 4.512 37.781 1 88.56 14 GLU B C 1
ATOM 5407 O O . GLU B 1 14 ? -19.547 5.266 38.531 1 88.56 14 GLU B O 1
ATOM 5412 N N . ASN B 1 15 ? -19.25 4.363 36.531 1 84.44 15 ASN B N 1
ATOM 5413 C CA . ASN B 1 15 ? -20.438 4.895 35.875 1 84.44 15 ASN B CA 1
ATOM 5414 C C . ASN B 1 15 ? -20.328 6.398 35.656 1 84.44 15 ASN B C 1
ATOM 5416 O O . ASN B 1 15 ? -21.344 7.086 35.5 1 84.44 15 ASN B O 1
ATOM 5420 N N . ASP B 1 16 ? -19.047 6.855 35.75 1 91.19 16 ASP B N 1
ATOM 5421 C CA . ASP B 1 16 ? -18.844 8.211 35.25 1 91.19 16 ASP B CA 1
ATOM 5422 C C . ASP B 1 16 ? -18.938 8.234 33.719 1 91.19 16 ASP B C 1
ATOM 5424 O O . ASP B 1 16 ? -18.531 7.281 33.062 1 91.19 16 ASP B O 1
ATOM 5428 N N . LYS B 1 17 ? -19.531 9.281 33.25 1 93.5 17 LYS B N 1
ATOM 5429 C CA . LYS B 1 17 ? -19.766 9.312 31.797 1 93.5 17 LYS B CA 1
ATOM 5430 C C . LYS B 1 17 ? -19.328 10.641 31.203 1 93.5 17 LYS B C 1
ATOM 5432 O O . LYS B 1 17 ? -19.469 11.695 31.828 1 93.5 17 LYS B O 1
ATOM 5437 N N . LYS B 1 18 ? -18.672 10.648 30.094 1 94.81 18 LYS B N 1
ATOM 5438 C CA . LYS B 1 18 ? -18.422 11.789 29.219 1 94.81 18 LYS B CA 1
ATOM 5439 C C . LYS B 1 18 ? -19.094 11.578 27.859 1 94.81 18 LYS B C 1
ATOM 5441 O O . LYS B 1 18 ? -19.188 10.445 27.375 1 94.81 18 LYS B O 1
ATOM 5446 N N . TYR B 1 19 ? -19.656 12.578 27.297 1 95.44 19 TYR B N 1
ATOM 5447 C CA . TYR B 1 19 ? -20.344 12.375 26.031 1 95.44 19 TYR B CA 1
ATOM 5448 C C . TYR B 1 19 ? -20.266 13.617 25.156 1 95.44 19 TYR B C 1
ATOM 5450 O O . TYR B 1 19 ? -19.953 14.703 25.641 1 95.44 19 TYR B O 1
ATOM 5458 N N . VAL B 1 20 ? -20.359 13.5 23.875 1 97.12 20 VAL B N 1
ATOM 5459 C CA . VAL B 1 20 ? -20.516 14.547 22.875 1 97.12 20 VAL B CA 1
ATOM 5460 C C . VAL B 1 20 ? -21.75 14.273 22.016 1 97.12 20 VAL B C 1
ATOM 5462 O O . VAL B 1 20 ? -21.875 13.195 21.438 1 97.12 20 VAL B O 1
ATOM 5465 N N . ASP B 1 21 ? -22.688 15.172 22.016 1 96.69 21 ASP B N 1
ATOM 5466 C CA . ASP B 1 21 ? -23.906 14.992 21.234 1 96.69 21 ASP B CA 1
ATOM 5467 C C . ASP B 1 21 ? -23.812 15.75 19.906 1 96.69 21 ASP B C 1
ATOM 5469 O O . ASP B 1 21 ? -23.188 16.812 19.828 1 96.69 21 ASP B O 1
ATOM 5473 N N . PHE B 1 22 ? -24.406 15.227 18.875 1 97.69 22 PHE B N 1
ATOM 5474 C CA . PHE B 1 22 ? -24.422 15.781 17.531 1 97.69 22 PHE B CA 1
ATOM 5475 C C . PHE B 1 22 ? -25.844 15.914 17.016 1 97.69 22 PHE B C 1
ATOM 5477 O O . PHE B 1 22 ? -26.797 15.469 17.672 1 97.69 22 PHE B O 1
ATOM 5484 N N . LYS B 1 23 ? -25.984 16.594 15.93 1 95.81 23 LYS B N 1
ATOM 5485 C CA . LYS B 1 23 ? -27.25 16.75 15.211 1 95.81 23 LYS B CA 1
ATOM 5486 C C . LYS B 1 23 ? -27.078 16.438 13.727 1 95.81 23 LYS B C 1
ATOM 5488 O O . LYS B 1 23 ? -25.969 16.188 13.258 1 95.81 23 LYS B O 1
ATOM 5493 N N . GLU B 1 24 ? -28.188 16.359 13.055 1 96 24 GLU B N 1
ATOM 5494 C CA . GLU B 1 24 ? -28.125 16.297 11.602 1 96 24 GLU B CA 1
ATOM 5495 C C . GLU B 1 24 ? -27.484 17.562 11.023 1 96 24 GLU B C 1
ATOM 5497 O O . GLU B 1 24 ? -27.547 18.625 11.633 1 96 24 GLU B O 1
ATOM 5502 N N . GLY B 1 25 ? -26.859 17.391 9.961 1 97.62 25 GLY B N 1
ATOM 5503 C CA . GLY B 1 25 ? -26.219 18.547 9.344 1 97.62 25 GLY B CA 1
ATOM 5504 C C . GLY B 1 25 ? -24.797 18.766 9.844 1 97.62 25 GLY B C 1
ATOM 5505 O O . GLY B 1 25 ? -24.078 17.812 10.141 1 97.62 25 GLY B O 1
ATOM 5506 N N . VAL B 1 26 ? -24.422 20.016 9.883 1 98.31 26 VAL B N 1
ATOM 5507 C CA . VAL B 1 26 ? -23.031 20.344 10.195 1 98.31 26 VAL B CA 1
ATOM 5508 C C . VAL B 1 26 ? -22.844 20.406 11.711 1 98.31 26 VAL B C 1
ATOM 5510 O O . VAL B 1 26 ? -23.688 20.969 12.422 1 98.31 26 VAL B O 1
ATOM 5513 N N . ASN B 1 27 ? -21.875 19.797 12.289 1 98.62 27 ASN B N 1
ATOM 5514 C CA . ASN B 1 27 ? -21.453 19.828 13.688 1 98.62 27 ASN B CA 1
ATOM 5515 C C . ASN B 1 27 ? -19.969 20.188 13.812 1 98.62 27 ASN B C 1
ATOM 5517 O O . ASN B 1 27 ? -19.109 19.547 13.211 1 98.62 27 ASN B O 1
ATOM 5521 N N . ILE B 1 28 ? -19.672 21.188 14.594 1 98 28 ILE B N 1
ATOM 5522 C CA . ILE B 1 28 ? -18.297 21.656 14.727 1 98 28 ILE B CA 1
ATOM 5523 C C . ILE B 1 28 ? -17.828 21.5 16.172 1 98 28 ILE B C 1
ATOM 5525 O O . ILE B 1 28 ? -18.562 21.859 17.109 1 98 28 ILE B O 1
ATOM 5529 N N . ILE B 1 29 ? -16.75 20.875 16.375 1 96.75 29 ILE B N 1
ATOM 5530 C CA . ILE B 1 29 ? -16.047 20.859 17.641 1 96.75 29 ILE B CA 1
ATOM 5531 C C . ILE B 1 29 ? -14.734 21.625 17.516 1 96.75 29 ILE B C 1
ATOM 5533 O O . ILE B 1 29 ? -13.859 21.266 16.734 1 96.75 29 ILE B O 1
ATOM 5537 N N . THR B 1 30 ? -14.609 22.703 18.188 1 92.69 30 THR B N 1
ATOM 5538 C CA . THR B 1 30 ? -13.422 23.531 18.109 1 92.69 30 THR B CA 1
ATOM 5539 C C . THR B 1 30 ? -12.656 23.516 19.438 1 92.69 30 THR B C 1
ATOM 5541 O O . THR B 1 30 ? -13.258 23.375 20.5 1 92.69 30 THR B O 1
ATOM 5544 N N . GLY B 1 31 ? -11.344 23.516 19.375 1 86.5 31 GLY B N 1
ATOM 5545 C CA . GLY B 1 31 ? -10.562 23.469 20.594 1 86.5 31 GLY B CA 1
ATOM 5546 C C . GLY B 1 31 ? -9.062 23.516 20.344 1 86.5 31 GLY B C 1
ATOM 5547 O O . GLY B 1 31 ? -8.617 23.516 19.203 1 86.5 31 GLY B O 1
ATOM 5548 N N . GLU B 1 32 ? -8.383 23.547 21.484 1 79.88 32 GLU B N 1
ATOM 5549 C CA . GLU B 1 32 ? -6.926 23.594 21.453 1 79.88 32 GLU B CA 1
ATOM 5550 C C . GLU B 1 32 ? -6.328 22.219 21.156 1 79.88 32 GLU B C 1
ATOM 5552 O O . GLU B 1 32 ? -7.051 21.234 21.078 1 79.88 32 GLU B O 1
ATOM 5557 N N . SER B 1 33 ? -5.031 22.234 20.906 1 75.31 33 SER B N 1
ATOM 5558 C CA . SER B 1 33 ? -4.336 20.984 20.641 1 75.31 33 SER B CA 1
ATOM 5559 C C . SER B 1 33 ? -4.348 20.078 21.875 1 75.31 33 SER B C 1
ATOM 5561 O O . SER B 1 33 ? -4.289 20.578 23.016 1 75.31 33 SER B O 1
ATOM 5563 N N . LYS B 1 34 ? -4.41 18.828 21.766 1 77.31 34 LYS B N 1
ATOM 5564 C CA . LYS B 1 34 ? -4.32 17.828 22.812 1 77.31 34 LYS B CA 1
ATOM 5565 C C . LYS B 1 34 ? -5.562 17.844 23.703 1 77.31 34 LYS B C 1
ATOM 5567 O O . LYS B 1 34 ? -5.469 17.656 24.922 1 77.31 34 LYS B O 1
ATOM 5572 N N . THR B 1 35 ? -6.711 18.188 23.125 1 81.44 35 THR B N 1
ATOM 5573 C CA . THR B 1 35 ? -7.938 18.25 23.922 1 81.44 35 THR B CA 1
ATOM 5574 C C . THR B 1 35 ? -8.836 17.062 23.609 1 81.44 35 THR B C 1
ATOM 5576 O O . THR B 1 35 ? -9.93 16.953 24.172 1 81.44 35 THR B O 1
ATOM 5579 N N . GLY B 1 36 ? -8.492 16.25 22.656 1 86.81 36 GLY B N 1
ATOM 5580 C CA . GLY B 1 36 ? -9.227 15.031 22.344 1 86.81 36 GLY B CA 1
ATOM 5581 C C . GLY B 1 36 ? -10.086 15.141 21.109 1 86.81 36 GLY B C 1
ATOM 5582 O O . GLY B 1 36 ? -10.914 14.273 20.844 1 86.81 36 GLY B O 1
ATOM 5583 N N . LYS B 1 37 ? -9.953 16.219 20.344 1 89.81 37 LYS B N 1
ATOM 5584 C CA . LYS B 1 37 ? -10.75 16.438 19.156 1 89.81 37 LYS B CA 1
ATOM 5585 C C . LYS B 1 37 ? -10.555 15.312 18.141 1 89.81 37 LYS B C 1
ATOM 5587 O O . LYS B 1 37 ? -11.523 14.727 17.672 1 89.81 37 LYS B O 1
ATOM 5592 N N . SER B 1 38 ? -9.336 14.977 17.875 1 88.19 38 SER B N 1
ATOM 5593 C CA . SER B 1 38 ? -9.023 13.977 16.859 1 88.19 38 SER B CA 1
ATOM 5594 C C . SER B 1 38 ? -9.352 12.57 17.344 1 88.19 38 SER B C 1
ATOM 5596 O O . SER B 1 38 ? -9.43 11.633 16.547 1 88.19 38 SER B O 1
ATOM 5598 N N . ALA B 1 39 ? -9.547 12.383 18.656 1 92.31 39 ALA B N 1
ATOM 5599 C CA . ALA B 1 39 ? -9.891 11.078 19.203 1 92.31 39 ALA B CA 1
ATOM 5600 C C . ALA B 1 39 ? -11.32 10.688 18.844 1 92.31 39 ALA B C 1
ATOM 5602 O O . ALA B 1 39 ? -11.664 9.5 18.859 1 92.31 39 ALA B O 1
ATOM 5603 N N . LEU B 1 40 ? -12.133 11.648 18.531 1 95.62 40 LEU B N 1
ATOM 5604 C CA . LEU B 1 40 ? -13.539 11.383 18.25 1 95.62 40 LEU B CA 1
ATOM 5605 C C . LEU B 1 40 ? -13.695 10.484 17.031 1 95.62 40 LEU B C 1
ATOM 5607 O O . LEU B 1 40 ? -14.469 9.531 17.062 1 95.62 40 LEU B O 1
ATOM 5611 N N . VAL B 1 41 ? -12.938 10.844 15.961 1 95.31 41 VAL B N 1
ATOM 5612 C CA . VAL B 1 41 ? -13.047 10.031 14.758 1 95.31 41 VAL B CA 1
ATOM 5613 C C . VAL B 1 41 ? -12.523 8.617 15.031 1 95.31 41 VAL B C 1
ATOM 5615 O O . VAL B 1 41 ? -13.039 7.641 14.484 1 95.31 41 VAL B O 1
ATOM 5618 N N . GLU B 1 42 ? -11.547 8.5 15.93 1 94.31 42 GLU B N 1
ATOM 5619 C CA . GLU B 1 42 ? -11 7.191 16.297 1 94.31 42 GLU B CA 1
ATOM 5620 C C . GLU B 1 42 ? -12.023 6.359 17.062 1 94.31 42 GLU B C 1
ATOM 5622 O O . GLU B 1 42 ? -12.109 5.141 16.875 1 94.31 42 GLU B O 1
ATOM 5627 N N . ILE B 1 43 ? -12.711 6.996 17.891 1 96.38 43 ILE B N 1
ATOM 5628 C CA . ILE B 1 43 ? -13.742 6.309 18.672 1 96.38 43 ILE B CA 1
ATOM 5629 C C . ILE B 1 43 ? -14.844 5.805 17.75 1 96.38 43 ILE B C 1
ATOM 5631 O O . ILE B 1 43 ? -15.289 4.66 17.859 1 96.38 43 ILE B O 1
ATOM 5635 N N . ILE B 1 44 ? -15.273 6.652 16.844 1 97.75 44 ILE B N 1
ATOM 5636 C CA . ILE B 1 44 ? -16.297 6.25 15.891 1 97.75 44 ILE B CA 1
ATOM 5637 C C . ILE B 1 44 ? -15.812 5.051 15.078 1 97.75 44 ILE B C 1
ATOM 5639 O O . ILE B 1 44 ? -16.531 4.062 14.922 1 97.75 44 ILE B O 1
ATOM 5643 N N . ASP B 1 45 ? -14.586 5.176 14.562 1 96 45 ASP B N 1
ATOM 5644 C CA . ASP B 1 45 ? -14.008 4.098 13.766 1 96 45 ASP B CA 1
ATOM 5645 C C . ASP B 1 45 ? -13.945 2.797 14.562 1 96 45 ASP B C 1
ATOM 5647 O O . ASP B 1 45 ? -14.227 1.722 14.031 1 96 45 ASP B O 1
ATOM 5651 N N . TYR B 1 46 ? -13.562 2.92 15.812 1 95.75 46 TYR B N 1
ATOM 5652 C CA . TYR B 1 46 ? -13.469 1.767 16.703 1 95.75 46 TYR B CA 1
ATOM 5653 C C . TYR B 1 46 ? -14.836 1.116 16.891 1 95.75 46 TYR B C 1
ATOM 5655 O O . TYR B 1 46 ? -14.953 -0.111 16.859 1 95.75 46 TYR B O 1
ATOM 5663 N N . CYS B 1 47 ? -15.805 1.88 17.062 1 96.94 47 CYS B N 1
ATOM 5664 C CA . CYS B 1 47 ? -17.156 1.381 17.266 1 96.94 47 CYS B CA 1
ATOM 5665 C C . CYS B 1 47 ? -17.734 0.819 15.977 1 96.94 47 CYS B C 1
ATOM 5667 O O . CYS B 1 47 ? -18.688 0.034 16 1 96.94 47 CYS B O 1
ATOM 5669 N N . LEU B 1 48 ? -17.219 1.245 14.891 1 96.75 48 LEU B N 1
ATOM 5670 C CA . LEU B 1 48 ? -17.656 0.703 13.609 1 96.75 48 LEU B CA 1
ATOM 5671 C C . LEU B 1 48 ? -16.797 -0.503 13.211 1 96.75 48 LEU B C 1
ATOM 5673 O O . LEU B 1 48 ? -16.453 -0.665 12.039 1 96.75 48 LEU B O 1
ATOM 5677 N N . CYS B 1 49 ? -16.312 -1.164 14.172 1 95.62 49 CYS B N 1
ATOM 5678 C CA . CYS B 1 49 ? -15.773 -2.514 14.07 1 95.62 49 CYS B CA 1
ATOM 5679 C C . CYS B 1 49 ? -14.383 -2.498 13.453 1 95.62 49 CYS B C 1
ATOM 5681 O O . CYS B 1 49 ? -14.031 -3.391 12.68 1 95.62 49 CYS B O 1
ATOM 5683 N N . SER B 1 50 ? -13.672 -1.504 13.695 1 93.19 50 SER B N 1
ATOM 5684 C CA . SER B 1 50 ? -12.273 -1.528 13.273 1 93.19 50 SER B CA 1
ATOM 5685 C C . SER B 1 50 ? -11.516 -2.666 13.953 1 93.19 50 SER B C 1
ATOM 5687 O O . SER B 1 50 ? -11.719 -2.941 15.133 1 93.19 50 SER B O 1
ATOM 5689 N N . SER B 1 51 ? -10.711 -3.363 13.219 1 87.75 51 SER B N 1
ATOM 5690 C CA . SER B 1 51 ? -9.961 -4.48 13.781 1 87.75 51 SER B CA 1
ATOM 5691 C C . SER B 1 51 ? -8.875 -3.996 14.742 1 87.75 51 SER B C 1
ATOM 5693 O O . SER B 1 51 ? -8.453 -4.73 15.641 1 87.75 51 SER B O 1
ATOM 5695 N N . ARG B 1 52 ? -8.445 -2.77 14.531 1 82.75 52 ARG B N 1
ATOM 5696 C CA . ARG B 1 52 ? -7.41 -2.195 15.383 1 82.75 52 ARG B CA 1
ATOM 5697 C C . ARG B 1 52 ? -7.949 -1.014 16.188 1 82.75 52 ARG B C 1
ATOM 5699 O O . ARG B 1 52 ? -8.773 -0.244 15.68 1 82.75 52 ARG B O 1
ATOM 5706 N N . CYS B 1 53 ? -7.555 -0.956 17.375 1 86.88 53 CYS B N 1
ATOM 5707 C CA . CYS B 1 53 ? -7.91 0.2 18.203 1 86.88 53 CYS B CA 1
ATOM 5708 C C . CYS B 1 53 ? -6.883 1.314 18.031 1 86.88 53 CYS B C 1
ATOM 5710 O O . CYS B 1 53 ? -5.719 1.15 18.406 1 86.88 53 CYS B O 1
ATOM 5712 N N . THR B 1 54 ? -7.293 2.414 17.5 1 86.69 54 THR B N 1
ATOM 5713 C CA . THR B 1 54 ? -6.383 3.535 17.281 1 86.69 54 THR B CA 1
ATOM 5714 C C . THR B 1 54 ? -6.715 4.691 18.219 1 86.69 54 THR B C 1
ATOM 5716 O O . THR B 1 54 ? -6.273 5.82 18 1 86.69 54 THR B O 1
ATOM 5719 N N . ILE B 1 55 ? -7.559 4.434 19.188 1 91.19 55 ILE B N 1
ATOM 5720 C CA . ILE B 1 55 ? -7.859 5.453 20.188 1 91.19 55 ILE B CA 1
ATOM 5721 C C . ILE B 1 55 ? -6.602 5.781 20.984 1 91.19 55 ILE B C 1
ATOM 5723 O O . ILE B 1 55 ? -5.914 4.879 21.484 1 91.19 55 ILE B O 1
ATOM 5727 N N . PRO B 1 56 ? -6.32 7.039 21.016 1 86.5 56 PRO B N 1
ATOM 5728 C CA . PRO B 1 56 ? -5.082 7.426 21.703 1 86.5 56 PRO B CA 1
ATOM 5729 C C . PRO B 1 56 ? -5.016 6.914 23.141 1 86.5 56 PRO B C 1
ATOM 5731 O O . PRO B 1 56 ? -5.949 7.117 23.922 1 86.5 56 PRO B O 1
ATOM 5734 N N . LYS B 1 57 ? -3.922 6.262 23.453 1 84.06 57 LYS B N 1
ATOM 5735 C CA . LYS B 1 57 ? -3.701 5.781 24.812 1 84.06 57 LYS B CA 1
ATOM 5736 C C . LYS B 1 57 ? -3.373 6.938 25.75 1 84.06 57 LYS B C 1
ATOM 5738 O O . LYS B 1 57 ? -2.66 7.867 25.375 1 84.06 57 LYS B O 1
ATOM 5743 N N . GLY B 1 58 ? -3.902 6.828 27 1 82.44 58 GLY B N 1
ATOM 5744 C CA . GLY B 1 58 ? -3.678 7.883 27.984 1 82.44 58 GLY B CA 1
ATOM 5745 C C . GLY B 1 58 ? -4.926 8.25 28.75 1 82.44 58 GLY B C 1
ATOM 5746 O O . GLY B 1 58 ? -5.609 7.375 29.297 1 82.44 58 GLY B O 1
ATOM 5747 N N . LYS B 1 59 ? -5.234 9.578 28.656 1 84.38 59 LYS B N 1
ATOM 5748 C CA . LYS B 1 59 ? -6.336 10.094 29.469 1 84.38 59 LYS B CA 1
ATOM 5749 C C . LYS B 1 59 ? -7.66 9.453 29.062 1 84.38 59 LYS B C 1
ATOM 5751 O O . LYS B 1 59 ? -8.477 9.109 29.922 1 84.38 59 LYS B O 1
ATOM 5756 N N . ILE B 1 60 ? -7.82 9.234 27.781 1 89.06 60 ILE B N 1
ATOM 5757 C CA . ILE B 1 60 ? -9.094 8.742 27.281 1 89.06 60 ILE B CA 1
ATOM 5758 C C . ILE B 1 60 ? -9.258 7.266 27.656 1 89.06 60 ILE B C 1
ATOM 5760 O O . ILE B 1 60 ? -10.305 6.867 28.172 1 89.06 60 ILE B O 1
ATOM 5764 N N . THR B 1 61 ? -8.227 6.48 27.406 1 87.5 61 THR B N 1
ATOM 5765 C CA . THR B 1 61 ? -8.32 5.051 27.672 1 87.5 61 THR B CA 1
ATOM 5766 C C . THR B 1 61 ? -8.273 4.781 29.172 1 87.5 61 THR B C 1
ATOM 5768 O O . THR B 1 61 ? -8.758 3.746 29.641 1 87.5 61 THR B O 1
ATOM 5771 N N . ASP B 1 62 ? -7.66 5.703 29.906 1 87.12 62 ASP B N 1
ATOM 5772 C CA . ASP B 1 62 ? -7.641 5.566 31.359 1 87.12 62 ASP B CA 1
ATOM 5773 C C . ASP B 1 62 ? -9.031 5.812 31.953 1 87.12 62 ASP B C 1
ATOM 5775 O O . ASP B 1 62 ? -9.391 5.223 32.969 1 87.12 62 ASP B O 1
ATOM 5779 N N . PHE B 1 63 ? -9.688 6.625 31.328 1 91.44 63 PHE B N 1
ATOM 5780 C CA . PHE B 1 63 ? -11.016 6.98 31.812 1 91.44 63 PHE B CA 1
ATOM 5781 C C . PHE B 1 63 ? -12.047 5.957 31.359 1 91.44 63 PHE B C 1
ATOM 5783 O O . PHE B 1 63 ? -12.797 5.418 32.188 1 91.44 63 PHE B O 1
ATOM 5790 N N . ALA B 1 64 ? -12.086 5.691 30.094 1 93.25 64 ALA B N 1
ATOM 5791 C CA . ALA B 1 64 ? -13.203 4.961 29.516 1 93.25 64 ALA B CA 1
ATOM 5792 C C . ALA B 1 64 ? -12.898 3.469 29.406 1 93.25 64 ALA B C 1
ATOM 5794 O O . ALA B 1 64 ? -11.836 3.08 28.906 1 93.25 64 ALA B O 1
ATOM 5795 N N . THR B 1 65 ? -13.781 2.678 29.859 1 92.06 65 THR B N 1
ATOM 5796 C CA . THR B 1 65 ? -13.68 1.229 29.703 1 92.06 65 THR B CA 1
ATOM 5797 C C . THR B 1 65 ? -14.578 0.74 28.562 1 92.06 65 THR B C 1
ATOM 5799 O O . THR B 1 65 ? -14.367 -0.349 28.031 1 92.06 65 THR B O 1
ATOM 5802 N N . ILE B 1 66 ? -15.578 1.564 28.297 1 94.75 66 ILE B N 1
ATOM 5803 C CA . ILE B 1 66 ? -16.484 1.246 27.203 1 94.75 66 ILE B CA 1
ATOM 5804 C C . ILE B 1 66 ? -16.688 2.475 26.328 1 94.75 66 ILE B C 1
ATOM 5806 O O . ILE B 1 66 ? -16.938 3.574 26.828 1 94.75 66 ILE B O 1
ATOM 5810 N N . PHE B 1 67 ? -16.516 2.283 25.078 1 96.38 67 PHE B N 1
ATOM 5811 C CA . PHE B 1 67 ? -16.828 3.309 24.094 1 96.38 67 PHE B CA 1
ATOM 5812 C C . PHE B 1 67 ? -18.125 2.994 23.375 1 96.38 67 PHE B C 1
ATOM 5814 O O . PHE B 1 67 ? -18.375 1.845 23 1 96.38 67 PHE B O 1
ATOM 5821 N N . SER B 1 68 ? -19 3.945 23.219 1 96.44 68 SER B N 1
ATOM 5822 C CA . SER B 1 68 ? -20.281 3.672 22.578 1 96.44 68 SER B CA 1
ATOM 5823 C C . SER B 1 68 ? -20.719 4.848 21.719 1 96.44 68 SER B C 1
ATOM 5825 O O . SER B 1 68 ? -20.281 5.98 21.922 1 96.44 68 SER B O 1
ATOM 5827 N N . ILE B 1 69 ? -21.516 4.566 20.734 1 97.81 69 ILE B N 1
ATOM 5828 C CA . ILE B 1 69 ? -22.141 5.59 19.906 1 97.81 69 ILE B CA 1
ATOM 5829 C C . ILE B 1 69 ? -23.609 5.266 19.688 1 97.81 69 ILE B C 1
ATOM 5831 O O . ILE B 1 69 ? -24 4.094 19.641 1 97.81 69 ILE B O 1
ATOM 5835 N N . ILE B 1 70 ? -24.406 6.234 19.703 1 97.56 70 ILE B N 1
ATOM 5836 C CA . ILE B 1 70 ? -25.797 6.105 19.266 1 97.56 70 ILE B CA 1
ATOM 5837 C C . ILE B 1 70 ? -25.922 6.574 17.828 1 97.56 70 ILE B C 1
ATOM 5839 O O . ILE B 1 70 ? -25.578 7.715 17.5 1 97.56 70 ILE B O 1
ATOM 5843 N N . ILE B 1 71 ? -26.391 5.711 17 1 96.88 71 ILE B N 1
ATOM 5844 C CA . ILE B 1 71 ? -26.516 6.008 15.578 1 96.88 71 ILE B CA 1
ATOM 5845 C C . ILE B 1 71 ? -27.969 5.844 15.141 1 96.88 71 ILE B C 1
ATOM 5847 O O . ILE B 1 71 ? -28.672 4.953 15.625 1 96.88 71 ILE B O 1
ATOM 5851 N N . VAL B 1 72 ? -28.359 6.711 14.344 1 95.31 72 VAL B N 1
ATOM 5852 C CA . VAL B 1 72 ? -29.688 6.641 13.758 1 95.31 72 VAL B CA 1
ATOM 5853 C C . VAL B 1 72 ? -29.594 6.191 12.305 1 95.31 72 VAL B C 1
ATOM 5855 O O . VAL B 1 72 ? -28.844 6.777 11.516 1 95.31 72 VAL B O 1
ATOM 5858 N N . ILE B 1 73 ? -30.312 5.117 11.953 1 91.12 73 ILE B N 1
ATOM 5859 C CA . ILE B 1 73 ? -30.359 4.594 10.594 1 91.12 73 ILE B CA 1
ATOM 5860 C C . ILE B 1 73 ? -31.812 4.473 10.141 1 91.12 73 ILE B C 1
ATOM 5862 O O . ILE B 1 73 ? -32.594 3.689 10.703 1 91.12 73 ILE B O 1
ATOM 5866 N N . ASN B 1 74 ? -32.188 5.129 9.133 1 84.25 74 ASN B N 1
ATOM 5867 C CA . ASN B 1 74 ? -33.562 5.125 8.586 1 84.25 74 ASN B CA 1
ATOM 5868 C C . ASN B 1 74 ? -34.594 5.281 9.688 1 84.25 74 ASN B C 1
ATOM 5870 O O . ASN B 1 74 ? -35.531 4.477 9.781 1 84.25 74 ASN B O 1
ATOM 5874 N N . SER B 1 75 ? -34.438 6.102 10.625 1 82.5 75 SER B N 1
ATOM 5875 C CA . SER B 1 75 ? -35.375 6.516 11.664 1 82.5 75 SER B CA 1
ATOM 5876 C C . SER B 1 75 ? -35.344 5.57 12.859 1 82.5 75 SER B C 1
ATOM 5878 O O . SER B 1 75 ? -36.125 5.703 13.797 1 82.5 75 SER B O 1
ATOM 5880 N N . HIS B 1 76 ? -34.5 4.574 12.734 1 87.06 76 HIS B N 1
ATOM 5881 C CA . HIS B 1 76 ? -34.281 3.689 13.867 1 87.06 76 HIS B CA 1
ATOM 5882 C C . HIS B 1 76 ? -33 4.055 14.609 1 87.06 76 HIS B C 1
ATOM 5884 O O . HIS B 1 76 ? -32 4.43 13.992 1 87.06 76 HIS B O 1
ATOM 5890 N N . ARG B 1 77 ? -33.094 3.902 15.906 1 93.06 77 ARG B N 1
ATOM 5891 C CA . ARG B 1 77 ? -31.969 4.262 16.734 1 93.06 77 ARG B CA 1
ATOM 5892 C C . ARG B 1 77 ? -31.25 3.02 17.266 1 93.06 77 ARG B C 1
ATOM 5894 O O . ARG B 1 77 ? -31.891 2.066 17.703 1 93.06 77 ARG B O 1
ATOM 5901 N N . TYR B 1 78 ? -30 3.023 17.141 1 94.62 78 TYR B N 1
ATOM 5902 C CA . TYR B 1 78 ? -29.188 1.893 17.578 1 94.62 78 TYR B CA 1
ATOM 5903 C C . TYR B 1 78 ? -28.047 2.355 18.469 1 94.62 78 TYR B C 1
ATOM 5905 O O . TYR B 1 78 ? -27.547 3.473 18.312 1 94.62 78 TYR B O 1
ATOM 5913 N N . ILE B 1 79 ? -27.688 1.53 19.406 1 95.81 79 ILE B N 1
ATOM 5914 C CA . ILE B 1 79 ? -26.5 1.776 20.219 1 95.81 79 ILE B CA 1
ATOM 5915 C C . ILE B 1 79 ? -25.438 0.743 19.891 1 95.81 79 ILE B C 1
ATOM 5917 O O . ILE B 1 79 ? -25.734 -0.436 19.688 1 95.81 79 ILE B O 1
ATOM 5921 N N . ILE B 1 80 ? -24.297 1.178 19.641 1 97.31 80 ILE B N 1
ATOM 5922 C CA . ILE B 1 80 ? -23.125 0.337 19.422 1 97.31 80 ILE B CA 1
ATOM 5923 C C . ILE B 1 80 ? -22.109 0.582 20.547 1 97.31 80 ILE B C 1
ATOM 5925 O O . ILE B 1 80 ? -21.734 1.726 20.797 1 97.31 80 ILE B O 1
ATOM 5929 N N . ALA B 1 81 ? -21.688 -0.414 21.219 1 96.19 81 ALA B N 1
ATOM 5930 C CA . ALA B 1 81 ? -20.719 -0.281 22.312 1 96.19 81 ALA B CA 1
ATOM 5931 C C . ALA B 1 81 ? -19.594 -1.31 22.172 1 96.19 81 ALA B C 1
ATOM 5933 O O . ALA B 1 81 ? -19.812 -2.412 21.672 1 96.19 81 ALA B O 1
ATOM 5934 N N . ARG B 1 82 ? -18.469 -0.914 22.516 1 95.69 82 ARG B N 1
ATOM 5935 C CA . ARG B 1 82 ? -17.312 -1.787 22.438 1 95.69 82 ARG B CA 1
ATOM 5936 C C . ARG B 1 82 ? -16.406 -1.597 23.641 1 95.69 82 ARG B C 1
ATOM 5938 O O . ARG B 1 82 ? -16.172 -0.468 24.094 1 95.69 82 ARG B O 1
ATOM 5945 N N . LYS B 1 83 ? -15.883 -2.633 24.141 1 92.19 83 LYS B N 1
ATOM 5946 C CA . LYS B 1 83 ? -15.016 -2.588 25.312 1 92.19 83 LYS B CA 1
ATOM 5947 C C . LYS B 1 83 ? -13.609 -2.145 24.953 1 92.19 83 LYS B C 1
ATOM 5949 O O . LYS B 1 83 ? -13.164 -2.336 23.812 1 92.19 83 LYS B O 1
ATOM 5954 N N . SER B 1 84 ? -12.93 -1.449 25.859 1 85.94 84 SER B N 1
ATOM 5955 C CA . SER B 1 84 ? -11.609 -0.873 25.609 1 85.94 84 SER B CA 1
ATOM 5956 C C . SER B 1 84 ? -10.5 -1.815 26.047 1 85.94 84 SER B C 1
ATOM 5958 O O . SER B 1 84 ? -9.367 -1.721 25.562 1 85.94 84 SER B O 1
ATOM 5960 N N . ASN B 1 85 ? -10.812 -2.709 27 1 77 85 ASN B N 1
ATOM 5961 C CA . ASN B 1 85 ? -9.781 -3.561 27.594 1 77 85 ASN B CA 1
ATOM 5962 C C . ASN B 1 85 ? -9.172 -4.492 26.547 1 77 85 ASN B C 1
ATOM 5964 O O . ASN B 1 85 ? -9.883 -5.027 25.688 1 77 85 ASN B O 1
ATOM 5968 N N . PHE B 1 86 ? -7.984 -4.633 26.688 1 72.75 86 PHE B N 1
ATOM 5969 C CA . PHE B 1 86 ? -7.191 -5.383 25.734 1 72.75 86 PHE B CA 1
ATOM 5970 C C . PHE B 1 86 ? -7.73 -6.801 25.562 1 72.75 86 PHE B C 1
ATOM 5972 O O . PHE B 1 86 ? -7.75 -7.34 24.453 1 72.75 86 PHE B O 1
ATOM 5979 N N . THR B 1 87 ? -8.234 -7.387 26.594 1 73.38 87 THR B N 1
ATOM 5980 C CA . THR B 1 87 ? -8.68 -8.773 26.562 1 73.38 87 THR B CA 1
ATOM 5981 C C . THR B 1 87 ? -10.094 -8.875 25.984 1 73.38 87 THR B C 1
ATOM 5983 O O . THR B 1 87 ? -10.5 -9.93 25.5 1 73.38 87 THR B O 1
ATOM 5986 N N . GLU B 1 88 ? -10.719 -7.758 26.031 1 80.19 88 GLU B N 1
ATOM 5987 C CA . GLU B 1 88 ? -12.125 -7.82 25.625 1 80.19 88 GLU B CA 1
ATOM 5988 C C . GLU B 1 88 ? -12.398 -6.895 24.438 1 80.19 88 GLU B C 1
ATOM 5990 O O . GLU B 1 88 ? -13.547 -6.512 24.203 1 80.19 88 GLU B O 1
ATOM 5995 N N . ARG B 1 89 ? -11.43 -6.566 23.75 1 85 89 ARG B N 1
ATOM 5996 C CA . ARG B 1 89 ? -11.562 -5.621 22.641 1 85 89 ARG B CA 1
ATOM 5997 C C . ARG B 1 89 ? -12.406 -6.207 21.516 1 85 89 ARG B C 1
ATOM 5999 O O . ARG B 1 89 ? -12.922 -5.469 20.672 1 85 89 ARG B O 1
ATOM 6006 N N . LYS B 1 90 ? -12.602 -7.508 21.562 1 88.88 90 LYS B N 1
ATOM 6007 C CA . LYS B 1 90 ? -13.336 -8.148 20.484 1 88.88 90 LYS B CA 1
ATOM 6008 C C . LYS B 1 90 ? -14.828 -8.219 20.797 1 88.88 90 LYS B C 1
ATOM 6010 O O . LYS B 1 90 ? -15.625 -8.609 19.953 1 88.88 90 LYS B O 1
ATOM 6015 N N . ARG B 1 91 ? -15.172 -7.797 21.969 1 90.56 91 ARG B N 1
ATOM 6016 C CA . ARG B 1 91 ? -16.562 -7.887 22.391 1 90.56 91 ARG B CA 1
ATOM 6017 C C . ARG B 1 91 ? -17.297 -6.57 22.141 1 90.56 91 ARG B C 1
ATOM 6019 O O . ARG B 1 91 ? -16.859 -5.516 22.609 1 90.56 91 ARG B O 1
ATOM 6026 N N . MET B 1 92 ? -18.375 -6.645 21.422 1 94.94 92 MET B N 1
ATOM 6027 C CA . MET B 1 92 ? -19.156 -5.473 21.047 1 94.94 92 MET B CA 1
ATOM 6028 C C . MET B 1 92 ? -20.641 -5.691 21.328 1 94.94 92 MET B C 1
ATOM 6030 O O . MET B 1 92 ? -21.094 -6.832 21.422 1 94.94 92 MET B O 1
ATOM 6034 N N . TYR B 1 93 ? -21.266 -4.613 21.547 1 92.81 93 TYR B N 1
ATOM 6035 C CA . TYR B 1 93 ? -22.703 -4.574 21.844 1 92.81 93 TYR B CA 1
ATOM 6036 C C . TYR B 1 93 ? -23.453 -3.764 20.797 1 92.81 93 TYR B C 1
ATOM 6038 O O . TYR B 1 93 ? -23.016 -2.67 20.422 1 92.81 93 TYR B O 1
ATOM 6046 N N . PHE B 1 94 ? -24.484 -4.41 20.188 1 93.62 94 PHE B N 1
ATOM 6047 C CA . PHE B 1 94 ? -25.344 -3.736 19.219 1 93.62 94 PHE B CA 1
ATOM 6048 C C . PHE B 1 94 ? -26.812 -4.016 19.5 1 93.62 94 PHE B C 1
ATOM 6050 O O . PHE B 1 94 ? -27.219 -5.172 19.594 1 93.62 94 PHE B O 1
ATOM 6057 N N . SER B 1 95 ? -27.578 -2.883 19.672 1 89.88 95 SER B N 1
ATOM 6058 C CA . SER B 1 95 ? -28.984 -3.08 19.984 1 89.88 95 SER B CA 1
ATOM 6059 C C . SER B 1 95 ? -29.812 -1.882 19.547 1 89.88 95 SER B C 1
ATOM 6061 O O . SER B 1 95 ? -29.328 -0.752 19.516 1 89.88 95 SER B O 1
ATOM 6063 N N . HIS B 1 96 ? -31.016 -2.229 19.188 1 90.81 96 HIS B N 1
ATOM 6064 C CA . HIS B 1 96 ? -32 -1.184 18.938 1 90.81 96 HIS B CA 1
ATOM 6065 C C . HIS B 1 96 ? -32.438 -0.516 20.25 1 90.81 96 HIS B C 1
ATOM 6067 O O . HIS B 1 96 ? -3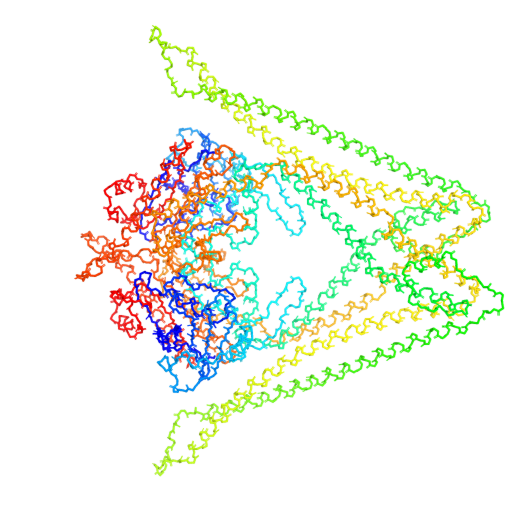2.594 -1.186 21.266 1 90.81 96 HIS B O 1
ATOM 6073 N N . ILE B 1 97 ? -32.5 0.787 20.156 1 90.81 97 ILE B N 1
ATOM 6074 C CA . ILE B 1 97 ? -32.906 1.487 21.375 1 90.81 97 ILE B CA 1
ATOM 6075 C C . ILE B 1 97 ? -34.156 2.322 21.125 1 90.81 97 ILE B C 1
ATOM 6077 O O . ILE B 1 97 ? -34.375 2.795 20.016 1 90.81 97 ILE B O 1
ATOM 6081 N N . ASP B 1 98 ? -34.875 2.572 22.25 1 84.25 98 ASP B N 1
ATOM 6082 C CA . ASP B 1 98 ? -36.125 3.328 22.172 1 84.25 98 ASP B CA 1
ATOM 6083 C C . ASP B 1 98 ? -35.844 4.832 22.125 1 84.25 98 ASP B C 1
ATOM 6085 O O . ASP B 1 98 ? -34.75 5.277 22.438 1 84.25 98 ASP B O 1
ATOM 6089 N N . ASP B 1 99 ? -36.812 5.559 21.75 1 86 99 ASP B N 1
ATOM 6090 C CA . ASP B 1 99 ? -36.688 7.004 21.578 1 86 99 ASP B CA 1
ATOM 6091 C C . ASP B 1 99 ? -36.438 7.699 22.906 1 86 99 ASP B C 1
ATOM 6093 O O . ASP B 1 99 ? -35.844 8.773 22.938 1 86 99 ASP B O 1
ATOM 6097 N N . GLY B 1 100 ? -36.75 7.121 23.984 1 84.75 100 GLY B N 1
ATOM 6098 C CA . GLY B 1 100 ? -36.562 7.742 25.281 1 84.75 100 GLY B CA 1
ATOM 6099 C C . GLY B 1 100 ? -35.156 7.613 25.797 1 84.75 100 GLY B C 1
ATOM 6100 O O . GLY B 1 100 ? -34.75 8.336 26.719 1 84.75 100 GLY B O 1
ATOM 6101 N N . VAL B 1 101 ? -34.375 6.848 25.141 1 89.44 101 VAL B N 1
ATOM 6102 C CA . VAL B 1 101 ? -33.031 6.613 25.594 1 89.44 101 VAL B CA 1
ATOM 6103 C C . VAL B 1 101 ? -32.094 7.656 24.984 1 89.44 101 VAL B C 1
ATOM 6105 O O . VAL B 1 101 ? -32.062 7.832 23.766 1 89.44 101 VAL B O 1
ATOM 6108 N N . THR B 1 102 ? -31.438 8.398 25.797 1 90.75 102 THR B N 1
ATOM 6109 C CA . THR B 1 102 ? -30.484 9.414 25.344 1 90.75 102 THR B CA 1
ATOM 6110 C C . THR B 1 102 ? -29.109 9.172 25.953 1 90.75 102 THR B C 1
ATOM 6112 O O . THR B 1 102 ? -28.922 8.25 26.75 1 90.75 102 THR B O 1
ATOM 6115 N N . HIS B 1 103 ? -28.141 9.945 25.516 1 91.19 103 HIS B N 1
ATOM 6116 C CA . HIS B 1 103 ? -26.781 9.836 26.031 1 91.19 103 HIS B CA 1
ATOM 6117 C C . HIS B 1 103 ? -26.75 10.031 27.547 1 91.19 103 HIS B C 1
ATOM 6119 O O . HIS B 1 103 ? -25.875 9.492 28.234 1 91.19 103 HIS B O 1
ATOM 6125 N N . GLU B 1 104 ? -27.766 10.695 28.062 1 89.62 104 GLU B N 1
ATOM 6126 C CA . GLU B 1 104 ? -27.812 10.961 29.5 1 89.62 104 GLU B CA 1
ATOM 6127 C C . GLU B 1 104 ? -28.297 9.742 30.266 1 89.62 104 GLU B C 1
ATOM 6129 O O . GLU B 1 104 ? -27.859 9.492 31.391 1 89.62 104 GLU B O 1
ATOM 6134 N N . SER B 1 105 ? -29.125 8.961 29.656 1 89.44 105 SER B N 1
ATOM 6135 C CA . SER B 1 105 ? -29.75 7.848 30.359 1 89.44 105 SER B CA 1
ATOM 6136 C C . SER B 1 105 ? -28.891 6.59 30.281 1 89.44 105 SER B C 1
ATOM 6138 O O . SER B 1 105 ? -29.062 5.668 31.078 1 89.44 105 SER B O 1
ATOM 6140 N N . ILE B 1 106 ? -28.016 6.559 29.375 1 91.25 106 ILE B N 1
ATOM 6141 C CA . ILE B 1 106 ? -27.219 5.352 29.172 1 91.25 106 ILE B CA 1
ATOM 6142 C C . ILE B 1 106 ? -26.172 5.215 30.281 1 91.25 106 ILE B C 1
ATOM 6144 O O . ILE B 1 106 ? -25.422 6.156 30.547 1 91.25 106 ILE B O 1
ATOM 6148 N N . THR B 1 107 ? -26.219 4.133 30.953 1 89.44 107 THR B N 1
ATOM 6149 C CA . THR B 1 107 ? -25.234 3.773 31.984 1 89.44 107 THR B CA 1
ATOM 6150 C C . THR B 1 107 ? -24.625 2.41 31.688 1 89.44 107 THR B C 1
ATOM 6152 O O . THR B 1 107 ? -25.016 1.736 30.734 1 89.44 107 THR B O 1
ATOM 6155 N N . LYS B 1 108 ? -23.625 2.092 32.469 1 88.56 108 LYS B N 1
ATOM 6156 C CA . LYS B 1 108 ? -22.984 0.796 32.281 1 88.56 108 LYS B CA 1
ATOM 6157 C C . LYS B 1 108 ? -23.984 -0.345 32.438 1 88.56 108 LYS B C 1
ATOM 6159 O O . LYS B 1 108 ? -23.891 -1.359 31.75 1 88.56 108 LYS B O 1
ATOM 6164 N N . ASP B 1 109 ? -25 -0.094 33.25 1 85.38 109 ASP B N 1
ATOM 6165 C CA . ASP B 1 109 ? -25.984 -1.126 33.562 1 85.38 109 ASP B CA 1
ATOM 6166 C C . ASP B 1 109 ? -26.938 -1.326 32.375 1 85.38 109 ASP B C 1
ATOM 6168 O O . ASP B 1 109 ? -27.578 -2.373 32.25 1 85.38 109 ASP B O 1
ATOM 6172 N N . PHE B 1 110 ? -26.984 -0.307 31.578 1 88.38 110 PHE B N 1
ATOM 6173 C CA . PHE B 1 110 ? -27.812 -0.409 30.375 1 88.38 110 PHE B CA 1
ATOM 6174 C C . PHE B 1 110 ? -27.266 -1.457 29.422 1 88.38 110 PHE B C 1
ATOM 6176 O O . PHE B 1 110 ? -28.016 -2.121 28.719 1 88.38 110 PHE B O 1
ATOM 6183 N N . LEU B 1 111 ? -25.938 -1.593 29.453 1 90 111 LEU B N 1
ATOM 6184 C CA . LEU B 1 111 ? -25.25 -2.521 28.562 1 90 111 LEU B CA 1
ATOM 6185 C C . LEU B 1 111 ? -25.078 -3.883 29.234 1 90 111 LEU B C 1
ATOM 6187 O O . LEU B 1 111 ? -24.078 -4.129 29.906 1 90 111 LEU B O 1
ATOM 6191 N N . VAL B 1 112 ? -25.938 -4.738 28.984 1 79.75 112 VAL B N 1
ATOM 6192 C CA . VAL B 1 112 ? -25.969 -6.066 29.594 1 79.75 112 VAL B CA 1
ATOM 6193 C C . VAL B 1 112 ? -24.781 -6.887 29.094 1 79.75 112 VAL B C 1
ATOM 6195 O O . VAL B 1 112 ? -24.609 -7.059 27.875 1 79.75 112 VAL B O 1
ATOM 6198 N N . GLU B 1 113 ? -24.047 -7.453 29.953 1 81.12 113 GLU B N 1
ATOM 6199 C CA . GLU B 1 113 ? -22.797 -8.148 29.656 1 81.12 113 GLU B CA 1
ATOM 6200 C C . GLU B 1 113 ? -23.047 -9.352 28.75 1 81.12 113 GLU B C 1
ATOM 6202 O O . GLU B 1 113 ? -22.25 -9.648 27.859 1 81.12 113 GLU B O 1
ATOM 6207 N N . GLU B 1 114 ? -24.156 -9.961 28.859 1 75.75 114 GLU B N 1
ATOM 6208 C CA . GLU B 1 114 ? -24.453 -11.195 28.141 1 75.75 114 GLU B CA 1
ATOM 6209 C C . GLU B 1 114 ? -24.719 -10.922 26.672 1 75.75 114 GLU B C 1
ATOM 6211 O O . GLU B 1 114 ? -24.594 -11.82 25.828 1 75.75 114 GLU B O 1
ATOM 6216 N N . LYS B 1 115 ? -24.969 -9.695 26.422 1 84.12 115 LYS B N 1
ATOM 6217 C CA . LYS B 1 115 ? -25.328 -9.367 25.047 1 84.12 115 LYS B CA 1
ATOM 6218 C C . LYS B 1 115 ? -24.094 -8.969 24.234 1 84.12 115 LYS B C 1
ATOM 6220 O O . LYS B 1 115 ? -24.172 -8.773 23.016 1 84.12 115 LYS B O 1
ATOM 6225 N N . PHE B 1 116 ? -22.984 -8.852 24.906 1 90 116 PHE B N 1
ATOM 6226 C CA . PHE B 1 116 ? -21.766 -8.594 24.156 1 90 116 PHE B CA 1
ATOM 6227 C C . PHE B 1 116 ? -21.344 -9.812 23.344 1 90 116 PHE B C 1
ATOM 6229 O O . PHE B 1 116 ? -21.359 -10.938 23.844 1 90 116 PHE B O 1
ATOM 6236 N N . CYS B 1 117 ? -21.156 -9.57 22.109 1 89.69 117 CYS B N 1
ATOM 6237 C CA . CYS B 1 117 ? -20.75 -10.656 21.219 1 89.69 117 CYS B CA 1
ATOM 6238 C C . CYS B 1 117 ? -19.516 -10.273 20.406 1 89.69 117 CYS B C 1
ATOM 6240 O O . CYS B 1 117 ? -18.969 -9.18 20.578 1 89.69 117 CYS B O 1
ATOM 6242 N N . ASP B 1 118 ? -19.109 -11.195 19.625 1 90.12 118 ASP B N 1
ATOM 6243 C CA . ASP B 1 118 ? -17.922 -10.961 18.812 1 90.12 118 ASP B CA 1
ATOM 6244 C C . ASP B 1 118 ? -18.141 -9.836 17.812 1 90.12 118 ASP B C 1
ATOM 6246 O O . ASP B 1 118 ? -19.219 -9.734 17.219 1 90.12 118 ASP B O 1
ATOM 6250 N N . TYR B 1 119 ? -17.172 -9.023 17.594 1 92 119 TYR B N 1
ATOM 6251 C CA . TYR B 1 119 ? -17.328 -7.812 16.797 1 92 119 TYR B CA 1
ATOM 6252 C C . TYR B 1 119 ? -17.656 -8.156 15.344 1 92 119 TYR B C 1
ATOM 6254 O O . TYR B 1 119 ? -18.328 -7.391 14.648 1 92 119 TYR B O 1
ATOM 6262 N N . LYS B 1 120 ? -17.234 -9.383 14.82 1 87.69 120 LYS B N 1
ATOM 6263 C CA . LYS B 1 120 ? -17.578 -9.773 13.461 1 87.69 120 LYS B CA 1
ATOM 6264 C C . LYS B 1 120 ? -19.078 -10.008 13.312 1 87.69 120 LYS B C 1
ATOM 6266 O O . LYS B 1 120 ? -19.672 -9.703 12.266 1 87.69 120 LYS B O 1
ATOM 6271 N N . ASN B 1 121 ? -19.625 -10.523 14.312 1 86.12 121 ASN B N 1
ATOM 6272 C CA . ASN B 1 121 ? -21.078 -10.703 14.32 1 86.12 121 ASN B CA 1
ATOM 6273 C C . ASN B 1 121 ? -21.812 -9.359 14.352 1 86.12 121 ASN B C 1
ATOM 6275 O O . ASN B 1 121 ? -22.812 -9.18 13.648 1 86.12 121 ASN B O 1
ATOM 6279 N N . VAL B 1 122 ? -21.297 -8.531 15.148 1 90.75 122 VAL B N 1
ATOM 6280 C CA . VAL B 1 122 ? -21.891 -7.203 15.234 1 90.75 122 VAL B CA 1
ATOM 6281 C C . VAL B 1 122 ? -21.75 -6.484 13.898 1 90.75 122 VAL B C 1
ATOM 6283 O O . VAL B 1 122 ? -22.672 -5.793 13.453 1 90.75 122 VAL B O 1
ATOM 6286 N N . GLN B 1 123 ? -20.609 -6.605 13.305 1 92.44 123 GLN B N 1
ATOM 6287 C CA . GLN B 1 123 ? -20.391 -6.012 11.992 1 92.44 123 GLN B CA 1
ATOM 6288 C C . GLN B 1 123 ? -21.438 -6.461 10.992 1 92.44 123 GLN B C 1
ATOM 6290 O O . GLN B 1 123 ? -21.984 -5.648 10.234 1 92.44 123 GLN B O 1
ATOM 6295 N N . LYS B 1 124 ? -21.75 -7.762 11 1 83.5 124 LYS B N 1
ATOM 6296 C CA . LYS B 1 124 ? -22.766 -8.305 10.102 1 83.5 124 LYS B CA 1
ATOM 6297 C C . LYS B 1 124 ? -24.141 -7.703 10.398 1 83.5 124 LYS B C 1
ATOM 6299 O O . LYS B 1 124 ? -24.906 -7.418 9.484 1 83.5 124 LYS B O 1
ATOM 6304 N N . GLN B 1 125 ? -24.375 -7.527 11.648 1 85.31 125 GLN B N 1
ATOM 6305 C CA . GLN B 1 125 ? -25.656 -6.957 12.055 1 85.31 125 GLN B CA 1
ATOM 6306 C C . GLN B 1 125 ? -25.797 -5.512 11.57 1 85.31 125 GLN B C 1
ATOM 6308 O O . GLN B 1 125 ? -26.844 -5.121 11.055 1 85.31 125 GLN B O 1
ATOM 6313 N N . ILE B 1 126 ? -24.75 -4.785 11.719 1 92.06 126 ILE B N 1
ATOM 6314 C CA . ILE B 1 126 ? -24.766 -3.395 11.281 1 92.06 126 ILE B CA 1
ATOM 6315 C C . ILE B 1 126 ? -24.938 -3.334 9.766 1 92.06 126 ILE B C 1
ATOM 6317 O O . ILE B 1 126 ? -25.703 -2.521 9.25 1 92.06 126 ILE B O 1
ATOM 6321 N N . GLU B 1 127 ? -24.203 -4.168 9.094 1 88.94 127 GLU B N 1
ATOM 6322 C CA . GLU B 1 127 ? -24.281 -4.219 7.641 1 88.94 127 GLU B CA 1
ATOM 6323 C C . GLU B 1 127 ? -25.688 -4.555 7.168 1 88.94 127 GLU B C 1
ATOM 6325 O O . GLU B 1 127 ? -26.172 -3.994 6.184 1 88.94 127 GLU B O 1
ATOM 6330 N N . LYS B 1 128 ? -26.266 -5.41 7.898 1 81.06 128 LYS B N 1
ATOM 6331 C CA . LYS B 1 128 ? -27.656 -5.773 7.574 1 81.06 128 LYS B CA 1
ATOM 6332 C C . LYS B 1 128 ? -28.578 -4.578 7.723 1 81.06 128 LYS B C 1
ATOM 6334 O O . LYS B 1 128 ? -29.422 -4.328 6.859 1 81.06 128 LYS B O 1
ATOM 6339 N N . VAL B 1 129 ? -28.359 -3.889 8.766 1 84 129 VAL B N 1
ATOM 6340 C CA . VAL B 1 129 ? -29.234 -2.742 9.039 1 84 129 VAL B CA 1
ATOM 6341 C C . VAL B 1 129 ? -28.969 -1.646 8.008 1 84 129 VAL B C 1
ATOM 6343 O O . VAL B 1 129 ? -29.891 -0.91 7.637 1 84 129 VAL B O 1
ATOM 6346 N N . LEU B 1 130 ? -27.766 -1.585 7.477 1 89.12 130 LEU B N 1
ATOM 6347 C CA . LEU B 1 130 ? -27.406 -0.582 6.48 1 89.12 130 LEU B CA 1
ATOM 6348 C C . LEU B 1 130 ? -27.906 -0.986 5.098 1 89.12 130 LEU B C 1
ATOM 6350 O O . LEU B 1 130 ? -27.953 -0.157 4.184 1 89.12 130 LEU B O 1
ATOM 6354 N N . GLY B 1 131 ? -28.156 -2.256 4.992 1 79.94 131 GLY B N 1
ATOM 6355 C CA . GLY B 1 131 ? -28.641 -2.744 3.709 1 79.94 131 GLY B CA 1
ATOM 6356 C C . GLY B 1 131 ? -27.531 -3.303 2.836 1 79.94 131 GLY B C 1
ATOM 6357 O O . GLY B 1 131 ? -27.688 -3.408 1.617 1 79.94 131 GLY B O 1
ATOM 6358 N N . LEU B 1 132 ? -26.344 -3.578 3.426 1 81 132 LEU B N 1
ATOM 6359 C CA . LEU B 1 132 ? -25.25 -4.184 2.686 1 81 132 LEU B CA 1
ATOM 6360 C C . LEU B 1 132 ? -25.359 -5.707 2.688 1 81 132 LEU B C 1
ATOM 6362 O O . LEU B 1 132 ? -25.094 -6.352 3.701 1 81 132 LEU B O 1
ATOM 6366 N N . ASN B 1 133 ? -25.969 -6.273 1.73 1 66.25 133 ASN B N 1
ATOM 6367 C CA . ASN B 1 133 ? -26.234 -7.711 1.751 1 66.25 133 ASN B CA 1
ATOM 6368 C C . ASN B 1 133 ? -25.453 -8.438 0.664 1 66.25 133 ASN B C 1
ATOM 6370 O O . ASN B 1 133 ? -26.016 -9.242 -0.084 1 66.25 133 ASN B O 1
ATOM 6374 N N . VAL B 1 134 ? -24.344 -7.949 0.329 1 62.62 134 VAL B N 1
ATOM 6375 C CA . VAL B 1 134 ? -23.609 -8.625 -0.732 1 62.62 134 VAL B CA 1
ATOM 6376 C C . VAL B 1 134 ? -22.547 -9.539 -0.121 1 62.62 134 VAL B C 1
ATOM 6378 O O . VAL B 1 134 ? -21.812 -9.133 0.787 1 62.62 134 VAL B O 1
ATOM 6381 N N . THR B 1 135 ? -22.719 -10.805 -0.294 1 57.84 135 THR B N 1
ATOM 6382 C CA . THR B 1 135 ? -21.781 -11.773 0.246 1 57.84 135 THR B CA 1
ATOM 6383 C C . THR B 1 135 ? -20.484 -11.758 -0.557 1 57.84 135 THR B C 1
ATOM 6385 O O . THR B 1 135 ? -20.344 -11 -1.52 1 57.84 135 THR B O 1
ATOM 6388 N N . ASN B 1 136 ? -19.578 -12.875 -0.571 1 53.06 136 ASN B N 1
ATOM 6389 C CA . ASN B 1 136 ? -18.156 -13.055 -0.886 1 53.06 136 ASN B CA 1
ATOM 6390 C C . ASN B 1 136 ? -17.875 -12.812 -2.365 1 53.06 136 ASN B C 1
ATOM 6392 O O . ASN B 1 136 ? -18.625 -13.281 -3.229 1 53.06 136 ASN B O 1
ATOM 6396 N N . PHE B 1 137 ? -17.406 -11.695 -2.619 1 46.25 137 PHE B N 1
ATOM 6397 C CA . PHE B 1 137 ? -16.984 -11.492 -3.998 1 46.25 137 PHE B CA 1
ATOM 6398 C C . PHE B 1 137 ? -16.094 -12.648 -4.461 1 46.25 137 PHE B C 1
ATOM 6400 O O . PHE B 1 137 ? -16.328 -13.227 -5.523 1 46.25 137 PHE B O 1
ATOM 6407 N N . ASN B 1 138 ? -14.617 -12.508 -4.477 1 45 138 ASN B N 1
ATOM 6408 C CA . ASN B 1 138 ? -13.695 -13.336 -5.242 1 45 138 ASN B CA 1
ATOM 6409 C C . ASN B 1 138 ? -13.266 -14.57 -4.449 1 45 138 ASN B C 1
ATOM 6411 O O . ASN B 1 138 ? -12.852 -14.453 -3.297 1 45 138 ASN B O 1
ATOM 6415 N N . GLU B 1 139 ? -13.812 -15.633 -4.75 1 38.72 139 GLU B N 1
ATOM 6416 C CA . GLU B 1 139 ? -13.336 -16.938 -4.281 1 38.72 139 GLU B CA 1
ATOM 6417 C C . GLU B 1 139 ? -11.844 -17.109 -4.574 1 38.72 139 GLU B C 1
ATOM 6419 O O . GLU B 1 139 ? -11.297 -18.203 -4.406 1 38.72 139 GLU B O 1
ATOM 6424 N N . ASP B 1 140 ? -11.18 -16.375 -5.477 1 39.72 140 ASP B N 1
ATOM 6425 C CA . ASP B 1 140 ? -9.906 -16.969 -5.887 1 39.72 140 ASP B CA 1
ATOM 6426 C C . ASP B 1 140 ? -8.992 -17.188 -4.684 1 39.72 140 ASP B C 1
ATOM 6428 O O . ASP B 1 140 ? -8.969 -16.375 -3.76 1 39.72 140 ASP B O 1
ATOM 6432 N N . GLY B 1 141 ? -8.641 -18.391 -4.379 1 38.06 141 GLY B N 1
ATOM 6433 C CA . GLY B 1 141 ? -7.723 -18.938 -3.391 1 38.06 141 GLY B CA 1
ATOM 6434 C C . GLY B 1 141 ? -6.711 -17.922 -2.893 1 38.06 141 GLY B C 1
ATOM 6435 O O . GLY B 1 141 ? -6.312 -17.953 -1.727 1 38.06 141 GLY B O 1
ATOM 6436 N N . ASP B 1 142 ? -5.773 -17.438 -3.781 1 41.91 142 ASP B N 1
ATOM 6437 C CA . ASP B 1 142 ? -4.676 -16.625 -3.27 1 41.91 142 ASP B CA 1
ATOM 6438 C C . ASP B 1 142 ? -5.191 -15.32 -2.672 1 41.91 142 ASP B C 1
ATOM 6440 O O . ASP B 1 142 ? -4.488 -14.664 -1.896 1 41.91 142 ASP B O 1
ATOM 6444 N N . ASP B 1 143 ? -6.227 -14.602 -3.322 1 44.19 143 ASP B N 1
ATOM 6445 C CA . ASP B 1 143 ? -6.66 -13.281 -2.881 1 44.19 143 ASP B CA 1
ATOM 6446 C C . ASP B 1 143 ? -7.863 -13.383 -1.944 1 44.19 143 ASP B C 1
ATOM 6448 O O . ASP B 1 143 ? -8.945 -13.797 -2.361 1 44.19 143 ASP B O 1
ATOM 6452 N N . THR B 1 144 ? -7.719 -13.789 -0.806 1 44.84 144 THR B N 1
ATOM 6453 C CA . THR B 1 144 ? -8.75 -13.672 0.223 1 44.84 144 THR B CA 1
ATOM 6454 C C . THR B 1 144 ? -9.633 -12.453 -0.027 1 44.84 144 THR B C 1
ATOM 6456 O O . THR B 1 144 ? -9.258 -11.328 0.319 1 44.84 144 THR B O 1
ATOM 6459 N N . LYS B 1 145 ? -10.258 -12.344 -1.148 1 50.03 145 LYS B N 1
ATOM 6460 C CA . LYS B 1 145 ? -11.125 -11.219 -1.508 1 50.03 145 LYS B CA 1
ATOM 6461 C C . LYS B 1 145 ? -12.227 -11.023 -0.47 1 50.03 145 LYS B C 1
ATOM 6463 O O . LYS B 1 145 ? -12.953 -11.961 -0.142 1 50.03 145 LYS B O 1
ATOM 6468 N N . GLU B 1 146 ? -12.078 -9.992 0.229 1 58.72 146 GLU B N 1
ATOM 6469 C CA . GLU B 1 146 ? -13.016 -9.672 1.298 1 58.72 146 GLU B CA 1
ATOM 6470 C C . GLU B 1 146 ? -14.32 -9.109 0.736 1 58.72 146 GLU B C 1
ATOM 6472 O O . GLU B 1 146 ? -14.312 -8.398 -0.274 1 58.72 146 GLU B O 1
ATOM 6477 N N . LYS B 1 147 ? -15.477 -9.68 0.976 1 71.25 147 LYS B N 1
ATOM 6478 C CA . LYS B 1 147 ? -16.828 -9.172 0.819 1 71.25 147 LYS B CA 1
ATOM 6479 C C . LYS B 1 147 ? -16.906 -7.676 1.126 1 71.25 147 LYS B C 1
ATOM 6481 O O . LYS B 1 147 ? -16.078 -7.156 1.88 1 71.25 147 LYS B O 1
ATOM 6486 N N . ALA B 1 148 ? -17.75 -7.062 0.223 1 82.56 148 ALA B N 1
ATOM 6487 C CA . ALA B 1 148 ? -18.047 -5.684 0.615 1 82.56 148 ALA B CA 1
ATOM 6488 C C . ALA B 1 148 ? -18.438 -5.605 2.086 1 82.56 148 ALA B C 1
ATOM 6490 O O . ALA B 1 148 ? -19.219 -6.434 2.566 1 82.56 148 ALA B O 1
ATOM 6491 N N . SER B 1 149 ? -17.844 -4.766 2.729 1 88.19 149 SER B N 1
ATOM 6492 C CA . SER B 1 149 ? -18.078 -4.723 4.168 1 88.19 149 SER B CA 1
ATOM 6493 C C . SER B 1 149 ? -18.141 -3.289 4.676 1 88.19 149 SER B C 1
ATOM 6495 O O . SER B 1 149 ? -17.797 -2.35 3.953 1 88.19 149 SER B O 1
ATOM 6497 N N . LEU B 1 150 ? -18.641 -3.178 5.883 1 93.19 150 LEU B N 1
ATOM 6498 C CA . LEU B 1 150 ? -18.703 -1.907 6.598 1 93.19 150 LEU B CA 1
ATOM 6499 C C . LEU B 1 150 ? -17.328 -1.233 6.641 1 93.19 150 LEU B C 1
ATOM 6501 O O . LEU B 1 150 ? -17.234 -0.008 6.539 1 93.19 150 LEU B O 1
ATOM 6505 N N . ARG B 1 151 ? -16.359 -1.987 6.684 1 93.5 151 ARG B N 1
ATOM 6506 C CA . ARG B 1 151 ? -15 -1.464 6.832 1 93.5 151 ARG B CA 1
ATOM 6507 C C . ARG B 1 151 ? -14.539 -0.778 5.555 1 93.5 151 ARG B C 1
ATOM 6509 O O . ARG B 1 151 ? -13.719 0.146 5.598 1 93.5 151 ARG B O 1
ATOM 6516 N N . HIS B 1 152 ? -15.07 -1.179 4.43 1 93.69 152 HIS B N 1
ATOM 6517 C CA . HIS B 1 152 ? -14.758 -0.531 3.162 1 93.69 152 HIS B CA 1
ATOM 6518 C C . HIS B 1 152 ? -15.484 0.802 3.031 1 93.69 152 HIS B C 1
ATOM 6520 O O . HIS B 1 152 ? -14.984 1.726 2.381 1 93.69 152 HIS B O 1
ATOM 6526 N N . MET B 1 153 ? -16.594 0.913 3.664 1 95.62 153 MET B N 1
ATOM 6527 C CA . MET B 1 153 ? -17.375 2.137 3.615 1 95.62 153 MET B CA 1
ATOM 6528 C C . MET B 1 153 ? -16.688 3.27 4.363 1 95.62 153 MET B C 1
ATOM 6530 O O . MET B 1 153 ? -16.828 4.438 4 1 95.62 153 MET B O 1
ATOM 6534 N N . THR B 1 154 ? -15.922 2.945 5.387 1 96.31 154 THR B N 1
ATOM 6535 C CA . THR B 1 154 ? -15.281 3.943 6.238 1 96.31 154 THR B CA 1
ATOM 6536 C C . THR B 1 154 ? -14.305 4.793 5.434 1 96.31 154 THR B C 1
ATOM 6538 O O . THR B 1 154 ? -14.031 5.941 5.789 1 96.31 154 THR B O 1
ATOM 6541 N N . SER B 1 155 ? -13.797 4.301 4.324 1 95.88 155 SER B N 1
ATOM 6542 C CA . SER B 1 155 ? -12.859 5.047 3.49 1 95.88 155 SER B CA 1
ATOM 6543 C C . SER B 1 155 ? -13.523 6.273 2.877 1 95.88 155 SER B C 1
ATOM 6545 O O . SER B 1 155 ? -12.852 7.258 2.559 1 95.88 155 SER B O 1
ATOM 6547 N N . TYR B 1 156 ? -14.844 6.207 2.748 1 97.25 156 TYR B N 1
ATOM 6548 C CA . TYR B 1 156 ? -15.586 7.324 2.184 1 97.25 156 TYR B CA 1
ATOM 6549 C C . TYR B 1 156 ? -16 8.305 3.271 1 97.25 156 TYR B C 1
ATOM 6551 O O . TYR B 1 156 ? -16.406 9.438 2.979 1 97.25 156 TYR B O 1
ATOM 6559 N N . MET B 1 157 ? -15.844 7.891 4.535 1 97.69 157 MET B N 1
ATOM 6560 C CA . MET B 1 157 ? -16.484 8.617 5.625 1 97.69 157 MET B CA 1
ATOM 6561 C C . MET B 1 157 ? -15.477 9.484 6.375 1 97.69 157 MET B C 1
ATOM 6563 O O . MET B 1 157 ? -15.844 10.492 6.973 1 97.69 157 MET B O 1
ATOM 6567 N N . PHE B 1 158 ? -14.242 9.078 6.348 1 96.69 158 PHE B N 1
ATOM 6568 C CA . PHE B 1 158 ? -13.305 9.703 7.273 1 96.69 158 PHE B CA 1
ATOM 6569 C C . PHE B 1 158 ? -12.172 10.383 6.516 1 96.69 158 PHE B C 1
ATOM 6571 O O . PHE B 1 158 ? -11.516 9.766 5.68 1 96.69 158 PHE B O 1
ATOM 6578 N N . GLN B 1 159 ? -11.969 11.617 6.785 1 95.56 159 GLN B N 1
ATOM 6579 C CA . GLN B 1 159 ? -10.789 12.375 6.398 1 95.56 159 GLN B CA 1
ATOM 6580 C C . GLN B 1 159 ? -9.992 12.812 7.625 1 95.56 159 GLN B C 1
ATOM 6582 O O . GLN B 1 159 ? -10.219 13.891 8.172 1 95.56 159 GLN B O 1
ATOM 6587 N N . HIS B 1 160 ? -9.062 12 7.988 1 90.06 160 HIS B N 1
ATOM 6588 C CA . HIS B 1 160 ? -8.227 12.258 9.156 1 90.06 160 HIS B CA 1
ATOM 6589 C C . HIS B 1 160 ? -7.289 13.43 8.914 1 90.06 160 HIS B C 1
ATOM 6591 O O . HIS B 1 160 ? -7.117 13.875 7.777 1 90.06 160 HIS B O 1
ATOM 6597 N N . GLN B 1 161 ? -6.691 13.828 9.938 1 82.38 161 GLN B N 1
ATOM 6598 C CA . GLN B 1 161 ? -5.863 15.023 9.914 1 82.38 161 GLN B CA 1
ATOM 6599 C C . GLN B 1 161 ? -4.758 14.906 8.867 1 82.38 161 GLN B C 1
ATOM 6601 O O . GLN B 1 161 ? -4.52 15.844 8.094 1 82.38 161 GLN B O 1
ATOM 6606 N N . ASN B 1 162 ? -4.137 13.82 8.789 1 79.88 162 ASN B N 1
ATOM 6607 C CA . ASN B 1 162 ? -3.018 13.633 7.871 1 79.88 162 ASN B CA 1
ATOM 6608 C C . ASN B 1 162 ? -3.498 13.414 6.441 1 79.88 162 ASN B C 1
ATOM 6610 O O . ASN B 1 162 ? -2.727 13.57 5.492 1 79.88 162 ASN B O 1
ATOM 6614 N N . LEU B 1 163 ? -4.711 13.055 6.324 1 86.88 163 LEU B N 1
ATOM 6615 C CA . LEU B 1 163 ? -5.273 12.766 5.012 1 86.88 163 LEU B CA 1
ATOM 6616 C C . LEU B 1 163 ? -5.82 14.031 4.363 1 86.88 163 LEU B C 1
ATOM 6618 O O . LEU B 1 163 ? -5.727 14.203 3.145 1 86.88 163 LEU B O 1
ATOM 6622 N N . MET B 1 164 ? -6.297 14.945 5.133 1 87.12 164 MET B N 1
ATOM 6623 C CA . MET B 1 164 ? -6.988 16.156 4.688 1 87.12 164 MET B CA 1
ATOM 6624 C C . MET B 1 164 ? -6.102 16.969 3.756 1 87.12 164 MET B C 1
ATOM 6626 O O . MET B 1 164 ? -6.602 17.641 2.852 1 87.12 164 MET B O 1
ATOM 6630 N N . ALA B 1 165 ? -4.832 16.938 3.906 1 81.44 165 ALA B N 1
ATOM 6631 C CA . ALA B 1 165 ? -3.951 17.766 3.082 1 81.44 165 ALA B CA 1
ATOM 6632 C C . ALA B 1 165 ? -2.9 16.906 2.383 1 81.44 165 ALA B C 1
ATOM 6634 O O . ALA B 1 165 ? -1.837 17.391 2.002 1 81.44 165 ALA B O 1
ATOM 6635 N N . SER B 1 166 ? -3.324 15.719 2.158 1 85.81 166 SER B N 1
ATOM 6636 C CA . SER B 1 166 ? -2.352 14.836 1.528 1 85.81 166 SER B CA 1
ATOM 6637 C C . SER B 1 166 ? -2.357 14.992 0.012 1 85.81 166 SER B C 1
ATOM 6639 O O . SER B 1 166 ? -3.422 15.094 -0.603 1 85.81 166 SER B O 1
ATOM 6641 N N . LYS B 1 167 ? -1.213 15.023 -0.567 1 86.31 167 LYS B N 1
ATOM 6642 C CA . LYS B 1 167 ? -1.141 15.086 -2.023 1 86.31 167 LYS B CA 1
ATOM 6643 C C . LYS B 1 167 ? -0.951 13.695 -2.625 1 86.31 167 LYS B C 1
ATOM 6645 O O . LYS B 1 167 ? -0.961 13.531 -3.848 1 86.31 167 LYS B O 1
ATOM 6650 N N . PHE B 1 168 ? -0.817 12.703 -1.749 1 79.94 168 PHE B N 1
ATOM 6651 C CA . PHE B 1 168 ? -0.505 11.375 -2.266 1 79.94 168 PHE B CA 1
ATOM 6652 C C . PHE B 1 168 ? -1.668 10.422 -2.031 1 79.94 168 PHE B C 1
ATOM 6654 O O . PHE B 1 168 ? -1.787 9.398 -2.717 1 79.94 168 PHE B O 1
ATOM 6661 N N . ALA B 1 169 ? -2.49 10.758 -1.055 1 85.88 169 ALA B N 1
ATOM 6662 C CA . ALA B 1 169 ? -3.578 9.852 -0.701 1 85.88 169 ALA B CA 1
ATOM 6663 C C . ALA B 1 169 ? -4.898 10.602 -0.569 1 85.88 169 ALA B C 1
ATOM 6665 O O . ALA B 1 169 ? -4.945 11.688 0.01 1 85.88 169 ALA B O 1
ATOM 6666 N N . LEU B 1 170 ? -5.91 9.953 -1.074 1 91.56 170 LEU B N 1
ATOM 6667 C CA . LEU B 1 170 ? -7.223 10.578 -1.015 1 91.56 170 LEU B CA 1
ATOM 6668 C C . LEU B 1 170 ? -8.117 9.883 0.006 1 91.56 170 LEU B C 1
ATOM 6670 O O . LEU B 1 170 ? -8.891 10.539 0.713 1 91.56 170 LEU B O 1
ATOM 6674 N N . PHE B 1 171 ? -7.977 8.555 0.058 1 94.5 171 PHE B N 1
ATOM 6675 C CA . PHE B 1 171 ? -8.938 7.789 0.845 1 94.5 171 PHE B CA 1
ATOM 6676 C C . PHE B 1 171 ? -8.266 7.176 2.068 1 94.5 171 PHE B C 1
ATOM 6678 O O . PHE B 1 171 ? -7.094 6.805 2.021 1 94.5 171 PHE B O 1
ATOM 6685 N N . TYR B 1 172 ? -9.07 7 3.086 1 90.12 172 TYR B N 1
ATOM 6686 C CA . TYR B 1 172 ? -8.633 6.453 4.363 1 90.12 172 TYR B CA 1
ATOM 6687 C C . TYR B 1 172 ? -8.156 5.016 4.207 1 90.12 172 TYR B C 1
ATOM 6689 O O . TYR B 1 172 ? -8.883 4.172 3.674 1 90.12 172 TYR B O 1
ATOM 6697 N N . ARG B 1 173 ? -6.832 4.703 4.637 1 85.19 173 ARG B N 1
ATOM 6698 C CA . ARG B 1 173 ? -6.188 3.398 4.746 1 85.19 173 ARG B CA 1
ATOM 6699 C C . ARG B 1 173 ? -5.984 2.77 3.373 1 85.19 173 ARG B C 1
ATOM 6701 O O . ARG B 1 173 ? -6.121 1.556 3.213 1 85.19 173 ARG B O 1
ATOM 6708 N N . PHE B 1 174 ? -5.797 3.521 2.381 1 84.94 174 PHE B N 1
ATOM 6709 C CA . PHE B 1 174 ? -5.484 3.01 1.052 1 84.94 174 PHE B CA 1
ATOM 6710 C C . PHE B 1 174 ? -4.027 2.57 0.973 1 84.94 174 PHE B C 1
ATOM 6712 O O . PHE B 1 174 ? -3.578 2.068 -0.06 1 84.94 174 PHE B O 1
ATOM 6719 N N . ASP B 1 175 ? -3.322 2.754 2.09 1 76.62 175 ASP B N 1
ATOM 6720 C CA . ASP B 1 175 ? -1.978 2.191 2.18 1 76.62 175 ASP B CA 1
ATOM 6721 C C . ASP B 1 175 ? -2.016 0.666 2.129 1 76.62 175 ASP B C 1
ATOM 6723 O O . ASP B 1 175 ? -1.036 0.027 1.74 1 76.62 175 ASP B O 1
ATOM 6727 N N . ASP B 1 176 ? -3.174 0.228 2.604 1 78.94 176 ASP B N 1
ATOM 6728 C CA . ASP B 1 176 ? -3.418 -1.203 2.449 1 78.94 176 ASP B CA 1
ATOM 6729 C C . ASP B 1 176 ? -3.871 -1.532 1.028 1 78.94 176 ASP B C 1
ATOM 6731 O O . ASP B 1 176 ? -4.973 -1.157 0.619 1 78.94 176 ASP B O 1
ATOM 6735 N N . TYR B 1 177 ? -3.057 -2.279 0.35 1 78.56 177 TYR B N 1
ATOM 6736 C CA . TYR B 1 177 ? -3.281 -2.555 -1.065 1 78.56 177 TYR B CA 1
ATOM 6737 C C . TYR B 1 177 ? -4.609 -3.268 -1.278 1 78.56 177 TYR B C 1
ATOM 6739 O O . TYR B 1 177 ? -5.371 -2.92 -2.184 1 78.56 177 TYR B O 1
ATOM 6747 N N . GLN B 1 178 ? -4.859 -4.246 -0.504 1 82.38 178 GLN B N 1
ATOM 6748 C CA . GLN B 1 178 ? -6.082 -5.023 -0.668 1 82.38 178 GLN B CA 1
ATOM 6749 C C . GLN B 1 178 ? -7.316 -4.172 -0.404 1 82.38 178 GLN B C 1
ATOM 6751 O O . GLN B 1 178 ? -8.312 -4.262 -1.13 1 82.38 178 GLN B O 1
ATOM 6756 N N . LYS B 1 179 ? -7.258 -3.354 0.592 1 87.5 179 LYS B N 1
ATOM 6757 C CA . LYS B 1 179 ? -8.398 -2.49 0.893 1 87.5 179 LYS B CA 1
ATOM 6758 C C . LYS B 1 179 ? -8.664 -1.516 -0.25 1 87.5 179 LYS B C 1
ATOM 6760 O O . LYS B 1 179 ? -9.82 -1.299 -0.631 1 87.5 179 LYS B O 1
ATOM 6765 N N . LYS B 1 180 ? -7.594 -0.929 -0.73 1 89.38 180 LYS B N 1
ATOM 6766 C CA . LYS B 1 180 ? -7.73 -0.016 -1.861 1 89.38 180 LYS B CA 1
ATOM 6767 C C . LYS B 1 180 ? -8.422 -0.7 -3.037 1 89.38 180 LYS B C 1
ATOM 6769 O O . LYS B 1 180 ? -9.391 -0.174 -3.586 1 89.38 180 LYS B O 1
ATOM 6774 N N . LYS B 1 181 ? -7.969 -1.843 -3.404 1 87.44 181 LYS B N 1
ATOM 6775 C CA . LYS B 1 181 ? -8.539 -2.586 -4.523 1 87.44 181 LYS B CA 1
ATOM 6776 C C . LYS B 1 181 ? -10.016 -2.906 -4.273 1 87.44 181 LYS B C 1
ATOM 6778 O O . LYS B 1 181 ? -10.852 -2.707 -5.152 1 87.44 181 LYS B O 1
ATOM 6783 N N . ASP B 1 182 ? -10.305 -3.332 -3.121 1 88.88 182 ASP B N 1
ATOM 6784 C CA . ASP B 1 182 ? -11.672 -3.717 -2.777 1 88.88 182 ASP B CA 1
ATOM 6785 C C . ASP B 1 182 ? -12.609 -2.512 -2.814 1 88.88 182 ASP B C 1
ATOM 6787 O O . ASP B 1 182 ? -13.711 -2.592 -3.367 1 88.88 182 ASP B O 1
ATOM 6791 N N . VAL B 1 183 ? -12.203 -1.429 -2.197 1 93.56 183 VAL B N 1
ATOM 6792 C CA . VAL B 1 183 ? -13.047 -0.239 -2.117 1 93.56 183 VAL B CA 1
ATOM 6793 C C . VAL B 1 183 ? -13.367 0.262 -3.523 1 93.56 183 VAL B C 1
ATOM 6795 O O . VAL B 1 183 ? -14.5 0.646 -3.807 1 93.56 183 VAL B O 1
ATOM 6798 N N . ILE B 1 184 ? -12.375 0.244 -4.383 1 92.94 184 ILE B N 1
ATOM 6799 C CA . ILE B 1 184 ? -12.57 0.7 -5.758 1 92.94 184 ILE B CA 1
ATOM 6800 C C . ILE B 1 184 ? -13.539 -0.228 -6.477 1 92.94 184 ILE B C 1
ATOM 6802 O O . ILE B 1 184 ? -14.492 0.233 -7.113 1 92.94 184 ILE B O 1
ATOM 6806 N N . GLN B 1 185 ? -13.398 -1.493 -6.289 1 87.69 185 GLN B N 1
ATOM 6807 C CA . GLN B 1 185 ? -14.227 -2.48 -6.969 1 87.69 185 GLN B CA 1
ATOM 6808 C C . GLN B 1 185 ? -15.656 -2.465 -6.426 1 87.69 185 GLN B C 1
ATOM 6810 O O . GLN B 1 185 ? -16.609 -2.771 -7.152 1 87.69 185 GLN B O 1
ATOM 6815 N N . GLN B 1 186 ? -15.781 -2.133 -5.246 1 90.75 186 GLN B N 1
ATOM 6816 C CA . GLN B 1 186 ? -17.078 -2.225 -4.582 1 90.75 186 GLN B CA 1
ATOM 6817 C C . GLN B 1 186 ? -17.844 -0.914 -4.695 1 90.75 186 GLN B C 1
ATOM 6819 O O . GLN B 1 186 ? -18.984 -0.817 -4.238 1 90.75 186 GLN B O 1
ATOM 6824 N N . PHE B 1 187 ? -17.328 0.055 -5.309 1 94.38 187 PHE B N 1
ATOM 6825 C CA . PHE B 1 187 ? -18 1.338 -5.473 1 94.38 187 PHE B CA 1
ATOM 6826 C C . PHE B 1 187 ? -19.406 1.144 -6.027 1 94.38 187 PHE B C 1
ATOM 6828 O O . PHE B 1 187 ? -20.359 1.755 -5.543 1 94.38 187 PHE B O 1
ATOM 6835 N N . PRO B 1 188 ? -19.594 0.289 -7.016 1 92.62 188 PRO B N 1
ATOM 6836 C CA . PRO B 1 188 ? -20.938 0.131 -7.566 1 92.62 188 PRO B CA 1
ATOM 6837 C C . PRO B 1 188 ? -21.938 -0.384 -6.535 1 92.62 188 PRO B C 1
ATOM 6839 O O . PRO B 1 188 ? -23.141 -0.065 -6.609 1 92.62 188 PRO B O 1
ATOM 6842 N N . ILE B 1 189 ? -21.484 -1.12 -5.613 1 89.56 189 ILE B N 1
ATOM 6843 C CA . ILE B 1 189 ? -22.344 -1.619 -4.547 1 89.56 189 ILE B CA 1
ATOM 6844 C C . ILE B 1 189 ? -22.719 -0.474 -3.609 1 89.56 189 ILE B C 1
ATOM 6846 O O . ILE B 1 189 ? -23.891 -0.29 -3.285 1 89.56 189 ILE B O 1
ATOM 6850 N N . PHE B 1 190 ? -21.766 0.294 -3.254 1 93.69 190 PHE B N 1
ATOM 6851 C CA . PHE B 1 190 ? -22 1.395 -2.324 1 93.69 190 PHE B CA 1
ATOM 6852 C C . PHE B 1 190 ? -22.844 2.482 -2.969 1 93.69 190 PHE B C 1
ATOM 6854 O O . PHE B 1 190 ? -23.594 3.176 -2.285 1 93.69 190 PHE B O 1
ATOM 6861 N N . ALA B 1 191 ? -22.641 2.535 -4.273 1 94.38 191 ALA B N 1
ATOM 6862 C CA . ALA B 1 191 ? -23.406 3.523 -5.023 1 94.38 191 ALA B CA 1
ATOM 6863 C C . ALA B 1 191 ? -24.828 3.027 -5.293 1 94.38 191 ALA B C 1
ATOM 6865 O O . ALA B 1 191 ? -25.672 3.777 -5.789 1 94.38 191 ALA B O 1
ATOM 6866 N N . GLY B 1 192 ? -25.062 1.782 -5.012 1 89.38 192 GLY B N 1
ATOM 6867 C CA . GLY B 1 192 ? -26.391 1.221 -5.219 1 89.38 192 GLY B CA 1
ATOM 6868 C C . GLY B 1 192 ? -26.656 0.854 -6.668 1 89.38 192 GLY B C 1
ATOM 6869 O O . GLY B 1 192 ? -27.812 0.753 -7.082 1 89.38 192 GLY B O 1
ATOM 6870 N N . MET B 1 193 ? -25.641 0.689 -7.461 1 89.06 193 MET B N 1
ATOM 6871 C CA . MET B 1 193 ? -25.781 0.382 -8.883 1 89.06 193 MET B CA 1
ATOM 6872 C C . MET B 1 193 ? -26.094 -1.095 -9.086 1 89.06 193 MET B C 1
ATOM 6874 O O . MET B 1 193 ? -26.859 -1.447 -9.992 1 89.06 193 MET B O 1
ATOM 6878 N N . VAL B 1 194 ? -25.406 -1.885 -8.297 1 84.5 194 VAL B N 1
ATOM 6879 C CA . VAL B 1 194 ? -25.578 -3.324 -8.469 1 84.5 194 VAL B CA 1
ATOM 6880 C C . VAL B 1 194 ? -25.766 -3.984 -7.102 1 84.5 194 VAL B C 1
ATOM 6882 O O . VAL B 1 194 ? -25.422 -3.395 -6.07 1 84.5 194 VAL B O 1
ATOM 6885 N N . GLY B 1 195 ? -26.328 -5.184 -7.145 1 76.25 195 GLY B N 1
ATOM 6886 C CA . GLY B 1 195 ? -26.578 -5.934 -5.926 1 76.25 195 GLY B CA 1
ATOM 6887 C C . GLY B 1 195 ? -25.938 -7.309 -5.938 1 76.25 195 GLY B C 1
ATOM 6888 O O . GLY B 1 195 ? -24.922 -7.523 -6.602 1 76.25 195 GLY B O 1
ATOM 6889 N N . GLN B 1 196 ? -26.469 -8.141 -5.219 1 70.44 196 GLN B N 1
ATOM 6890 C CA . GLN B 1 196 ? -25.922 -9.477 -5.027 1 70.44 196 GLN B CA 1
ATOM 6891 C C . GLN B 1 196 ? -25.953 -10.281 -6.328 1 70.44 196 GLN B C 1
ATOM 6893 O O . GLN B 1 196 ? -25.062 -11.07 -6.602 1 70.44 196 GLN B O 1
ATOM 6898 N N . GLU B 1 197 ? -26.969 -10.062 -7.094 1 73.94 197 GLU B N 1
ATOM 6899 C CA . GLU B 1 197 ? -27.109 -10.805 -8.344 1 73.94 197 GLU B CA 1
ATOM 6900 C C . GLU B 1 197 ? -25.922 -10.562 -9.266 1 73.94 197 GLU B C 1
ATOM 6902 O O . GLU B 1 197 ? -25.375 -11.5 -9.852 1 73.94 197 GLU B O 1
ATOM 6907 N N . TYR B 1 198 ? -25.641 -9.367 -9.336 1 79.81 198 TYR B N 1
ATOM 6908 C CA . TYR B 1 198 ? -24.516 -9.008 -10.188 1 79.81 198 TYR B CA 1
ATOM 6909 C C . TYR B 1 198 ? -23.234 -9.703 -9.719 1 79.81 198 TYR B C 1
ATOM 6911 O O . TYR B 1 198 ? -22.516 -10.297 -10.523 1 79.81 198 TYR B O 1
ATOM 6919 N N . TYR B 1 199 ? -23 -9.797 -8.477 1 75.12 199 TYR B N 1
ATOM 6920 C CA . TYR B 1 199 ? -21.719 -10.305 -7.969 1 75.12 199 TYR B CA 1
ATOM 6921 C C . TYR B 1 199 ? -21.703 -11.828 -7.988 1 75.12 199 TYR B C 1
ATOM 6923 O O . TYR B 1 199 ? -20.656 -12.438 -8.203 1 75.12 199 TYR B O 1
ATOM 6931 N N . SER B 1 200 ? -22.859 -12.352 -7.766 1 73.62 200 SER B N 1
ATOM 6932 C CA . SER B 1 200 ? -22.922 -13.805 -7.895 1 73.62 200 SER B CA 1
ATOM 6933 C C . SER B 1 200 ? -22.594 -14.25 -9.312 1 73.62 200 SER B C 1
ATOM 6935 O O . SER B 1 200 ? -21.875 -15.234 -9.516 1 73.62 200 SER B O 1
ATOM 6937 N N . THR B 1 201 ? -23.125 -13.531 -10.203 1 80.75 201 THR B N 1
ATOM 6938 C CA . THR B 1 201 ? -22.859 -13.836 -11.602 1 80.75 201 THR B CA 1
ATOM 6939 C C . THR B 1 201 ? -21.391 -13.57 -11.945 1 80.75 201 THR B C 1
ATOM 6941 O O . THR B 1 201 ? -20.781 -14.32 -12.711 1 80.75 201 THR B O 1
ATOM 6944 N N . LEU B 1 202 ? -20.891 -12.531 -11.367 1 80.38 202 LEU B N 1
ATOM 6945 C CA . LEU B 1 202 ? -19.5 -12.18 -11.594 1 80.38 202 LEU B CA 1
ATOM 6946 C C . LEU B 1 202 ? -18.578 -13.258 -11.023 1 80.38 202 LEU B C 1
ATOM 6948 O O . LEU B 1 202 ? -17.547 -13.586 -11.633 1 80.38 202 LEU B O 1
ATOM 6952 N N . MET B 1 203 ? -18.953 -13.758 -9.961 1 75.69 203 MET B N 1
ATOM 6953 C CA . MET B 1 203 ? -18.156 -14.828 -9.359 1 75.69 203 MET B CA 1
ATOM 6954 C C . MET B 1 203 ? -18.172 -16.078 -10.234 1 75.69 203 MET B C 1
ATOM 6956 O O . MET B 1 203 ? -17.156 -16.75 -10.391 1 75.69 203 MET B O 1
ATOM 6960 N N . LEU B 1 204 ? -19.328 -16.375 -10.703 1 78.44 204 LEU B N 1
ATOM 6961 C CA . LEU B 1 204 ? -19.438 -17.516 -11.609 1 78.44 204 LEU B CA 1
ATOM 6962 C C . LEU B 1 204 ? -18.578 -17.312 -12.844 1 78.44 204 LEU B C 1
ATOM 6964 O O . LEU B 1 204 ? -17.875 -18.234 -13.273 1 78.44 204 LEU B O 1
ATOM 6968 N N . LEU B 1 205 ? -18.672 -16.125 -13.312 1 83.62 205 LEU B N 1
ATOM 6969 C CA . LEU B 1 205 ? -17.891 -15.797 -14.5 1 83.62 205 LEU B CA 1
ATOM 6970 C C . LEU B 1 205 ? -16.391 -15.961 -14.227 1 83.62 205 LEU B C 1
ATOM 6972 O O . LEU B 1 205 ? -15.672 -16.547 -15.039 1 83.62 205 LEU B O 1
ATOM 6976 N N . ASN B 1 206 ? -15.945 -15.5 -13.078 1 80.06 206 ASN B N 1
ATOM 6977 C CA . ASN B 1 206 ? -14.539 -15.617 -12.727 1 80.06 206 ASN B CA 1
ATOM 6978 C C . ASN B 1 206 ? -14.125 -17.078 -12.523 1 80.06 206 ASN B C 1
ATOM 6980 O O . ASN B 1 206 ? -13.008 -17.453 -12.867 1 80.06 206 ASN B O 1
ATOM 6984 N N . GLY B 1 207 ? -15.07 -17.781 -11.969 1 76.75 207 GLY B N 1
ATOM 6985 C CA . GLY B 1 207 ? -14.82 -19.203 -11.859 1 76.75 207 GLY B CA 1
ATOM 6986 C C . GLY B 1 207 ? -14.633 -19.891 -13.195 1 76.75 207 GLY B C 1
ATOM 6987 O O . GLY B 1 207 ? -13.688 -20.656 -13.383 1 76.75 207 GLY B O 1
ATOM 6988 N N . TYR B 1 208 ? -15.469 -19.531 -14.117 1 84.31 208 TYR B N 1
ATOM 6989 C CA . TYR B 1 208 ? -15.398 -20.109 -15.453 1 84.31 208 TYR B CA 1
ATOM 6990 C C . TYR B 1 208 ? -14.133 -19.672 -16.188 1 84.31 208 TYR B C 1
ATOM 6992 O O . TYR B 1 208 ? -13.516 -20.453 -16.906 1 84.31 208 TYR B O 1
ATOM 7000 N N . LYS B 1 209 ? -13.758 -18.453 -15.945 1 84.94 209 LYS B N 1
ATOM 7001 C CA . LYS B 1 209 ? -12.555 -17.938 -16.594 1 84.94 209 LYS B CA 1
ATOM 7002 C C . LYS B 1 209 ? -11.305 -18.641 -16.047 1 84.94 209 LYS B C 1
ATOM 7004 O O . LYS B 1 209 ? -10.375 -18.922 -16.812 1 84.94 209 LYS B O 1
ATOM 7009 N N . LYS B 1 210 ? -11.359 -18.812 -14.797 1 81.38 210 LYS B N 1
ATOM 7010 C CA . LYS B 1 210 ? -10.258 -19.547 -14.195 1 81.38 210 LYS B CA 1
ATOM 7011 C C . LYS B 1 210 ? -10.164 -20.953 -14.758 1 81.38 210 LYS B C 1
ATOM 7013 O O . LYS B 1 210 ? -9.07 -21.438 -15.07 1 81.38 210 LYS B O 1
ATOM 7018 N N . ASP B 1 211 ? -11.328 -21.578 -14.883 1 79.12 211 ASP B N 1
ATOM 7019 C CA . ASP B 1 211 ? -11.375 -22.922 -15.445 1 79.12 211 ASP B CA 1
ATOM 7020 C C . ASP B 1 211 ? -10.883 -22.922 -16.891 1 79.12 211 ASP B C 1
ATOM 7022 O O . ASP B 1 211 ? -10.164 -23.844 -17.297 1 79.12 211 ASP B O 1
ATOM 7026 N N . LEU B 1 212 ? -11.242 -21.922 -17.547 1 81.88 212 LEU B N 1
ATOM 7027 C CA . LEU B 1 212 ? -10.828 -21.812 -18.938 1 81.88 212 LEU B CA 1
ATOM 7028 C C . LEU B 1 212 ? -9.32 -21.641 -19.047 1 81.88 212 LEU B C 1
ATOM 7030 O O . LEU B 1 212 ? -8.68 -22.25 -19.906 1 81.88 212 LEU B O 1
ATOM 7034 N N . LYS B 1 213 ? -8.828 -20.766 -18.172 1 81.06 213 LYS B N 1
ATOM 7035 C CA . LYS B 1 213 ? -7.387 -20.547 -18.172 1 81.06 213 LYS B CA 1
ATOM 7036 C C . LYS B 1 213 ? -6.629 -21.828 -17.875 1 81.06 213 LYS B C 1
ATOM 7038 O O . LYS B 1 213 ? -5.609 -22.125 -18.5 1 81.06 213 LYS B O 1
ATOM 7043 N N . LYS B 1 214 ? -7.152 -22.547 -16.969 1 73.56 214 LYS B N 1
ATOM 7044 C CA . LYS B 1 214 ? -6.543 -23.828 -16.625 1 73.56 214 LYS B CA 1
ATOM 7045 C C . LYS B 1 214 ? -6.59 -24.797 -17.812 1 73.56 214 LYS B C 1
ATOM 7047 O O . LYS B 1 214 ? -5.602 -25.469 -18.109 1 73.56 214 LYS B O 1
ATOM 7052 N N . LEU B 1 215 ? -7.703 -24.781 -18.453 1 72.94 215 LEU B N 1
ATOM 7053 C CA . LEU B 1 215 ? -7.895 -25.688 -19.578 1 72.94 215 LEU B CA 1
ATOM 7054 C C . LEU B 1 215 ? -6.988 -25.297 -20.734 1 72.94 215 LEU B C 1
ATOM 7056 O O . LEU B 1 215 ? -6.391 -26.172 -21.391 1 72.94 215 LEU B O 1
ATOM 7060 N N . VAL B 1 216 ? -6.84 -23.953 -20.812 1 72.62 216 VAL B N 1
ATOM 7061 C CA . VAL B 1 216 ? -6.008 -23.453 -21.906 1 72.62 216 VAL B CA 1
ATOM 7062 C C . VAL B 1 216 ? -4.535 -23.688 -21.578 1 72.62 216 VAL B C 1
ATOM 7064 O O . VAL B 1 216 ? -3.746 -24.047 -22.453 1 72.62 216 VAL B O 1
ATOM 7067 N N . ALA B 1 217 ? -4.227 -23.344 -20.328 1 66 217 ALA B N 1
ATOM 7068 C CA . ALA B 1 217 ? -2.859 -23.625 -19.906 1 66 217 ALA B CA 1
ATOM 7069 C C . ALA B 1 217 ? -2.516 -25.094 -20.109 1 66 217 ALA B C 1
ATOM 7071 O O . ALA B 1 217 ? -1.411 -25.422 -20.547 1 66 217 ALA B O 1
ATOM 7072 N N . ASN B 1 218 ? -3.488 -25.859 -19.766 1 60.06 218 ASN B N 1
ATOM 7073 C CA . ASN B 1 218 ? -3.297 -27.297 -20 1 60.06 218 ASN B CA 1
ATOM 7074 C C . ASN B 1 218 ? -3.156 -27.625 -21.484 1 60.06 218 ASN B C 1
ATOM 7076 O O . ASN B 1 218 ? -2.379 -28.5 -21.859 1 60.06 218 ASN B O 1
ATOM 7080 N N . GLN B 1 219 ? -3.844 -26.734 -22.188 1 59.84 219 GLN B N 1
ATOM 7081 C CA . GLN B 1 219 ? -3.77 -26.906 -23.641 1 59.84 219 GLN B CA 1
ATOM 7082 C C . GLN B 1 219 ? -2.41 -26.469 -24.172 1 59.84 219 GLN B C 1
ATOM 7084 O O . GLN B 1 219 ? -1.83 -27.141 -25.031 1 59.84 219 GLN B O 1
ATOM 7089 N N . VAL B 1 220 ? -1.963 -25.234 -23.641 1 55.41 220 VAL B N 1
ATOM 7090 C CA . VAL B 1 220 ? -0.677 -24.688 -24.062 1 55.41 220 VAL B CA 1
ATOM 7091 C C . VAL B 1 220 ? 0.456 -25.562 -23.516 1 55.41 220 VAL B C 1
ATOM 7093 O O . VAL B 1 220 ? 1.423 -25.844 -24.219 1 55.41 220 VAL B O 1
ATOM 7096 N N . SER B 1 221 ? 0.4 -25.656 -22.094 1 52.41 221 SER B N 1
ATOM 7097 C CA . SER B 1 221 ? 1.404 -26.562 -21.531 1 52.41 221 SER B CA 1
ATOM 7098 C C . SER B 1 221 ? 1.516 -27.844 -22.359 1 52.41 221 SER B C 1
ATOM 7100 O O . SER B 1 221 ? 2.609 -28.391 -22.516 1 52.41 221 SER B O 1
ATOM 7102 N N . ASN B 1 222 ? 0.342 -28.078 -22.859 1 53.19 222 ASN B N 1
ATOM 7103 C CA . ASN B 1 222 ? 0.319 -29.25 -23.734 1 53.19 222 ASN B CA 1
ATOM 7104 C C . ASN B 1 222 ? 1.184 -29.047 -24.984 1 53.19 222 ASN B C 1
ATOM 7106 O O . ASN B 1 222 ? 1.811 -29.984 -25.469 1 53.19 222 ASN B O 1
ATOM 7110 N N . GLU B 1 223 ? 1.312 -27.781 -25.219 1 54.19 223 GLU B N 1
ATOM 7111 C CA . GLU B 1 223 ? 2.189 -27.5 -26.359 1 54.19 223 GLU B CA 1
ATOM 7112 C C . GLU B 1 223 ? 3.656 -27.672 -25.969 1 54.19 223 GLU B C 1
ATOM 7114 O O . GLU B 1 223 ? 4.445 -28.219 -26.75 1 54.19 223 GLU B O 1
ATOM 7119 N N . LYS B 1 224 ? 4.066 -27.047 -24.875 1 52.84 224 LYS B N 1
ATOM 7120 C CA . LYS B 1 224 ? 5.422 -27.297 -24.406 1 52.84 224 LYS B CA 1
ATOM 7121 C C . LYS B 1 224 ? 5.633 -28.766 -24.078 1 52.84 224 LYS B C 1
ATOM 7123 O O . LYS B 1 224 ? 6.688 -29.328 -24.391 1 52.84 224 LYS B O 1
ATOM 7128 N N . ILE B 1 225 ? 4.641 -29.297 -23.406 1 54.12 225 ILE B N 1
ATOM 7129 C CA . ILE B 1 225 ? 4.629 -30.734 -23.172 1 54.12 225 ILE B CA 1
ATOM 7130 C C . ILE B 1 225 ? 4.668 -31.484 -24.516 1 54.12 225 ILE B C 1
ATOM 7132 O O . ILE B 1 225 ? 5.305 -32.531 -24.625 1 54.12 225 ILE B O 1
ATOM 7136 N N . LYS B 1 226 ? 4.172 -30.578 -25.391 1 59.31 226 LYS B N 1
ATOM 7137 C CA . LYS B 1 226 ? 4.176 -31.188 -26.719 1 59.31 226 LYS B CA 1
ATOM 7138 C C . LYS B 1 226 ? 5.602 -31.438 -27.203 1 59.31 226 LYS B C 1
ATOM 7140 O O . LYS B 1 226 ? 5.902 -32.469 -27.766 1 59.31 226 LYS B O 1
ATOM 7145 N N . GLU B 1 227 ? 6.328 -30.328 -26.797 1 61.44 227 GLU B N 1
ATOM 7146 C CA . GLU B 1 227 ? 7.703 -30.5 -27.266 1 61.44 227 GLU B CA 1
ATOM 7147 C C . GLU B 1 227 ? 8.414 -31.594 -26.469 1 61.44 227 GLU B C 1
ATOM 7149 O O . GLU B 1 227 ? 9.148 -32.406 -27.047 1 61.44 227 GLU B O 1
ATOM 7154 N N . ASP B 1 228 ? 8.219 -31.5 -25.219 1 61.47 228 ASP B N 1
ATOM 7155 C CA . ASP B 1 228 ? 8.828 -32.531 -24.375 1 61.47 228 ASP B CA 1
ATOM 7156 C C . ASP B 1 228 ? 8.266 -33.906 -24.719 1 61.47 228 ASP B C 1
ATOM 7158 O O . ASP B 1 228 ? 9 -34.906 -24.766 1 61.47 228 ASP B O 1
ATOM 7162 N N . THR B 1 229 ? 7.016 -33.875 -24.938 1 65.88 229 THR B N 1
ATOM 7163 C CA . THR B 1 229 ? 6.359 -35.125 -25.328 1 65.88 229 THR B CA 1
ATOM 7164 C C . THR B 1 229 ? 6.84 -35.594 -26.703 1 65.88 229 THR B C 1
ATOM 7166 O O . THR B 1 229 ? 7.051 -36.781 -26.922 1 65.88 229 THR B O 1
ATOM 7169 N N . ARG B 1 230 ? 7.016 -34.594 -27.484 1 73.31 230 ARG B N 1
ATOM 7170 C CA . ARG B 1 230 ? 7.535 -34.906 -28.812 1 73.31 230 ARG B CA 1
ATOM 7171 C C . ARG B 1 230 ? 8.93 -35.531 -28.719 1 73.31 230 ARG B C 1
ATOM 7173 O O . ARG B 1 230 ? 9.219 -36.531 -29.375 1 73.31 230 ARG B O 1
ATOM 7180 N N . ASN B 1 231 ? 9.688 -34.812 -27.875 1 73.94 231 ASN B N 1
ATOM 7181 C CA . ASN B 1 231 ? 11.055 -35.281 -27.734 1 73.94 231 ASN B CA 1
ATOM 7182 C C . ASN B 1 231 ? 11.094 -36.688 -27.141 1 73.94 231 ASN B C 1
ATOM 7184 O O . ASN B 1 231 ? 11.875 -37.531 -27.578 1 73.94 231 ASN B O 1
ATOM 7188 N N . ASN B 1 232 ? 10.297 -36.906 -26.172 1 73.56 232 ASN B N 1
ATOM 7189 C CA . ASN B 1 232 ? 10.234 -38.219 -25.562 1 73.56 232 ASN B CA 1
ATOM 7190 C C . ASN B 1 232 ? 9.75 -39.281 -26.547 1 73.56 232 ASN B C 1
ATOM 7192 O O . ASN B 1 232 ? 10.305 -40.375 -26.609 1 73.56 232 ASN B O 1
ATOM 7196 N N . LEU B 1 233 ? 8.734 -38.875 -27.25 1 76.38 233 LEU B N 1
ATOM 7197 C CA . LEU B 1 233 ? 8.188 -39.781 -28.234 1 76.38 233 LEU B CA 1
ATOM 7198 C C . LEU B 1 233 ? 9.203 -40.031 -29.359 1 76.38 233 LEU B C 1
ATOM 7200 O O . LEU B 1 233 ? 9.336 -41.188 -29.828 1 76.38 233 LEU B O 1
ATOM 7204 N N . LEU B 1 234 ? 9.875 -39 -29.688 1 80.88 234 LEU B N 1
ATOM 7205 C CA . LEU B 1 234 ? 10.891 -39.156 -30.719 1 80.88 234 LEU B CA 1
ATOM 7206 C C . LEU B 1 234 ? 11.984 -40.094 -30.281 1 80.88 234 LEU B C 1
ATOM 7208 O O . LEU B 1 234 ? 12.438 -40.938 -31.078 1 80.88 234 LEU B O 1
ATOM 7212 N N . ASN B 1 235 ? 12.406 -40 -29.094 1 78.62 235 ASN B N 1
ATOM 7213 C CA . ASN B 1 235 ? 13.445 -40.906 -28.578 1 78.62 235 ASN B CA 1
ATOM 7214 C C . ASN B 1 235 ? 12.984 -42.344 -28.578 1 78.62 235 ASN B C 1
ATOM 7216 O O . ASN B 1 235 ? 13.758 -43.25 -28.891 1 78.62 235 ASN B O 1
ATOM 7220 N N . LYS B 1 236 ? 11.734 -42.531 -28.219 1 79.5 236 LYS B N 1
ATOM 7221 C CA . LYS B 1 236 ? 11.188 -43.875 -28.234 1 79.5 236 LYS B CA 1
ATOM 7222 C C . LYS B 1 236 ? 11.141 -44.438 -29.641 1 79.5 236 LYS B C 1
ATOM 7224 O O . LYS B 1 236 ? 11.383 -45.656 -29.844 1 79.5 236 LYS B O 1
ATOM 7229 N N . PHE B 1 237 ? 10.906 -43.625 -30.594 1 80.69 237 PHE B N 1
ATOM 7230 C CA . PHE B 1 237 ? 10.883 -44.062 -31.984 1 80.69 237 PHE B CA 1
ATOM 7231 C C . PHE B 1 237 ? 12.289 -44.406 -32.469 1 80.69 237 PHE B C 1
ATOM 7233 O O . PHE B 1 237 ? 12.492 -45.375 -33.219 1 80.69 237 PHE B O 1
ATOM 7240 N N . LYS B 1 238 ? 13.18 -43.562 -32.062 1 79.69 238 LYS B N 1
ATOM 7241 C CA . LYS B 1 238 ? 14.562 -43.844 -32.469 1 79.69 238 LYS B CA 1
ATOM 7242 C C . LYS B 1 238 ? 15.039 -45.188 -31.938 1 79.69 238 LYS B C 1
ATOM 7244 O O . LYS B 1 238 ? 15.727 -45.938 -32.625 1 79.69 238 LYS B O 1
ATOM 7249 N N . ASP B 1 239 ? 14.664 -45.438 -30.766 1 78.69 239 ASP B N 1
ATOM 7250 C CA . ASP B 1 239 ? 15.016 -46.75 -30.188 1 78.69 239 ASP B CA 1
ATOM 7251 C C . ASP B 1 239 ? 14.375 -47.875 -30.969 1 78.69 239 ASP B C 1
ATOM 7253 O O . ASP B 1 239 ? 15.023 -48.906 -31.234 1 78.69 239 ASP B O 1
ATOM 7257 N N . TYR B 1 240 ? 13.07 -47.719 -31.297 1 79.25 240 TYR B N 1
ATOM 7258 C CA . TYR B 1 240 ? 12.352 -48.719 -32.031 1 79.25 240 TYR B CA 1
ATOM 7259 C C . TYR B 1 240 ? 13 -48.969 -33.406 1 79.25 240 TYR B C 1
ATOM 7261 O O . TYR B 1 240 ? 13.219 -50.125 -33.812 1 79.25 240 TYR B O 1
ATOM 7269 N N . TYR B 1 241 ? 13.367 -47.969 -34.094 1 78.25 241 TYR B N 1
ATOM 7270 C CA . TYR B 1 241 ? 13.969 -48.062 -35.406 1 78.25 241 TYR B CA 1
ATOM 7271 C C . TYR B 1 241 ? 15.367 -48.656 -35.312 1 78.25 241 TYR B C 1
ATOM 7273 O O . TYR B 1 241 ? 15.781 -49.406 -36.219 1 78.25 241 TYR B O 1
ATOM 7281 N N . ALA B 1 242 ? 16.016 -48.344 -34.312 1 76.62 242 ALA B N 1
ATOM 7282 C CA . ALA B 1 242 ? 17.328 -48.969 -34.094 1 76.62 242 ALA B CA 1
ATOM 7283 C C . ALA B 1 242 ? 17.219 -50.469 -33.906 1 76.62 242 ALA B C 1
ATOM 7285 O O . ALA B 1 242 ? 18.094 -51.219 -34.375 1 76.62 242 ALA B O 1
ATOM 7286 N N . LEU B 1 243 ? 16.125 -50.812 -33.312 1 75.88 243 LEU B N 1
ATOM 7287 C CA . LEU B 1 243 ? 15.906 -52.219 -33.094 1 75.88 243 LEU B CA 1
ATOM 7288 C C . LEU B 1 243 ? 15.664 -52.969 -34.406 1 75.88 243 LEU B C 1
ATOM 7290 O O . LEU B 1 243 ? 16.047 -54.125 -34.531 1 75.88 243 LEU B O 1
ATOM 7294 N N . ILE B 1 244 ? 15 -52.281 -35.344 1 75.5 244 ILE B N 1
ATOM 7295 C CA . ILE B 1 244 ? 14.68 -52.938 -36.625 1 75.5 244 ILE B CA 1
ATOM 7296 C C . ILE B 1 244 ? 15.805 -52.656 -37.625 1 75.5 244 ILE B C 1
ATOM 7298 O O . ILE B 1 244 ? 15.688 -53 -38.812 1 75.5 244 ILE B O 1
ATOM 7302 N N . GLY B 1 245 ? 16.922 -52.125 -37.156 1 71.75 245 GLY B N 1
ATOM 7303 C CA . GLY B 1 245 ? 18.109 -51.906 -37.969 1 71.75 245 GLY B CA 1
ATOM 7304 C C . GLY B 1 245 ? 17.984 -50.688 -38.875 1 71.75 245 GLY B C 1
ATOM 7305 O O . GLY B 1 245 ? 18.656 -50.594 -39.906 1 71.75 245 GLY B O 1
ATOM 7306 N N . LYS B 1 246 ? 17.016 -49.938 -38.625 1 76.44 246 LYS B N 1
ATOM 7307 C CA . LYS B 1 246 ? 16.812 -48.719 -39.406 1 76.44 246 LYS B CA 1
ATOM 7308 C C . LYS B 1 246 ? 17.094 -47.469 -38.594 1 76.44 246 LYS B C 1
ATOM 7310 O O . LYS B 1 246 ? 17.203 -47.531 -37.375 1 76.44 246 LYS B O 1
ATOM 7315 N N . VAL B 1 247 ? 17.484 -46.562 -39.312 1 74.25 247 VAL B N 1
ATOM 7316 C CA . VAL B 1 247 ? 17.719 -45.281 -38.656 1 74.25 247 VAL B CA 1
ATOM 7317 C C . VAL B 1 247 ? 16.547 -44.344 -38.969 1 74.25 247 VAL B C 1
ATOM 7319 O O . VAL B 1 247 ? 16.078 -44.281 -40.125 1 74.25 247 VAL B O 1
ATOM 7322 N N . LEU B 1 248 ? 15.773 -44 -37.969 1 71.19 248 LEU B N 1
ATOM 7323 C CA . LEU B 1 248 ? 14.664 -43.062 -38.156 1 71.19 248 LEU B CA 1
ATOM 7324 C C . LEU B 1 248 ? 15.18 -41.656 -38.375 1 71.19 248 LEU B C 1
ATOM 7326 O O . LEU B 1 248 ? 16.062 -41.188 -37.656 1 71.19 248 LEU B O 1
ATOM 7330 N N . ASP B 1 249 ? 14.82 -41.25 -39.719 1 61.78 249 ASP B N 1
ATOM 7331 C CA . ASP B 1 249 ? 15.156 -39.906 -40.156 1 61.78 249 ASP B CA 1
ATOM 7332 C C . ASP B 1 249 ? 14.82 -38.875 -39.094 1 61.78 249 ASP B C 1
ATOM 7334 O O . ASP B 1 249 ? 14.039 -39.125 -38.188 1 61.78 249 ASP B O 1
ATOM 7338 N N . LYS B 1 250 ? 14.891 -37.375 -39.406 1 61.69 250 LYS B N 1
ATOM 7339 C CA . LYS B 1 250 ? 15.078 -36.031 -38.844 1 61.69 250 LYS B CA 1
ATOM 7340 C C . LYS B 1 250 ? 13.836 -35.594 -38.094 1 61.69 250 LYS B C 1
ATOM 7342 O O . LYS B 1 250 ? 12.82 -36.281 -38.062 1 61.69 250 LYS B O 1
ATOM 7347 N N . ASN B 1 251 ? 13.586 -34.219 -37.781 1 65.75 251 ASN B N 1
ATOM 7348 C CA . ASN B 1 251 ? 12.727 -33.312 -37.031 1 65.75 251 ASN B CA 1
ATOM 7349 C C . ASN B 1 251 ? 11.258 -33.531 -37.375 1 65.75 251 ASN B C 1
ATOM 7351 O O . ASN B 1 251 ? 10.734 -32.875 -38.281 1 65.75 251 ASN B O 1
ATOM 7355 N N . MET B 1 252 ? 10.695 -34.75 -36.781 1 75 252 MET B N 1
ATOM 7356 C CA . MET B 1 252 ? 9.273 -34.969 -37.031 1 75 252 MET B CA 1
ATOM 7357 C C . MET B 1 252 ? 8.406 -34.281 -36 1 75 252 MET B C 1
ATOM 7359 O O . MET B 1 252 ? 8.812 -34.125 -34.844 1 75 252 MET B O 1
ATOM 7363 N N . THR B 1 253 ? 7.477 -33.719 -36.531 1 75.44 253 THR B N 1
ATOM 7364 C CA . THR B 1 253 ? 6.512 -33.062 -35.656 1 75.44 253 THR B CA 1
ATOM 7365 C C . THR B 1 253 ? 5.719 -34.094 -34.875 1 75.44 253 THR B C 1
ATOM 7367 O O . THR B 1 253 ? 5.738 -35.281 -35.188 1 75.44 253 THR B O 1
ATOM 7370 N N . LEU B 1 254 ? 5.188 -33.75 -33.844 1 76.12 254 LEU B N 1
ATOM 7371 C CA . LEU B 1 254 ? 4.391 -34.625 -32.969 1 76.12 254 LEU B CA 1
ATOM 7372 C C . LEU B 1 254 ? 3.291 -35.312 -33.781 1 76.12 254 LEU B C 1
ATOM 7374 O O . LEU B 1 254 ? 3.029 -36.5 -33.594 1 76.12 254 LEU B O 1
ATOM 7378 N N . LYS B 1 255 ? 2.779 -34.594 -34.688 1 72.69 255 LYS B N 1
ATOM 7379 C CA . LYS B 1 255 ? 1.702 -35.125 -35.5 1 72.69 255 LYS B CA 1
ATOM 7380 C C . LYS B 1 255 ? 2.213 -36.25 -36.406 1 72.69 255 LYS B C 1
ATOM 7382 O O . LYS B 1 255 ? 1.546 -37.281 -36.562 1 72.69 255 LYS B O 1
ATOM 7387 N N . GLN B 1 256 ? 3.359 -36.094 -36.906 1 77.69 256 GLN B N 1
ATOM 7388 C CA . GLN B 1 256 ? 3.963 -37.094 -37.781 1 77.69 256 GLN B CA 1
ATOM 7389 C C . GLN B 1 256 ? 4.312 -38.375 -37 1 77.69 256 GLN B C 1
ATOM 7391 O O . GLN B 1 256 ? 4.152 -39.469 -37.5 1 77.69 256 GLN B O 1
ATOM 7396 N N . LEU B 1 257 ? 4.75 -38.125 -35.844 1 79.94 257 LEU B N 1
ATOM 7397 C CA . LEU B 1 257 ? 5.129 -39.25 -35 1 79.94 257 LEU B CA 1
ATOM 7398 C C . LEU B 1 257 ? 3.906 -40.094 -34.656 1 79.94 257 LEU B C 1
ATOM 7400 O O . LEU B 1 257 ? 3.975 -41.344 -34.656 1 79.94 257 LEU B O 1
ATOM 7404 N N . ILE B 1 258 ? 2.883 -39.406 -34.375 1 76.25 258 ILE B N 1
ATOM 7405 C CA . ILE B 1 258 ? 1.653 -40.094 -34.031 1 76.25 258 ILE B CA 1
ATOM 7406 C C . ILE B 1 258 ? 1.164 -40.906 -35.25 1 76.25 258 ILE B C 1
ATOM 7408 O O . ILE B 1 258 ? 0.716 -42.062 -35.094 1 76.25 258 ILE B O 1
ATOM 7412 N N . GLN B 1 259 ? 1.337 -40.375 -36.406 1 75.56 259 GLN B N 1
ATOM 7413 C CA . GLN B 1 259 ? 0.953 -41.062 -37.625 1 75.56 259 GLN B CA 1
ATOM 7414 C C . GLN B 1 259 ? 1.853 -42.281 -37.875 1 75.56 259 GLN B C 1
ATOM 7416 O O . GLN B 1 259 ? 1.383 -43.344 -38.312 1 75.56 259 GLN B O 1
ATOM 7421 N N . LEU B 1 260 ? 3.078 -42.062 -37.562 1 78.31 260 LEU B N 1
ATOM 7422 C CA . LEU B 1 260 ? 4.047 -43.125 -37.75 1 78.31 260 LEU B CA 1
ATOM 7423 C C . LEU B 1 260 ? 3.76 -44.312 -36.844 1 78.31 260 LEU B C 1
ATOM 7425 O O . LEU B 1 260 ? 4.07 -45.438 -37.156 1 78.31 260 LEU B O 1
ATOM 7429 N N . ALA B 1 261 ? 3.199 -44.062 -35.688 1 77.12 261 ALA B N 1
ATOM 7430 C CA . ALA B 1 261 ? 2.926 -45.062 -34.656 1 77.12 261 ALA B CA 1
ATOM 7431 C C . ALA B 1 261 ? 1.874 -46.062 -35.156 1 77.12 261 ALA B C 1
ATOM 7433 O O . ALA B 1 261 ? 1.852 -47.219 -34.719 1 77.12 261 ALA B O 1
ATOM 7434 N N . THR B 1 262 ? 1.015 -45.562 -36.125 1 68.56 262 THR B N 1
ATOM 7435 C CA . THR B 1 262 ? -0.05 -46.438 -36.625 1 68.56 262 THR B CA 1
ATOM 7436 C C . THR B 1 262 ? 0.502 -47.438 -37.625 1 68.56 262 THR B C 1
ATOM 7438 O O . THR B 1 262 ? -0.087 -48.5 -37.812 1 68.56 262 THR B O 1
ATOM 7441 N N . ASP B 1 263 ? 1.632 -47.094 -38.281 1 70.12 263 ASP B N 1
ATOM 7442 C CA . ASP B 1 263 ? 2.201 -47.969 -39.312 1 70.12 263 ASP B CA 1
ATOM 7443 C C . ASP B 1 263 ? 3.684 -48.219 -39.031 1 70.12 263 ASP B C 1
ATOM 7445 O O . ASP B 1 263 ? 4.547 -47.719 -39.75 1 70.12 263 ASP B O 1
ATOM 7449 N N . LEU B 1 264 ? 3.961 -48.938 -37.844 1 77.12 264 LEU B N 1
ATOM 7450 C CA . LEU B 1 264 ? 5.359 -49.188 -37.5 1 77.12 264 LEU B CA 1
ATOM 7451 C C . LEU B 1 264 ? 5.926 -50.344 -38.344 1 77.12 264 LEU B C 1
ATOM 7453 O O . LEU B 1 264 ? 5.254 -51.344 -38.562 1 77.12 264 LEU B O 1
ATOM 7457 N N . PRO B 1 265 ? 7.012 -50.094 -39.031 1 65.38 265 PRO B N 1
ATOM 7458 C CA . PRO B 1 265 ? 7.602 -51.156 -39.844 1 65.38 265 PRO B CA 1
ATOM 7459 C C . PRO B 1 265 ? 7.926 -52.438 -39.062 1 65.38 265 PRO B C 1
ATOM 7461 O O . PRO B 1 265 ? 8.297 -52.344 -37.875 1 65.38 265 PRO B O 1
ATOM 7464 N N . THR B 1 266 ? 7.461 -53.594 -39.406 1 62.81 266 THR B N 1
ATOM 7465 C CA . THR B 1 266 ? 7.742 -54.875 -38.75 1 62.81 266 THR B CA 1
ATOM 7466 C C . THR B 1 266 ? 9.039 -55.469 -39.281 1 62.81 266 THR B C 1
ATOM 7468 O O . THR B 1 266 ? 9.57 -55.031 -40.312 1 62.81 266 THR B O 1
ATOM 7471 N N . ILE B 1 267 ? 9.695 -56.469 -38.531 1 58.84 267 ILE B N 1
ATOM 7472 C CA . ILE B 1 267 ? 10.945 -57.156 -38.844 1 58.84 267 ILE B CA 1
ATOM 7473 C C . ILE B 1 267 ? 10.844 -57.781 -40.219 1 58.84 267 ILE B C 1
ATOM 7475 O O . ILE B 1 267 ? 9.898 -58.5 -40.531 1 58.84 267 ILE B O 1
ATOM 7479 N N . ASN B 1 268 ? 11.359 -57.25 -41.281 1 49.41 268 ASN B N 1
ATOM 7480 C CA . ASN B 1 268 ? 11.633 -58.188 -42.375 1 49.41 268 ASN B CA 1
ATOM 7481 C C . ASN B 1 268 ? 12.719 -59.188 -42 1 49.41 268 ASN B C 1
ATOM 7483 O O . ASN B 1 268 ? 13.609 -58.875 -41.219 1 49.41 268 ASN B O 1
ATOM 7487 N N . ASP B 1 269 ? 12.508 -60.531 -42.094 1 44.88 269 ASP B N 1
ATOM 7488 C CA . ASP B 1 269 ? 13.344 -61.656 -41.75 1 44.88 269 ASP B CA 1
ATOM 7489 C C . ASP B 1 269 ? 14.82 -61.281 -41.719 1 44.88 269 ASP B C 1
ATOM 7491 O O . ASP B 1 269 ? 15.578 -61.75 -40.875 1 44.88 269 ASP B O 1
ATOM 7495 N N . ASP B 1 270 ? 15.484 -60.688 -42.75 1 41.25 270 ASP B N 1
ATOM 7496 C CA . ASP B 1 270 ? 16.906 -60.781 -43.031 1 41.25 270 ASP B CA 1
ATOM 7497 C C . ASP B 1 270 ? 17.688 -59.688 -42.25 1 41.25 270 ASP B C 1
ATOM 7499 O O . ASP B 1 270 ? 18.922 -59.688 -42.25 1 41.25 270 ASP B O 1
ATOM 7503 N N . THR B 1 271 ? 17.125 -58.625 -41.719 1 44.53 271 THR B N 1
ATOM 7504 C CA . THR B 1 271 ? 18.031 -57.5 -41.406 1 44.53 271 THR B CA 1
ATOM 7505 C C . THR B 1 271 ? 18.141 -57.281 -39.906 1 44.53 271 THR B C 1
ATOM 7507 O O . THR B 1 271 ? 17.625 -56.281 -39.406 1 44.53 271 THR B O 1
ATOM 7510 N N . TYR B 1 272 ? 18.016 -58.156 -39.062 1 47.75 272 TYR B N 1
ATOM 7511 C CA . TYR B 1 272 ? 18.266 -57.875 -37.656 1 47.75 272 TYR B CA 1
ATOM 7512 C C . TYR B 1 272 ? 19.672 -57.344 -37.469 1 47.75 272 TYR B C 1
ATOM 7514 O O . TYR B 1 272 ? 20.656 -58.062 -37.688 1 47.75 272 TYR B O 1
ATOM 7522 N N . SER B 1 273 ? 20.141 -56.188 -37.75 1 47.88 273 SER B N 1
ATOM 7523 C CA . SER B 1 273 ? 21.516 -55.906 -37.344 1 47.88 273 SER B CA 1
ATOM 7524 C C . SER B 1 273 ? 21.547 -55.156 -36.031 1 47.88 273 SER B C 1
ATOM 7526 O O . SER B 1 273 ? 20.953 -54.062 -35.906 1 47.88 273 SER B O 1
ATOM 7528 N N . SER B 1 274 ? 21.688 -55.812 -34.781 1 54.84 274 SER B N 1
ATOM 7529 C CA . SER B 1 274 ? 22.062 -55.344 -33.438 1 54.84 274 SER B CA 1
ATOM 7530 C C . SER B 1 274 ? 22.969 -54.125 -33.531 1 54.84 274 SER B C 1
ATOM 7532 O O . SER B 1 274 ? 23.141 -53.406 -32.531 1 54.84 274 SER B O 1
ATOM 7534 N N . ASN B 1 275 ? 23.453 -53.812 -34.781 1 61.59 275 ASN B N 1
ATOM 7535 C CA . ASN B 1 275 ? 24.5 -52.812 -34.938 1 61.59 275 ASN B CA 1
ATOM 7536 C C . ASN B 1 275 ? 23.969 -51.406 -34.75 1 61.59 275 ASN B C 1
ATOM 7538 O O . ASN B 1 275 ? 24.641 -50.531 -34.156 1 61.59 275 ASN B O 1
ATOM 7542 N N . GLN B 1 276 ? 22.656 -51.156 -35 1 71.88 276 GLN B N 1
ATOM 7543 C CA . GLN B 1 276 ? 22.156 -49.781 -34.938 1 71.88 276 GLN B CA 1
ATOM 7544 C C . GLN B 1 276 ? 21.891 -49.375 -33.5 1 71.88 276 GLN B C 1
ATOM 7546 O O . GLN B 1 276 ? 22.031 -48.188 -33.156 1 71.88 276 GLN B O 1
ATOM 7551 N N . MET B 1 277 ? 21.594 -50.219 -32.656 1 75.94 277 MET B N 1
ATOM 7552 C CA . MET B 1 277 ? 21.391 -49.875 -31.25 1 75.94 277 MET B CA 1
ATOM 7553 C C . MET B 1 277 ? 22.703 -49.531 -30.562 1 75.94 277 MET B C 1
ATOM 7555 O O . MET B 1 277 ? 22.75 -48.625 -29.719 1 75.94 277 MET B O 1
ATOM 7559 N N . VAL B 1 278 ? 23.688 -50.188 -31.031 1 70.81 278 VAL B N 1
ATOM 7560 C CA . VAL B 1 278 ? 25.016 -49.906 -30.5 1 70.81 278 VAL B CA 1
ATOM 7561 C C . VAL B 1 278 ? 25.469 -48.5 -30.953 1 70.81 278 VAL B C 1
ATOM 7563 O O . VAL B 1 278 ? 26.062 -47.75 -30.188 1 70.81 278 VAL B O 1
ATOM 7566 N N . ILE B 1 279 ? 25.141 -48.156 -32.156 1 75.25 279 ILE B N 1
ATOM 7567 C CA . ILE B 1 279 ? 25.469 -46.812 -32.688 1 75.25 279 ILE B CA 1
ATOM 7568 C C . ILE B 1 279 ? 24.719 -45.75 -31.922 1 75.25 279 ILE B C 1
ATOM 7570 O O . ILE B 1 279 ? 25.281 -44.719 -31.547 1 75.25 279 ILE B O 1
ATOM 7574 N N . ARG B 1 280 ? 23.516 -46 -31.625 1 80.94 280 ARG B N 1
ATOM 7575 C CA . ARG B 1 280 ? 22.703 -45.062 -30.875 1 80.94 280 ARG B CA 1
ATOM 7576 C C . ARG B 1 280 ? 23.266 -44.875 -29.469 1 80.94 280 ARG B C 1
ATOM 7578 O O . ARG B 1 280 ? 23.359 -43.719 -28.984 1 80.94 280 ARG B O 1
ATOM 7585 N N . HIS B 1 281 ? 23.609 -45.875 -28.828 1 78.12 281 HIS B N 1
ATOM 7586 C CA . HIS B 1 281 ? 24.234 -45.844 -27.516 1 78.12 281 HIS B CA 1
ATOM 7587 C C . HIS B 1 281 ? 25.531 -45.031 -27.547 1 78.12 281 HIS B C 1
ATOM 7589 O O . HIS B 1 281 ? 25.797 -44.219 -26.641 1 78.12 281 HIS B O 1
ATOM 7595 N N . GLY B 1 282 ? 26.266 -45.188 -28.625 1 78.5 282 GLY B N 1
ATOM 7596 C CA . GLY B 1 282 ? 27.484 -44.438 -28.812 1 78.5 282 GLY B CA 1
ATOM 7597 C C . GLY B 1 282 ? 27.266 -42.938 -29 1 78.5 282 GLY B C 1
ATOM 7598 O O . GLY B 1 282 ? 27.984 -42.125 -28.453 1 78.5 282 GLY B O 1
ATOM 7599 N N . GLN B 1 283 ? 26.234 -42.594 -29.719 1 82.94 283 GLN B N 1
ATOM 7600 C CA . GLN B 1 283 ? 25.891 -41.188 -29.969 1 82.94 283 GLN B CA 1
ATOM 7601 C C . GLN B 1 283 ? 25.484 -40.5 -28.672 1 82.94 283 GLN B C 1
ATOM 7603 O O . GLN B 1 283 ? 25.859 -39.344 -28.438 1 82.94 283 GLN B O 1
ATOM 7608 N N . LEU B 1 284 ? 24.75 -41.094 -27.828 1 85.88 284 LEU B N 1
ATOM 7609 C CA . LEU B 1 284 ? 24.312 -40.531 -26.562 1 85.88 284 LEU B CA 1
ATOM 7610 C C . LEU B 1 284 ? 25.5 -40.312 -25.641 1 85.88 284 LEU B C 1
ATOM 7612 O O . LEU B 1 284 ? 25.578 -39.281 -24.953 1 85.88 284 LEU B O 1
ATOM 7616 N N . ASN B 1 285 ? 26.453 -41.188 -25.719 1 82.81 285 ASN B N 1
ATOM 7617 C CA . ASN B 1 285 ? 27.656 -41.031 -24.922 1 82.81 285 ASN B CA 1
ATOM 7618 C C . ASN B 1 285 ? 28.516 -39.875 -25.406 1 82.81 285 ASN B C 1
ATOM 7620 O O . ASN B 1 285 ? 29.156 -39.188 -24.594 1 82.81 285 ASN B O 1
ATOM 7624 N N . GLU B 1 286 ? 28.469 -39.688 -26.656 1 83.94 286 GLU B N 1
ATOM 7625 C CA . GLU B 1 286 ? 29.203 -38.562 -27.219 1 83.94 286 GLU B CA 1
ATOM 7626 C C . GLU B 1 286 ? 28.578 -37.25 -26.781 1 83.94 286 GLU B C 1
ATOM 7628 O O . GLU B 1 286 ? 29.297 -36.281 -26.5 1 83.94 286 GLU B O 1
ATOM 7633 N N . GLU B 1 287 ? 27.312 -37.219 -26.75 1 85.81 287 GLU B N 1
ATOM 7634 C CA . GLU B 1 287 ? 26.625 -36.031 -26.297 1 85.81 287 GLU B CA 1
ATOM 7635 C C . GLU B 1 287 ? 26.922 -35.719 -24.828 1 85.81 287 GLU B C 1
ATOM 7637 O O . GLU B 1 287 ? 27.078 -34.562 -24.438 1 85.81 287 GLU B O 1
ATOM 7642 N N . VAL B 1 288 ? 27.031 -36.688 -23.984 1 86.19 288 VAL B N 1
ATOM 7643 C CA . VAL B 1 288 ? 27.344 -36.531 -22.562 1 86.19 288 VAL B CA 1
ATOM 7644 C C . VAL B 1 288 ? 28.766 -36 -22.422 1 86.19 288 VAL B C 1
ATOM 7646 O O . VAL B 1 288 ? 29.031 -35.156 -21.562 1 86.19 288 VAL B O 1
ATOM 7649 N N . GLU B 1 289 ? 29.625 -36.438 -23.281 1 83.12 289 GLU B N 1
ATOM 7650 C CA . GLU B 1 289 ? 31.016 -35.969 -23.234 1 83.12 289 GLU B CA 1
ATOM 7651 C C . GLU B 1 289 ? 31.125 -34.5 -23.609 1 83.12 289 GLU B C 1
ATOM 7653 O O . GLU B 1 289 ? 31.906 -33.75 -23 1 83.12 289 GLU B O 1
ATOM 7658 N N . GLU B 1 290 ? 30.344 -34.156 -24.547 1 85.62 290 GLU B N 1
ATOM 7659 C CA . GLU B 1 290 ? 30.344 -32.75 -24.938 1 85.62 290 GLU B CA 1
ATOM 7660 C C . GLU B 1 290 ? 29.828 -31.859 -23.812 1 85.62 290 GLU B C 1
ATOM 7662 O O . GLU B 1 290 ? 30.391 -30.781 -23.547 1 85.62 290 GLU B O 1
ATOM 7667 N N . LEU B 1 291 ? 28.844 -32.312 -23.172 1 87.5 291 LEU B N 1
ATOM 7668 C CA . LEU B 1 291 ? 28.266 -31.547 -22.062 1 87.5 291 LEU B CA 1
ATOM 7669 C C . LEU B 1 291 ? 29.219 -31.531 -20.859 1 87.5 291 LEU B C 1
ATOM 7671 O O . LEU B 1 291 ? 29.312 -30.516 -20.156 1 87.5 291 LEU B O 1
ATOM 7675 N N . ASN B 1 292 ? 29.984 -32.531 -20.703 1 84.19 292 ASN B N 1
ATOM 7676 C CA . ASN B 1 292 ? 30.984 -32.562 -19.641 1 84.19 292 ASN B CA 1
ATOM 7677 C C . ASN B 1 292 ? 32.125 -31.594 -19.906 1 84.19 292 ASN B C 1
ATOM 7679 O O . ASN B 1 292 ? 32.656 -31 -18.969 1 84.19 292 ASN B O 1
ATOM 7683 N N . ASP B 1 293 ? 32.406 -31.469 -21.141 1 82.25 293 ASP B N 1
ATOM 7684 C CA . ASP B 1 293 ? 33.438 -30.5 -21.516 1 82.25 293 ASP B CA 1
ATOM 7685 C C . ASP B 1 293 ? 33 -29.078 -21.188 1 82.25 293 ASP B C 1
ATOM 7687 O O . ASP B 1 293 ? 33.75 -28.266 -20.672 1 82.25 293 ASP B O 1
ATOM 7691 N N . GLN B 1 294 ? 31.812 -28.859 -21.531 1 84.88 294 GLN B N 1
ATOM 7692 C CA . GLN B 1 294 ? 31.25 -27.531 -21.219 1 84.88 294 GLN B CA 1
ATOM 7693 C C . GLN B 1 294 ? 31.219 -27.297 -19.719 1 84.88 294 GLN B C 1
ATOM 7695 O O . GLN B 1 294 ? 31.5 -26.188 -19.25 1 84.88 294 GLN B O 1
ATOM 7700 N N . LYS B 1 295 ? 30.891 -28.328 -18.938 1 84.69 295 LYS B N 1
ATOM 7701 C CA . LYS B 1 295 ? 30.859 -28.25 -17.484 1 84.69 295 LYS B CA 1
ATOM 7702 C C . LYS B 1 295 ? 32.219 -27.938 -16.922 1 84.69 295 LYS B C 1
ATOM 7704 O O . LYS B 1 295 ? 32.344 -27.094 -16.016 1 84.69 295 LYS B O 1
ATOM 7709 N N . VAL B 1 296 ? 33.25 -28.469 -17.516 1 81 296 VAL B N 1
ATOM 7710 C CA . VAL B 1 296 ? 34.625 -28.281 -17.062 1 81 296 VAL B CA 1
ATOM 7711 C C . VAL B 1 296 ? 35.062 -26.844 -17.359 1 81 296 VAL B C 1
ATOM 7713 O O . VAL B 1 296 ? 35.75 -26.219 -16.547 1 81 296 VAL B O 1
ATOM 7716 N N . ILE B 1 297 ? 34.625 -26.344 -18.484 1 80.31 297 ILE B N 1
ATOM 7717 C CA . ILE B 1 297 ? 34.969 -24.969 -18.859 1 80.31 297 ILE B CA 1
ATOM 7718 C C . ILE B 1 297 ? 34.312 -24 -17.875 1 80.31 297 ILE B C 1
ATOM 7720 O O . ILE B 1 297 ? 34.938 -23.047 -17.422 1 80.31 297 ILE B O 1
ATOM 7724 N N . LEU B 1 298 ? 33.125 -24.266 -17.547 1 82 298 LEU B N 1
ATOM 7725 C CA . LEU B 1 298 ? 32.406 -23.391 -16.625 1 82 298 LEU B CA 1
ATOM 7726 C C . LEU B 1 298 ? 33 -23.469 -15.219 1 82 298 LEU B C 1
ATOM 7728 O O . LEU B 1 298 ? 33.125 -22.453 -14.531 1 82 298 LEU B O 1
ATOM 7732 N N . GLU B 1 299 ? 33.469 -24.609 -14.828 1 82.5 299 GLU B N 1
ATOM 7733 C CA . GLU B 1 299 ? 34.094 -24.797 -13.531 1 82.5 299 GLU B CA 1
ATOM 7734 C C . GLU B 1 299 ? 35.438 -24.062 -13.461 1 82.5 299 GLU B C 1
ATOM 7736 O O . GLU B 1 299 ? 35.781 -23.484 -12.43 1 82.5 299 GLU B O 1
ATOM 7741 N N . SER B 1 300 ? 36.062 -24.031 -14.578 1 76.75 300 SER B N 1
ATOM 7742 C CA . SER B 1 300 ? 37.344 -23.312 -14.656 1 76.75 300 SER B CA 1
ATOM 7743 C C . SER B 1 300 ? 37.125 -21.797 -14.57 1 76.75 300 SER B C 1
ATOM 7745 O O . SER B 1 300 ? 37.844 -21.094 -13.875 1 76.75 300 SER B O 1
ATOM 7747 N N . ARG B 1 301 ? 36.156 -21.359 -15.234 1 76.31 301 ARG B N 1
ATOM 7748 C CA . ARG B 1 301 ? 35.812 -19.938 -15.203 1 76.31 301 ARG B CA 1
ATOM 7749 C C . ARG B 1 301 ? 35.375 -19.516 -13.805 1 76.31 301 ARG B C 1
ATOM 7751 O O . ARG B 1 301 ? 35.75 -18.422 -13.344 1 76.31 301 ARG B O 1
ATOM 7758 N N . ILE B 1 302 ? 34.656 -20.312 -13.117 1 79.94 302 ILE B N 1
ATOM 7759 C CA . ILE B 1 302 ? 34.188 -20.031 -11.766 1 79.94 302 ILE B CA 1
ATOM 7760 C C . ILE B 1 302 ? 35.406 -19.969 -10.812 1 79.94 302 ILE B C 1
ATOM 7762 O O . ILE B 1 302 ? 35.5 -19.062 -9.977 1 79.94 302 ILE B O 1
ATOM 7766 N N . SER B 1 303 ? 36.312 -20.891 -11.023 1 75.38 303 SER B N 1
ATOM 7767 C CA . SER B 1 303 ? 37.5 -20.922 -10.18 1 75.38 303 SER B CA 1
ATOM 7768 C C . SER B 1 303 ? 38.375 -19.703 -10.398 1 75.38 303 SER B C 1
ATOM 7770 O O . SER B 1 303 ? 38.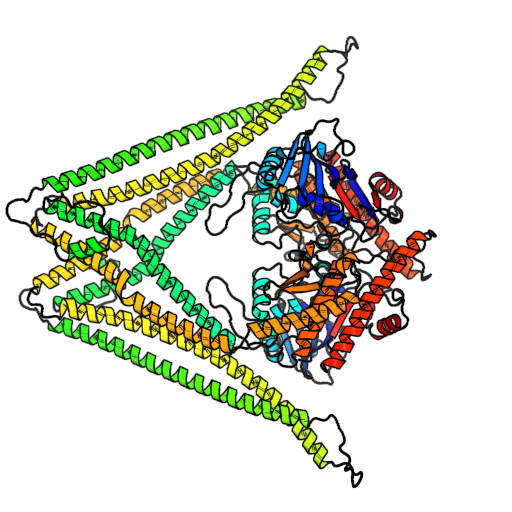906 -19.141 -9.445 1 75.38 303 SER B O 1
ATOM 7772 N N . LYS B 1 304 ? 38.438 -19.25 -11.625 1 70 304 LYS B N 1
ATOM 7773 C CA . LYS B 1 304 ? 39.219 -18.062 -11.93 1 70 304 LYS B CA 1
ATOM 7774 C C . LYS B 1 304 ? 38.594 -16.812 -11.328 1 70 304 LYS B C 1
ATOM 7776 O O . LYS B 1 304 ? 39.281 -15.945 -10.805 1 70 304 LYS B O 1
ATOM 7781 N N . LEU B 1 305 ? 37.375 -16.766 -11.422 1 72.88 305 LEU B N 1
ATOM 7782 C CA . LEU B 1 305 ? 36.656 -15.633 -10.859 1 72.88 305 LEU B CA 1
ATOM 7783 C C . LEU B 1 305 ? 36.781 -15.609 -9.336 1 72.88 305 LEU B C 1
ATOM 7785 O O . LEU B 1 305 ? 36.875 -14.539 -8.734 1 72.88 305 LEU B O 1
ATOM 7789 N N . GLU B 1 306 ? 36.75 -16.797 -8.75 1 74.56 306 GLU B N 1
ATOM 7790 C CA . GLU B 1 306 ? 36.906 -16.906 -7.305 1 74.56 306 GLU B CA 1
ATOM 7791 C C . GLU B 1 306 ? 38.281 -16.469 -6.867 1 74.56 306 GLU B C 1
ATOM 7793 O O . GLU B 1 306 ? 38.438 -15.773 -5.855 1 74.56 306 GLU B O 1
ATOM 7798 N N . LEU B 1 307 ? 39.219 -16.75 -7.68 1 66.38 307 LEU B N 1
ATOM 7799 C CA . LEU B 1 307 ? 40.594 -16.344 -7.395 1 66.38 307 LEU B CA 1
ATOM 7800 C C . LEU B 1 307 ? 40.781 -14.844 -7.578 1 66.38 307 LEU B C 1
ATOM 7802 O O . LEU B 1 307 ? 41.438 -14.188 -6.773 1 66.38 307 LEU B O 1
ATOM 7806 N N . ALA B 1 308 ? 40.125 -14.359 -8.633 1 66 308 ALA B N 1
ATOM 7807 C CA . ALA B 1 308 ? 40.188 -12.914 -8.875 1 66 308 ALA B CA 1
ATOM 7808 C C . ALA B 1 308 ? 39.5 -12.156 -7.742 1 66 308 ALA B C 1
ATOM 7810 O O . ALA B 1 308 ? 39.969 -11.102 -7.316 1 66 308 ALA B O 1
ATOM 7811 N N . GLY B 1 309 ? 38.406 -12.719 -7.316 1 63.5 309 GLY B N 1
ATOM 7812 C CA . GLY B 1 309 ? 37.688 -12.109 -6.207 1 63.5 309 GLY B CA 1
ATOM 7813 C C . GLY B 1 309 ? 38.5 -12.109 -4.914 1 63.5 309 GLY B C 1
ATOM 7814 O O . GLY B 1 309 ? 38.531 -11.117 -4.191 1 63.5 309 GLY B O 1
ATOM 7815 N N . GLN B 1 310 ? 39.219 -13.164 -4.66 1 65.44 310 GLN B N 1
ATOM 7816 C CA . GLN B 1 310 ? 40.062 -13.273 -3.467 1 65.44 310 GLN B CA 1
ATOM 7817 C C . GLN B 1 310 ? 41.25 -12.344 -3.543 1 65.44 310 GLN B C 1
ATOM 7819 O O . GLN B 1 310 ? 41.625 -11.703 -2.553 1 65.44 310 GLN B O 1
ATOM 7824 N N . ASN B 1 311 ? 41.75 -12.273 -4.762 1 59.16 311 ASN B N 1
ATOM 7825 C CA . ASN B 1 311 ? 42.875 -11.359 -4.973 1 59.16 311 ASN B CA 1
ATOM 7826 C C . ASN B 1 311 ? 42.438 -9.906 -4.793 1 59.16 311 ASN B C 1
ATOM 7828 O O . ASN B 1 311 ? 43.188 -9.109 -4.211 1 59.16 311 ASN B O 1
ATOM 7832 N N . SER B 1 312 ? 41.281 -9.672 -5.301 1 62.59 312 SER B N 1
ATOM 7833 C CA . SER B 1 312 ? 40.781 -8.32 -5.16 1 62.59 312 SER B CA 1
ATOM 7834 C C . SER B 1 312 ? 40.469 -7.98 -3.701 1 62.59 312 SER B C 1
ATOM 7836 O O . SER B 1 312 ? 40.75 -6.863 -3.254 1 62.59 312 SER B O 1
ATOM 7838 N N . LYS B 1 313 ? 39.969 -8.93 -3 1 62.03 313 LYS B N 1
ATOM 7839 C CA . LYS B 1 313 ? 39.75 -8.727 -1.574 1 62.03 313 LYS B CA 1
ATOM 7840 C C . LYS B 1 313 ? 41.062 -8.531 -0.816 1 62.03 313 LYS B C 1
ATOM 7842 O O . LYS B 1 313 ? 41.125 -7.68 0.071 1 62.03 313 LYS B O 1
ATOM 7847 N N . GLY B 1 314 ? 42.031 -9.336 -1.2 1 55.78 314 GLY B N 1
ATOM 7848 C CA . GLY B 1 314 ? 43.344 -9.172 -0.609 1 55.78 314 GLY B CA 1
ATOM 7849 C C . GLY B 1 314 ? 43.969 -7.82 -0.903 1 55.78 314 GLY B C 1
ATOM 7850 O O . GLY B 1 314 ? 44.5 -7.172 -0.006 1 55.78 314 GLY B O 1
ATOM 7851 N N . TYR B 1 315 ? 43.75 -7.438 -2.139 1 56.91 315 TYR B N 1
ATOM 7852 C CA . TYR B 1 315 ? 44.25 -6.129 -2.545 1 56.91 315 TYR B CA 1
ATOM 7853 C C . TYR B 1 315 ? 43.5 -5.012 -1.83 1 56.91 315 TYR B C 1
ATOM 7855 O O . TYR B 1 315 ? 44.125 -4.055 -1.348 1 56.91 315 TYR B O 1
ATOM 7863 N N . SER B 1 316 ? 42.219 -5.141 -1.776 1 59.91 316 SER B N 1
ATOM 7864 C CA . SER B 1 316 ? 41.438 -4.137 -1.093 1 59.91 316 SER B CA 1
ATOM 7865 C C . SER B 1 316 ? 41.781 -4.043 0.384 1 59.91 316 SER B C 1
ATOM 7867 O O . SER B 1 316 ? 41.844 -2.947 0.947 1 59.91 316 SER B O 1
ATOM 7869 N N . SER B 1 317 ? 42 -5.184 0.981 1 60.84 317 SER B N 1
ATOM 7870 C CA . SER B 1 317 ? 42.438 -5.191 2.381 1 60.84 317 SER B CA 1
ATOM 7871 C C . SER B 1 317 ? 43.781 -4.516 2.559 1 60.84 317 SER B C 1
ATOM 7873 O O . SER B 1 317 ? 44 -3.777 3.525 1 60.84 317 SER B O 1
ATOM 7875 N N . SER B 1 318 ? 44.625 -4.742 1.641 1 57.44 318 SER B N 1
ATOM 7876 C CA . SER B 1 318 ? 45.938 -4.098 1.688 1 57.44 318 SER B CA 1
ATOM 7877 C C . SER B 1 318 ? 45.812 -2.586 1.515 1 57.44 318 SER B C 1
ATOM 7879 O O . SER B 1 318 ? 46.531 -1.82 2.178 1 57.44 318 SER B O 1
ATOM 7881 N N . LEU B 1 319 ? 44.875 -2.238 0.673 1 57.41 319 LEU B N 1
ATOM 7882 C CA . LEU B 1 319 ? 44.625 -0.816 0.447 1 57.41 319 LEU B CA 1
ATOM 7883 C C . LEU B 1 319 ? 43.969 -0.172 1.662 1 57.41 319 LEU B C 1
ATOM 7885 O O . LEU B 1 319 ? 44.281 0.976 2 1 57.41 319 LEU B O 1
ATOM 7889 N N . GLU B 1 320 ? 43.094 -0.933 2.238 1 59.69 320 GLU B N 1
ATOM 7890 C CA . GLU B 1 320 ? 42.469 -0.438 3.463 1 59.69 320 GLU B CA 1
ATOM 7891 C C . GLU B 1 320 ? 43.5 -0.19 4.551 1 59.69 320 GLU B C 1
ATOM 7893 O O . GLU B 1 320 ? 43.438 0.809 5.27 1 59.69 320 GLU B O 1
ATOM 7898 N N . ILE B 1 321 ? 44.438 -1.078 4.648 1 57.38 321 ILE B N 1
ATOM 7899 C CA . ILE B 1 321 ? 45.531 -0.92 5.598 1 57.38 321 ILE B CA 1
ATOM 7900 C C . ILE B 1 321 ? 46.344 0.313 5.234 1 57.38 321 ILE B C 1
ATOM 7902 O O . ILE B 1 321 ? 46.719 1.106 6.109 1 57.38 321 ILE B O 1
ATOM 7906 N N . LEU B 1 322 ? 46.594 0.529 3.99 1 56.09 322 LEU B N 1
ATOM 7907 C CA . LEU B 1 322 ? 47.344 1.688 3.539 1 56.09 322 LEU B CA 1
ATOM 7908 C C . LEU B 1 322 ? 46.562 2.979 3.775 1 56.09 322 LEU B C 1
ATOM 7910 O O . LEU B 1 322 ? 47.156 4 4.145 1 56.09 322 LEU B O 1
ATOM 7914 N N . GLN B 1 323 ? 45.281 2.881 3.502 1 59.25 323 GLN B N 1
ATOM 7915 C CA . GLN B 1 323 ? 44.438 4.039 3.742 1 59.25 323 GLN B CA 1
ATOM 7916 C C . GLN B 1 323 ? 44.438 4.414 5.223 1 59.25 323 GLN B C 1
ATOM 7918 O O . GLN B 1 323 ? 44.469 5.594 5.57 1 59.25 323 GLN B O 1
ATOM 7923 N N . GLN B 1 324 ? 44.312 3.432 6.043 1 57.59 324 GLN B N 1
ATOM 7924 C CA . GLN B 1 324 ? 44.375 3.672 7.48 1 57.59 324 GLN B CA 1
ATOM 7925 C C . GLN B 1 324 ? 45.719 4.305 7.879 1 57.59 324 GLN B C 1
ATOM 7927 O O . GLN B 1 324 ? 45.75 5.227 8.695 1 57.59 324 GLN B O 1
ATOM 7932 N N . LYS B 1 325 ? 46.75 3.836 7.336 1 54.78 325 LYS B N 1
ATOM 7933 C CA . LYS B 1 325 ? 48.094 4.379 7.605 1 54.78 325 LYS B CA 1
ATOM 7934 C C . LYS B 1 325 ? 48.219 5.809 7.09 1 54.78 325 LYS B C 1
ATOM 7936 O O . LYS B 1 325 ? 48.812 6.66 7.746 1 54.78 325 LYS B O 1
ATOM 7941 N N . SER B 1 326 ? 47.531 6.012 5.941 1 54.53 326 SER B N 1
ATOM 7942 C CA . SER B 1 326 ? 47.594 7.352 5.363 1 54.53 326 SER B CA 1
ATOM 7943 C C . SER B 1 326 ? 46.719 8.328 6.148 1 54.53 326 SER B C 1
ATOM 7945 O O . SER B 1 326 ? 47.062 9.5 6.297 1 54.53 326 SER B O 1
ATOM 7947 N N . GLU B 1 327 ? 45.562 7.844 6.512 1 55.97 327 GLU B N 1
ATOM 7948 C CA . GLU B 1 327 ? 44.688 8.672 7.316 1 55.97 327 GLU B CA 1
ATOM 7949 C C . GLU B 1 327 ? 45.344 9.07 8.633 1 55.97 327 GLU B C 1
ATOM 7951 O O . GLU B 1 327 ? 45.125 10.18 9.141 1 55.97 327 GLU B O 1
ATOM 7956 N N . LEU B 1 328 ? 46.094 8.242 9.219 1 51.28 328 LEU B N 1
ATOM 7957 C CA . LEU B 1 328 ? 46.875 8.578 10.414 1 51.28 328 LEU B CA 1
ATOM 7958 C C . LEU B 1 328 ? 47.906 9.656 10.109 1 51.28 328 LEU B C 1
ATOM 7960 O O . LEU B 1 328 ? 48.25 10.453 10.984 1 51.28 328 LEU B O 1
ATOM 7964 N N . SER B 1 329 ? 48.312 9.648 8.953 1 49.72 329 SER B N 1
ATOM 7965 C CA . SER B 1 329 ? 49.344 10.625 8.578 1 49.72 329 SER B CA 1
ATOM 7966 C C . SER B 1 329 ? 48.719 11.953 8.18 1 49.72 329 SER B C 1
ATOM 7968 O O . SER B 1 329 ? 49.406 12.953 8.023 1 49.72 329 SER B O 1
ATOM 7970 N N . ILE B 1 330 ? 47.5 11.898 7.75 1 46.97 330 ILE B N 1
ATOM 7971 C CA . ILE B 1 330 ? 46.812 13.117 7.332 1 46.97 330 ILE B CA 1
ATOM 7972 C C . ILE B 1 330 ? 46.5 13.977 8.555 1 46.97 330 ILE B C 1
ATOM 7974 O O . ILE B 1 330 ? 45.469 13.773 9.203 1 46.97 330 ILE B O 1
ATOM 7978 N N . ASN B 1 331 ? 47.219 14.023 9.57 1 43.69 331 ASN B N 1
ATOM 7979 C CA . ASN B 1 331 ? 47.031 15.141 10.484 1 43.69 331 ASN B CA 1
ATOM 7980 C C . ASN B 1 331 ? 47.031 16.469 9.742 1 43.69 331 ASN B C 1
ATOM 7982 O O . ASN B 1 331 ? 47.812 16.703 8.836 1 43.69 331 ASN B O 1
ATOM 7986 N N . ASN B 1 332 ? 45.875 17.172 9.711 1 42.75 332 ASN B N 1
ATOM 7987 C CA . ASN B 1 332 ? 45.562 18.484 9.156 1 42.75 332 ASN B CA 1
ATOM 7988 C C . ASN B 1 332 ? 46.719 19.469 9.344 1 42.75 332 ASN B C 1
ATOM 7990 O O . ASN B 1 332 ? 46.5 20.641 9.672 1 42.75 332 ASN B O 1
ATOM 7994 N N . VAL B 1 333 ? 47.906 19.141 9.812 1 44.78 333 VAL B N 1
ATOM 7995 C CA . VAL B 1 333 ? 48.875 20.219 9.906 1 44.78 333 VAL B CA 1
ATOM 7996 C C . VAL B 1 333 ? 49.312 20.625 8.508 1 44.78 333 VAL B C 1
ATOM 7998 O O . VAL B 1 333 ? 49.875 19.828 7.766 1 44.78 333 VAL B O 1
ATOM 8001 N N . ASN B 1 334 ? 48.688 21.484 7.883 1 47.66 334 ASN B N 1
ATOM 8002 C CA . ASN B 1 334 ? 48.906 22.062 6.559 1 47.66 334 ASN B CA 1
ATOM 8003 C C . ASN B 1 334 ? 50.344 22.453 6.332 1 47.66 334 ASN B C 1
ATOM 8005 O O . ASN B 1 334 ? 50.812 22.547 5.188 1 47.66 334 ASN B O 1
ATOM 8009 N N . ASN B 1 335 ? 50.969 23.031 7.332 1 52.22 335 ASN B N 1
ATOM 8010 C CA . ASN B 1 335 ? 52.344 23.516 7.281 1 52.22 335 ASN B CA 1
ATOM 8011 C C . ASN B 1 335 ? 53.219 22.891 8.375 1 52.22 335 ASN B C 1
ATOM 8013 O O . ASN B 1 335 ? 53.031 23.156 9.555 1 52.22 335 ASN B O 1
ATOM 8017 N N . TYR B 1 336 ? 53.906 21.781 8.086 1 53.06 336 TYR B N 1
ATOM 8018 C CA . TYR B 1 336 ? 54.812 21.25 9.07 1 53.06 336 TYR B CA 1
ATOM 8019 C C . TYR B 1 336 ? 56.031 22.156 9.211 1 53.06 336 TYR B C 1
ATOM 8021 O O . TYR B 1 336 ? 56.656 22.547 8.211 1 53.06 336 TYR B O 1
ATOM 8029 N N . ILE B 1 337 ? 56.125 22.891 10.188 1 56.59 337 ILE B N 1
ATOM 8030 C CA . ILE B 1 337 ? 57.281 23.688 10.531 1 56.59 337 ILE B CA 1
ATOM 8031 C C . ILE B 1 337 ? 58.281 22.859 11.344 1 56.59 337 ILE B C 1
ATOM 8033 O O . ILE B 1 337 ? 57.875 22.109 12.242 1 56.59 337 ILE B O 1
ATOM 8037 N N . CYS B 1 338 ? 59.562 22.594 10.82 1 52.91 338 CYS B N 1
ATOM 8038 C CA . CYS B 1 338 ? 60.625 21.906 11.555 1 52.91 338 CYS B CA 1
ATOM 8039 C C . CYS B 1 338 ? 60.688 22.391 12.992 1 52.91 338 CYS B C 1
ATOM 8041 O O . CYS B 1 338 ? 60.844 23.594 13.242 1 52.91 338 CYS B O 1
ATOM 8043 N N . PRO B 1 339 ? 60.25 21.719 13.844 1 58.78 339 PRO B N 1
ATOM 8044 C CA . PRO B 1 339 ? 60.344 22.188 15.227 1 58.78 339 PRO B CA 1
ATOM 8045 C C . PRO B 1 339 ? 61.75 22.641 15.625 1 58.78 339 PRO B C 1
ATOM 8047 O O . PRO B 1 339 ? 61.906 23.328 16.625 1 58.78 339 PRO B O 1
ATOM 8050 N N . LEU B 1 340 ? 62.812 22.062 14.914 1 56.56 340 LEU B N 1
ATOM 8051 C CA . LEU B 1 340 ? 64.188 22.438 15.258 1 56.56 340 LEU B CA 1
ATOM 8052 C C . LEU B 1 340 ? 64.562 23.75 14.602 1 56.56 340 LEU B C 1
ATOM 8054 O O . LEU B 1 340 ? 65.188 24.609 15.234 1 56.56 340 LEU B O 1
ATOM 8058 N N . CYS B 1 341 ? 64.375 23.828 13.312 1 59.34 341 CYS B N 1
ATOM 8059 C CA . CYS B 1 341 ? 64.938 25.016 12.641 1 59.34 341 CYS B CA 1
ATOM 8060 C C . CYS B 1 341 ? 63.781 25.922 12.195 1 59.34 341 CYS B C 1
ATOM 8062 O O . CYS B 1 341 ? 64 27.016 11.688 1 59.34 341 CYS B O 1
ATOM 8064 N N . ASN B 1 342 ? 62.594 25.859 12.766 1 59.25 342 ASN B N 1
ATOM 8065 C CA . ASN B 1 342 ? 61.406 26.688 12.539 1 59.25 342 ASN B CA 1
ATOM 8066 C C . ASN B 1 342 ? 61.156 26.906 11.055 1 59.25 342 ASN B C 1
ATOM 8068 O O . ASN B 1 342 ? 60.438 27.844 10.672 1 59.25 342 ASN B O 1
ATOM 8072 N N . GLY B 1 343 ? 61.969 26.25 10.227 1 58.16 343 GLY B N 1
ATOM 8073 C CA . GLY B 1 343 ? 61.781 26.438 8.797 1 58.16 343 GLY B CA 1
ATOM 8074 C C . GLY B 1 343 ? 60.656 25.594 8.219 1 58.16 343 GLY B C 1
ATOM 8075 O O . GLY B 1 343 ? 60.188 24.641 8.844 1 58.16 343 GLY B O 1
ATOM 8076 N N . GLU B 1 344 ? 60 26.078 7.273 1 58.22 344 GLU B N 1
ATOM 8077 C CA . GLU B 1 344 ? 58.938 25.375 6.562 1 58.22 344 GLU B CA 1
ATOM 8078 C C . GLU B 1 344 ? 59.469 24.094 5.922 1 58.22 344 GLU B C 1
ATOM 8080 O O . GLU B 1 344 ? 60.469 24.094 5.238 1 58.22 344 GLU B O 1
ATOM 8085 N N . CYS B 1 345 ? 59.281 22.984 6.539 1 58.06 345 CYS B N 1
ATOM 8086 C CA . CYS B 1 345 ? 59.719 21.703 5.965 1 58.06 345 CYS B CA 1
ATOM 8087 C C . CYS B 1 345 ? 58.938 21.391 4.691 1 58.06 345 CYS B C 1
ATOM 8089 O O . CYS B 1 345 ? 57.938 20.719 4.738 1 58.06 345 CYS B O 1
ATOM 8091 N N . THR B 1 346 ? 59.281 21.969 3.646 1 60.78 346 THR B N 1
ATOM 8092 C CA . THR B 1 346 ? 58.656 21.875 2.328 1 60.78 346 THR B CA 1
ATOM 8093 C C . THR B 1 346 ? 58.562 20.422 1.885 1 60.78 346 THR B C 1
ATOM 8095 O O . THR B 1 346 ? 57.562 20.047 1.25 1 60.78 346 THR B O 1
ATOM 8098 N N . ASP B 1 347 ? 59.594 19.672 2.254 1 57.88 347 ASP B N 1
ATOM 8099 C CA . ASP B 1 347 ? 59.594 18.281 1.788 1 57.88 347 ASP B CA 1
ATOM 8100 C C . ASP B 1 347 ? 58.5 17.469 2.453 1 57.88 347 ASP B C 1
ATOM 8102 O O . ASP B 1 347 ? 57.812 16.688 1.796 1 57.88 347 ASP B O 1
ATOM 8106 N N . ILE B 1 348 ? 58.312 17.719 3.643 1 60.19 348 ILE B N 1
ATOM 8107 C CA . ILE B 1 348 ? 57.312 16.984 4.387 1 60.19 348 ILE B CA 1
ATOM 8108 C C . ILE B 1 348 ? 55.906 17.422 3.943 1 60.19 348 ILE B C 1
ATOM 8110 O O . ILE B 1 348 ? 55 16.609 3.85 1 60.19 348 ILE B O 1
ATOM 8114 N N . ASN B 1 349 ? 55.906 18.656 3.652 1 60.97 349 ASN B N 1
ATOM 8115 C CA . ASN B 1 349 ? 54.625 19.141 3.143 1 60.97 349 ASN B CA 1
ATOM 8116 C C . ASN B 1 349 ? 54.281 18.516 1.793 1 60.97 349 ASN B C 1
ATOM 8118 O O . ASN B 1 349 ? 53.125 18.188 1.527 1 60.97 349 ASN B O 1
ATOM 8122 N N . LYS B 1 350 ? 55.344 18.375 1.029 1 63.56 350 LYS B N 1
ATOM 8123 C CA . LYS B 1 350 ? 55.156 17.703 -0.255 1 63.56 350 LYS B CA 1
ATOM 8124 C C . LYS B 1 350 ? 54.75 16.25 -0.063 1 63.56 350 LYS B C 1
ATOM 8126 O O . LYS B 1 350 ? 53.875 15.734 -0.768 1 63.56 350 LYS B O 1
ATOM 8131 N N . ILE B 1 351 ? 55.406 15.617 0.847 1 58.56 351 ILE B N 1
ATOM 8132 C CA . ILE B 1 351 ? 55.125 14.219 1.124 1 58.56 351 ILE B CA 1
ATOM 8133 C C . ILE B 1 351 ? 53.688 14.102 1.65 1 58.56 351 ILE B C 1
ATOM 8135 O O . ILE B 1 351 ? 52.938 13.188 1.27 1 58.56 351 ILE B O 1
ATOM 8139 N N . SER B 1 352 ? 53.375 15.031 2.496 1 59.47 352 SER B N 1
ATOM 8140 C CA . SER B 1 352 ? 52.031 15.031 3.033 1 59.47 352 SER B CA 1
ATOM 8141 C C . SER B 1 352 ? 51 15.211 1.925 1 59.47 352 SER B C 1
ATOM 8143 O O . SER B 1 352 ? 49.938 14.547 1.927 1 59.47 352 SER B O 1
ATOM 8145 N N . LYS B 1 353 ? 51.375 16.109 1.077 1 62.66 353 LYS B N 1
ATOM 8146 C CA . LYS B 1 353 ? 50.5 16.312 -0.066 1 62.66 353 LYS B CA 1
ATOM 8147 C C . LYS B 1 353 ? 50.438 15.055 -0.938 1 62.66 353 LYS B C 1
ATOM 8149 O O . LYS B 1 353 ? 49.375 14.68 -1.428 1 62.66 353 LYS B O 1
ATOM 8154 N N . LYS B 1 354 ? 51.562 14.445 -1.094 1 61.59 354 LYS B N 1
ATOM 8155 C CA . LYS B 1 354 ? 51.594 13.211 -1.882 1 61.59 354 LYS B CA 1
ATOM 8156 C C . LYS B 1 354 ? 50.812 12.094 -1.205 1 61.59 354 LYS B C 1
ATOM 8158 O O . LYS B 1 354 ? 50.125 11.312 -1.875 1 61.59 354 LYS B O 1
ATOM 8163 N N . VAL B 1 355 ? 50.844 12.078 0.068 1 59.09 355 VAL B N 1
ATOM 8164 C CA . VAL B 1 355 ? 50.094 11.078 0.832 1 59.09 355 VAL B CA 1
ATOM 8165 C C . VAL B 1 355 ? 48.594 11.352 0.73 1 59.09 355 VAL B C 1
ATOM 8167 O O . VAL B 1 355 ? 47.812 10.422 0.595 1 59.09 355 VAL B O 1
ATOM 8170 N N . GLN B 1 356 ? 48.344 12.594 0.772 1 58.88 356 GLN B N 1
ATOM 8171 C CA . GLN B 1 356 ? 46.938 12.953 0.626 1 58.88 356 GLN B CA 1
ATOM 8172 C C . GLN B 1 356 ? 46.406 12.586 -0.759 1 58.88 356 GLN B C 1
ATOM 8174 O O . GLN B 1 356 ? 45.312 12.078 -0.893 1 58.88 356 GLN B O 1
ATOM 8179 N N . GLU B 1 357 ? 47.281 12.883 -1.666 1 61.47 357 GLU B N 1
ATOM 8180 C CA . GLU B 1 357 ? 46.938 12.5 -3.031 1 61.47 357 GLU B CA 1
ATOM 8181 C C . GLU B 1 357 ? 46.844 10.984 -3.176 1 61.47 357 GLU B C 1
ATOM 8183 O O . GLU B 1 357 ? 45.938 10.469 -3.834 1 61.47 357 GLU B O 1
ATOM 8188 N N . ALA B 1 358 ? 47.781 10.383 -2.561 1 59.84 358 ALA B N 1
ATOM 8189 C CA . ALA B 1 358 ? 47.812 8.922 -2.602 1 59.84 358 ALA B CA 1
ATOM 8190 C C . ALA B 1 358 ? 46.594 8.344 -1.872 1 59.84 358 ALA B C 1
ATOM 8192 O O . ALA B 1 358 ? 46 7.363 -2.324 1 59.84 358 ALA B O 1
ATOM 8193 N N . THR B 1 359 ? 46.25 8.992 -0.822 1 57.16 359 THR B N 1
ATOM 8194 C CA . THR B 1 359 ? 45.094 8.555 -0.073 1 57.16 359 THR B CA 1
ATOM 8195 C C . THR B 1 359 ? 43.812 8.734 -0.905 1 57.16 359 THR B C 1
ATOM 8197 O O . THR B 1 359 ? 42.938 7.867 -0.899 1 57.16 359 THR B O 1
ATOM 8200 N N . SER B 1 360 ? 43.812 9.828 -1.49 1 58.81 360 SER B N 1
ATOM 8201 C CA . SER B 1 360 ? 42.688 10.055 -2.389 1 58.81 360 SER B CA 1
ATOM 8202 C C . SER B 1 360 ? 42.688 9.031 -3.52 1 58.81 360 SER B C 1
ATOM 8204 O O . SER B 1 360 ? 41.625 8.531 -3.895 1 58.81 360 SER B O 1
ATOM 8206 N N . TRP B 1 361 ? 43.844 8.734 -4.023 1 58.59 361 TRP B N 1
ATOM 8207 C CA . TRP B 1 361 ? 43.969 7.715 -5.059 1 58.59 361 TRP B CA 1
ATOM 8208 C C . TRP B 1 361 ? 43.562 6.348 -4.535 1 58.59 361 TRP B C 1
ATOM 8210 O O . TRP B 1 361 ? 42.844 5.605 -5.219 1 58.59 361 TRP B O 1
ATOM 8220 N N . ILE B 1 362 ? 43.969 6.059 -3.359 1 56.72 362 ILE B N 1
ATOM 8221 C CA . ILE B 1 362 ? 43.625 4.785 -2.736 1 56.72 362 ILE B CA 1
ATOM 8222 C C . ILE B 1 362 ? 42.125 4.695 -2.566 1 56.72 362 ILE B C 1
ATOM 8224 O O . ILE B 1 362 ? 41.5 3.658 -2.855 1 56.72 362 ILE B O 1
ATOM 8228 N N . SER B 1 363 ? 41.625 5.75 -2.164 1 56.94 363 SER B N 1
ATOM 8229 C CA . SER B 1 363 ? 40.188 5.773 -1.97 1 56.94 363 SER B CA 1
ATOM 8230 C C . SER B 1 363 ? 39.438 5.559 -3.287 1 56.94 363 SER B C 1
ATOM 8232 O O . SER B 1 363 ? 38.438 4.824 -3.34 1 56.94 363 SER B O 1
ATOM 8234 N N . ASN B 1 364 ? 39.938 6.145 -4.293 1 56.47 364 ASN B N 1
ATOM 8235 C CA . ASN B 1 364 ? 39.375 5.965 -5.621 1 56.47 364 ASN B CA 1
ATOM 8236 C C . ASN B 1 364 ? 39.562 4.543 -6.129 1 56.47 364 ASN B C 1
ATOM 8238 O O . ASN B 1 364 ? 38.656 3.955 -6.715 1 56.47 364 ASN B O 1
ATOM 8242 N N . GLU B 1 365 ? 40.75 4.105 -5.887 1 56.22 365 GLU B N 1
ATOM 8243 C CA . GLU B 1 365 ? 41.062 2.748 -6.32 1 56.22 365 GLU B CA 1
ATOM 8244 C C . GLU B 1 365 ? 40.219 1.72 -5.574 1 56.22 365 GLU B C 1
ATOM 8246 O O . GLU B 1 365 ? 39.75 0.746 -6.168 1 56.22 365 GLU B O 1
ATOM 8251 N N . MET B 1 366 ? 40.062 2.037 -4.383 1 55.81 366 MET B N 1
ATOM 8252 C CA . MET B 1 366 ? 39.25 1.146 -3.562 1 55.81 366 MET B CA 1
ATOM 8253 C C . MET B 1 366 ? 37.781 1.134 -4.043 1 55.81 366 MET B C 1
ATOM 8255 O O . MET B 1 366 ? 37.156 0.084 -4.059 1 55.81 366 MET B O 1
ATOM 8259 N N . SER B 1 367 ? 37.438 2.271 -4.379 1 58.03 367 SER B N 1
ATOM 8260 C CA . SER B 1 367 ? 36.094 2.381 -4.891 1 58.03 367 SER B CA 1
ATOM 8261 C C . SER B 1 367 ? 35.938 1.623 -6.207 1 58.03 367 SER B C 1
ATOM 8263 O O . SER B 1 367 ? 34.906 0.956 -6.426 1 58.03 367 SER B O 1
ATOM 8265 N N . LEU B 1 368 ? 36.906 1.714 -7.078 1 54.78 368 LEU B N 1
ATOM 8266 C CA . LEU B 1 368 ? 36.875 1.024 -8.367 1 54.78 368 LEU B CA 1
ATOM 8267 C C . LEU B 1 368 ? 36.969 -0.486 -8.172 1 54.78 368 LEU B C 1
ATOM 8269 O O . LEU B 1 368 ? 36.281 -1.244 -8.859 1 54.78 368 LEU B O 1
ATOM 8273 N N . ILE B 1 369 ? 37.812 -0.847 -7.227 1 55.91 369 ILE B N 1
ATOM 8274 C CA . ILE B 1 369 ? 37.969 -2.268 -6.926 1 55.91 369 ILE B CA 1
ATOM 8275 C C . ILE B 1 369 ? 36.656 -2.812 -6.34 1 55.91 369 ILE B C 1
ATOM 8277 O O . ILE B 1 369 ? 36.25 -3.928 -6.668 1 55.91 369 ILE B O 1
ATOM 8281 N N . GLY B 1 370 ? 36.188 -1.974 -5.535 1 57.75 370 GLY B N 1
ATOM 8282 C CA . GLY B 1 370 ? 34.906 -2.379 -4.957 1 57.75 370 GLY B CA 1
ATOM 8283 C C . GLY B 1 370 ? 33.812 -2.631 -5.996 1 57.75 370 GLY B C 1
ATOM 8284 O O . GLY B 1 370 ? 33.094 -3.625 -5.922 1 57.75 370 GLY B O 1
ATOM 8285 N N . LEU B 1 371 ? 33.844 -1.803 -6.953 1 57 371 LEU B N 1
ATOM 8286 C CA . LEU B 1 371 ? 32.906 -1.936 -8.055 1 57 371 LEU B CA 1
ATOM 8287 C C . LEU B 1 371 ? 33.156 -3.201 -8.859 1 57 371 LEU B C 1
ATOM 8289 O O . LEU B 1 371 ? 32.25 -3.924 -9.219 1 57 371 LEU B O 1
ATOM 8293 N N . SER B 1 372 ? 34.406 -3.449 -9.094 1 57.81 372 SER B N 1
ATOM 8294 C CA . SER B 1 372 ? 34.781 -4.605 -9.898 1 57.81 372 SER B CA 1
ATOM 8295 C C . SER B 1 372 ? 34.5 -5.91 -9.164 1 57.81 372 SER B C 1
ATOM 8297 O O . SER B 1 372 ? 34.031 -6.879 -9.773 1 57.81 372 SER B O 1
ATOM 8299 N N . THR B 1 373 ? 34.719 -5.832 -7.906 1 61.53 373 THR B N 1
ATOM 8300 C CA . THR B 1 373 ? 34.531 -7.039 -7.113 1 61.53 373 THR B CA 1
ATOM 8301 C C . THR B 1 373 ? 33.031 -7.387 -7.035 1 61.53 373 THR B C 1
ATOM 8303 O O . THR B 1 373 ? 32.656 -8.562 -7.062 1 61.53 373 THR B O 1
ATOM 8306 N N . ASN B 1 374 ? 32.219 -6.418 -6.945 1 62.5 374 ASN B N 1
ATOM 8307 C CA . ASN B 1 374 ? 30.781 -6.648 -6.898 1 62.5 374 ASN B CA 1
ATOM 8308 C C . ASN B 1 374 ? 30.281 -7.297 -8.188 1 62.5 374 ASN B C 1
ATOM 8310 O O . ASN B 1 374 ? 29.438 -8.188 -8.141 1 62.5 374 ASN B O 1
ATOM 8314 N N . ASN B 1 375 ? 30.906 -6.98 -9.234 1 63.75 375 ASN B N 1
ATOM 8315 C CA . ASN B 1 375 ? 30.531 -7.559 -10.516 1 63.75 375 ASN B CA 1
ATOM 8316 C C . ASN B 1 375 ? 30.953 -9.023 -10.617 1 63.75 375 ASN B C 1
ATOM 8318 O O . ASN B 1 375 ? 30.266 -9.828 -11.258 1 63.75 375 ASN B O 1
ATOM 8322 N N . PHE B 1 376 ? 32 -9.344 -9.75 1 68.31 376 PHE B N 1
ATOM 8323 C CA . PHE B 1 376 ? 32.5 -10.711 -9.797 1 68.31 376 PHE B CA 1
ATOM 8324 C C . PHE B 1 376 ? 31.5 -11.672 -9.156 1 68.31 376 PHE B C 1
ATOM 8326 O O . PHE B 1 376 ? 31.281 -12.773 -9.664 1 68.31 376 PHE B O 1
ATOM 8333 N N . PHE B 1 377 ? 30.922 -11.242 -8.188 1 67.88 377 PHE B N 1
ATOM 8334 C CA . PHE B 1 377 ? 30 -12.133 -7.484 1 67.88 377 PHE B CA 1
ATOM 8335 C C . PHE B 1 377 ? 28.75 -12.398 -8.312 1 67.88 377 PHE B C 1
ATOM 8337 O O . PHE B 1 377 ? 28.25 -13.523 -8.352 1 67.88 377 PHE B O 1
ATOM 8344 N N . GLU B 1 378 ? 28.312 -11.438 -9 1 71.94 378 GLU B N 1
ATOM 8345 C CA . GLU B 1 378 ? 27.156 -11.625 -9.852 1 71.94 378 GLU B CA 1
ATOM 8346 C C . GLU B 1 378 ? 27.484 -12.508 -11.055 1 71.94 378 GLU B C 1
ATOM 8348 O O . GLU B 1 378 ? 26.672 -13.352 -11.445 1 71.94 378 GLU B O 1
ATOM 8353 N N . GLU B 1 379 ? 28.625 -12.25 -11.547 1 71.06 379 GLU B N 1
ATOM 8354 C CA . GLU B 1 379 ? 29.047 -13.086 -12.664 1 71.06 379 GLU B CA 1
ATOM 8355 C C . GLU B 1 379 ? 29.203 -14.539 -12.227 1 71.06 379 GLU B C 1
ATOM 8357 O O . GLU B 1 379 ? 28.844 -15.461 -12.969 1 71.06 379 GLU B O 1
ATOM 8362 N N . LYS B 1 380 ? 29.75 -14.719 -11.055 1 75.75 380 LYS B N 1
ATOM 8363 C CA . LYS B 1 380 ? 29.906 -16.062 -10.516 1 75.75 380 LYS B CA 1
ATOM 8364 C C . LYS B 1 380 ? 28.547 -16.75 -10.352 1 75.75 380 LYS B C 1
ATOM 8366 O O . LYS B 1 380 ? 28.391 -17.922 -10.703 1 75.75 380 LYS B O 1
ATOM 8371 N N . ARG B 1 381 ? 27.609 -16.078 -9.914 1 76 381 ARG B N 1
ATOM 8372 C CA . ARG B 1 381 ? 26.266 -16.625 -9.734 1 76 381 ARG B CA 1
ATOM 8373 C C . ARG B 1 381 ? 25.672 -17.078 -11.07 1 76 381 ARG B C 1
ATOM 8375 O O . ARG B 1 381 ? 25.125 -18.172 -11.164 1 76 381 ARG B O 1
ATOM 8382 N N . LYS B 1 382 ? 25.875 -16.266 -12.062 1 76 382 LYS B N 1
ATOM 8383 C CA . LYS B 1 382 ? 25.344 -16.609 -13.383 1 76 382 LYS B CA 1
ATOM 8384 C C . LYS B 1 382 ? 26.016 -17.875 -13.93 1 76 382 LYS B C 1
ATOM 8386 O O . LYS B 1 382 ? 25.344 -18.719 -14.523 1 76 382 LYS B O 1
ATOM 8391 N N . LEU B 1 383 ? 27.297 -17.953 -13.664 1 77.5 383 LEU B N 1
ATOM 8392 C CA . LEU B 1 383 ? 28.047 -19.125 -14.148 1 77.5 383 LEU B CA 1
ATOM 8393 C C . LEU B 1 383 ? 27.609 -20.391 -13.406 1 77.5 383 LEU B C 1
ATOM 8395 O O . LEU B 1 383 ? 27.516 -21.453 -14 1 77.5 383 LEU B O 1
ATOM 8399 N N . ILE B 1 384 ? 27.281 -20.25 -12.156 1 79.31 384 ILE B N 1
ATOM 8400 C CA . ILE B 1 384 ? 26.828 -21.391 -11.359 1 79.31 384 ILE B CA 1
ATOM 8401 C C . ILE B 1 384 ? 25.469 -21.859 -11.852 1 79.31 384 ILE B C 1
ATOM 8403 O O . ILE B 1 384 ? 25.219 -23.062 -11.977 1 79.31 384 ILE B O 1
ATOM 8407 N N . GLU B 1 385 ? 24.656 -20.969 -12.219 1 80.31 385 GLU B N 1
ATOM 8408 C CA . GLU B 1 385 ? 23.344 -21.312 -12.742 1 80.31 385 GLU B CA 1
ATOM 8409 C C . GLU B 1 385 ? 23.453 -22.047 -14.078 1 80.31 385 GLU B C 1
ATOM 8411 O O . GLU B 1 385 ? 22.719 -23 -14.336 1 80.31 385 GLU B O 1
ATOM 8416 N N . GLN B 1 386 ? 24.375 -21.578 -14.859 1 80.62 386 GLN B N 1
ATOM 8417 C CA . GLN B 1 386 ? 24.594 -22.234 -16.141 1 80.62 386 GLN B CA 1
ATOM 8418 C C . GLN B 1 386 ? 25.125 -23.656 -15.945 1 80.62 386 GLN B C 1
ATOM 8420 O O . GLN B 1 386 ? 24.719 -24.578 -16.641 1 80.62 386 GLN B O 1
ATOM 8425 N N . LYS B 1 387 ? 26.016 -23.75 -15 1 83 387 LYS B N 1
ATOM 8426 C CA . LYS B 1 387 ? 26.578 -25.062 -14.688 1 83 387 LYS B CA 1
ATOM 8427 C C . LYS B 1 387 ? 25.5 -26.031 -14.227 1 83 387 LYS B C 1
ATOM 8429 O O . LYS B 1 387 ? 25.484 -27.188 -14.633 1 83 387 LYS B O 1
ATOM 8434 N N . GLU B 1 388 ? 24.562 -25.562 -13.516 1 80.75 388 GLU B N 1
ATOM 8435 C CA . GLU B 1 388 ? 23.484 -26.406 -13.008 1 80.75 388 GLU B CA 1
ATOM 8436 C C . GLU B 1 388 ? 22.562 -26.859 -14.141 1 80.75 388 GLU B C 1
ATOM 8438 O O . GLU B 1 388 ? 22.062 -27.984 -14.125 1 80.75 388 GLU B O 1
ATOM 8443 N N . LYS B 1 389 ? 22.406 -26.062 -15.07 1 81.75 389 LYS B N 1
ATOM 8444 C CA . LYS B 1 389 ? 21.594 -26.422 -16.219 1 81.75 389 LYS B CA 1
ATOM 8445 C C . LYS B 1 389 ? 22.25 -27.562 -17.016 1 81.75 389 LYS B C 1
ATOM 8447 O O . LYS B 1 389 ? 21.562 -28.5 -17.438 1 81.75 389 LYS B O 1
ATOM 8452 N N . ILE B 1 390 ? 23.531 -27.469 -17.188 1 83.44 390 ILE B N 1
ATOM 8453 C CA . ILE B 1 390 ? 24.281 -28.484 -17.922 1 83.44 390 ILE B CA 1
ATOM 8454 C C . ILE B 1 390 ? 24.234 -29.812 -17.156 1 83.44 390 ILE B C 1
ATOM 8456 O O . ILE B 1 390 ? 24.078 -30.875 -17.766 1 83.44 390 ILE B O 1
ATOM 8460 N N . ILE B 1 391 ? 24.25 -29.719 -15.859 1 79.25 391 ILE B N 1
ATOM 8461 C CA . ILE B 1 391 ? 24.219 -30.922 -15.031 1 79.25 391 ILE B CA 1
ATOM 8462 C C . ILE B 1 391 ? 22.859 -31.609 -15.172 1 79.25 391 ILE B C 1
ATOM 8464 O O . ILE B 1 391 ? 22.781 -32.844 -15.266 1 79.25 391 ILE B O 1
ATOM 8468 N N . LYS B 1 392 ? 21.844 -30.844 -15.305 1 80.38 392 LYS B N 1
ATOM 8469 C CA . LYS B 1 392 ? 20.516 -31.406 -15.484 1 80.38 392 LYS B CA 1
ATOM 8470 C C . LYS B 1 392 ? 20.391 -32.094 -16.844 1 80.38 392 LYS B C 1
ATOM 8472 O O . LYS B 1 392 ? 19.797 -33.188 -16.938 1 80.38 392 LYS B O 1
ATOM 8477 N N . GLU B 1 393 ? 21.016 -31.516 -17.797 1 80.25 393 GLU B N 1
ATOM 8478 C CA . GLU B 1 393 ? 20.984 -32.125 -19.125 1 80.25 393 GLU B CA 1
ATOM 8479 C C . GLU B 1 393 ? 21.766 -33.438 -19.156 1 80.25 393 GLU B C 1
ATOM 8481 O O . GLU B 1 393 ? 21.344 -34.406 -19.797 1 80.25 393 GLU B O 1
ATOM 8486 N N . ILE B 1 394 ? 22.859 -33.469 -18.469 1 79.5 394 ILE B N 1
ATOM 8487 C CA . ILE B 1 394 ? 23.688 -34.656 -18.406 1 79.5 394 ILE B CA 1
ATOM 8488 C C . ILE B 1 394 ? 22.906 -35.781 -17.703 1 79.5 394 ILE B C 1
ATOM 8490 O O . ILE B 1 394 ? 22.922 -36.938 -18.156 1 79.5 394 ILE B O 1
ATOM 8494 N N . ARG B 1 395 ? 22.141 -35.438 -16.766 1 77.19 395 ARG B N 1
ATOM 8495 C CA . ARG B 1 395 ? 21.344 -36.438 -16.031 1 77.19 395 ARG B CA 1
ATOM 8496 C C . ARG B 1 395 ? 20.25 -37.031 -16.922 1 77.19 395 ARG B C 1
ATOM 8498 O O . ARG B 1 395 ? 20.031 -38.25 -16.891 1 77.19 395 ARG B O 1
ATOM 8505 N N . LYS B 1 396 ? 19.688 -36.188 -17.656 1 78.88 396 LYS B N 1
ATOM 8506 C CA . LYS B 1 396 ? 18.641 -36.656 -18.562 1 78.88 396 LYS B CA 1
ATOM 8507 C C . LYS B 1 396 ? 19.219 -37.656 -19.578 1 78.88 396 LYS B C 1
ATOM 8509 O O . LYS B 1 396 ? 18.609 -38.688 -19.844 1 78.88 396 LYS B O 1
ATOM 8514 N N . LEU B 1 397 ? 20.391 -37.344 -20.109 1 79.38 397 LEU B N 1
ATOM 8515 C CA . LEU B 1 397 ? 21.016 -38.188 -21.109 1 79.38 397 LEU B CA 1
ATOM 8516 C C . LEU B 1 397 ? 21.469 -39.531 -20.484 1 79.38 397 LEU B C 1
ATOM 8518 O O . LEU B 1 397 ? 21.359 -40.562 -21.125 1 79.38 397 LEU B O 1
ATOM 8522 N N . TRP B 1 398 ? 21.828 -39.406 -19.25 1 75.94 398 TRP B N 1
ATOM 8523 C CA . TRP B 1 398 ? 22.266 -40.625 -18.562 1 75.94 398 TRP B CA 1
ATOM 8524 C C . TRP B 1 398 ? 21.094 -41.562 -18.328 1 75.94 398 TRP B C 1
ATOM 8526 O O . TRP B 1 398 ? 21.266 -42.781 -18.422 1 75.94 398 TRP B O 1
ATOM 8536 N N . ILE B 1 399 ? 19.953 -41.031 -18.047 1 74.88 399 ILE B N 1
ATOM 8537 C CA . ILE B 1 399 ? 18.75 -41.844 -17.859 1 74.88 399 ILE B CA 1
ATOM 8538 C C . ILE B 1 399 ? 18.422 -42.562 -19.172 1 74.88 399 ILE B C 1
ATOM 8540 O O . ILE B 1 399 ? 18.094 -43.75 -19.172 1 74.88 399 ILE B O 1
ATOM 8544 N N . GLN B 1 400 ? 18.594 -41.938 -20.25 1 77.06 400 GLN B N 1
ATOM 8545 C CA . GLN B 1 400 ? 18.328 -42.5 -21.562 1 77.06 400 GLN B CA 1
ATOM 8546 C C . GLN B 1 400 ? 19.328 -43.625 -21.875 1 77.06 400 GLN B C 1
ATOM 8548 O O . GLN B 1 400 ? 18.938 -44.688 -22.359 1 77.06 400 GLN B O 1
ATOM 8553 N N . ILE B 1 401 ? 20.594 -43.375 -21.547 1 75.88 401 ILE B N 1
ATOM 8554 C CA . ILE B 1 401 ? 21.656 -44.344 -21.812 1 75.88 401 ILE B CA 1
ATOM 8555 C C . ILE B 1 401 ? 21.422 -45.594 -20.969 1 75.88 401 ILE B C 1
ATOM 8557 O O . ILE B 1 401 ? 21.5 -46.719 -21.484 1 75.88 401 ILE B O 1
ATOM 8561 N N . LYS B 1 402 ? 20.969 -45.375 -19.797 1 73.5 402 LYS B N 1
ATOM 8562 C CA . LYS B 1 402 ? 20.75 -46.531 -18.922 1 73.5 402 LYS B CA 1
ATOM 8563 C C . LYS B 1 402 ? 19.531 -47.312 -19.359 1 73.5 402 LYS B C 1
ATOM 8565 O O . LYS B 1 402 ? 19.531 -48.562 -19.266 1 73.5 402 LYS B O 1
ATOM 8570 N N . THR B 1 403 ? 18.547 -46.625 -19.812 1 73.38 403 THR B N 1
ATOM 8571 C CA . THR B 1 403 ? 17.375 -47.312 -20.312 1 73.38 403 THR B CA 1
ATOM 8572 C C . THR B 1 403 ? 17.719 -48.156 -21.516 1 73.38 403 THR B C 1
ATOM 8574 O O . THR B 1 403 ? 17.281 -49.312 -21.625 1 73.38 403 THR B O 1
ATOM 8577 N N . ILE B 1 404 ? 18.578 -47.719 -22.422 1 74.06 404 ILE B N 1
ATOM 8578 C CA . ILE B 1 404 ? 18.984 -48.438 -23.625 1 74.06 404 ILE B CA 1
ATOM 8579 C C . ILE B 1 404 ? 19.812 -49.656 -23.219 1 74.06 404 ILE B C 1
ATOM 8581 O O . ILE B 1 404 ? 19.609 -50.75 -23.766 1 74.06 404 ILE B O 1
ATOM 8585 N N . GLU B 1 405 ? 20.594 -49.5 -22.281 1 69.62 405 GLU B N 1
ATOM 8586 C CA . GLU B 1 405 ? 21.453 -50.594 -21.812 1 69.62 405 GLU B CA 1
ATOM 8587 C C . GLU B 1 405 ? 20.641 -51.688 -21.141 1 69.62 405 GLU B C 1
ATOM 8589 O O . GLU B 1 405 ? 20.859 -52.875 -21.391 1 69.62 405 GLU B O 1
ATOM 8594 N N . ARG B 1 406 ? 19.656 -51.281 -20.391 1 68.06 406 ARG B N 1
ATOM 8595 C CA . ARG B 1 406 ? 18.859 -52.25 -19.625 1 68.06 406 ARG B CA 1
ATOM 8596 C C . ARG B 1 406 ? 17.859 -52.969 -20.531 1 68.06 406 ARG B C 1
ATOM 8598 O O . ARG B 1 406 ? 17.672 -54.156 -20.406 1 68.06 406 ARG B O 1
ATOM 8605 N N . GLU B 1 407 ? 17.25 -52.188 -21.359 1 67.75 407 GLU B N 1
ATOM 8606 C CA . GLU B 1 407 ? 16.109 -52.75 -22.094 1 67.75 407 GLU B CA 1
ATOM 8607 C C . GLU B 1 407 ? 16.562 -53.375 -23.406 1 67.75 407 GLU B C 1
ATOM 8609 O O . GLU B 1 407 ? 15.992 -54.375 -23.859 1 67.75 40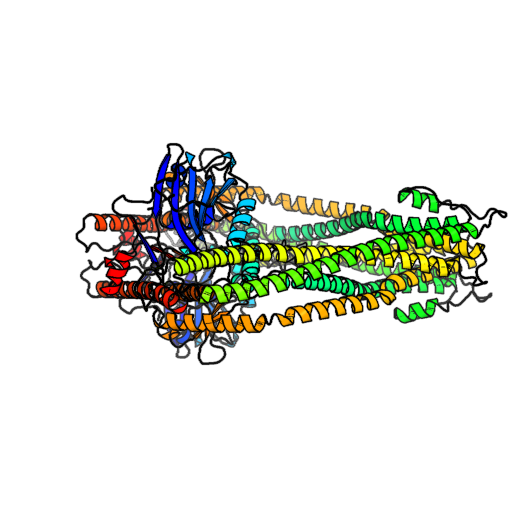7 GLU B O 1
ATOM 8614 N N . TYR B 1 408 ? 17.672 -52.906 -24.016 1 67.5 408 TYR B N 1
ATOM 8615 C CA . TYR B 1 408 ? 17.906 -53.312 -25.406 1 67.5 408 TYR B CA 1
ATOM 8616 C C . TYR B 1 408 ? 19.266 -54 -25.531 1 67.5 408 TYR B C 1
ATOM 8618 O O . TYR B 1 408 ? 19.438 -54.844 -26.422 1 67.5 408 TYR B O 1
ATOM 8626 N N . LEU B 1 409 ? 20.219 -53.625 -24.719 1 64 409 LEU B N 1
ATOM 8627 C CA . LEU B 1 409 ? 21.547 -54.219 -24.891 1 64 409 LEU B CA 1
ATOM 8628 C C . LEU B 1 409 ? 21.781 -55.344 -23.891 1 64 409 LEU B C 1
ATOM 8630 O O . LEU B 1 409 ? 22.672 -56.156 -24.094 1 64 409 LEU B O 1
ATOM 8634 N N . SER B 1 410 ? 21.062 -55.312 -22.828 1 59.34 410 SER B N 1
ATOM 8635 C CA . SER B 1 410 ? 21.281 -56.406 -21.859 1 59.34 410 SER B CA 1
ATOM 8636 C C . SER B 1 410 ? 20.828 -57.75 -22.422 1 59.34 410 SER B C 1
ATOM 8638 O O . SER B 1 410 ? 19.906 -57.812 -23.219 1 59.34 410 SER B O 1
ATOM 8640 N N . ASN B 1 411 ? 21.656 -58.75 -22.578 1 50.5 411 ASN B N 1
ATOM 8641 C CA . ASN B 1 411 ? 21.469 -60.125 -23.016 1 50.5 411 ASN B CA 1
ATOM 8642 C C . ASN B 1 411 ? 20.312 -60.781 -22.266 1 50.5 411 ASN B C 1
ATOM 8644 O O . ASN B 1 411 ? 20.188 -62.031 -22.266 1 50.5 411 ASN B O 1
ATOM 8648 N N . ASN B 1 412 ? 19.703 -60.219 -21.438 1 45.72 412 ASN B N 1
ATOM 8649 C CA . ASN B 1 412 ? 18.75 -61.156 -20.859 1 45.72 412 ASN B CA 1
ATOM 8650 C C . ASN B 1 412 ? 17.969 -61.906 -21.922 1 45.72 412 ASN B C 1
ATOM 8652 O O . ASN B 1 412 ? 17.406 -61.312 -22.844 1 45.72 412 ASN B O 1
ATOM 8656 N N . VAL B 1 413 ? 18.391 -63.094 -22.219 1 42.75 413 VAL B N 1
ATOM 8657 C CA . VAL B 1 413 ? 18.016 -64.188 -23.078 1 42.75 413 VAL B CA 1
ATOM 8658 C C . VAL B 1 413 ? 16.516 -64.188 -23.359 1 42.75 413 VAL B C 1
ATOM 8660 O O . VAL B 1 413 ? 16.016 -64.875 -24.234 1 42.75 413 VAL B O 1
ATOM 8663 N N . ARG B 1 414 ? 15.742 -63.719 -22.344 1 44.91 414 ARG B N 1
ATOM 8664 C CA . ARG B 1 414 ? 14.328 -64.062 -22.375 1 44.91 414 ARG B CA 1
ATOM 8665 C C . ARG B 1 414 ? 13.594 -63.312 -23.469 1 44.91 414 ARG B C 1
ATOM 8667 O O . ARG B 1 414 ? 12.523 -63.719 -23.906 1 44.91 414 ARG B O 1
ATOM 8674 N N . PHE B 1 415 ? 14.016 -62.062 -23.906 1 51.56 415 PHE B N 1
ATOM 8675 C CA . PHE B 1 415 ? 13.078 -61.5 -24.875 1 51.56 415 PHE B CA 1
ATOM 8676 C C . PHE B 1 415 ? 13.695 -61.5 -26.266 1 51.56 415 PHE B C 1
ATOM 8678 O O . PHE B 1 415 ? 14.773 -60.938 -26.484 1 51.56 415 PHE B O 1
ATOM 8685 N N . GLY B 1 416 ? 13.516 -62.594 -27.016 1 59.16 416 GLY B N 1
ATOM 8686 C CA . GLY B 1 416 ? 13.789 -62.594 -28.438 1 59.16 416 GLY B CA 1
ATOM 8687 C C . GLY B 1 416 ? 13.516 -61.25 -29.109 1 59.16 416 GLY B C 1
ATOM 8688 O O . GLY B 1 416 ? 12.883 -60.375 -28.516 1 59.16 416 GLY B O 1
ATOM 8689 N N . LEU B 1 417 ? 14.258 -60.844 -30.094 1 64.38 417 LEU B N 1
ATOM 8690 C CA . LEU B 1 417 ? 14.109 -59.594 -30.859 1 64.38 417 LEU B CA 1
ATOM 8691 C C . LEU B 1 417 ? 12.641 -59.25 -31.047 1 64.38 417 LEU B C 1
ATOM 8693 O O . LEU B 1 417 ? 12.273 -58.062 -30.969 1 64.38 417 LEU B O 1
ATOM 8697 N N . GLU B 1 418 ? 11.938 -60.281 -31.141 1 64.81 418 GLU B N 1
ATOM 8698 C CA . GLU B 1 418 ? 10.516 -60.062 -31.375 1 64.81 418 GLU B CA 1
ATOM 8699 C C . GLU B 1 418 ? 9.852 -59.469 -30.125 1 64.81 418 GLU B C 1
ATOM 8701 O O . GLU B 1 418 ? 9 -58.562 -30.234 1 64.81 418 GLU B O 1
ATOM 8706 N N . ASN B 1 419 ? 10.344 -59.969 -29.078 1 63.25 419 ASN B N 1
ATOM 8707 C CA . ASN B 1 419 ? 9.758 -59.469 -27.844 1 63.25 419 ASN B CA 1
ATOM 8708 C C . ASN B 1 419 ? 10.188 -58.031 -27.547 1 63.25 419 ASN B C 1
ATOM 8710 O O . ASN B 1 419 ? 9.391 -57.25 -27.047 1 63.25 419 ASN B O 1
ATOM 8714 N N . LYS B 1 420 ? 11.422 -57.812 -27.891 1 70.75 420 LYS B N 1
ATOM 8715 C CA . LYS B 1 420 ? 11.93 -56.438 -27.688 1 70.75 420 LYS B CA 1
ATOM 8716 C C . LYS B 1 420 ? 11.203 -55.438 -28.594 1 70.75 420 LYS B C 1
ATOM 8718 O O . LYS B 1 420 ? 10.883 -54.344 -28.156 1 70.75 420 LYS B O 1
ATOM 8723 N N . LEU B 1 421 ? 10.938 -55.844 -29.766 1 71.38 421 LEU B N 1
ATOM 8724 C CA . LEU B 1 421 ? 10.219 -55 -30.719 1 71.38 421 LEU B CA 1
ATOM 8725 C C . LEU B 1 421 ? 8.781 -54.75 -30.25 1 71.38 421 LEU B C 1
ATOM 8727 O O . LEU B 1 421 ? 8.281 -53.625 -30.328 1 71.38 421 LEU B O 1
ATOM 8731 N N . THR B 1 422 ? 8.227 -55.844 -29.797 1 67.38 422 THR B N 1
ATOM 8732 C CA . THR B 1 422 ? 6.852 -55.719 -29.312 1 67.38 422 THR B CA 1
ATOM 8733 C C . THR B 1 422 ? 6.789 -54.781 -28.094 1 67.38 422 THR B C 1
ATOM 8735 O O . THR B 1 422 ? 5.863 -53.969 -27.984 1 67.38 422 THR B O 1
ATOM 8738 N N . TYR B 1 423 ? 7.734 -54.938 -27.297 1 68.94 423 TYR B N 1
ATOM 8739 C CA . TYR B 1 423 ? 7.797 -54.094 -26.125 1 68.94 423 TYR B CA 1
ATOM 8740 C C . TYR B 1 423 ? 7.918 -52.625 -26.531 1 68.94 423 TYR B C 1
ATOM 8742 O O . TYR B 1 423 ? 7.215 -51.781 -26 1 68.94 423 TYR B O 1
ATOM 8750 N N . SER B 1 424 ? 8.812 -52.312 -27.406 1 75.31 424 SER B N 1
ATOM 8751 C CA . SER B 1 424 ? 9.031 -50.969 -27.875 1 75.31 424 SER B CA 1
ATOM 8752 C C . SER B 1 424 ? 7.785 -50.406 -28.562 1 75.31 424 SER B C 1
ATOM 8754 O O . SER B 1 424 ? 7.438 -49.25 -28.391 1 75.31 424 SER B O 1
ATOM 8756 N N . LYS B 1 425 ? 7.121 -51.25 -29.281 1 74.94 425 LYS B N 1
ATOM 8757 C CA . LYS B 1 425 ? 5.891 -50.844 -29.969 1 74.94 425 LYS B CA 1
ATOM 8758 C C . LYS B 1 425 ? 4.805 -50.5 -28.953 1 74.94 425 LYS B C 1
ATOM 8760 O O . LYS B 1 425 ? 4.109 -49.469 -29.125 1 74.94 425 LYS B O 1
ATOM 8765 N N . ILE B 1 426 ? 4.664 -51.281 -27.969 1 69.06 426 ILE B N 1
ATOM 8766 C CA . ILE B 1 426 ? 3.643 -51.062 -26.953 1 69.06 426 ILE B CA 1
ATOM 8767 C C . ILE B 1 426 ? 3.955 -49.781 -26.188 1 69.06 426 ILE B C 1
ATOM 8769 O O . ILE B 1 426 ? 3.047 -49 -25.844 1 69.06 426 ILE B O 1
ATOM 8773 N N . GLN B 1 427 ? 5.227 -49.469 -25.922 1 70.88 427 GLN B N 1
ATOM 8774 C CA . GLN B 1 427 ? 5.633 -48.25 -25.25 1 70.88 427 GLN B CA 1
ATOM 8775 C C . GLN B 1 427 ? 5.211 -47.031 -26.047 1 70.88 427 GLN B C 1
ATOM 8777 O O . GLN B 1 427 ? 4.707 -46.062 -25.484 1 70.88 427 GLN B O 1
ATOM 8782 N N . ILE B 1 428 ? 5.441 -47.031 -27.297 1 75.5 428 ILE B N 1
ATOM 8783 C CA . ILE B 1 428 ? 5.098 -45.938 -28.188 1 75.5 428 ILE B CA 1
ATOM 8784 C C . ILE B 1 428 ? 3.582 -45.719 -28.203 1 75.5 428 ILE B C 1
ATOM 8786 O O . ILE B 1 428 ? 3.094 -44.594 -28.125 1 75.5 428 ILE B O 1
ATOM 8790 N N . GLN B 1 429 ? 2.863 -46.875 -28.219 1 70 429 GLN B N 1
ATOM 8791 C CA . GLN B 1 429 ? 1.406 -46.812 -28.281 1 70 429 GLN B CA 1
ATOM 8792 C C . GLN B 1 429 ? 0.831 -46.219 -27 1 70 429 GLN B C 1
ATOM 8794 O O . GLN B 1 429 ? -0.095 -45.406 -27.047 1 70 429 GLN B O 1
ATOM 8799 N N . ILE B 1 430 ? 1.404 -46.656 -25.906 1 65.31 430 ILE B N 1
ATOM 8800 C CA . ILE B 1 430 ? 0.938 -46.125 -24.625 1 65.31 430 ILE B CA 1
ATOM 8801 C C . ILE B 1 430 ? 1.219 -44.625 -24.531 1 65.31 430 ILE B C 1
ATOM 8803 O O . ILE B 1 430 ? 0.384 -43.875 -24.047 1 65.31 430 ILE B O 1
ATOM 8807 N N . PHE B 1 431 ? 2.381 -44.25 -24.953 1 68.75 431 PHE B N 1
ATOM 8808 C CA . PHE B 1 431 ? 2.76 -42.844 -24.922 1 68.75 431 PHE B CA 1
ATOM 8809 C C . PHE B 1 431 ? 1.832 -42 -25.797 1 68.75 431 PHE B C 1
ATOM 8811 O O . PHE B 1 431 ? 1.409 -40.906 -25.406 1 68.75 431 PHE B O 1
ATOM 8818 N N . ILE B 1 432 ? 1.471 -42.5 -26.891 1 69.44 432 ILE B N 1
ATOM 8819 C CA . ILE B 1 432 ? 0.584 -41.812 -27.828 1 69.44 432 ILE B CA 1
ATOM 8820 C C . ILE B 1 432 ? -0.818 -41.719 -27.234 1 69.44 432 ILE B C 1
ATOM 8822 O O . ILE B 1 432 ? -1.486 -40.688 -27.359 1 69.44 432 ILE B O 1
ATOM 8826 N N . GLU B 1 433 ? -1.206 -42.75 -26.625 1 62.44 433 GLU B N 1
ATOM 8827 C CA . GLU B 1 433 ? -2.52 -42.75 -25.984 1 62.44 433 GLU B CA 1
ATOM 8828 C C . GLU B 1 433 ? -2.586 -41.719 -24.859 1 62.44 433 GLU B C 1
ATOM 8830 O O . GLU B 1 433 ? -3.607 -41.062 -24.688 1 62.44 433 GLU B O 1
ATOM 8835 N N . THR B 1 434 ? -1.488 -41.75 -24.188 1 59.84 434 THR B N 1
ATOM 8836 C CA . THR B 1 434 ? -1.414 -40.75 -23.125 1 59.84 434 THR B CA 1
ATOM 8837 C C . THR B 1 434 ? -1.492 -39.344 -23.688 1 59.84 434 THR B C 1
ATOM 8839 O O . THR B 1 434 ? -2.133 -38.469 -23.094 1 59.84 434 THR B O 1
ATOM 8842 N N . ILE B 1 435 ? -0.738 -39.125 -24.75 1 60.28 435 ILE B N 1
ATOM 8843 C CA . ILE B 1 435 ? -0.748 -37.844 -25.422 1 60.28 435 ILE B CA 1
ATOM 8844 C C . ILE B 1 435 ? -2.158 -37.531 -25.922 1 60.28 435 ILE B C 1
ATOM 8846 O O . ILE B 1 435 ? -2.641 -36.406 -25.766 1 60.28 435 ILE B O 1
ATOM 8850 N N . ASN B 1 436 ? -2.723 -38.531 -26.5 1 55.03 436 ASN B N 1
ATOM 8851 C CA . ASN B 1 436 ? -4.055 -38.344 -27.078 1 55.03 436 ASN B CA 1
ATOM 8852 C C . ASN B 1 436 ? -5.098 -38.125 -25.984 1 55.03 436 ASN B C 1
ATOM 8854 O O . ASN B 1 436 ? -6.039 -37.344 -26.172 1 55.03 436 ASN B O 1
ATOM 8858 N N . LYS B 1 437 ? -5.027 -38.938 -24.953 1 51.38 437 LYS B N 1
ATOM 8859 C CA . LYS B 1 437 ? -5.941 -38.75 -23.828 1 51.38 437 LYS B CA 1
ATOM 8860 C C . LYS B 1 437 ? -5.777 -37.344 -23.203 1 51.38 437 LYS B C 1
ATOM 8862 O O . LYS B 1 437 ? -6.754 -36.75 -22.75 1 51.38 437 LYS B O 1
ATOM 8867 N N . GLY B 1 438 ? -4.555 -36.969 -22.953 1 48.12 438 GLY B N 1
ATOM 8868 C CA . GLY B 1 438 ? -4.277 -35.688 -22.359 1 48.12 438 GLY B CA 1
ATOM 8869 C C . GLY B 1 438 ? -4.582 -34.531 -23.312 1 48.12 438 GLY B C 1
ATOM 8870 O O . GLY B 1 438 ? -5.133 -33.5 -22.891 1 48.12 438 GLY B O 1
ATOM 8871 N N . LEU B 1 439 ? -3.877 -34.5 -24.391 1 45.28 439 LEU B N 1
ATOM 8872 C CA . LEU B 1 439 ? -3.758 -33.344 -25.266 1 45.28 439 LEU B CA 1
ATOM 8873 C C . LEU B 1 439 ? -5.066 -33.094 -26.016 1 45.28 439 LEU B C 1
ATOM 8875 O O . LEU B 1 439 ? -5.465 -31.953 -26.188 1 45.28 439 LEU B O 1
ATOM 8879 N N . PHE B 1 440 ? -5.707 -34.031 -26.891 1 40.81 440 PHE B N 1
ATOM 8880 C CA . PHE B 1 440 ? -6.559 -33.656 -28.016 1 40.81 440 PHE B CA 1
ATOM 8881 C C . PHE B 1 440 ? -8.031 -33.719 -27.625 1 40.81 440 PHE B C 1
ATOM 8883 O O . PHE B 1 440 ? -8.82 -32.875 -28.047 1 40.81 440 PHE B O 1
ATOM 8890 N N . SER B 1 441 ? -8.617 -34.812 -27.375 1 47.31 441 SER B N 1
ATOM 8891 C CA . SER B 1 441 ? -10.031 -34.906 -27.75 1 47.31 441 SER B CA 1
ATOM 8892 C C . SER B 1 441 ? -10.898 -34.031 -26.844 1 47.31 441 SER B C 1
ATOM 8894 O O . SER B 1 441 ? -11.766 -33.312 -27.328 1 47.31 441 SER B O 1
ATOM 8896 N N . SER B 1 442 ? -10.945 -34.281 -25.484 1 56.09 442 SER B N 1
ATOM 8897 C CA . SER B 1 442 ? -12.062 -33.812 -24.672 1 56.09 442 SER B CA 1
ATOM 8898 C C . SER B 1 442 ? -11.852 -32.406 -24.156 1 56.09 442 SER B C 1
ATOM 8900 O O . SER B 1 442 ? -12.805 -31.75 -23.719 1 56.09 442 SER B O 1
ATOM 8902 N N . ILE B 1 443 ? -10.789 -31.891 -24.453 1 62.25 443 ILE B N 1
ATOM 8903 C CA . ILE B 1 443 ? -10.484 -30.594 -23.875 1 62.25 443 ILE B CA 1
ATOM 8904 C C . ILE B 1 443 ? -11.125 -29.484 -24.703 1 62.25 443 ILE B C 1
ATOM 8906 O O . ILE B 1 443 ? -11.609 -28.484 -24.172 1 62.25 443 ILE B O 1
ATOM 8910 N N . ASP B 1 444 ? -11.234 -29.812 -26 1 62.53 444 ASP B N 1
ATOM 8911 C CA . ASP B 1 444 ? -11.812 -28.797 -26.859 1 62.53 444 ASP B CA 1
ATOM 8912 C C . ASP B 1 444 ? -13.305 -28.609 -26.578 1 62.53 444 ASP B C 1
ATOM 8914 O O . ASP B 1 444 ? -13.805 -27.484 -26.562 1 62.53 444 ASP B O 1
ATOM 8918 N N . THR B 1 445 ? -13.938 -29.859 -26.406 1 69.5 445 THR B N 1
ATOM 8919 C CA . THR B 1 445 ? -15.359 -29.766 -26.094 1 69.5 445 THR B CA 1
ATOM 8920 C C . THR B 1 445 ? -15.57 -29.078 -24.75 1 69.5 445 THR B C 1
ATOM 8922 O O . THR B 1 445 ? -16.5 -28.281 -24.594 1 69.5 445 THR B O 1
ATOM 8925 N N . GLU B 1 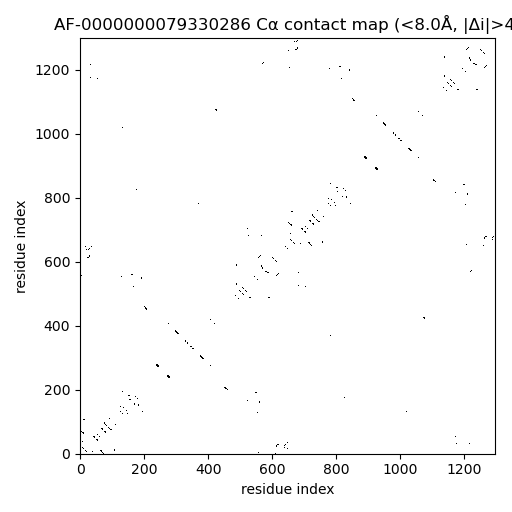446 ? -14.695 -29.391 -23.875 1 73.94 446 GLU B N 1
ATOM 8926 C CA . GLU B 1 446 ? -14.805 -28.75 -22.562 1 73.94 446 GLU B CA 1
ATOM 8927 C C . GLU B 1 446 ? -14.555 -27.25 -22.656 1 73.94 446 GLU B C 1
ATOM 8929 O O . GLU B 1 446 ? -15.219 -26.453 -21.984 1 73.94 446 GLU B O 1
ATOM 8934 N N . ILE B 1 447 ? -13.734 -26.859 -23.516 1 78.38 447 ILE B N 1
ATOM 8935 C CA . ILE B 1 447 ? -13.398 -25.438 -23.703 1 78.38 447 ILE B CA 1
ATOM 8936 C C . ILE B 1 447 ? -14.594 -24.703 -24.312 1 78.38 447 ILE B C 1
ATOM 8938 O O . ILE B 1 447 ? -14.938 -23.609 -23.891 1 78.38 447 ILE B O 1
ATOM 8942 N N . THR B 1 448 ? -15.234 -25.453 -25.266 1 79.38 448 THR B N 1
ATOM 8943 C CA . THR B 1 448 ? -16.391 -24.828 -25.891 1 79.38 448 THR B CA 1
ATOM 8944 C C . THR B 1 448 ? -17.531 -24.656 -24.906 1 79.38 448 THR B C 1
ATOM 8946 O O . THR B 1 448 ? -18.234 -23.656 -24.922 1 79.38 448 THR B O 1
ATOM 8949 N N . ASP B 1 449 ? -17.703 -25.719 -24.078 1 81.62 449 ASP B N 1
ATOM 8950 C CA . ASP B 1 449 ? -18.75 -25.641 -23.078 1 81.62 449 ASP B CA 1
ATOM 8951 C C . ASP B 1 449 ? -18.516 -24.5 -22.094 1 81.62 449 ASP B C 1
ATOM 8953 O O . ASP B 1 449 ? -19.422 -23.734 -21.781 1 81.62 449 ASP B O 1
ATOM 8957 N N . ILE B 1 450 ? -17.344 -24.328 -21.609 1 87.19 450 ILE B N 1
ATOM 8958 C CA . ILE B 1 450 ? -17.016 -23.297 -20.641 1 87.19 450 ILE B CA 1
ATOM 8959 C C . ILE B 1 450 ? -17.125 -21.922 -21.297 1 87.19 450 ILE B C 1
ATOM 8961 O O . ILE B 1 450 ? -17.547 -20.953 -20.672 1 87.19 450 ILE B O 1
ATOM 8965 N N . GLN B 1 451 ? -16.781 -21.828 -22.578 1 87.19 451 GLN B N 1
ATOM 8966 C CA . GLN B 1 451 ? -16.859 -20.578 -23.312 1 87.19 451 GLN B CA 1
ATOM 8967 C C . GLN B 1 451 ? -18.312 -20.125 -23.453 1 87.19 451 GLN B C 1
ATOM 8969 O O . GLN B 1 451 ? -18.609 -18.922 -23.391 1 87.19 451 GLN B O 1
ATOM 8974 N N . GLU B 1 452 ? -19.156 -21.125 -23.641 1 86.81 452 GLU B N 1
ATOM 8975 C CA . GLU B 1 452 ? -20.578 -20.812 -23.703 1 86.81 452 GLU B CA 1
ATOM 8976 C C . GLU B 1 452 ? -21.109 -20.297 -22.375 1 86.81 452 GLU B C 1
ATOM 8978 O O . GLU B 1 452 ? -21.906 -19.344 -22.328 1 86.81 452 GLU B O 1
ATOM 8983 N N . LYS B 1 453 ? -20.734 -20.938 -21.391 1 88.31 453 LYS B N 1
ATOM 8984 C CA . LYS B 1 453 ? -21.141 -20.484 -20.062 1 88.31 453 LYS B CA 1
ATOM 8985 C C . LYS B 1 453 ? -20.625 -19.078 -19.781 1 88.31 453 LYS B C 1
ATOM 8987 O O . LYS B 1 453 ? -21.312 -18.266 -19.188 1 88.31 453 LYS B O 1
ATOM 8992 N N . ILE B 1 454 ? -19.406 -18.781 -20.156 1 89.62 454 ILE B N 1
ATOM 8993 C CA . ILE B 1 454 ? -18.797 -17.453 -19.984 1 89.62 454 ILE B CA 1
ATOM 8994 C C . ILE B 1 454 ? -19.594 -16.422 -20.75 1 89.62 454 ILE B C 1
ATOM 8996 O O . ILE B 1 454 ? -19.891 -15.336 -20.25 1 89.62 454 ILE B O 1
ATOM 9000 N N . THR B 1 455 ? -19.969 -16.781 -21.969 1 89.12 455 THR B N 1
ATOM 9001 C CA . THR B 1 455 ? -20.75 -15.867 -22.797 1 89.12 455 THR B CA 1
ATOM 9002 C C . THR B 1 455 ? -22.109 -15.586 -22.156 1 89.12 455 THR B C 1
ATOM 9004 O O . THR B 1 455 ? -22.594 -14.453 -22.188 1 89.12 455 THR B O 1
ATOM 9007 N N . ASN B 1 456 ? -22.672 -16.609 -21.594 1 87.88 456 ASN B N 1
ATOM 9008 C CA . ASN B 1 456 ? -23.969 -16.438 -20.938 1 87.88 456 ASN B CA 1
ATOM 9009 C C . ASN B 1 456 ? -23.859 -15.539 -19.719 1 87.88 456 ASN B C 1
ATOM 9011 O O . ASN B 1 456 ? -24.719 -14.672 -19.5 1 87.88 456 ASN B O 1
ATOM 9015 N N . CYS B 1 457 ? -22.906 -15.797 -18.906 1 89.06 457 CYS B N 1
ATOM 9016 C CA . CYS B 1 457 ? -22.703 -14.953 -17.75 1 89.06 457 CYS B CA 1
ATOM 9017 C C . CYS B 1 457 ? -22.422 -13.516 -18.156 1 89.06 457 CYS B C 1
ATOM 9019 O O . CYS B 1 457 ? -22.922 -12.578 -17.531 1 89.06 457 CYS B O 1
ATOM 9021 N N . SER B 1 458 ? -21.609 -13.312 -19.234 1 88.5 458 SER B N 1
ATOM 9022 C CA . SER B 1 458 ? -21.266 -11.977 -19.734 1 88.5 458 SER B CA 1
ATOM 9023 C C . SER B 1 458 ? -22.5 -11.242 -20.25 1 88.5 458 SER B C 1
ATOM 9025 O O . SER B 1 458 ? -22.609 -10.023 -20.078 1 88.5 458 SER B O 1
ATOM 9027 N N . LYS B 1 459 ? -23.344 -12 -20.812 1 87.62 459 LYS B N 1
ATOM 9028 C CA . LYS B 1 459 ? -24.578 -11.414 -21.297 1 87.62 459 LYS B CA 1
ATOM 9029 C C . LYS B 1 459 ? -25.469 -10.961 -20.141 1 87.62 459 LYS B C 1
ATOM 9031 O O . LYS B 1 459 ? -26.031 -9.867 -20.172 1 87.62 459 LYS B O 1
ATOM 9036 N N . THR B 1 460 ? -25.547 -11.766 -19.203 1 86.81 460 THR B N 1
ATOM 9037 C CA . THR B 1 460 ? -26.328 -11.422 -18.016 1 86.81 460 THR B CA 1
ATOM 9038 C C . THR B 1 460 ? -25.75 -10.188 -17.328 1 86.81 460 THR B C 1
ATOM 9040 O O . THR B 1 460 ? -26.5 -9.305 -16.891 1 86.81 460 THR B O 1
ATOM 9043 N N . LEU B 1 461 ? -24.531 -10.102 -17.234 1 87.94 461 LEU B N 1
ATOM 9044 C CA . LEU B 1 461 ? -23.859 -8.977 -16.594 1 87.94 461 LEU B CA 1
ATOM 9045 C C . LEU B 1 461 ? -24.047 -7.703 -17.422 1 87.94 461 LEU B C 1
ATOM 9047 O O . LEU B 1 461 ? -24.141 -6.605 -16.875 1 87.94 461 LEU B O 1
ATOM 9051 N N . GLY B 1 462 ? -24.016 -7.863 -18.734 1 86.19 462 GLY B N 1
ATOM 9052 C CA . GLY B 1 462 ? -24.203 -6.723 -19.609 1 86.19 462 GLY B CA 1
ATOM 9053 C C . GLY B 1 462 ? -25.531 -6.039 -19.422 1 86.19 462 GLY B C 1
ATOM 9054 O O . GLY B 1 462 ? -25.672 -4.836 -19.656 1 86.19 462 GLY B O 1
ATOM 9055 N N . GLU B 1 463 ? -26.484 -6.793 -18.953 1 85.5 463 GLU B N 1
ATOM 9056 C CA . GLU B 1 463 ? -27.828 -6.277 -18.766 1 85.5 463 GLU B CA 1
ATOM 9057 C C . GLU B 1 463 ? -27.891 -5.281 -17.609 1 85.5 463 GLU B C 1
ATOM 9059 O O . GLU B 1 463 ? -28.797 -4.453 -17.531 1 85.5 463 GLU B O 1
ATOM 9064 N N . PHE B 1 464 ? -26.969 -5.316 -16.766 1 87.31 464 PHE B N 1
ATOM 9065 C CA . PHE B 1 464 ? -26.953 -4.398 -15.625 1 87.31 464 PHE B CA 1
ATOM 9066 C C . PHE B 1 464 ? -26.453 -3.023 -16.047 1 87.31 464 PHE B C 1
ATOM 9068 O O . PHE B 1 464 ? -26.641 -2.041 -15.328 1 87.31 464 PHE B O 1
ATOM 9075 N N . ASN B 1 465 ? -25.875 -2.838 -17.25 1 87.56 465 ASN B N 1
ATOM 9076 C CA . ASN B 1 465 ? -25.375 -1.578 -17.797 1 87.56 465 ASN B CA 1
ATOM 9077 C C . ASN B 1 465 ? -24.516 -0.836 -16.781 1 87.56 465 ASN B C 1
ATOM 9079 O O . ASN B 1 465 ? -24.719 0.354 -16.531 1 87.56 465 ASN B O 1
ATOM 9083 N N . LEU B 1 466 ? -23.719 -1.547 -16.156 1 90 466 LEU B N 1
ATOM 9084 C CA . LEU B 1 466 ? -22.875 -0.99 -15.102 1 90 466 LEU B CA 1
ATOM 9085 C C . LEU B 1 466 ? -22.016 0.151 -15.641 1 90 466 LEU B C 1
ATOM 9087 O O . LEU B 1 466 ? -21.828 1.167 -14.961 1 90 466 LEU B O 1
ATOM 9091 N N . GLU B 1 467 ? -21.531 0.086 -16.875 1 89.94 467 GLU B N 1
ATOM 9092 C CA . GLU B 1 467 ? -20.656 1.099 -17.438 1 89.94 467 GLU B CA 1
ATOM 9093 C C . GLU B 1 467 ? -21.391 2.422 -17.641 1 89.94 467 GLU B C 1
ATOM 9095 O O . GLU B 1 467 ? -20.828 3.492 -17.391 1 89.94 467 GLU B O 1
ATOM 9100 N N . ILE B 1 468 ? -22.562 2.279 -17.969 1 91.62 468 ILE B N 1
ATOM 9101 C CA . ILE B 1 468 ? -23.359 3.479 -18.172 1 91.62 468 ILE B CA 1
ATOM 9102 C C . ILE B 1 468 ? -23.641 4.156 -16.844 1 91.62 468 ILE B C 1
ATOM 9104 O O . ILE B 1 468 ? -23.562 5.383 -16.719 1 91.62 468 ILE B O 1
ATOM 9108 N N . LEU B 1 469 ? -23.969 3.352 -15.914 1 93.12 469 LEU B N 1
ATOM 9109 C CA . LEU B 1 469 ? -24.25 3.883 -14.586 1 93.12 469 LEU B CA 1
ATOM 9110 C C . LEU B 1 469 ? -23 4.527 -13.992 1 93.12 469 LEU B C 1
ATOM 9112 O O . LEU B 1 469 ? -23.094 5.59 -13.367 1 93.12 469 LEU B O 1
ATOM 9116 N N . LYS B 1 470 ? -21.922 3.979 -14.203 1 94.31 470 LYS B N 1
ATOM 9117 C CA . LYS B 1 470 ? -20.656 4.523 -13.703 1 94.31 470 LYS B CA 1
ATOM 9118 C C . LYS B 1 470 ? -20.328 5.855 -14.375 1 94.31 470 LYS B C 1
ATOM 9120 O O . LYS B 1 470 ? -19.844 6.781 -13.734 1 94.31 470 LYS B O 1
ATOM 9125 N N . GLU B 1 471 ? -20.562 5.91 -15.609 1 93.88 471 GLU B N 1
ATOM 9126 C CA . GLU B 1 471 ? -20.312 7.148 -16.344 1 93.88 471 GLU B CA 1
ATOM 9127 C C . GLU B 1 471 ? -21.219 8.273 -15.859 1 93.88 471 GLU B C 1
ATOM 9129 O O . GLU B 1 471 ? -20.797 9.43 -15.766 1 93.88 471 GLU B O 1
ATOM 9134 N N . SER B 1 472 ? -22.391 7.875 -15.641 1 95.38 472 SER B N 1
ATOM 9135 C CA . SER B 1 472 ? -23.328 8.859 -15.102 1 95.38 472 SER B CA 1
ATOM 9136 C C . SER B 1 472 ? -22.891 9.336 -13.719 1 95.38 472 SER B C 1
ATOM 9138 O O . SER B 1 472 ? -22.938 10.531 -13.43 1 95.38 472 SER B O 1
ATOM 9140 N N . ALA B 1 473 ? -22.547 8.453 -12.906 1 97 473 ALA B N 1
ATOM 9141 C CA . ALA B 1 473 ? -22.047 8.805 -11.578 1 97 473 ALA B CA 1
ATOM 9142 C C . ALA B 1 473 ? -20.828 9.727 -11.68 1 97 473 ALA B C 1
ATOM 9144 O O . ALA B 1 473 ? -20.75 10.734 -10.977 1 97 473 ALA B O 1
ATOM 9145 N N . LYS B 1 474 ? -19.922 9.375 -12.539 1 97.06 474 LYS B N 1
ATOM 9146 C CA . LYS B 1 474 ? -18.719 10.172 -12.758 1 97.06 474 LYS B CA 1
ATOM 9147 C C . LYS B 1 474 ? -19.078 11.602 -13.172 1 97.06 474 LYS B C 1
ATOM 9149 O O . LYS B 1 474 ? -18.516 12.562 -12.648 1 97.06 474 LYS B O 1
ATOM 9154 N N . ARG B 1 475 ? -19.984 11.734 -14.039 1 96.31 475 ARG B N 1
ATOM 9155 C CA . ARG B 1 475 ? -20.406 13.047 -14.516 1 96.31 475 ARG B CA 1
ATOM 9156 C C . ARG B 1 475 ? -21.016 13.867 -13.391 1 96.31 475 ARG B C 1
ATOM 9158 O O . ARG B 1 475 ? -20.734 15.062 -13.258 1 96.31 475 ARG B O 1
ATOM 9165 N N . ASN B 1 476 ? -21.828 13.211 -12.641 1 97.25 476 ASN B N 1
ATOM 9166 C CA . ASN B 1 476 ? -22.469 13.898 -11.523 1 97.25 476 ASN B CA 1
ATOM 9167 C C . ASN B 1 476 ? -21.438 14.359 -10.484 1 97.25 476 ASN B C 1
ATOM 9169 O O . ASN B 1 476 ? -21.5 15.492 -10.016 1 97.25 476 ASN B O 1
ATOM 9173 N N . ILE B 1 477 ? -20.562 13.531 -10.133 1 98.06 477 ILE B N 1
ATOM 9174 C CA . ILE B 1 477 ? -19.531 13.836 -9.148 1 98.06 477 ILE B CA 1
ATOM 9175 C C . ILE B 1 477 ? -18.641 14.961 -9.672 1 98.06 477 ILE B C 1
ATOM 9177 O O . ILE B 1 477 ? -18.375 15.938 -8.969 1 98.06 477 ILE B O 1
ATOM 9181 N N . ASP B 1 478 ? -18.234 14.859 -10.93 1 97.56 478 ASP B N 1
ATOM 9182 C CA . ASP B 1 478 ? -17.359 15.852 -11.531 1 97.56 478 ASP B CA 1
ATOM 9183 C C . ASP B 1 478 ? -18.031 17.219 -11.602 1 97.56 478 ASP B C 1
ATOM 9185 O O . ASP B 1 478 ? -17.406 18.25 -11.328 1 97.56 478 ASP B O 1
ATOM 9189 N N . LYS B 1 479 ? -19.234 17.156 -11.961 1 97.44 479 LYS B N 1
ATOM 9190 C CA . LYS B 1 479 ? -19.984 18.406 -12.062 1 97.44 479 LYS B CA 1
ATOM 9191 C C . LYS B 1 479 ? -20.031 19.141 -10.727 1 97.44 479 LYS B C 1
ATOM 9193 O O . LYS B 1 479 ? -19.719 20.328 -10.648 1 97.44 479 LYS B O 1
ATOM 9198 N N . ASN B 1 480 ? -20.422 18.469 -9.734 1 97.94 480 ASN B N 1
ATOM 9199 C CA . ASN B 1 480 ? -20.5 19.094 -8.422 1 97.94 480 ASN B CA 1
ATOM 9200 C C . ASN B 1 480 ? -19.109 19.516 -7.922 1 97.94 480 ASN B C 1
ATOM 9202 O O . ASN B 1 480 ? -18.969 20.547 -7.266 1 97.94 480 ASN B O 1
ATOM 9206 N N . MET B 1 481 ? -18.125 18.688 -8.109 1 97.56 481 MET B N 1
ATOM 9207 C CA . MET B 1 481 ? -16.766 19.016 -7.711 1 97.56 481 MET B CA 1
ATOM 9208 C C . MET B 1 481 ? -16.328 20.344 -8.312 1 97.56 481 MET B C 1
ATOM 9210 O O . MET B 1 481 ? -15.727 21.172 -7.625 1 97.56 481 MET B O 1
ATOM 9214 N N . ASN B 1 482 ? -16.609 20.516 -9.539 1 96.75 482 ASN B N 1
ATOM 9215 C CA . ASN B 1 482 ? -16.188 21.75 -10.203 1 96.75 482 ASN B CA 1
ATOM 9216 C C . ASN B 1 482 ? -17.016 22.953 -9.742 1 96.75 482 ASN B C 1
ATOM 9218 O O . ASN B 1 482 ? -16.516 24.062 -9.688 1 96.75 482 ASN B O 1
ATOM 9222 N N . ASN B 1 483 ? -18.25 22.734 -9.391 1 96.56 483 ASN B N 1
ATOM 9223 C CA . ASN B 1 483 ? -19.047 23.781 -8.75 1 96.56 483 ASN B CA 1
ATOM 9224 C C . ASN B 1 483 ? -18.406 24.234 -7.438 1 96.56 483 ASN B C 1
ATOM 9226 O O . ASN B 1 483 ? -18.297 25.438 -7.176 1 96.56 483 ASN B O 1
ATOM 9230 N N . LEU B 1 484 ? -18.047 23.297 -6.656 1 97.19 484 LEU B N 1
ATOM 9231 C CA . LEU B 1 484 ? -17.438 23.594 -5.367 1 97.19 484 LEU B CA 1
ATOM 9232 C C . LEU B 1 484 ? -16.062 24.219 -5.555 1 97.19 484 LEU B C 1
ATOM 9234 O O . LEU B 1 484 ? -15.672 25.125 -4.812 1 97.19 484 LEU B O 1
ATOM 9238 N N . LYS B 1 485 ? -15.289 23.703 -6.461 1 95.12 485 LYS B N 1
ATOM 9239 C CA . LYS B 1 485 ? -13.953 24.203 -6.758 1 95.12 485 LYS B CA 1
ATOM 9240 C C . LYS B 1 485 ? -13.969 25.703 -6.996 1 95.12 485 LYS B C 1
ATOM 9242 O O . LYS B 1 485 ? -13.07 26.422 -6.562 1 95.12 485 LYS B O 1
ATOM 9247 N N . GLY B 1 486 ? -14.969 26.188 -7.652 1 93.5 486 GLY B N 1
ATOM 9248 C CA . GLY B 1 486 ? -15.094 27.609 -7.938 1 93.5 486 GLY B CA 1
ATOM 9249 C C . GLY B 1 486 ? -15.219 28.453 -6.684 1 93.5 486 GLY B C 1
ATOM 9250 O O . GLY B 1 486 ? -14.891 29.641 -6.699 1 93.5 486 GLY B O 1
ATOM 9251 N N . LYS B 1 487 ? -15.578 27.859 -5.598 1 93.94 487 LYS B N 1
ATOM 9252 C CA . LYS B 1 487 ? -15.82 28.594 -4.359 1 93.94 487 LYS B CA 1
ATOM 9253 C C . LYS B 1 487 ? -14.695 28.359 -3.354 1 93.94 487 LYS B C 1
ATOM 9255 O O . LYS B 1 487 ? -14.664 29 -2.295 1 93.94 487 LYS B O 1
ATOM 9260 N N . LEU B 1 488 ? -13.836 27.453 -3.576 1 94 488 LEU B N 1
ATOM 9261 C CA . LEU B 1 488 ? -12.758 27.094 -2.662 1 94 488 LEU B CA 1
ATOM 9262 C C . LEU B 1 488 ? -11.469 27.828 -3.035 1 94 488 LEU B C 1
ATOM 9264 O O . LEU B 1 488 ? -11.398 28.484 -4.074 1 94 488 LEU B O 1
ATOM 9268 N N . ASP B 1 489 ? -10.484 27.734 -2.166 1 86.94 489 ASP B N 1
ATOM 9269 C CA . ASP B 1 489 ? -9.242 28.484 -2.297 1 86.94 489 ASP B CA 1
ATOM 9270 C C . ASP B 1 489 ? -8.25 27.766 -3.203 1 86.94 489 ASP B C 1
ATOM 9272 O O . ASP B 1 489 ? -7.188 27.328 -2.752 1 86.94 489 ASP B O 1
ATOM 9276 N N . PHE B 1 490 ? -8.562 27.703 -4.5 1 86.5 490 PHE B N 1
ATOM 9277 C CA . PHE B 1 490 ? -7.637 27.172 -5.496 1 86.5 490 PHE B CA 1
ATOM 9278 C C . PHE B 1 490 ? -6.762 28.281 -6.066 1 86.5 490 PHE B C 1
ATOM 9280 O O . PHE B 1 490 ? -7.203 29.438 -6.195 1 86.5 490 PHE B O 1
ATOM 9287 N N . GLU B 1 491 ? -5.586 27.938 -6.355 1 83.44 491 GLU B N 1
ATOM 9288 C CA . GLU B 1 491 ? -4.727 28.891 -7.051 1 83.44 491 GLU B CA 1
ATOM 9289 C C . GLU B 1 491 ? -5.332 29.312 -8.383 1 83.44 491 GLU B C 1
ATOM 9291 O O . GLU B 1 491 ? -5.984 28.5 -9.055 1 83.44 491 GLU B O 1
ATOM 9296 N N . GLU B 1 492 ? -5.059 30.5 -8.758 1 81.88 492 GLU B N 1
ATOM 9297 C CA . GLU B 1 492 ? -5.672 31.094 -9.945 1 81.88 492 GLU B CA 1
ATOM 9298 C C . GLU B 1 492 ? -5.352 30.281 -11.195 1 81.88 492 GLU B C 1
ATOM 9300 O O . GLU B 1 492 ? -6.191 30.156 -12.094 1 81.88 492 GLU B O 1
ATOM 9305 N N . GLU B 1 493 ? -4.207 29.719 -11.242 1 81.12 493 GLU B N 1
ATOM 9306 C CA . GLU B 1 493 ? -3.787 28.969 -12.422 1 81.12 493 GLU B CA 1
ATOM 9307 C C . GLU B 1 493 ? -4.633 27.703 -12.609 1 81.12 493 GLU B C 1
ATOM 9309 O O . GLU B 1 493 ? -4.801 27.219 -13.727 1 81.12 493 GLU B O 1
ATOM 9314 N N . PHE B 1 494 ? -5.188 27.219 -11.516 1 85.25 494 PHE B N 1
ATOM 9315 C CA . PHE B 1 494 ? -5.898 25.953 -11.586 1 85.25 494 PHE B CA 1
ATOM 9316 C C . PHE B 1 494 ? -7.398 26.172 -11.727 1 85.25 494 PHE B C 1
ATOM 9318 O O . PHE B 1 494 ? -8.148 25.234 -11.992 1 85.25 494 PHE B O 1
ATOM 9325 N N . LYS B 1 495 ? -7.848 27.375 -11.602 1 83.44 495 LYS B N 1
ATOM 9326 C CA . LYS B 1 495 ? -9.273 27.672 -11.695 1 83.44 495 LYS B CA 1
ATOM 9327 C C . LYS B 1 495 ? -9.797 27.422 -13.109 1 83.44 495 LYS B C 1
ATOM 9329 O O . LYS B 1 495 ? -10.977 27.078 -13.289 1 83.44 495 LYS B O 1
ATOM 9334 N N . LYS B 1 496 ? -8.836 27.5 -14.047 1 83.81 496 LYS B N 1
ATOM 9335 C CA . LYS B 1 496 ? -9.234 27.297 -15.438 1 83.81 496 LYS B CA 1
ATOM 9336 C C . LYS B 1 496 ? -9.281 25.812 -15.789 1 83.81 496 LYS B C 1
ATOM 9338 O O . LYS B 1 496 ? -9.797 25.422 -16.844 1 83.81 496 LYS B O 1
ATOM 9343 N N . TYR B 1 497 ? -8.758 25 -14.969 1 90 497 TYR B N 1
ATOM 9344 C CA . TYR B 1 497 ? -8.75 23.547 -15.195 1 90 497 TYR B CA 1
ATOM 9345 C C . TYR B 1 497 ? -10.039 22.906 -14.695 1 90 497 TYR B C 1
ATOM 9347 O O . TYR B 1 497 ? -10.75 23.484 -13.883 1 90 497 TYR B O 1
ATOM 9355 N N . LYS B 1 498 ? -10.352 21.766 -15.242 1 93.38 498 LYS B N 1
ATOM 9356 C CA . LYS B 1 498 ? -11.492 20.984 -14.773 1 93.38 498 LYS B CA 1
ATOM 9357 C C . LYS B 1 498 ? -11.039 19.844 -13.867 1 93.38 498 LYS B C 1
ATOM 9359 O O . LYS B 1 498 ? -10.125 19.094 -14.219 1 93.38 498 LYS B O 1
ATOM 9364 N N . LEU B 1 499 ? -11.656 19.828 -12.742 1 95.06 499 LEU B N 1
ATOM 9365 C CA . LEU B 1 499 ? -11.367 18.766 -11.805 1 95.06 499 LEU B CA 1
ATOM 9366 C C . LEU B 1 499 ? -12.164 17.5 -12.156 1 95.06 499 LEU B C 1
ATOM 9368 O O . LEU B 1 499 ? -13.367 17.578 -12.391 1 95.06 499 LEU B O 1
ATOM 9372 N N . ALA B 1 500 ? -11.461 16.359 -12.312 1 95.62 500 ALA B N 1
ATOM 9373 C CA . ALA B 1 500 ? -12.117 15.102 -12.656 1 95.62 500 ALA B CA 1
ATOM 9374 C C . ALA B 1 500 ? -11.617 13.969 -11.758 1 95.62 500 ALA B C 1
ATOM 9376 O O . ALA B 1 500 ? -10.43 13.891 -11.445 1 95.62 500 ALA B O 1
ATOM 9377 N N . PHE B 1 501 ? -12.578 13.117 -11.383 1 96.44 501 PHE B N 1
ATOM 9378 C CA . PHE B 1 501 ? -12.289 11.961 -10.531 1 96.44 501 PHE B CA 1
ATOM 9379 C C . PHE B 1 501 ? -12.438 10.664 -11.32 1 96.44 501 PHE B C 1
ATOM 9381 O O . PHE B 1 501 ? -13.492 10.398 -11.891 1 96.44 501 PHE B O 1
ATOM 9388 N N . ASN B 1 502 ? -11.391 9.891 -11.359 1 94.75 502 ASN B N 1
ATOM 9389 C CA . ASN B 1 502 ? -11.414 8.602 -12.031 1 94.75 502 ASN B CA 1
ATOM 9390 C C . ASN B 1 502 ? -11.984 7.504 -11.141 1 94.75 502 ASN B C 1
ATOM 9392 O O . ASN B 1 502 ? -11.352 7.117 -10.148 1 94.75 502 ASN B O 1
ATOM 9396 N N . LEU B 1 503 ? -13.055 6.887 -11.492 1 94.81 503 LEU B N 1
ATOM 9397 C CA . LEU B 1 503 ? -13.75 5.914 -10.656 1 94.81 503 LEU B CA 1
ATOM 9398 C C . LEU B 1 503 ? -13.07 4.551 -10.734 1 94.81 503 LEU B C 1
ATOM 9400 O O . LEU B 1 503 ? -13.32 3.678 -9.898 1 94.81 503 LEU B O 1
ATOM 9404 N N . ASP B 1 504 ? -12.219 4.359 -11.68 1 91.44 504 ASP B N 1
ATOM 9405 C CA . ASP B 1 504 ? -11.578 3.061 -11.836 1 91.44 504 ASP B CA 1
ATOM 9406 C C . ASP B 1 504 ? -10.289 2.979 -11.016 1 91.44 504 ASP B C 1
ATOM 9408 O O . ASP B 1 504 ? -9.883 1.895 -10.594 1 91.44 504 ASP B O 1
ATOM 9412 N N . GLU B 1 505 ? -9.766 4.148 -10.812 1 91.38 505 GLU B N 1
ATOM 9413 C CA . GLU B 1 505 ? -8.492 4.152 -10.094 1 91.38 505 GLU B CA 1
ATOM 9414 C C . GLU B 1 505 ? -8.578 4.98 -8.812 1 91.38 505 GLU B C 1
ATOM 9416 O O . GLU B 1 505 ? -7.699 4.895 -7.953 1 91.38 505 GLU B O 1
ATOM 9421 N N . PHE B 1 506 ? -9.625 5.656 -8.648 1 94.94 506 PHE B N 1
ATOM 9422 C CA . PHE B 1 506 ? -9.828 6.551 -7.516 1 94.94 506 PHE B CA 1
ATOM 9423 C C . PHE B 1 506 ? -8.711 7.578 -7.426 1 94.94 506 PHE B C 1
ATOM 9425 O O . PHE B 1 506 ? -8.133 7.785 -6.359 1 94.94 506 PHE B O 1
ATOM 9432 N N . GLU B 1 507 ? -8.477 8.219 -8.555 1 92.25 507 GLU B N 1
ATOM 9433 C CA . GLU B 1 507 ? -7.496 9.297 -8.672 1 92.25 507 GLU B CA 1
ATOM 9434 C C . GLU B 1 507 ? -8.156 10.609 -9.086 1 92.25 507 GLU B C 1
ATOM 9436 O O . GLU B 1 507 ? -9.156 10.602 -9.805 1 92.25 507 GLU B O 1
ATOM 9441 N N . LEU B 1 508 ? -7.648 11.586 -8.539 1 94.81 508 LEU B N 1
ATOM 9442 C CA . LEU B 1 508 ? -8.141 12.93 -8.82 1 94.81 508 LEU B CA 1
ATOM 9443 C C . LEU B 1 508 ? -7.117 13.734 -9.609 1 94.81 508 LEU B C 1
ATOM 9445 O O . LEU B 1 508 ? -5.918 13.664 -9.328 1 94.81 508 LEU B O 1
ATOM 9449 N N . ALA B 1 509 ? -7.574 14.445 -10.68 1 93.12 509 ALA B N 1
ATOM 9450 C CA . ALA B 1 509 ? -6.656 15.242 -11.492 1 93.12 509 ALA B CA 1
ATOM 9451 C C . ALA B 1 509 ? -7.359 16.453 -12.078 1 93.12 509 ALA B C 1
ATOM 9453 O O . ALA B 1 509 ? -8.594 16.516 -12.109 1 93.12 509 ALA B O 1
ATOM 9454 N N . LEU B 1 510 ? -6.582 17.406 -12.375 1 92.94 510 LEU B N 1
ATOM 9455 C CA . LEU B 1 510 ? -7.039 18.594 -13.102 1 92.94 510 LEU B CA 1
ATOM 9456 C C . LEU B 1 510 ? -6.742 18.453 -14.594 1 92.94 510 LEU B C 1
ATOM 9458 O O . LEU B 1 510 ? -5.645 18.062 -14.977 1 92.94 510 LEU B O 1
ATOM 9462 N N . PHE B 1 511 ? -7.781 18.703 -15.391 1 91.19 511 PHE B N 1
ATOM 9463 C CA . PHE B 1 511 ? -7.617 18.625 -16.828 1 91.19 511 PHE B CA 1
ATOM 9464 C C . PHE B 1 511 ? -7.777 19.984 -17.484 1 91.19 511 PHE B C 1
ATOM 9466 O O . PHE B 1 511 ? -8.727 20.719 -17.188 1 91.19 511 PHE B O 1
ATOM 9473 N N . GLY B 1 512 ? -6.719 20.359 -18.25 1 83.75 512 GLY B N 1
ATOM 9474 C CA . GLY B 1 512 ? -6.758 21.625 -18.953 1 83.75 512 GLY B CA 1
ATOM 9475 C C . GLY B 1 512 ? -7.508 21.547 -20.281 1 83.75 512 GLY B C 1
ATOM 9476 O O . GLY B 1 512 ? -8.148 20.547 -20.578 1 83.75 512 GLY B O 1
ATOM 9477 N N . LYS B 1 513 ? -7.477 22.734 -20.922 1 73.06 513 LYS B N 1
ATOM 9478 C CA . LYS B 1 513 ? -8.188 22.875 -22.188 1 73.06 513 LYS B CA 1
ATOM 9479 C C . LYS B 1 513 ? -7.539 22.031 -23.281 1 73.06 513 LYS B C 1
ATOM 9481 O O . LYS B 1 513 ? -8.234 21.469 -24.125 1 73.06 513 LYS B O 1
ATOM 9486 N N . TYR B 1 514 ? -6.195 22.016 -23.203 1 66.81 514 TYR B N 1
ATOM 9487 C CA . TYR B 1 514 ? -5.508 21.297 -24.266 1 66.81 514 TYR B CA 1
ATOM 9488 C C . TYR B 1 514 ? -5.254 19.844 -23.859 1 66.81 514 TYR B C 1
ATOM 9490 O O . TYR B 1 514 ? -5.121 19.531 -22.688 1 66.81 514 TYR B O 1
ATOM 9498 N N . GLN B 1 515 ? -5.277 19.031 -24.938 1 64.44 515 GLN B N 1
ATOM 9499 C CA . GLN B 1 515 ? -5.109 17.578 -24.781 1 64.44 515 GLN B CA 1
ATOM 9500 C C . GLN B 1 515 ? -3.756 17.25 -24.156 1 64.44 515 GLN B C 1
ATOM 9502 O O . GLN B 1 515 ? -2.729 17.797 -24.578 1 64.44 515 GLN B O 1
ATOM 9507 N N . GLY B 1 516 ? -3.672 16.578 -23.094 1 65.5 516 GLY B N 1
ATOM 9508 C CA . GLY B 1 516 ? -2.436 16.141 -22.469 1 65.5 516 GLY B CA 1
ATOM 9509 C C . GLY B 1 516 ? -2.105 16.906 -21.203 1 65.5 516 GLY B C 1
ATOM 9510 O O . GLY B 1 516 ? -1.212 16.516 -20.453 1 65.5 516 GLY B O 1
ATOM 9511 N N . GLU B 1 517 ? -2.928 18.016 -21.016 1 79.25 517 GLU B N 1
ATOM 9512 C CA . GLU B 1 517 ? -2.643 18.781 -19.812 1 79.25 517 GLU B CA 1
ATOM 9513 C C . GLU B 1 517 ? -3.299 18.156 -18.578 1 79.25 517 GLU B C 1
ATOM 9515 O O . GLU B 1 517 ? -4.457 18.438 -18.281 1 79.25 517 GLU B O 1
ATOM 9520 N N . LYS B 1 518 ? -2.727 17.312 -18.031 1 86.69 518 LYS B N 1
ATOM 9521 C CA . LYS B 1 518 ? -3.195 16.625 -16.828 1 86.69 518 LYS B CA 1
ATOM 9522 C C . LYS B 1 518 ? -2.295 16.938 -15.641 1 86.69 518 LYS B C 1
ATOM 9524 O O . LYS B 1 518 ? -1.068 16.859 -15.75 1 86.69 518 LYS B O 1
ATOM 9529 N N . VAL B 1 519 ? -2.951 17.516 -14.57 1 88.12 519 VAL B N 1
ATOM 9530 C CA . VAL B 1 519 ? -2.223 17.781 -13.336 1 88.12 519 VAL B CA 1
ATOM 9531 C C . VAL B 1 519 ? -2.754 16.891 -12.219 1 88.12 519 VAL B C 1
ATOM 9533 O O . VAL B 1 519 ? -3.898 17.031 -11.781 1 88.12 519 VAL B O 1
ATOM 9536 N N . THR B 1 520 ? -1.937 16.062 -11.805 1 88.94 520 THR B N 1
ATOM 9537 C CA . THR B 1 520 ? -2.34 15.156 -10.734 1 88.94 520 THR B CA 1
ATOM 9538 C C . THR B 1 520 ? -2.264 15.852 -9.383 1 88.94 520 THR B C 1
ATOM 9540 O O . THR B 1 520 ? -1.68 16.938 -9.266 1 88.94 520 THR B O 1
ATOM 9543 N N . LEU B 1 521 ? -2.895 15.273 -8.398 1 88.88 521 LEU B N 1
ATOM 9544 C CA . LEU B 1 521 ? -2.938 15.844 -7.055 1 88.88 521 LEU B CA 1
ATOM 9545 C C . LEU B 1 521 ? -1.528 16.094 -6.527 1 88.88 521 LEU B C 1
ATOM 9547 O O . LEU B 1 521 ? -1.28 17.109 -5.871 1 88.88 521 LEU B O 1
ATOM 9551 N N . SER B 1 522 ? -0.618 15.258 -6.828 1 84 522 SER B N 1
ATOM 9552 C CA . SER B 1 522 ? 0.755 15.367 -6.344 1 84 522 SER B CA 1
ATOM 9553 C C . SER B 1 522 ? 1.487 16.516 -7.027 1 84 522 SER B C 1
ATOM 9555 O O . SER B 1 522 ? 2.502 17 -6.52 1 84 522 SER B O 1
ATOM 9557 N N . GLU B 1 523 ? 0.944 16.891 -8.102 1 85.38 523 GLU B N 1
ATOM 9558 C CA . GLU B 1 523 ? 1.587 17.953 -8.883 1 85.38 523 GLU B CA 1
ATOM 9559 C C . GLU B 1 523 ? 0.988 19.312 -8.562 1 85.38 523 GLU B C 1
ATOM 9561 O O . GLU B 1 523 ? 1.418 20.328 -9.109 1 85.38 523 GLU B O 1
ATOM 9566 N N . MET B 1 524 ? 0.096 19.141 -7.562 1 83.19 524 MET B N 1
ATOM 9567 C CA . MET B 1 524 ? -0.47 20.406 -7.121 1 83.19 524 MET B CA 1
ATOM 9568 C C . MET B 1 524 ? 0.379 21.031 -6.02 1 83.19 524 MET B C 1
ATOM 9570 O O . MET B 1 524 ? 0.992 20.312 -5.223 1 83.19 524 MET B O 1
ATOM 9574 N N . GLY B 1 525 ? 1.026 22.094 -6.059 1 74.19 525 GLY B N 1
ATOM 9575 C CA . GLY B 1 525 ? 2.137 22.672 -5.316 1 74.19 525 GLY B CA 1
ATOM 9576 C C . GLY B 1 525 ? 1.73 23.219 -3.959 1 74.19 525 GLY B C 1
ATOM 9577 O O . GLY B 1 525 ? 2.582 23.453 -3.1 1 74.19 525 GLY B O 1
ATOM 9578 N N . SER B 1 526 ? 0.419 23.5 -3.619 1 78.44 526 SER B N 1
ATOM 9579 C CA . SER B 1 526 ? 0.101 24.156 -2.357 1 78.44 526 SER B CA 1
ATOM 9580 C C . SER B 1 526 ? -0.831 23.297 -1.506 1 78.44 526 SER B C 1
ATOM 9582 O O . SER B 1 526 ? -1.66 22.562 -2.037 1 78.44 526 SER B O 1
ATOM 9584 N N . GLY B 1 527 ? -0.579 23.328 -0.135 1 81.38 527 GLY B N 1
ATOM 9585 C CA . GLY B 1 527 ? -1.48 22.656 0.792 1 81.38 527 GLY B CA 1
ATOM 9586 C C . GLY B 1 527 ? -2.926 23.078 0.631 1 81.38 527 GLY B C 1
ATOM 9587 O O . GLY B 1 527 ? -3.84 22.266 0.749 1 81.38 527 GLY B O 1
ATOM 9588 N N . ALA B 1 528 ? -3.086 24.344 0.25 1 84.19 528 ALA B N 1
ATOM 9589 C CA . ALA B 1 528 ? -4.43 24.891 0.062 1 84.19 528 ALA B CA 1
ATOM 9590 C C . ALA B 1 528 ? -5.152 24.172 -1.077 1 84.19 528 ALA B C 1
ATOM 9592 O O . ALA B 1 528 ? -6.348 23.875 -0.975 1 84.19 528 ALA B O 1
ATOM 9593 N N . ASN B 1 529 ? -4.422 23.859 -2.139 1 88.94 529 ASN B N 1
ATOM 9594 C CA . ASN B 1 529 ? -5.008 23.125 -3.25 1 88.94 529 ASN B CA 1
ATOM 9595 C C . ASN B 1 529 ? -5.41 21.719 -2.83 1 88.94 529 ASN B C 1
ATOM 9597 O O . ASN B 1 529 ? -6.477 21.234 -3.213 1 88.94 529 ASN B O 1
ATOM 9601 N N . TRP B 1 530 ? -4.582 21.141 -2.057 1 90.38 530 TRP B N 1
ATOM 9602 C CA . TRP B 1 530 ? -4.84 19.766 -1.646 1 90.38 530 TRP B CA 1
ATOM 9603 C C . TRP B 1 530 ? -6.09 19.672 -0.778 1 90.38 530 TRP B C 1
ATOM 9605 O O . TRP B 1 530 ? -6.965 18.844 -1.018 1 90.38 530 TRP B O 1
ATOM 9615 N N . VAL B 1 531 ? -6.16 20.516 0.202 1 91.94 531 VAL B N 1
ATOM 9616 C CA . VAL B 1 531 ? -7.312 20.5 1.096 1 91.94 531 VAL B CA 1
ATOM 9617 C C . VAL B 1 531 ? -8.586 20.781 0.301 1 91.94 531 VAL B C 1
ATOM 9619 O O . VAL B 1 531 ? -9.617 20.156 0.524 1 91.94 531 VAL B O 1
ATOM 9622 N N . SER B 1 532 ? -8.5 21.719 -0.608 1 93.69 532 SER B N 1
ATOM 9623 C CA . SER B 1 532 ? -9.648 22.047 -1.442 1 93.69 532 SER B CA 1
ATOM 9624 C C . SER B 1 532 ? -10.094 20.859 -2.279 1 93.69 532 SER B C 1
ATOM 9626 O O . SER B 1 532 ? -11.297 20.609 -2.43 1 93.69 532 SER B O 1
ATOM 9628 N N . CYS B 1 533 ? -9.141 20.156 -2.811 1 95.19 533 CYS B N 1
ATOM 9629 C CA . CYS B 1 533 ? -9.453 18.953 -3.59 1 95.19 533 CYS B CA 1
ATOM 9630 C C . CYS B 1 533 ? -10.172 17.922 -2.734 1 95.19 533 CYS B C 1
ATOM 9632 O O . CYS B 1 533 ? -11.164 17.328 -3.166 1 95.19 533 CYS B O 1
ATOM 9634 N N . HIS B 1 534 ? -9.672 17.703 -1.542 1 96.12 534 HIS B N 1
ATOM 9635 C CA . HIS B 1 534 ? -10.281 16.734 -0.641 1 96.12 534 HIS B CA 1
ATOM 9636 C C . HIS B 1 534 ? -11.711 17.125 -0.295 1 96.12 534 HIS B C 1
ATOM 9638 O O . HIS B 1 534 ? -12.625 16.312 -0.387 1 96.12 534 HIS B O 1
ATOM 9644 N N . ILE B 1 535 ? -11.922 18.375 0.054 1 97.44 535 ILE B N 1
ATOM 9645 C CA . ILE B 1 535 ? -13.242 18.859 0.437 1 97.44 535 ILE B CA 1
ATOM 9646 C C . ILE B 1 535 ? -14.195 18.75 -0.75 1 97.44 535 ILE B C 1
ATOM 9648 O O . ILE B 1 535 ? -15.312 18.25 -0.611 1 97.44 535 ILE B O 1
ATOM 9652 N N . ALA B 1 536 ? -13.719 19.156 -1.899 1 97.56 536 ALA B N 1
ATOM 9653 C CA . ALA B 1 536 ? -14.555 19.109 -3.094 1 97.56 536 ALA B CA 1
ATOM 9654 C C . ALA B 1 536 ? -14.961 17.672 -3.426 1 97.56 536 ALA B C 1
ATOM 9656 O O . ALA B 1 536 ? -16.125 17.391 -3.695 1 97.56 536 ALA B O 1
ATOM 9657 N N . LEU B 1 537 ? -14.016 16.812 -3.414 1 97.88 537 LEU B N 1
ATOM 9658 C CA . LEU B 1 537 ? -14.273 15.422 -3.781 1 97.88 537 LEU B CA 1
ATOM 9659 C C . LEU B 1 537 ? -15.219 14.758 -2.783 1 97.88 537 LEU B C 1
ATOM 9661 O O . LEU B 1 537 ? -16.234 14.18 -3.172 1 97.88 537 LEU B O 1
ATOM 9665 N N . PHE B 1 538 ? -14.977 14.844 -1.518 1 98.44 538 PHE B N 1
ATOM 9666 C CA . PHE B 1 538 ? -15.703 14.062 -0.523 1 98.44 538 PHE B CA 1
ATOM 9667 C C . PHE B 1 538 ? -17.094 14.633 -0.298 1 98.44 538 PHE B C 1
ATOM 9669 O O . PHE B 1 538 ? -18.047 13.891 -0.033 1 98.44 538 PHE B O 1
ATOM 9676 N N . LEU B 1 539 ? -17.219 15.938 -0.391 1 98.56 539 LEU B N 1
ATOM 9677 C CA . LEU B 1 539 ? -18.578 16.5 -0.349 1 98.56 539 LEU B CA 1
ATOM 9678 C C . LEU B 1 539 ? -19.359 16.094 -1.586 1 98.56 539 LEU B C 1
ATOM 9680 O O . LEU B 1 539 ? -20.578 15.875 -1.508 1 98.56 539 LEU B O 1
ATOM 9684 N N . SER B 1 540 ? -18.688 16.031 -2.723 1 98.56 540 SER B N 1
ATOM 9685 C CA . SER B 1 540 ? -19.359 15.594 -3.939 1 98.56 540 SER B CA 1
ATOM 9686 C C . SER B 1 540 ? -19.781 14.133 -3.855 1 98.56 540 SER B C 1
ATOM 9688 O O . SER B 1 540 ? -20.844 13.75 -4.344 1 98.56 540 SER B O 1
ATOM 9690 N N . LEU B 1 541 ? -18.906 13.305 -3.307 1 98.31 541 LEU B N 1
ATOM 9691 C CA . LEU B 1 541 ? -19.266 11.906 -3.082 1 98.31 541 LEU B CA 1
ATOM 9692 C C . LEU B 1 541 ? -20.453 11.797 -2.133 1 98.31 541 LEU B C 1
ATOM 9694 O O . LEU B 1 541 ? -21.375 11.008 -2.365 1 98.31 541 LEU B O 1
ATOM 9698 N N . LEU B 1 542 ? -20.406 12.562 -1.081 1 98.12 542 LEU B N 1
ATOM 9699 C CA . LEU B 1 542 ? -21.5 12.594 -0.124 1 98.12 542 LEU B CA 1
ATOM 9700 C C . LEU B 1 542 ? -22.812 12.977 -0.81 1 98.12 542 LEU B C 1
ATOM 9702 O O . LEU B 1 542 ? -23.844 12.344 -0.58 1 98.12 542 LEU B O 1
ATOM 9706 N N . ARG B 1 543 ? -22.75 13.984 -1.629 1 98.06 543 ARG B N 1
ATOM 9707 C CA . ARG B 1 543 ? -23.922 14.406 -2.4 1 98.06 543 ARG B CA 1
ATOM 9708 C C . ARG B 1 543 ? -24.422 13.281 -3.301 1 98.06 543 ARG B C 1
ATOM 9710 O O . ARG B 1 543 ? -25.625 13.023 -3.383 1 98.06 543 ARG B O 1
ATOM 9717 N N . TYR B 1 544 ? -23.531 12.688 -3.975 1 98 544 TYR B N 1
ATOM 9718 C CA . TYR B 1 544 ? -23.906 11.609 -4.891 1 98 544 TYR B CA 1
ATOM 9719 C C . TYR B 1 544 ? -24.594 10.477 -4.148 1 98 544 TYR B C 1
ATOM 9721 O O . TYR B 1 544 ? -25.656 9.992 -4.574 1 98 544 TYR B O 1
ATOM 9729 N N . PHE B 1 545 ? -24 10.008 -3.086 1 97.56 545 PHE B N 1
ATOM 9730 C CA . PHE B 1 545 ? -24.594 8.914 -2.32 1 97.56 545 PHE B CA 1
ATOM 9731 C C . PHE B 1 545 ? -25.969 9.312 -1.782 1 97.56 545 PHE B C 1
ATOM 9733 O O . PHE B 1 545 ? -26.891 8.492 -1.741 1 97.56 545 PHE B O 1
ATOM 9740 N N . ALA B 1 546 ? -26.062 10.547 -1.335 1 97.06 546 ALA B N 1
ATOM 9741 C CA . ALA B 1 546 ? -27.359 11.039 -0.851 1 97.06 546 ALA B CA 1
ATOM 9742 C C . ALA B 1 546 ? -28.406 11 -1.956 1 97.06 546 ALA B C 1
ATOM 9744 O O . ALA B 1 546 ? -29.562 10.656 -1.709 1 97.06 546 ALA B O 1
ATOM 9745 N N . SER B 1 547 ? -28 11.328 -3.121 1 96.06 547 SER B N 1
ATOM 9746 C CA . SER B 1 547 ? -28.906 11.383 -4.254 1 96.06 547 SER B CA 1
ATOM 9747 C C . SER B 1 547 ? -29.406 9.992 -4.633 1 96.06 547 SER B C 1
ATOM 9749 O O . SER B 1 547 ? -30.438 9.852 -5.289 1 96.06 547 SER B O 1
ATOM 9751 N N . GLN B 1 548 ? -28.688 8.992 -4.25 1 93.31 548 GLN B N 1
ATOM 9752 C CA . GLN B 1 548 ? -29.078 7.629 -4.566 1 93.31 548 GLN B CA 1
ATOM 9753 C C . GLN B 1 548 ? -30.188 7.141 -3.627 1 93.31 548 GLN B C 1
ATOM 9755 O O . GLN B 1 548 ? -30.781 6.09 -3.857 1 93.31 548 GLN B O 1
AT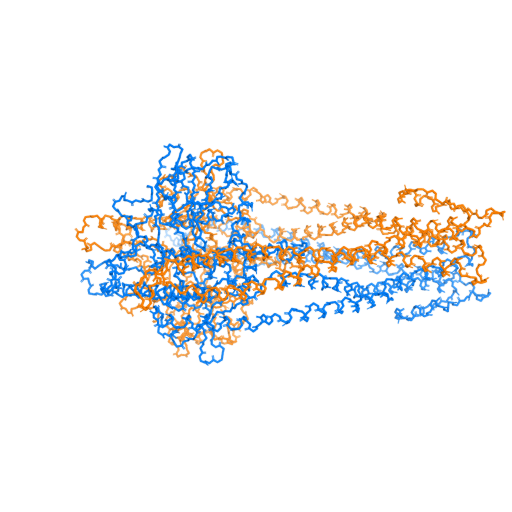OM 9760 N N . GLY B 1 549 ? -30.344 7.82 -2.598 1 88.62 549 GLY B N 1
ATOM 9761 C CA . GLY B 1 549 ? -31.438 7.496 -1.688 1 88.62 549 GLY B CA 1
ATOM 9762 C C . GLY B 1 549 ? -31.266 6.156 -1.001 1 88.62 549 GLY B C 1
ATOM 9763 O O . GLY B 1 549 ? -30.188 5.867 -0.45 1 88.62 549 GLY B O 1
ATOM 9764 N N . ASN B 1 550 ? -32.281 5.352 -1.074 1 82 550 ASN B N 1
ATOM 9765 C CA . ASN B 1 550 ? -32.281 4.086 -0.349 1 82 550 ASN B CA 1
ATOM 9766 C C . ASN B 1 550 ? -31.531 3.002 -1.118 1 82 550 ASN B C 1
ATOM 9768 O O . ASN B 1 550 ? -31.25 1.932 -0.576 1 82 550 ASN B O 1
ATOM 9772 N N . LYS B 1 551 ? -31.188 3.32 -2.301 1 84.81 551 LYS B N 1
ATOM 9773 C CA . LYS B 1 551 ? -30.438 2.344 -3.098 1 84.81 551 LYS B CA 1
ATOM 9774 C C . LYS B 1 551 ? -29.016 2.184 -2.59 1 84.81 551 LYS B C 1
ATOM 9776 O O . LYS B 1 551 ? -28.406 1.122 -2.746 1 84.81 551 LYS B O 1
ATOM 9781 N N . SER B 1 552 ? -28.516 3.252 -2.039 1 91.75 552 SER B N 1
ATOM 9782 C CA . SER B 1 552 ? -27.141 3.225 -1.538 1 91.75 552 SER B CA 1
ATOM 9783 C C . SER B 1 552 ? -27.094 2.842 -0.062 1 91.75 552 SER B C 1
ATOM 9785 O O . SER B 1 552 ? -27.797 3.443 0.761 1 91.75 552 SER B O 1
ATOM 9787 N N . PRO B 1 553 ? -26.359 1.835 0.227 1 91.88 553 PRO B N 1
ATOM 9788 C CA . PRO B 1 553 ? -26.219 1.467 1.637 1 91.88 553 PRO B CA 1
ATOM 9789 C C . PRO B 1 553 ? -25.234 2.369 2.383 1 91.88 553 PRO B C 1
ATOM 9791 O O . PRO B 1 553 ? -25 2.17 3.574 1 91.88 553 PRO B O 1
ATOM 9794 N N . MET B 1 554 ? -24.672 3.381 1.795 1 95.06 554 MET B N 1
ATOM 9795 C CA . MET B 1 554 ? -23.641 4.23 2.359 1 95.06 554 MET B CA 1
ATOM 9796 C C . MET B 1 554 ? -24.188 5.109 3.475 1 95.06 554 MET B C 1
ATOM 9798 O O . MET B 1 554 ? -25.172 5.824 3.273 1 95.06 554 MET B O 1
ATOM 9802 N N . PRO B 1 555 ? -23.531 5.016 4.645 1 95.81 555 PRO B N 1
ATOM 9803 C CA . PRO B 1 555 ? -23.906 6.023 5.641 1 95.81 555 PRO B CA 1
ATOM 9804 C C . PRO B 1 555 ? -23.562 7.445 5.199 1 95.81 555 PRO B C 1
ATOM 9806 O O . PRO B 1 555 ? -22.469 7.691 4.676 1 95.81 555 PRO B O 1
ATOM 9809 N N . LEU B 1 556 ? -24.484 8.32 5.391 1 97.44 556 LEU B N 1
ATOM 9810 C CA . LEU B 1 556 ? -24.281 9.695 4.953 1 97.44 556 LEU B CA 1
ATOM 9811 C C . LEU B 1 556 ? -23.672 10.539 6.074 1 97.44 556 LEU B C 1
ATOM 9813 O O . LEU B 1 556 ? -24.25 11.555 6.465 1 97.44 556 LEU B O 1
ATOM 9817 N N . ILE B 1 557 ? -22.578 10.07 6.625 1 98 557 ILE B N 1
ATOM 9818 C CA . ILE B 1 557 ? -21.797 10.695 7.684 1 98 557 ILE B CA 1
ATOM 9819 C C . ILE B 1 557 ? -20.391 11 7.168 1 98 557 ILE B C 1
ATOM 9821 O O . ILE B 1 557 ? -19.734 10.133 6.574 1 98 557 ILE B O 1
ATOM 9825 N N . MET B 1 558 ? -20 12.211 7.328 1 98.19 558 MET B N 1
ATOM 9826 C CA . MET B 1 558 ? -18.672 12.641 6.91 1 98.19 558 MET B CA 1
ATOM 9827 C C . MET B 1 558 ? -17.922 13.32 8.062 1 98.19 558 MET B C 1
ATOM 9829 O O . MET B 1 558 ? -18.516 14.094 8.812 1 98.19 558 MET B O 1
ATOM 9833 N N . PHE B 1 559 ? -16.688 12.93 8.242 1 98.38 559 PHE B N 1
ATOM 9834 C CA . PHE B 1 559 ? -15.859 13.5 9.305 1 98.38 559 PHE B CA 1
ATOM 9835 C C . PHE B 1 559 ? -14.633 14.18 8.727 1 98.38 559 PHE B C 1
ATOM 9837 O O . PHE B 1 559 ? -13.828 13.547 8.039 1 98.38 559 PHE B O 1
ATOM 9844 N N . PHE B 1 560 ? -14.43 15.492 8.922 1 97.44 560 PHE B N 1
ATOM 9845 C CA . PHE B 1 560 ? -13.234 16.234 8.562 1 97.44 560 PHE B CA 1
ATOM 9846 C C . PHE B 1 560 ? -12.414 16.594 9.797 1 97.44 560 PHE B C 1
ATOM 9848 O O . PHE B 1 560 ? -12.914 17.281 10.695 1 97.44 560 PHE B O 1
ATOM 9855 N N . ASP B 1 561 ? -11.195 16.125 9.82 1 92.69 561 ASP B N 1
ATOM 9856 C CA . ASP B 1 561 ? -10.32 16.422 10.945 1 92.69 561 ASP B CA 1
ATOM 9857 C C . ASP B 1 561 ? -9.312 17.516 10.586 1 92.69 561 ASP B C 1
ATOM 9859 O O . ASP B 1 561 ? -8.383 17.281 9.805 1 92.69 561 ASP B O 1
ATOM 9863 N N . GLN B 1 562 ? -9.43 18.641 11.117 1 88.38 562 GLN B N 1
ATOM 9864 C CA . GLN B 1 562 ? -8.539 19.797 11.031 1 88.38 562 GLN B CA 1
ATOM 9865 C C . GLN B 1 562 ? -8.344 20.234 9.586 1 88.38 562 GLN B C 1
ATOM 9867 O O . GLN B 1 562 ? -7.211 20.375 9.125 1 88.38 562 GLN B O 1
ATOM 9872 N N . PRO B 1 563 ? -9.359 20.562 8.922 1 91.19 563 PRO B N 1
ATOM 9873 C CA . PRO B 1 563 ? -9.242 21.016 7.531 1 91.19 563 PRO B CA 1
ATOM 9874 C C . PRO B 1 563 ? -8.484 22.328 7.395 1 91.19 563 PRO B C 1
ATOM 9876 O O . PRO B 1 563 ? -7.945 22.625 6.324 1 91.19 563 PRO B O 1
ATOM 9879 N N . SER B 1 564 ? -8.367 23.156 8.43 1 87.38 564 SER B N 1
ATOM 9880 C CA . SER B 1 564 ? -7.73 24.469 8.344 1 87.38 564 SER B CA 1
ATOM 9881 C C . SER B 1 564 ? -6.23 24.375 8.594 1 87.38 564 SER B C 1
ATOM 9883 O O . SER B 1 564 ? -5.543 25.391 8.664 1 87.38 564 SER B O 1
ATOM 9885 N N . GLN B 1 565 ? -5.676 23.219 8.719 1 78.19 565 GLN B N 1
ATOM 9886 C CA . GLN B 1 565 ? -4.309 22.984 9.172 1 78.19 565 GLN B CA 1
ATOM 9887 C C . GLN B 1 565 ? -3.299 23.641 8.242 1 78.19 565 GLN B C 1
ATOM 9889 O O . GLN B 1 565 ? -2.17 23.938 8.641 1 78.19 565 GLN B O 1
ATOM 9894 N N . VAL B 1 566 ? -3.688 23.906 7.051 1 75.81 566 VAL B N 1
ATOM 9895 C CA . VAL B 1 566 ? -2.727 24.438 6.09 1 75.81 566 VAL B CA 1
ATOM 9896 C C . VAL B 1 566 ? -2.691 25.953 6.184 1 75.81 566 VAL B C 1
ATOM 9898 O O . VAL B 1 566 ? -1.778 26.594 5.656 1 75.81 566 VAL B O 1
ATOM 9901 N N . TYR B 1 567 ? -3.674 26.5 6.938 1 74.31 567 TYR B N 1
ATOM 9902 C CA . TYR B 1 567 ? -3.766 27.938 7.066 1 74.31 567 TYR B CA 1
ATOM 9903 C C . TYR B 1 567 ? -3.287 28.406 8.438 1 74.31 567 TYR B C 1
ATOM 9905 O O . TYR B 1 567 ? -3.555 27.75 9.445 1 74.31 567 TYR B O 1
ATOM 9913 N N . PHE B 1 568 ? -2.174 29.219 8.469 1 62.19 568 PHE B N 1
ATOM 9914 C CA . PHE B 1 568 ? -1.644 29.703 9.734 1 62.19 568 PHE B CA 1
ATOM 9915 C C . PHE B 1 568 ? -1.999 31.172 9.945 1 62.19 568 PHE B C 1
ATOM 9917 O O . PHE B 1 568 ? -1.188 32.062 9.664 1 62.19 568 PHE B O 1
ATOM 9924 N N . PRO B 1 569 ? -3.123 31.516 10.289 1 50.12 569 PRO B N 1
ATOM 9925 C CA . PRO B 1 569 ? -3.451 32.938 10.508 1 50.12 569 PRO B CA 1
ATOM 9926 C C . PRO B 1 569 ? -2.623 33.562 11.625 1 50.12 569 PRO B C 1
ATOM 9928 O O . PRO B 1 569 ? -2.572 33.031 12.742 1 50.12 569 PRO B O 1
ATOM 9931 N N . GLN B 1 570 ? -1.278 34.062 11.359 1 47.12 570 GLN B N 1
ATOM 9932 C CA . GLN B 1 570 ? -0.385 34.719 12.32 1 47.12 570 GLN B CA 1
ATOM 9933 C C . GLN B 1 570 ? -1.017 35.969 12.906 1 47.12 570 GLN B C 1
ATOM 9935 O O . GLN B 1 570 ? -1.812 36.625 12.242 1 47.12 570 GLN B O 1
ATOM 9940 N N . ASP B 1 571 ? -1.227 36.062 14.266 1 44.31 571 ASP B N 1
ATOM 9941 C CA . ASP B 1 571 ? -1.78 37.25 14.922 1 44.31 571 ASP B CA 1
ATOM 9942 C C . ASP B 1 571 ? -0.933 38.469 14.625 1 44.31 571 ASP B C 1
ATOM 9944 O O . ASP B 1 571 ? 0.279 38.375 14.43 1 44.31 571 ASP B O 1
ATOM 9948 N N . ALA B 1 572 ? -1.475 39.625 14.43 1 42.31 572 ALA B N 1
ATOM 9949 C CA . ALA B 1 572 ? -1.217 41 14.047 1 42.31 572 ALA B CA 1
ATOM 9950 C C . ALA B 1 572 ? -0.201 41.656 14.977 1 42.31 572 ALA B C 1
ATOM 9952 O O . ALA B 1 572 ? 0.104 42.844 14.844 1 42.31 572 ALA B O 1
ATOM 9953 N N . LEU B 1 573 ? 0.262 41 16.062 1 39.31 573 LEU B N 1
ATOM 9954 C CA . LEU B 1 573 ? 0.911 42.031 16.891 1 39.31 573 LEU B CA 1
ATOM 9955 C C . LEU B 1 573 ? 2.08 42.656 16.141 1 39.31 573 LEU B C 1
ATOM 9957 O O . LEU B 1 573 ? 2.779 43.5 16.688 1 39.31 573 LEU B O 1
ATOM 9961 N N . VAL B 1 574 ? 2.879 42 15.539 1 41.56 574 VAL B N 1
ATOM 9962 C CA . VAL B 1 574 ? 3.904 42.906 15.008 1 41.56 574 VAL B CA 1
ATOM 9963 C C . VAL B 1 574 ? 3.277 43.875 14.023 1 41.56 574 VAL B C 1
ATOM 9965 O O . VAL B 1 574 ? 2.568 43.469 13.102 1 41.56 574 VAL B O 1
ATOM 9968 N N . ASP B 1 575 ? 3.125 45.062 14.469 1 43.25 575 ASP B N 1
ATOM 9969 C CA . ASP B 1 575 ? 2.68 46.312 13.867 1 43.25 575 ASP B CA 1
ATOM 9970 C C . ASP B 1 575 ? 3.113 46.406 12.406 1 43.25 575 ASP B C 1
ATOM 9972 O O . ASP B 1 575 ? 3.301 47.5 11.883 1 43.25 575 ASP B O 1
ATOM 9976 N N . ASN B 1 576 ? 3.666 45.25 11.906 1 49.16 576 ASN B N 1
ATOM 9977 C CA . ASN B 1 576 ? 4.008 45.594 10.531 1 49.16 576 ASN B CA 1
ATOM 9978 C C . ASN B 1 576 ? 2.852 45.281 9.578 1 49.16 576 ASN B C 1
ATOM 9980 O O . ASN B 1 576 ? 2.146 44.281 9.742 1 49.16 576 ASN B O 1
ATOM 9984 N N . LYS B 1 577 ? 2.246 46.281 8.875 1 56.53 577 LYS B N 1
ATOM 9985 C CA . LYS B 1 577 ? 1.166 46.281 7.895 1 56.53 577 LYS B CA 1
ATOM 9986 C C . LYS B 1 577 ? 1.144 45 7.074 1 56.53 577 LYS B C 1
ATOM 9988 O O . LYS B 1 577 ? 0.073 44.469 6.773 1 56.53 577 LYS B O 1
ATOM 9993 N N . LYS B 1 578 ? 2.256 44.5 6.922 1 57.97 578 LYS B N 1
ATOM 9994 C CA . LYS B 1 578 ? 2.402 43.375 5.984 1 57.97 578 LYS B CA 1
ATOM 9995 C C . LYS B 1 578 ? 2.008 42.062 6.633 1 57.97 578 LYS B C 1
ATOM 9997 O O . LYS B 1 578 ? 1.362 41.219 6 1 57.97 578 LYS B O 1
ATOM 10002 N N . THR B 1 579 ? 2.244 41.75 7.844 1 56.97 579 THR B N 1
ATOM 10003 C CA . THR B 1 579 ? 1.885 40.531 8.562 1 56.97 579 THR B CA 1
ATOM 10004 C C . THR B 1 579 ? 0.384 40.5 8.836 1 56.97 579 THR B C 1
ATOM 10006 O O . THR B 1 579 ? -0.223 39.406 8.82 1 56.97 579 THR B O 1
ATOM 10009 N N . LYS B 1 580 ? -0.148 41.562 9.062 1 62.84 580 LYS B N 1
ATOM 10010 C CA . LYS B 1 580 ? -1.59 41.656 9.258 1 62.84 580 LYS B CA 1
ATOM 10011 C C . LYS B 1 580 ? -2.352 41.281 8 1 62.84 580 LYS B C 1
ATOM 10013 O O . LYS B 1 580 ? -3.389 40.625 8.078 1 62.84 580 LYS B O 1
ATOM 10018 N N . PHE B 1 581 ? -1.824 41.594 6.859 1 63.47 581 PHE B N 1
ATOM 10019 C CA . PHE B 1 581 ? -2.471 41.281 5.586 1 63.47 581 PHE B CA 1
ATOM 10020 C C . PHE B 1 581 ? -2.469 39.781 5.332 1 63.47 581 PHE B C 1
ATOM 10022 O O . PHE B 1 581 ? -3.471 39.219 4.883 1 63.47 581 PHE B O 1
ATOM 10029 N N . GLU B 1 582 ? -1.388 39.062 5.613 1 63.84 582 GLU B N 1
ATOM 10030 C CA . GLU B 1 582 ? -1.281 37.625 5.41 1 63.84 582 GLU B CA 1
ATOM 10031 C C . GLU B 1 582 ? -2.27 36.875 6.293 1 63.84 582 GLU B C 1
ATOM 10033 O O . GLU B 1 582 ? -2.895 35.906 5.852 1 63.84 582 GLU B O 1
ATOM 10038 N N . SER B 1 583 ? -2.326 37.312 7.426 1 70.56 583 SER B N 1
ATOM 10039 C CA . SER B 1 583 ? -3.25 36.688 8.367 1 70.56 583 SER B CA 1
ATOM 10040 C C . SER B 1 583 ? -4.699 36.875 7.918 1 70.56 583 SER B C 1
ATOM 10042 O O . SER B 1 583 ? -5.5 35.938 8.031 1 70.56 583 SER B O 1
ATOM 10044 N N . GLU B 1 584 ? -4.961 37.938 7.305 1 75.88 584 GLU B N 1
ATOM 10045 C CA . GLU B 1 584 ? -6.316 38.219 6.84 1 75.88 584 GLU B CA 1
ATOM 10046 C C . GLU B 1 584 ? -6.672 37.312 5.645 1 75.88 584 GLU B C 1
ATOM 10048 O O . GLU B 1 584 ? -7.805 36.844 5.527 1 75.88 584 GLU B O 1
ATOM 10053 N N . LYS B 1 585 ? -5.699 37.094 4.816 1 78.62 585 LYS B N 1
ATOM 10054 C CA . LYS B 1 585 ? -5.918 36.219 3.666 1 78.62 585 LYS B CA 1
ATOM 10055 C C . LYS B 1 585 ? -6.203 34.781 4.105 1 78.62 585 LYS B C 1
ATOM 10057 O O . LYS B 1 585 ? -7.078 34.125 3.545 1 78.62 585 LYS B O 1
ATOM 10062 N N . ASP B 1 586 ? -5.508 34.375 5.062 1 80.69 586 ASP B N 1
ATOM 10063 C CA . ASP B 1 586 ? -5.719 33.031 5.582 1 80.69 586 ASP B CA 1
ATOM 10064 C C . ASP B 1 586 ? -7.082 32.906 6.254 1 80.69 586 ASP B C 1
ATOM 10066 O O . ASP B 1 586 ? -7.77 31.891 6.098 1 80.69 586 ASP B O 1
ATOM 10070 N N . LYS B 1 587 ? -7.453 33.938 6.93 1 85.19 587 LYS B N 1
ATOM 10071 C CA . LYS B 1 587 ? -8.766 33.938 7.57 1 85.19 587 LYS B CA 1
ATOM 10072 C C . LYS B 1 587 ? -9.883 33.906 6.531 1 85.19 587 LYS B C 1
ATOM 10074 O O . LYS B 1 587 ? -10.898 33.219 6.727 1 85.19 587 LYS B O 1
ATOM 10079 N N . GLN B 1 588 ? -9.641 34.594 5.504 1 88.56 588 GLN B N 1
ATOM 10080 C CA . GLN B 1 588 ? -10.625 34.594 4.426 1 88.56 588 GLN B CA 1
ATOM 10081 C C . GLN B 1 588 ? -10.75 33.219 3.785 1 88.56 588 GLN B C 1
ATOM 10083 O O . GLN B 1 588 ? -11.852 32.781 3.48 1 88.56 588 GLN B O 1
ATOM 10088 N N . ALA B 1 589 ? -9.664 32.594 3.553 1 88.81 589 ALA B N 1
ATOM 10089 C CA . ALA B 1 589 ? -9.664 31.25 2.961 1 88.81 589 ALA B CA 1
ATOM 10090 C C . ALA B 1 589 ? -10.398 30.25 3.852 1 88.81 589 ALA B C 1
ATOM 10092 O O . ALA B 1 589 ? -11.172 29.438 3.363 1 88.81 589 ALA B O 1
ATOM 10093 N N . VAL B 1 590 ? -10.141 30.328 5.129 1 91.25 590 VAL B N 1
ATOM 10094 C CA . VAL B 1 590 ? -10.797 29.453 6.082 1 91.25 590 VAL B CA 1
ATOM 10095 C C . VAL B 1 590 ? -12.305 29.719 6.09 1 91.25 590 VAL B C 1
ATOM 10097 O O . VAL B 1 590 ? -13.109 28.781 6.121 1 91.25 590 VAL B O 1
ATOM 10100 N N . THR B 1 591 ? -12.641 30.984 6.055 1 93.81 591 THR B N 1
ATOM 10101 C CA . THR B 1 591 ? -14.055 31.375 6.035 1 93.81 591 THR B CA 1
ATOM 10102 C C . THR B 1 591 ? -14.742 30.797 4.797 1 93.81 591 THR B C 1
ATOM 10104 O O . THR B 1 591 ? -15.859 30.281 4.887 1 93.81 591 THR B O 1
ATOM 10107 N N . GLN B 1 592 ? -14.102 30.891 3.689 1 93.94 592 GLN B N 1
ATOM 10108 C CA . GLN B 1 592 ? -14.664 30.359 2.451 1 93.94 592 GLN B CA 1
ATOM 10109 C C . GLN B 1 592 ? -14.836 28.844 2.531 1 93.94 592 GLN B C 1
ATOM 10111 O O . GLN B 1 592 ? -15.828 28.297 2.035 1 93.94 592 GLN B O 1
ATOM 10116 N N . MET B 1 593 ? -13.906 28.219 3.07 1 95.19 593 MET B N 1
ATOM 10117 C CA . MET B 1 593 ? -13.961 26.766 3.24 1 95.19 593 MET B CA 1
ATOM 10118 C C . MET B 1 593 ? -15.188 26.359 4.047 1 95.19 593 MET B C 1
ATOM 10120 O O . MET B 1 593 ? -15.93 25.469 3.645 1 95.19 593 MET B O 1
ATOM 10124 N N . TYR B 1 594 ? -15.461 27 5.137 1 96.62 594 TYR B N 1
ATOM 10125 C CA . TYR B 1 594 ? -16.594 26.688 5.988 1 96.62 594 TYR B CA 1
ATOM 10126 C C . TYR B 1 594 ? -17.906 27.062 5.301 1 96.62 594 TYR B C 1
ATOM 10128 O O . TYR B 1 594 ? -18.906 26.344 5.422 1 96.62 594 TYR B O 1
ATOM 10136 N N . LYS B 1 595 ? -17.859 28.156 4.609 1 97.12 595 LYS B N 1
ATOM 10137 C CA . LYS B 1 595 ? -19.062 28.531 3.854 1 97.12 595 LYS B CA 1
ATOM 10138 C C . LYS B 1 595 ? -19.453 27.438 2.869 1 97.12 595 LYS B C 1
ATOM 10140 O O . LYS B 1 595 ? -20.625 27.094 2.756 1 97.12 595 LYS B O 1
ATOM 10145 N N . VAL B 1 596 ? -18.484 26.922 2.168 1 97.62 596 VAL B N 1
ATOM 10146 C CA . VAL B 1 596 ? -18.734 25.859 1.206 1 97.62 596 VAL B CA 1
ATOM 10147 C C . VAL B 1 596 ? -19.328 24.656 1.919 1 97.62 596 VAL B C 1
ATOM 10149 O O . VAL B 1 596 ? -20.281 24.031 1.417 1 97.62 596 VAL B O 1
ATOM 10152 N N . MET B 1 597 ? -18.812 24.297 3.068 1 98.19 597 MET B N 1
ATOM 10153 C CA . MET B 1 597 ? -19.312 23.156 3.83 1 98.19 597 MET B CA 1
ATOM 10154 C C . MET B 1 597 ? -20.766 23.391 4.262 1 98.19 597 MET B C 1
ATOM 10156 O O . MET B 1 597 ? -21.609 22.516 4.094 1 98.19 597 MET B O 1
ATOM 10160 N N . PHE B 1 598 ? -21.078 24.625 4.75 1 98.06 598 PHE B N 1
ATOM 10161 C CA . PHE B 1 598 ? -22.422 24.969 5.188 1 98.06 598 PHE B CA 1
ATOM 10162 C C . PHE B 1 598 ? -23.406 24.906 4.023 1 98.06 598 PHE B C 1
ATOM 10164 O O . PHE B 1 598 ? -24.438 24.25 4.113 1 98.06 598 PHE B O 1
ATOM 10171 N N . ASP B 1 599 ? -23 25.531 2.977 1 97.88 599 ASP B N 1
ATOM 10172 C CA . ASP B 1 599 ? -23.875 25.641 1.817 1 97.88 599 ASP B CA 1
ATOM 10173 C C . ASP B 1 599 ? -24.141 24.281 1.187 1 97.88 599 ASP B C 1
ATOM 10175 O O . ASP B 1 599 ? -25.266 23.969 0.805 1 97.88 599 ASP B O 1
ATOM 10179 N N . GLU B 1 600 ? -23.109 23.5 1.042 1 98.31 600 GLU B N 1
ATOM 10180 C CA . GLU B 1 600 ? -23.25 22.219 0.367 1 98.31 600 GLU B CA 1
ATOM 10181 C C . GLU B 1 600 ? -24.188 21.297 1.135 1 98.31 600 GLU B C 1
ATOM 10183 O O . GLU B 1 600 ? -25.031 20.625 0.537 1 98.31 600 GLU B O 1
ATOM 10188 N N . ILE B 1 601 ? -24.047 21.203 2.451 1 98.44 601 ILE B N 1
ATOM 10189 C CA . ILE B 1 601 ? -24.891 20.344 3.264 1 98.44 601 ILE B CA 1
ATOM 10190 C C . ILE B 1 601 ? -26.344 20.797 3.141 1 98.44 601 ILE B C 1
ATOM 10192 O O . ILE B 1 601 ? -27.25 19.969 3 1 98.44 601 ILE B O 1
ATOM 10196 N N . GLU B 1 602 ? -26.547 22.094 3.16 1 97.62 602 GLU B N 1
ATOM 10197 C CA . GLU B 1 602 ? -27.906 22.625 3.018 1 97.62 602 GLU B CA 1
ATOM 10198 C C . GLU B 1 602 ? -28.453 22.359 1.621 1 97.62 602 GLU B C 1
ATOM 10200 O O . GLU B 1 602 ? -29.641 22.047 1.466 1 97.62 602 GLU B O 1
ATOM 10205 N N . GLU B 1 603 ? -27.641 22.5 0.622 1 97.81 603 GLU B N 1
ATOM 10206 C CA . GLU B 1 603 ? -28.062 22.266 -0.753 1 97.81 603 GLU B CA 1
ATOM 10207 C C . GLU B 1 603 ? -28.406 20.797 -0.969 1 97.81 603 GLU B C 1
ATOM 10209 O O . GLU B 1 603 ? -29.344 20.469 -1.714 1 97.81 603 GLU B O 1
ATOM 10214 N N . ILE B 1 604 ? -27.656 19.891 -0.435 1 97.88 604 ILE B N 1
ATOM 10215 C CA . ILE B 1 604 ? -27.953 18.469 -0.525 1 97.88 604 ILE B CA 1
ATOM 10216 C C . ILE B 1 604 ? -29.344 18.203 0.058 1 97.88 604 ILE B C 1
ATOM 10218 O O . ILE B 1 604 ? -30.141 17.469 -0.524 1 97.88 604 ILE B O 1
ATOM 10222 N N . TYR B 1 605 ? -29.641 18.828 1.194 1 97 605 TYR B N 1
ATOM 10223 C CA . TYR B 1 605 ? -30.938 18.656 1.844 1 97 605 TYR B CA 1
ATOM 10224 C C . TYR B 1 605 ? -32.062 19.141 0.944 1 97 605 TYR B C 1
ATOM 10226 O O . TYR B 1 605 ? -33.094 18.469 0.804 1 97 605 TYR B O 1
ATOM 10234 N N . LYS B 1 606 ? -31.859 20.234 0.363 1 96.81 606 LYS B N 1
ATOM 10235 C CA . LYS B 1 606 ? -32.875 20.812 -0.518 1 96.81 606 LYS B CA 1
ATOM 10236 C C . LYS B 1 606 ? -33.125 19.922 -1.724 1 96.81 606 LYS B C 1
ATOM 10238 O O . LYS B 1 606 ? -34.281 19.719 -2.115 1 96.81 606 LYS B O 1
ATOM 10243 N N . ASP B 1 607 ? -32.094 19.375 -2.256 1 95.69 607 ASP B N 1
ATOM 10244 C CA . ASP B 1 607 ? -32.188 18.609 -3.5 1 95.69 607 ASP B CA 1
ATOM 10245 C C . ASP B 1 607 ? -32.688 17.203 -3.242 1 95.69 607 ASP B C 1
ATOM 10247 O O . ASP B 1 607 ? -33.375 16.625 -4.082 1 95.69 607 ASP B O 1
ATOM 10251 N N . THR B 1 608 ? -32.312 16.578 -2.115 1 93.88 608 THR B N 1
ATOM 10252 C CA . THR B 1 608 ? -32.562 15.148 -1.941 1 93.88 608 THR B CA 1
ATOM 10253 C C . THR B 1 608 ? -33.562 14.914 -0.812 1 93.88 608 THR B C 1
ATOM 10255 O O . THR B 1 608 ? -34.125 13.82 -0.687 1 93.88 608 THR B O 1
ATOM 10258 N N . GLY B 1 609 ? -33.75 15.867 0.033 1 92.62 609 GLY B N 1
ATOM 10259 C CA . GLY B 1 609 ? -34.594 15.703 1.192 1 92.62 609 GLY B CA 1
ATOM 10260 C C . GLY B 1 609 ? -33.906 15.055 2.371 1 92.62 609 GLY B C 1
ATOM 10261 O O . GLY B 1 609 ? -34.5 14.922 3.447 1 92.62 609 GLY B O 1
ATOM 10262 N N . ILE B 1 610 ? -32.719 14.648 2.197 1 93.81 610 ILE B N 1
ATOM 10263 C CA . ILE B 1 610 ? -31.922 14.039 3.254 1 93.81 610 ILE B CA 1
ATOM 10264 C C . ILE B 1 610 ? -30.797 14.977 3.67 1 93.81 610 ILE B C 1
ATOM 10266 O O . ILE B 1 610 ? -30.031 15.469 2.822 1 93.81 610 ILE B O 1
ATOM 10270 N N . LYS B 1 611 ? -30.688 15.305 4.922 1 95.94 611 LYS B N 1
ATOM 10271 C CA . LYS B 1 611 ? -29.625 16.156 5.43 1 95.94 611 LYS B CA 1
ATOM 10272 C C . LYS B 1 611 ? -28.469 15.32 5.957 1 95.94 611 LYS B C 1
ATOM 10274 O O . LYS B 1 611 ? -28.547 14.758 7.051 1 95.94 611 LYS B O 1
ATOM 10279 N N . PRO B 1 612 ? -27.375 15.227 5.195 1 97.62 612 PRO B N 1
ATOM 10280 C CA . PRO B 1 612 ? -26.234 14.438 5.668 1 97.62 612 PRO B CA 1
ATOM 10281 C C . PRO B 1 612 ? -25.562 15.055 6.895 1 97.62 612 PRO B C 1
ATOM 10283 O O . PRO B 1 612 ? -25.828 16.219 7.227 1 97.62 612 PRO B O 1
ATOM 10286 N N . GLN B 1 613 ? -24.828 14.266 7.57 1 98.5 613 GLN B N 1
ATOM 10287 C CA . GLN B 1 613 ? -24.125 14.742 8.75 1 98.5 613 GLN B CA 1
ATOM 10288 C C . GLN B 1 613 ? -22.656 15.008 8.438 1 98.5 613 GLN B C 1
ATOM 10290 O O . GLN B 1 613 ? -21.969 14.156 7.859 1 98.5 613 GLN B O 1
ATOM 10295 N N . LEU B 1 614 ? -22.203 16.188 8.695 1 98.69 614 LEU B N 1
ATOM 10296 C CA . LEU B 1 614 ? -20.797 16.562 8.586 1 98.69 614 LEU B CA 1
ATOM 10297 C C . LEU B 1 614 ? -20.234 16.969 9.953 1 98.69 614 LEU B C 1
ATOM 10299 O O . LEU B 1 614 ? -20.734 17.906 10.586 1 98.69 614 LEU B O 1
ATOM 10303 N N . ILE B 1 615 ? -19.297 16.219 10.461 1 98.62 615 ILE B N 1
ATOM 10304 C CA . ILE B 1 615 ? -18.625 16.531 11.711 1 98.62 615 ILE B CA 1
ATOM 10305 C C . ILE B 1 615 ? -17.234 17.078 11.422 1 98.62 615 ILE B C 1
ATOM 10307 O O . ILE B 1 615 ? -16.406 16.438 10.766 1 98.62 615 ILE B O 1
ATOM 10311 N N . VAL B 1 616 ? -16.969 18.312 11.891 1 98 616 VAL B N 1
ATOM 10312 C CA . VAL B 1 616 ? -15.688 18.953 11.664 1 98 616 VAL B CA 1
ATOM 10313 C C . VAL B 1 616 ? -15.023 19.266 13 1 98 616 VAL B C 1
ATOM 10315 O O . VAL B 1 616 ? -15.625 19.906 13.867 1 98 616 VAL B O 1
ATOM 10318 N N . VAL B 1 617 ? -13.898 18.766 13.195 1 95.38 617 VAL B N 1
ATOM 10319 C CA . VAL B 1 617 ? -13.094 19.156 14.359 1 95.38 617 VAL B CA 1
ATOM 10320 C C . VAL B 1 617 ? -11.93 20.031 13.922 1 95.38 617 VAL B C 1
ATOM 10322 O O . VAL B 1 617 ? -11.211 19.688 12.977 1 95.38 617 VAL B O 1
ATOM 10325 N N . ASP B 1 618 ? -11.781 21.141 14.547 1 91.5 618 ASP B N 1
ATOM 10326 C CA . ASP B 1 618 ? -10.797 22.094 14.07 1 91.5 618 ASP B CA 1
ATOM 10327 C C . ASP B 1 618 ? -10.281 22.969 15.211 1 91.5 618 ASP B C 1
ATOM 10329 O O . ASP B 1 618 ? -10.898 23.031 16.281 1 91.5 618 ASP B O 1
ATOM 10333 N N . HIS B 1 619 ? -9.258 23.594 15 1 83.25 619 HIS B N 1
ATOM 10334 C CA . HIS B 1 619 ? -8.68 24.484 15.992 1 83.25 619 HIS B CA 1
ATOM 10335 C C . HIS B 1 619 ? -9.234 25.891 15.852 1 83.25 619 HIS B C 1
ATOM 10337 O O . HIS B 1 619 ? -9.156 26.703 16.781 1 83.25 619 HIS B O 1
ATOM 10343 N N . VAL B 1 620 ? -9.82 26.234 14.75 1 85.19 620 VAL B N 1
ATOM 10344 C CA . VAL B 1 620 ? -10.297 27.594 14.492 1 85.19 620 VAL B CA 1
ATOM 10345 C C . VAL B 1 620 ? -11.555 27.859 15.312 1 85.19 620 VAL B C 1
ATOM 10347 O O . VAL B 1 620 ? -12.242 26.922 15.734 1 85.19 620 VAL B O 1
ATOM 10350 N N . ASN B 1 621 ? -11.773 29.125 15.555 1 86.5 621 ASN B N 1
ATOM 10351 C CA . ASN B 1 621 ? -12.969 29.531 16.281 1 86.5 621 ASN B CA 1
ATOM 10352 C C . ASN B 1 621 ? -13.836 30.484 15.477 1 86.5 621 ASN B C 1
ATOM 10354 O O . ASN B 1 621 ? -13.523 30.781 14.32 1 86.5 621 ASN B O 1
ATOM 10358 N N . SER B 1 622 ? -14.93 30.922 16.109 1 88 622 SER B N 1
ATOM 10359 C CA . SER B 1 622 ? -15.906 31.766 15.414 1 88 622 SER B CA 1
ATOM 10360 C C . SER B 1 622 ? -15.297 33.094 15.039 1 88 622 SER B C 1
ATOM 10362 O O . SER B 1 622 ? -15.719 33.719 14.062 1 88 622 SER B O 1
ATOM 10364 N N . THR B 1 623 ? -14.211 33.5 15.719 1 83.25 623 THR B N 1
ATOM 10365 C CA . THR B 1 623 ? -13.602 34.812 15.492 1 83.25 623 THR B CA 1
ATOM 10366 C C . THR B 1 623 ? -12.781 34.812 14.203 1 83.25 623 THR B C 1
ATOM 10368 O O . THR B 1 623 ? -12.469 35.875 13.656 1 83.25 623 THR B O 1
ATOM 10371 N N . THR B 1 624 ? -12.453 33.625 13.781 1 84.25 624 THR B N 1
ATOM 10372 C CA . THR B 1 624 ? -11.688 33.5 12.539 1 84.25 624 THR B CA 1
ATOM 10373 C C . THR B 1 624 ? -12.578 33.781 11.328 1 84.25 624 THR B C 1
ATOM 10375 O O . THR B 1 624 ? -12.078 34.125 10.258 1 84.25 624 THR B O 1
ATOM 10378 N N . MET B 1 625 ? -13.93 33.688 11.547 1 89.19 625 MET B N 1
ATOM 10379 C CA . MET B 1 625 ? -14.867 33.906 10.445 1 89.19 625 MET B CA 1
ATOM 10380 C C . MET B 1 625 ? -14.992 35.375 10.117 1 89.19 625 MET B C 1
ATOM 10382 O O . MET B 1 625 ? -15.203 36.188 11.008 1 89.19 625 MET B O 1
ATOM 10386 N N . GLN B 1 626 ? -14.867 35.781 8.922 1 88.44 626 GLN B N 1
ATOM 10387 C CA . GLN B 1 626 ? -14.914 37.188 8.508 1 88.44 626 GLN B CA 1
ATOM 10388 C C . GLN B 1 626 ? -16.328 37.594 8.125 1 88.44 626 GLN B C 1
ATOM 10390 O O . GLN B 1 626 ? -16.703 38.781 8.258 1 88.44 626 GLN B O 1
ATOM 10395 N N . GLY B 1 627 ? -17.188 36.781 7.629 1 88.5 627 GLY B N 1
ATOM 10396 C CA . GLY B 1 627 ? -18.562 37.094 7.285 1 88.5 627 GLY B CA 1
ATOM 10397 C C . GLY B 1 627 ? -19.531 36.875 8.438 1 88.5 627 GLY B C 1
ATOM 10398 O O . GLY B 1 627 ? -19.391 35.906 9.188 1 88.5 627 GLY B O 1
ATOM 10399 N N . GLU B 1 628 ? -20.5 37.781 8.602 1 91.88 628 GLU B N 1
ATOM 10400 C CA . GLU B 1 628 ? -21.453 37.688 9.703 1 91.88 628 GLU B CA 1
ATOM 10401 C C . GLU B 1 628 ? -22.281 36.406 9.609 1 91.88 628 GLU B C 1
ATOM 10403 O O . GLU B 1 628 ? -22.547 35.781 10.625 1 91.88 628 GLU B O 1
ATOM 10408 N N . LEU B 1 629 ? -22.641 36.125 8.469 1 94.75 629 LEU B N 1
ATOM 10409 C CA . LEU B 1 629 ? -23.438 34.938 8.281 1 94.75 629 LEU B CA 1
ATOM 10410 C C . LEU B 1 629 ? -22.641 33.688 8.617 1 94.75 629 LEU B C 1
ATOM 10412 O O . LEU B 1 629 ? -23.141 32.75 9.258 1 94.75 629 LEU B O 1
ATOM 10416 N N . GLU B 1 630 ? -21.438 33.656 8.148 1 94.06 630 GLU B N 1
ATOM 10417 C CA . GLU B 1 630 ? -20.562 32.531 8.414 1 94.06 630 GLU B CA 1
ATOM 10418 C C . GLU B 1 630 ? -20.25 32.406 9.898 1 94.06 630 GLU B C 1
ATOM 10420 O O . GLU B 1 630 ? -20.172 31.297 10.438 1 94.06 630 GLU B O 1
ATOM 10425 N N . LYS B 1 631 ? -20.031 33.531 10.516 1 94.38 631 LYS B N 1
ATOM 10426 C CA . LYS B 1 631 ? -19.797 33.531 11.961 1 94.38 631 LYS B CA 1
ATOM 10427 C C . LYS B 1 631 ? -21.016 33 12.711 1 94.38 631 LYS B C 1
ATOM 10429 O O . LYS B 1 631 ? -20.859 32.188 13.633 1 94.38 631 LYS B O 1
ATOM 10434 N N . ALA B 1 632 ? -22.156 33.438 12.336 1 95.81 632 ALA B N 1
ATOM 10435 C CA . ALA B 1 632 ? -23.391 32.969 12.977 1 95.81 632 ALA B CA 1
ATOM 10436 C C . ALA B 1 632 ? -23.578 31.469 12.773 1 95.81 632 ALA B C 1
ATOM 10438 O O . ALA B 1 632 ? -23.953 30.75 13.711 1 95.81 632 ALA B O 1
ATOM 10439 N N . ASN B 1 633 ? -23.359 31.047 11.578 1 96.19 633 ASN B N 1
ATOM 10440 C CA . ASN B 1 633 ? -23.469 29.625 11.289 1 96.19 633 ASN B CA 1
ATOM 10441 C C . ASN B 1 633 ? -22.453 28.812 12.078 1 96.19 633 ASN B C 1
ATOM 10443 O O . ASN B 1 633 ? -22.781 27.734 12.586 1 96.19 633 ASN B O 1
ATOM 10447 N N . PHE B 1 634 ? -21.266 29.328 12.125 1 96.44 634 PHE B N 1
ATOM 10448 C CA . PHE B 1 634 ? -20.219 28.641 12.883 1 96.44 634 PHE B CA 1
ATOM 10449 C C . PHE B 1 634 ? -20.641 28.453 14.336 1 96.44 634 PHE B C 1
ATOM 10451 O O . PHE B 1 634 ? -20.484 27.359 14.891 1 96.44 634 PHE B O 1
ATOM 10458 N N . ILE B 1 635 ? -21.172 29.469 14.891 1 96.25 635 ILE B N 1
ATOM 10459 C CA . ILE B 1 635 ? -21.625 29.422 16.281 1 96.25 635 ILE B CA 1
ATOM 10460 C C . ILE B 1 635 ? -22.797 28.469 16.406 1 96.25 635 ILE B C 1
ATOM 10462 O O . ILE B 1 635 ? -22.828 27.625 17.312 1 96.25 635 ILE B O 1
ATOM 10466 N N . LYS B 1 636 ? -23.656 28.562 15.477 1 96.44 636 LYS B N 1
ATOM 10467 C CA . LYS B 1 636 ? -24.859 27.75 15.492 1 96.44 636 LYS B CA 1
ATOM 10468 C C . LYS B 1 636 ? -24.516 26.266 15.43 1 96.44 636 LYS B C 1
ATOM 10470 O O . LYS B 1 636 ? -25.141 25.438 16.094 1 96.44 636 LYS B O 1
ATOM 10475 N N . TYR B 1 637 ? -23.562 25.938 14.641 1 97.56 637 TYR B N 1
ATOM 10476 C CA . TYR B 1 637 ? -23.25 24.531 14.375 1 97.56 637 TYR B CA 1
ATOM 10477 C C . TYR B 1 637 ? -22.188 24.016 15.344 1 97.56 637 TYR B C 1
ATOM 10479 O O . TYR B 1 637 ? -21.844 22.828 15.328 1 97.56 637 TYR B O 1
ATOM 10487 N N . THR B 1 638 ? -21.656 24.828 16.172 1 97.25 638 THR B N 1
ATOM 10488 C CA . THR B 1 638 ? -20.656 24.406 17.156 1 97.25 638 THR B CA 1
ATOM 10489 C C . THR B 1 638 ? -21.312 23.625 18.281 1 97.25 638 THR B C 1
ATOM 10491 O O . THR B 1 638 ? -22.297 24.094 18.891 1 97.25 638 THR B O 1
ATOM 10494 N N . ARG B 1 639 ? -20.797 22.469 18.531 1 96.56 639 ARG B N 1
ATOM 10495 C CA . ARG B 1 639 ? -21.344 21.594 19.578 1 96.56 639 ARG B CA 1
ATOM 10496 C C . ARG B 1 639 ? -20.516 21.688 20.859 1 96.56 639 ARG B C 1
ATOM 10498 O O . ARG B 1 639 ? -21.078 21.609 21.953 1 96.56 639 ARG B O 1
ATOM 10505 N N . ARG B 1 640 ? -19.219 21.797 20.672 1 96.06 640 ARG B N 1
ATOM 10506 C CA . ARG B 1 640 ? -18.328 21.891 21.812 1 96.06 640 ARG B CA 1
ATOM 10507 C C . ARG B 1 640 ? -17.172 22.859 21.547 1 96.06 640 ARG B C 1
ATOM 10509 O O . ARG B 1 640 ? -16.688 22.938 20.422 1 96.06 640 ARG B O 1
ATOM 10516 N N . ILE B 1 641 ? -16.797 23.562 22.594 1 93.69 641 ILE B N 1
ATOM 10517 C CA . ILE B 1 641 ? -15.609 24.406 22.594 1 93.69 641 ILE B CA 1
ATOM 10518 C C . ILE B 1 641 ? -14.633 23.922 23.672 1 93.69 641 ILE B C 1
ATOM 10520 O O . ILE B 1 641 ? -14.891 24.047 24.859 1 93.69 641 ILE B O 1
ATOM 10524 N N . TRP B 1 642 ? -13.688 23.281 23.297 1 91.56 642 TRP B N 1
ATOM 10525 C CA . TRP B 1 642 ? -12.703 22.703 24.203 1 91.56 642 TRP B CA 1
ATOM 10526 C C . TRP B 1 642 ? -11.484 23.609 24.328 1 91.56 642 TRP B C 1
ATOM 10528 O O . TRP B 1 642 ? -10.438 23.328 23.75 1 91.56 642 TRP B O 1
ATOM 10538 N N . ARG B 1 643 ? -11.75 24.641 25.062 1 86.5 643 ARG B N 1
ATOM 10539 C CA . ARG B 1 643 ? -10.734 25.625 25.422 1 86.5 643 ARG B CA 1
ATOM 10540 C C . ARG B 1 643 ? -10.75 25.922 26.906 1 86.5 643 ARG B C 1
ATOM 10542 O O . ARG B 1 643 ? -11.719 25.594 27.609 1 86.5 643 ARG B O 1
ATOM 10549 N N . ASP B 1 644 ? -9.789 26.516 27.469 1 80.81 644 ASP B N 1
ATOM 10550 C CA . ASP B 1 644 ? -9.711 26.922 28.875 1 80.81 644 ASP B CA 1
ATOM 10551 C C . ASP B 1 644 ? -9.961 25.734 29.797 1 80.81 644 ASP B C 1
ATOM 10553 O O . ASP B 1 644 ? -10.844 25.797 30.656 1 80.81 644 ASP B O 1
ATOM 10557 N N . ASP B 1 645 ? -9.258 24.625 29.578 1 79.69 645 ASP B N 1
ATOM 10558 C CA . ASP B 1 645 ? -9.203 23.438 30.438 1 79.69 645 ASP B CA 1
ATOM 10559 C C . ASP B 1 645 ? -10.414 22.531 30.203 1 79.69 645 ASP B C 1
ATOM 10561 O O . ASP B 1 645 ? -10.711 21.656 31.016 1 79.69 645 ASP B O 1
ATOM 10565 N N . LYS B 1 646 ? -11.156 22.969 29.25 1 88 646 LYS B N 1
ATOM 10566 C CA . LYS B 1 646 ? -12.219 22.062 28.828 1 88 646 LYS B CA 1
ATOM 10567 C C . LYS B 1 646 ? -11.727 21.125 27.719 1 88 646 LYS B C 1
ATOM 10569 O O . LYS B 1 646 ? -10.984 21.531 26.828 1 88 646 LYS B O 1
ATOM 10574 N N . ALA B 1 647 ? -11.977 19.891 27.859 1 90.12 647 ALA B N 1
ATOM 10575 C CA . ALA B 1 647 ? -11.555 18.844 26.922 1 90.12 647 ALA B CA 1
ATOM 10576 C C . ALA B 1 647 ? -12.523 17.672 26.938 1 90.12 647 ALA B C 1
ATOM 10578 O O . ALA B 1 647 ? -13.539 17.703 27.625 1 90.12 647 ALA B O 1
ATOM 10579 N N . LEU B 1 648 ? -12.328 16.781 26.141 1 90.75 648 LEU B N 1
ATOM 10580 C CA . LEU B 1 648 ? -13.141 15.57 26.141 1 90.75 648 LEU B CA 1
ATOM 10581 C C . LEU B 1 648 ? -13.086 14.883 27.5 1 90.75 648 LEU B C 1
ATOM 10583 O O . LEU B 1 648 ? -14.117 14.516 28.062 1 90.75 648 LEU B O 1
ATOM 10587 N N . ILE B 1 649 ? -11.812 14.766 27.953 1 88.12 649 ILE B N 1
ATOM 10588 C CA . ILE B 1 649 ? -11.609 14.242 29.297 1 88.12 649 ILE B CA 1
ATOM 10589 C C . ILE B 1 649 ? -10.836 15.258 30.141 1 88.12 649 ILE B C 1
ATOM 10591 O O . ILE B 1 649 ? -9.766 15.711 29.734 1 88.12 649 ILE B O 1
#

Radius of gyration: 39.16 Å; Cα contacts (8 Å, |Δi|>4): 1936; chains: 2; bounding box: 132×120×81 Å